Protein 6YMV (pdb70)

Foldseek 3Di:
DQDADALVLLVPQDDDLAFWDFHDVVVLVVLCVLPVLCVQQVQQQQAEEEEESCQQPRNVRSVCVVRVHPAAEYADADDSSLVNCCVRCPPPRYHYHNHHPQDLVRQCCCQPVVVVGDFAADEAPGERNRYEYEYEQAHPVSLVSVLVVLVCLVVCPRPCRSYWHKYKYKYFLLSVLLQQADFPADSDFVNVLSLQQWKDKAWAAKADPVSCVSHDPVSCVVRVHHYHHLVRTNVSDDGIMTIMIITTHDHDADCLLLVLQRNQQRVFQPDFLCPSLVSFDPCRNVQCVVPPPPVVSRGHGNSRDHSVVSRVVSVSLVVDPPGDDSVPPDDPPVD/DFQLVVLVPDDDPVVSVVSVVVLQVVQPVVLVVLLDDQLVLQQVLLVVLLVVCVVVDDDPDLSNVSNLLNQLLVVLLVVLVVLLVVLVVCCVVPDQDPDDPPDCRPQSNPLNVVSPLDRRSSLSSLLVQLQLVQACDPPDLGGHFLLVSLLSSLVSSVVVSVLVVVVVVVVVVVPDDFSLNSNFVSQVSVVSSQVRRKDKDWDQDPVHRDIDIDIDGQKDWDWDADPHRITIIIHGDVVVVPSSLDLSVCSNHPANDAFGQHQKAQDLFQFDIGRPSDTDGQAPDDLAPVLVVQRRVLRVVVLLVLLSLLLNLQFRFKKAFDVLLLVVVVVVLVVQPDALHQHGDDDDFDADDQDDPPDDPVSNVVSVVSRVVSSVVVSVNSVRSSLVSSQSVSNVVRRRGIGTFRWHQHLLGAIDTPRPSADCLDALQSVLGMWTSDWDQCAPQLVLLLQLQLLVQQPNVQWDSVVSNVVSVVCLVVLLQCQVPVPVGPNPLSNGNRSSNSSSSSVVVNVLVVDPDSRRDIDRHKGWWFWQQLLLCVLCLLQQDDLSNVQRLLFADPGHHHVLVVLLVVLLVVLVVVVVVPDCLSVVCSVVDDSVVLSVLVNCQQQFVDPSVNVSSVVSVCVSRVSSVLQLVLQLQLLLLLLQWAFLVVFFQPDPALQDDFRQGFDWFAFPSGNIRTPPAFDWDWDFNQYPSGGDTGTTSVPRGRGDSVVRSSPRSNSVSLSLLSQLSSQLSSVCVVVPWSWHDSSRIIITRSNCVVVSVLSSLVSVCVRSVDNVSVVRLVRCCVVQVLIKGWDWPPDDDDDDCFLCQQCLPDDDPPHPVCSSVSSLVVVVSRDDPPVPRPDVNVQCVCCVVNDTDGDIGRRDRDDRDDRHNHDSVSSSNHPNSID

CATH classification: 3.40.50.150 (+1 more: 1.10.8.100)

GO terms:
  GO:0042645 mitochondrial nucleoid (C, IDA)
  GO:0005759 mitochondrial matrix (C, IDA)
  GO:0003899 DNA-directed RNA polymerase activity (F, IDA)
  GO:0034245 mitochondrial DNA-directed RNA polymerase complex (C, IDA)
  GO:0006269 DNA replication, synthesis of primer (P, IDA)
  GO:0006390 mitochondrial transcription (P, IDA)
  GO:0005737 cytoplasm (C, HDA)
  GO:0005739 mitochondrion (C, HDA)
  GO:0006390 mitochondrial transcription (P, IMP)

Radius of gyration: 36.55 Å; Cα contacts (8 Å, |Δi|>4): 2038; chains: 2; bounding box: 87×96×97 Å

Organism: Saccharomyces cerevisiae (strain ATCC 204508 / S288c) (NCBI:txid559292)

Structure (mmCIF, N/CA/C/O backbone):
data_6YMV
#
_entry.id   6YMV
#
_cell.length_a   1.00
_cell.length_b   1.00
_cell.length_c   1.00
_cell.angle_alpha   90.00
_cell.angle_beta   90.00
_cell.angle_gamma   90.00
#
_symmetry.space_group_name_H-M   'P 1'
#
loop_
_entity.id
_entity.type
_entity.pdbx_description
1 polymer 'Mitochondrial transcription factor 1'
2 polymer 'DNA-directed RNA polymerase, mitochondrial'
3 polymer 'DNA (33-MER) NON-TEMPLATE'
4 polymer 'DNA (33-MER) template'
#
loop_
_atom_site.group_PDB
_atom_site.id
_atom_site.type_symbol
_atom_site.label_atom_id
_atom_site.label_alt_id
_atom_site.label_comp_id
_atom_site.label_asym_id
_atom_site.label_entity_id
_atom_site.label_seq_id
_atom_site.pdbx_PDB_ins_code
_atom_site.Cartn_x
_atom_site.Cartn_y
_atom_site.Cartn_z
_atom_site.occupancy
_atom_site.B_iso_or_equiv
_atom_site.auth_seq_id
_atom_site.auth_comp_id
_atom_site.auth_asym_id
_atom_site.auth_atom_id
_atom_site.pdbx_PDB_model_num
ATOM 1 N N . SER A 1 15 ? 76.539 114.185 33.086 1.00 50.93 2 SER B N 1
ATOM 2 C CA . SER A 1 15 ? 77.036 114.721 34.345 1.00 50.93 2 SER B CA 1
ATOM 3 C C . SER A 1 15 ? 76.037 114.486 35.463 1.00 50.93 2 SER B C 1
ATOM 4 O O . SER A 1 15 ? 75.273 115.381 35.819 1.00 50.93 2 SER B O 1
ATOM 7 N N . VAL A 1 16 ? 76.053 113.278 36.013 1.00 49.99 3 VAL B N 1
ATOM 8 C CA . VAL A 1 16 ? 75.122 112.938 37.090 1.00 49.99 3 VAL B CA 1
ATOM 9 C C . VAL A 1 16 ? 75.420 113.810 38.302 1.00 49.99 3 VAL B C 1
ATOM 10 O O . VAL A 1 16 ? 76.595 113.944 38.693 1.00 49.99 3 VAL B O 1
ATOM 14 N N . PRO A 1 17 ? 74.420 114.433 38.926 1.00 51.82 4 PRO B N 1
ATOM 15 C CA . PRO A 1 17 ? 74.679 115.235 40.131 1.00 51.82 4 PRO B CA 1
ATOM 16 C C . PRO A 1 17 ? 75.025 114.349 41.319 1.00 51.82 4 PRO B C 1
ATOM 17 O O . PRO A 1 17 ? 74.262 113.454 41.686 1.00 51.82 4 PRO B O 1
ATOM 21 N N . ILE A 1 18 ? 76.175 114.613 41.920 1.00 52.70 5 ILE B N 1
ATOM 22 C CA . ILE A 1 18 ? 76.696 113.782 43.008 1.00 52.70 5 ILE B CA 1
ATOM 23 C C . ILE A 1 18 ? 75.993 114.164 44.307 1.00 52.70 5 ILE B C 1
ATOM 24 O O . ILE A 1 18 ? 75.921 115.357 44.631 1.00 52.70 5 ILE B O 1
ATOM 29 N N . PRO A 1 19 ? 75.469 113.207 45.066 1.00 55.26 6 PRO B N 1
ATOM 30 C CA . PRO A 1 19 ? 74.910 113.541 46.379 1.00 55.26 6 PRO B CA 1
ATOM 31 C C . PRO A 1 19 ? 76.010 113.776 47.399 1.00 55.26 6 PRO B C 1
ATOM 32 O O . PRO A 1 19 ? 77.022 113.074 47.424 1.00 55.26 6 PRO B O 1
ATOM 36 N N . GLY A 1 20 ? 75.807 114.781 48.244 1.00 61.25 7 GLY B N 1
ATOM 37 C CA . GLY A 1 20 ? 76.775 115.165 49.246 1.00 61.25 7 GLY B CA 1
ATOM 38 C C . GLY A 1 20 ? 76.443 114.616 50.617 1.00 61.25 7 GLY B C 1
ATOM 39 O O . GLY A 1 20 ? 75.644 113.687 50.769 1.00 61.25 7 GLY B O 1
ATOM 40 N N . ILE A 1 21 ? 77.061 115.207 51.639 1.00 59.46 8 ILE B N 1
ATOM 41 C CA . ILE A 1 21 ? 76.783 114.788 53.009 1.00 59.46 8 ILE B CA 1
ATOM 42 C C . ILE A 1 21 ? 75.436 115.306 53.489 1.00 59.46 8 ILE B C 1
ATOM 43 O O . ILE A 1 21 ? 74.821 114.700 54.375 1.00 59.46 8 ILE B O 1
ATOM 48 N N . LYS A 1 22 ? 74.945 116.395 52.901 1.00 65.04 9 LYS B N 1
ATOM 49 C CA . LYS A 1 22 ? 73.654 116.939 53.300 1.00 65.04 9 LYS B CA 1
ATOM 50 C C . LYS A 1 22 ? 72.538 115.942 53.018 1.00 65.04 9 LYS B C 1
ATOM 51 O O . LYS A 1 22 ? 71.742 115.611 53.905 1.00 65.04 9 LYS B O 1
ATOM 57 N N . ASP A 1 23 ? 72.475 115.443 51.784 1.00 64.71 10 ASP B N 1
ATOM 58 C CA . ASP A 1 23 ? 71.403 114.537 51.393 1.00 64.71 10 ASP B CA 1
ATOM 59 C C . ASP A 1 23 ? 71.461 113.233 52.177 1.00 64.71 10 ASP B C 1
ATOM 60 O O . ASP A 1 23 ? 70.459 112.802 52.757 1.00 64.71 10 ASP B O 1
ATOM 65 N N . ILE A 1 24 ? 72.632 112.589 52.213 1.00 59.76 11 ILE B N 1
ATOM 66 C CA . ILE A 1 24 ? 72.733 111.230 52.740 1.00 59.76 11 ILE B CA 1
ATOM 67 C C . ILE A 1 24 ? 72.654 111.163 54.253 1.00 59.76 11 ILE B C 1
ATOM 68 O O . ILE A 1 24 ? 72.740 110.064 54.814 1.00 59.76 11 ILE B O 1
ATOM 73 N N . SER A 1 25 ? 72.491 112.293 54.935 1.00 61.61 12 SER B N 1
ATOM 74 C CA . SER A 1 25 ? 72.298 112.269 56.379 1.00 61.61 12 SER B CA 1
ATOM 75 C C . SER A 1 25 ? 70.846 112.029 56.766 1.00 61.61 12 SER B C 1
ATOM 76 O O . SER A 1 25 ? 70.580 111.595 57.891 1.00 61.61 12 SER B O 1
ATOM 79 N N . LYS A 1 26 ? 69.904 112.302 55.865 1.00 64.39 13 LYS B N 1
ATOM 80 C CA . LYS A 1 26 ? 68.497 112.062 56.145 1.00 64.39 13 LYS B CA 1
ATOM 81 C C . LYS A 1 26 ? 68.124 110.594 56.031 1.00 64.39 13 LYS B C 1
ATOM 82 O O . LYS A 1 26 ? 67.111 110.181 56.602 1.00 64.39 13 LYS B O 1
ATOM 88 N N . LEU A 1 27 ? 68.912 109.806 55.307 1.00 63.59 14 LEU B N 1
ATOM 89 C CA . LEU A 1 27 ? 68.655 108.378 55.198 1.00 63.59 14 LEU B CA 1
ATOM 90 C C . LEU A 1 27 ? 68.930 107.716 56.541 1.00 63.59 14 LEU B C 1
ATOM 91 O O . LEU A 1 27 ? 70.071 107.697 57.011 1.00 63.59 14 LEU B O 1
ATOM 96 N N . LYS A 1 28 ? 67.884 107.173 57.156 1.00 72.63 15 LYS B N 1
ATOM 97 C CA . LYS A 1 28 ? 67.987 106.659 58.514 1.00 72.63 15 LYS B CA 1
ATOM 98 C C . LYS A 1 28 ? 68.418 105.200 58.561 1.00 72.63 15 LYS B C 1
ATOM 99 O O . LYS A 1 28 ? 69.152 104.801 59.470 1.00 72.63 15 LYS B O 1
ATOM 105 N N . PHE A 1 29 ? 67.975 104.394 57.605 1.00 81.50 16 PHE B N 1
ATOM 106 C CA . PHE A 1 29 ? 68.246 102.968 57.605 1.00 81.50 16 PHE B CA 1
ATOM 107 C C . PHE A 1 29 ? 69.297 102.644 56.557 1.00 81.50 16 PHE B C 1
ATOM 108 O O . PHE A 1 29 ? 69.279 103.197 55.455 1.00 81.50 16 PHE B O 1
ATOM 116 N N . PHE A 1 30 ? 70.210 101.741 56.909 1.00 56.60 17 PHE B N 1
ATOM 117 C CA . PHE A 1 30 ? 71.207 101.255 55.969 1.00 56.60 17 PHE B CA 1
ATOM 118 C C . PHE A 1 30 ? 71.430 99.756 56.058 1.00 56.60 17 PHE B C 1
ATOM 119 O O . PHE A 1 30 ? 72.282 99.241 55.331 1.00 56.60 17 PHE B O 1
ATOM 127 N N . TYR A 1 31 ? 70.717 99.048 56.931 1.00 59.57 18 TYR B N 1
ATOM 128 C CA . TYR A 1 31 ? 70.836 97.608 57.138 1.00 59.57 18 TYR B CA 1
ATOM 129 C C . TYR A 1 31 ? 72.198 97.198 57.676 1.00 59.57 18 TYR B C 1
ATOM 130 O O . TYR A 1 31 ? 72.469 96.002 57.809 1.00 59.57 18 TYR B O 1
ATOM 139 N N . GLY A 1 32 ? 73.063 98.154 57.996 1.00 44.89 19 GLY B N 1
ATOM 140 C CA . GLY A 1 32 ? 74.407 97.862 58.441 1.00 44.89 19 GLY B CA 1
ATOM 141 C C . GLY A 1 32 ? 75.493 98.149 57.433 1.00 44.89 19 GLY B C 1
ATOM 142 O O . GLY A 1 32 ? 76.645 97.776 57.670 1.00 44.89 19 GLY B O 1
ATOM 143 N N . PHE A 1 33 ? 75.169 98.798 56.322 1.00 36.68 20 PHE B N 1
ATOM 144 C CA . PHE A 1 33 ? 76.117 99.066 55.252 1.00 36.68 20 PHE B CA 1
ATOM 145 C C . PHE A 1 33 ? 76.701 100.461 55.418 1.00 36.68 20 PHE B C 1
ATOM 146 O O . PHE A 1 33 ? 76.005 101.389 55.832 1.00 36.68 20 PHE B O 1
ATOM 154 N N . LYS A 1 34 ? 77.979 100.606 55.094 1.00 34.23 21 LYS B N 1
ATOM 155 C CA . LYS A 1 34 ? 78.686 101.868 55.242 1.00 34.23 21 LYS B CA 1
ATOM 156 C C . LYS A 1 34 ? 79.220 102.299 53.887 1.00 34.23 21 LYS B C 1
ATOM 157 O O . LYS A 1 34 ? 79.867 101.510 53.195 1.00 34.23 21 LYS B O 1
ATOM 163 N N . TYR A 1 35 ? 78.958 103.547 53.514 1.00 37.58 22 TYR B N 1
ATOM 164 C CA . TYR A 1 35 ? 79.274 104.050 52.184 1.00 37.58 22 TYR B CA 1
ATOM 165 C C . TYR A 1 35 ? 80.171 105.270 52.300 1.00 37.58 22 TYR B C 1
ATOM 166 O O . TYR A 1 35 ? 79.807 106.253 52.948 1.00 37.58 22 TYR B O 1
ATOM 175 N N . LEU A 1 36 ? 81.333 105.207 51.660 1.00 40.92 23 LEU B N 1
ATOM 176 C CA . LEU A 1 36 ? 82.209 106.364 51.572 1.00 40.92 23 LEU B CA 1
ATOM 177 C C . LEU A 1 36 ? 81.517 107.486 50.808 1.00 40.92 23 LEU B C 1
ATOM 178 O O . LEU A 1 36 ? 80.925 107.255 49.752 1.00 40.92 23 LEU B O 1
ATOM 183 N N . TRP A 1 37 ? 81.580 108.707 51.343 1.00 48.67 24 TRP B N 1
ATOM 184 C CA . TRP A 1 37 ? 80.950 109.845 50.688 1.00 48.67 24 TRP B CA 1
ATOM 185 C C . TRP A 1 37 ? 81.913 110.937 50.249 1.00 48.67 24 TRP B C 1
ATOM 186 O O . TRP A 1 37 ? 81.474 111.889 49.594 1.00 48.67 24 TRP B O 1
ATOM 197 N N . ASN A 1 38 ? 83.193 110.834 50.572 1.00 50.19 25 ASN B N 1
ATOM 198 C CA . ASN A 1 38 ? 84.149 111.865 50.191 1.00 50.19 25 ASN B CA 1
ATOM 199 C C . ASN A 1 38 ? 84.494 111.733 48.715 1.00 50.19 25 ASN B C 1
ATOM 200 O O . ASN A 1 38 ? 84.982 110.679 48.299 1.00 50.19 25 ASN B O 1
ATOM 205 N N . PRO A 1 39 ? 84.259 112.759 47.895 1.00 48.20 26 PRO B N 1
ATOM 206 C CA . PRO A 1 39 ? 84.616 112.638 46.475 1.00 48.20 26 PRO B CA 1
ATOM 207 C C . PRO A 1 39 ? 86.112 112.625 46.234 1.00 48.20 26 PRO B C 1
ATOM 208 O O . PRO A 1 39 ? 86.556 112.053 45.234 1.00 48.20 26 PRO B O 1
ATOM 212 N N . THR A 1 40 ? 86.905 113.241 47.110 1.00 48.34 27 THR B N 1
ATOM 213 C CA . THR A 1 40 ? 88.349 113.256 46.902 1.00 48.34 27 THR B CA 1
ATOM 214 C C . THR A 1 40 ? 88.948 111.863 47.056 1.00 48.34 27 THR B C 1
ATOM 215 O O . THR A 1 40 ? 89.851 111.482 46.301 1.00 48.34 27 THR B O 1
ATOM 219 N N . VAL A 1 41 ? 88.459 111.088 48.024 1.00 44.67 28 VAL B N 1
ATOM 220 C CA . VAL A 1 41 ? 88.936 109.719 48.178 1.00 44.67 28 VAL B CA 1
ATOM 221 C C . VAL A 1 41 ? 88.547 108.884 46.967 1.00 44.67 28 VAL B C 1
ATOM 222 O O . VAL A 1 41 ? 89.304 108.016 46.526 1.00 44.67 28 VAL B O 1
ATOM 226 N N . TYR A 1 42 ? 87.367 109.139 46.404 1.00 43.35 29 TYR B N 1
ATOM 227 C CA . TYR A 1 42 ? 86.965 108.453 45.182 1.00 43.35 29 TYR B CA 1
ATOM 228 C C . TYR A 1 42 ? 87.838 108.846 44.003 1.00 43.35 29 TYR B C 1
ATOM 229 O O . TYR A 1 42 ? 88.156 108.005 43.157 1.00 43.35 29 TYR B O 1
ATOM 238 N N . ASN A 1 43 ? 88.241 110.113 43.926 1.00 44.95 30 ASN B N 1
ATOM 239 C CA . ASN A 1 43 ? 89.174 110.512 42.879 1.00 44.95 30 ASN B CA 1
ATOM 240 C C . ASN A 1 43 ? 90.505 109.794 43.040 1.00 44.95 30 ASN B C 1
ATOM 241 O O . ASN A 1 43 ? 91.073 109.296 42.062 1.00 44.95 30 ASN B O 1
ATOM 246 N N . LYS A 1 44 ? 91.006 109.713 44.272 1.00 44.18 31 LYS B N 1
ATOM 247 C CA . LYS A 1 44 ? 92.244 108.984 44.522 1.00 44.18 31 LYS B CA 1
ATOM 248 C C . LYS A 1 44 ? 92.110 107.516 44.137 1.00 44.18 31 LYS B C 1
ATOM 249 O O . LYS A 1 44 ? 93.017 106.937 43.532 1.00 44.18 31 LYS B O 1
ATOM 255 N N . ILE A 1 45 ? 90.976 106.903 44.470 1.00 40.14 32 ILE B N 1
ATOM 256 C CA . ILE A 1 45 ? 90.772 105.487 44.192 1.00 40.14 32 ILE B CA 1
ATOM 257 C C . ILE A 1 45 ? 90.705 105.237 42.692 1.00 40.14 32 ILE B C 1
ATOM 258 O O . ILE A 1 45 ? 91.334 104.310 42.174 1.00 40.14 32 ILE B O 1
ATOM 263 N N . PHE A 1 46 ? 89.937 106.051 41.970 1.00 42.62 33 PHE B N 1
ATOM 264 C CA . PHE A 1 46 ? 89.817 105.862 40.531 1.00 42.62 33 PHE B CA 1
ATOM 265 C C . PHE A 1 46 ? 91.082 106.263 39.785 1.00 42.62 33 PHE B C 1
ATOM 266 O O . PHE A 1 46 ? 91.260 105.855 38.634 1.00 42.62 33 PHE B O 1
ATOM 274 N N . ASP A 1 47 ? 91.959 107.055 40.405 1.00 47.60 34 ASP B N 1
ATOM 275 C CA . ASP A 1 47 ? 93.293 107.239 39.846 1.00 47.60 34 ASP B CA 1
ATOM 276 C C . ASP A 1 47 ? 94.170 106.022 40.098 1.00 47.60 34 ASP B C 1
ATOM 277 O O . ASP A 1 47 ? 94.953 105.628 39.229 1.00 47.60 34 ASP B O 1
ATOM 282 N N . LYS A 1 48 ? 94.055 105.421 41.282 1.00 41.56 35 LYS B N 1
ATOM 283 C CA . LYS A 1 48 ? 94.853 104.243 41.598 1.00 41.56 35 LYS B CA 1
ATOM 284 C C . LYS A 1 48 ? 94.472 103.063 40.718 1.00 41.56 35 LYS B C 1
ATOM 285 O O . LYS A 1 48 ? 95.342 102.305 40.278 1.00 41.56 35 LYS B O 1
ATOM 291 N N . LEU A 1 49 ? 93.177 102.892 40.451 1.00 42.39 36 LEU B N 1
ATOM 292 C CA . LEU A 1 49 ? 92.733 101.752 39.658 1.00 42.39 36 LEU B CA 1
ATOM 293 C C . LEU A 1 49 ? 93.146 101.897 38.201 1.00 42.39 36 LEU B C 1
ATOM 294 O O . LEU A 1 49 ? 93.508 100.908 37.556 1.00 42.39 36 LEU B O 1
ATOM 299 N N . ASP A 1 50 ? 93.103 103.118 37.670 1.00 50.79 37 ASP B N 1
ATOM 300 C CA . ASP A 1 50 ? 93.421 103.386 36.270 1.00 50.79 37 ASP B CA 1
ATOM 301 C C . ASP A 1 50 ? 92.622 102.467 35.350 1.00 50.79 37 ASP B C 1
ATOM 302 O O . ASP A 1 50 ? 93.171 101.773 34.493 1.00 50.79 37 ASP B O 1
ATOM 307 N N . LEU A 1 51 ? 91.301 102.467 35.539 1.00 48.53 38 LEU B N 1
ATOM 308 C CA . LEU A 1 51 ? 90.443 101.513 34.847 1.00 48.53 38 LEU B CA 1
ATOM 309 C C . LEU A 1 51 ? 90.563 101.599 33.333 1.00 48.53 38 LEU B C 1
ATOM 310 O O . LEU A 1 51 ? 90.256 100.621 32.648 1.00 48.53 38 LEU B O 1
ATOM 315 N N . THR A 1 52 ? 91.017 102.728 32.794 1.00 52.20 39 THR B N 1
ATOM 316 C CA . THR A 1 52 ? 91.211 102.834 31.353 1.00 52.20 39 THR B CA 1
ATOM 317 C C . THR A 1 52 ? 92.398 102.027 30.850 1.00 52.20 39 THR B C 1
ATOM 318 O O . THR A 1 52 ? 92.727 102.123 29.663 1.00 52.20 39 THR B O 1
ATOM 322 N N . LYS A 1 53 ? 93.056 101.253 31.709 1.00 53.80 40 LYS B N 1
ATOM 323 C CA . LYS A 1 53 ? 94.107 100.352 31.264 1.00 53.80 40 LYS B CA 1
ATOM 324 C C . LYS A 1 53 ? 93.551 98.998 30.853 1.00 53.80 40 LYS B C 1
ATOM 325 O O . LYS A 1 53 ? 94.041 98.390 29.897 1.00 53.80 40 LYS B O 1
ATOM 331 N N . THR A 1 54 ? 92.536 98.511 31.562 1.00 50.01 41 THR B N 1
ATOM 332 C CA . THR A 1 54 ? 91.885 97.257 31.218 1.00 50.01 41 THR B CA 1
ATOM 333 C C . THR A 1 54 ? 90.598 97.452 30.435 1.00 50.01 41 THR B C 1
ATOM 334 O O . THR A 1 54 ? 90.203 96.556 29.684 1.00 50.01 41 THR B O 1
ATOM 338 N N . TYR A 1 55 ? 89.939 98.594 30.589 1.00 45.59 42 TYR B N 1
ATOM 339 C CA . TYR A 1 55 ? 88.783 98.966 29.782 1.00 45.59 42 TYR B CA 1
ATOM 340 C C . TYR A 1 55 ? 89.258 100.060 28.835 1.00 45.59 42 TYR B C 1
ATOM 341 O O . TYR A 1 55 ? 89.275 101.240 29.184 1.00 45.59 42 TYR B O 1
ATOM 350 N N . LYS A 1 56 ? 89.659 99.652 27.630 1.00 54.44 43 LYS B N 1
ATOM 351 C CA . LYS A 1 56 ? 90.236 100.598 26.681 1.00 54.44 43 LYS B CA 1
ATOM 352 C C . LYS A 1 56 ? 89.184 101.553 26.133 1.00 54.44 43 LYS B C 1
ATOM 353 O O . LYS A 1 56 ? 89.467 102.736 25.915 1.00 54.44 43 LYS B O 1
ATOM 359 N N . HIS A 1 57 ? 87.968 101.059 25.897 1.00 57.58 44 HIS B N 1
ATOM 360 C CA . HIS A 1 57 ? 86.860 101.870 25.404 1.00 57.58 44 HIS B CA 1
ATOM 361 C C . HIS A 1 57 ? 85.819 102.015 26.503 1.00 57.58 44 HIS B C 1
ATOM 362 O O . HIS A 1 57 ? 84.900 101.192 26.608 1.00 57.58 44 HIS B O 1
ATOM 369 N N . PRO A 1 58 ? 85.914 103.039 27.352 1.00 54.21 45 PRO B N 1
ATOM 370 C CA . PRO A 1 58 ? 84.894 103.214 28.392 1.00 54.21 45 PRO B CA 1
ATOM 371 C C . PRO A 1 58 ? 83.541 103.623 27.847 1.00 54.21 45 PRO B C 1
ATOM 372 O O . PRO A 1 58 ? 82.531 103.399 28.522 1.00 54.21 45 PRO B O 1
ATOM 376 N N . GLU A 1 59 ? 83.479 104.205 26.651 1.00 59.22 46 GLU B N 1
ATOM 377 C CA . GLU A 1 59 ? 82.206 104.632 26.083 1.00 59.22 46 GLU B CA 1
ATOM 378 C C . GLU A 1 59 ? 81.328 103.469 25.654 1.00 59.22 46 GLU B C 1
ATOM 379 O O . GLU A 1 59 ? 80.236 103.708 25.132 1.00 59.22 46 GLU B O 1
ATOM 385 N N . GLU A 1 60 ? 81.775 102.228 25.851 1.00 58.82 47 GLU B N 1
ATOM 386 C CA . GLU A 1 60 ? 80.990 101.046 25.530 1.00 58.82 47 GLU B CA 1
ATOM 387 C C . GLU A 1 60 ? 80.863 100.084 26.699 1.00 58.82 47 GLU B C 1
ATOM 388 O O . GLU A 1 60 ? 80.244 99.029 26.543 1.00 58.82 47 GLU B O 1
ATOM 394 N N . LEU A 1 61 ? 81.431 100.410 27.855 1.00 46.76 48 LEU B N 1
ATOM 395 C CA . LEU A 1 61 ? 81.436 99.498 28.988 1.00 46.76 48 LEU B CA 1
ATOM 396 C C . LEU A 1 61 ? 80.062 99.434 29.644 1.00 46.76 48 LEU B C 1
ATOM 397 O O . LEU A 1 61 ? 79.320 100.417 29.687 1.00 46.76 48 LEU B O 1
ATOM 402 N N . LYS A 1 62 ? 79.722 98.255 30.157 1.00 42.66 49 LYS B N 1
ATOM 403 C CA . LYS A 1 62 ? 78.461 98.031 30.851 1.00 42.66 49 LYS B CA 1
ATOM 404 C C . LYS A 1 62 ? 78.759 97.662 32.297 1.00 42.66 49 LYS B C 1
ATOM 405 O O . LYS A 1 62 ? 79.408 96.646 32.559 1.00 42.66 49 LYS B O 1
ATOM 411 N N . VAL A 1 63 ? 78.285 98.484 33.227 1.00 37.76 50 VAL B N 1
ATOM 412 C CA . VAL A 1 63 ? 78.567 98.328 34.648 1.00 37.76 50 VAL B CA 1
ATOM 413 C C . VAL A 1 63 ? 77.303 97.872 35.355 1.00 37.76 50 VAL B C 1
ATOM 414 O O . VAL A 1 63 ? 76.212 98.381 35.082 1.00 37.76 50 VAL B O 1
ATOM 418 N N . LEU A 1 64 ? 77.452 96.918 36.267 1.00 34.28 51 LEU B N 1
ATOM 419 C CA . LEU A 1 64 ? 76.349 96.425 37.083 1.00 34.28 51 LEU B CA 1
ATOM 420 C C . LEU A 1 64 ? 76.664 96.754 38.533 1.00 34.28 51 LEU B C 1
ATOM 421 O O . LEU A 1 64 ? 77.511 96.103 39.152 1.00 34.28 51 LEU B O 1
ATOM 426 N N . ASP A 1 65 ? 75.981 97.758 39.072 1.00 35.37 52 ASP B N 1
ATOM 427 C CA . ASP A 1 65 ? 76.226 98.240 40.426 1.00 35.37 52 ASP B CA 1
ATOM 428 C C . ASP A 1 65 ? 75.273 97.557 41.397 1.00 35.37 52 ASP B C 1
ATOM 429 O O . ASP A 1 65 ? 74.072 97.833 41.391 1.00 35.37 52 ASP B O 1
ATOM 434 N N . LEU A 1 66 ? 75.807 96.670 42.227 1.00 30.98 53 LEU B N 1
ATOM 435 C CA . LEU A 1 66 ? 75.027 96.002 43.254 1.00 30.98 53 LEU B CA 1
ATOM 436 C C . LEU A 1 66 ? 75.165 96.773 44.556 1.00 30.98 53 LEU B C 1
ATOM 437 O O . LEU A 1 66 ? 76.256 97.225 44.902 1.00 30.98 53 LEU B O 1
ATOM 442 N N . TYR A 1 67 ? 74.056 96.920 45.272 1.00 30.87 54 TYR B N 1
ATOM 443 C CA . TYR A 1 67 ? 74.021 97.637 46.542 1.00 30.87 54 TYR B CA 1
ATOM 444 C C . TYR A 1 67 ? 74.606 99.049 46.402 1.00 30.87 54 TYR B C 1
ATOM 445 O O . TYR A 1 67 ? 75.593 99.379 47.059 1.00 30.87 54 TYR B O 1
ATOM 454 N N . PRO A 1 68 ? 74.012 99.898 45.561 1.00 35.95 55 PRO B N 1
ATOM 455 C CA . PRO A 1 68 ? 74.595 101.229 45.349 1.00 35.95 55 PRO B CA 1
ATOM 456 C C . PRO A 1 68 ? 74.518 102.127 46.564 1.00 35.95 55 PRO B C 1
ATOM 457 O O . PRO A 1 68 ? 75.347 103.035 46.697 1.00 35.95 55 PRO B O 1
ATOM 461 N N . GLY A 1 69 ? 73.550 101.915 47.443 1.00 43.32 56 GLY B N 1
ATOM 462 C CA . GLY A 1 69 ? 73.449 102.720 48.646 1.00 43.32 56 GLY B CA 1
ATOM 463 C C . GLY A 1 69 ? 73.214 104.179 48.328 1.00 43.32 56 GLY B C 1
ATOM 464 O O . GLY A 1 69 ? 72.232 104.547 47.676 1.00 43.32 56 GLY B O 1
ATOM 465 N N . VAL A 1 70 ? 74.131 105.033 48.785 1.00 46.43 57 VAL B N 1
ATOM 466 C CA . VAL A 1 70 ? 73.964 106.470 48.602 1.00 46.43 57 VAL B CA 1
ATOM 467 C C . VAL A 1 70 ? 74.195 106.876 47.154 1.00 46.43 57 VAL B C 1
ATOM 468 O O . VAL A 1 70 ? 73.672 107.899 46.701 1.00 46.43 57 VAL B O 1
ATOM 472 N N . GLY A 1 71 ? 74.968 106.099 46.404 1.00 47.49 58 GLY B N 1
ATOM 473 C CA . GLY A 1 71 ? 75.129 106.361 44.989 1.00 47.49 58 GLY B CA 1
ATOM 474 C C . GLY A 1 71 ? 76.091 107.471 44.639 1.00 47.49 58 GLY B C 1
ATOM 475 O O . GLY A 1 71 ? 75.857 108.202 43.671 1.00 47.49 58 GLY B O 1
ATOM 476 N N . ILE A 1 72 ? 77.167 107.630 45.402 1.00 46.50 59 ILE B N 1
ATOM 477 C CA . ILE A 1 72 ? 78.186 108.620 45.068 1.00 46.50 59 ILE B CA 1
ATOM 478 C C . ILE A 1 72 ? 79.275 108.016 44.194 1.00 46.50 59 ILE B C 1
ATOM 479 O O . ILE A 1 72 ? 79.735 108.647 43.240 1.00 46.50 59 ILE B O 1
ATOM 484 N N . GLN A 1 73 ? 79.699 106.791 44.510 1.00 42.00 60 GLN B N 1
ATOM 485 C CA . GLN A 1 73 ? 80.638 106.089 43.646 1.00 42.00 60 GLN B CA 1
ATOM 486 C C . GLN A 1 73 ? 80.079 105.951 42.242 1.00 42.00 60 GLN B C 1
ATOM 487 O O . GLN A 1 73 ? 80.815 106.062 41.258 1.00 42.00 60 GLN B O 1
ATOM 493 N N . SER A 1 74 ? 78.769 105.743 42.131 1.00 42.07 61 SER B N 1
ATOM 494 C CA . SER A 1 74 ? 78.143 105.576 40.828 1.00 42.07 61 SER B CA 1
ATOM 495 C C . SER A 1 74 ? 78.177 106.872 40.034 1.00 42.07 61 SER B C 1
ATOM 496 O O . SER A 1 74 ? 78.544 106.882 38.854 1.00 42.07 61 SER B O 1
ATOM 499 N N . ALA A 1 75 ? 77.796 107.980 40.668 1.00 45.65 62 ALA B N 1
ATOM 500 C CA . ALA A 1 75 ? 77.820 109.265 39.983 1.00 45.65 62 ALA B CA 1
ATOM 501 C C . ALA A 1 75 ? 79.237 109.644 39.578 1.00 45.65 62 ALA B C 1
ATOM 502 O O . ALA A 1 75 ? 79.460 110.163 38.479 1.00 45.65 62 ALA B O 1
ATOM 504 N N . ILE A 1 76 ? 80.212 109.375 40.444 1.00 44.71 63 ILE B N 1
ATOM 505 C CA . ILE A 1 76 ? 81.592 109.724 40.130 1.00 44.71 63 ILE B CA 1
ATOM 506 C C . ILE A 1 76 ? 82.123 108.859 38.998 1.00 44.71 63 ILE B C 1
ATOM 507 O O . ILE A 1 76 ? 82.791 109.353 38.082 1.00 44.71 63 ILE B O 1
ATOM 512 N N . PHE A 1 77 ? 81.830 107.560 39.031 1.00 44.97 64 PHE B N 1
ATOM 513 C CA . PHE A 1 77 ? 82.212 106.683 37.935 1.00 44.97 64 PHE B CA 1
ATOM 514 C C . PHE A 1 77 ? 81.622 107.164 36.620 1.00 44.97 64 PHE B C 1
ATOM 515 O O . PHE A 1 77 ? 82.312 107.206 35.596 1.00 44.97 64 PHE B O 1
ATOM 523 N N . TYR A 1 78 ? 80.339 107.529 36.623 1.00 46.67 65 TYR B N 1
ATOM 524 C CA . TYR A 1 78 ? 79.723 107.959 35.375 1.00 46.67 65 TYR B CA 1
ATOM 525 C C . TYR A 1 78 ? 80.323 109.265 34.883 1.00 46.67 65 TYR B C 1
ATOM 526 O O . TYR A 1 78 ? 80.593 109.417 33.688 1.00 46.67 65 TYR B O 1
ATOM 535 N N . ASN A 1 79 ? 80.545 110.222 35.781 1.00 48.13 66 ASN B N 1
ATOM 536 C CA . ASN A 1 79 ? 81.094 111.494 35.334 1.00 48.13 66 ASN B CA 1
ATOM 537 C C . ASN A 1 79 ? 82.535 111.348 34.870 1.00 48.13 66 ASN B C 1
ATOM 538 O O . ASN A 1 79 ? 82.992 112.127 34.029 1.00 48.13 66 ASN B O 1
ATOM 543 N N . LYS A 1 80 ? 83.257 110.355 35.381 1.00 47.77 67 LYS B N 1
ATOM 544 C CA . LYS A 1 80 ? 84.652 110.188 35.004 1.00 47.77 67 LYS B CA 1
ATOM 545 C C . LYS A 1 80 ? 84.825 109.384 33.723 1.00 47.77 67 LYS B C 1
ATOM 546 O O . LYS A 1 80 ? 85.710 109.692 32.920 1.00 47.77 67 LYS B O 1
ATOM 552 N N . TYR A 1 81 ? 84.002 108.354 33.510 1.00 49.87 68 TYR B N 1
ATOM 553 C CA . TYR A 1 81 ? 84.182 107.445 32.388 1.00 49.87 68 TYR B CA 1
ATOM 554 C C . TYR A 1 81 ? 83.018 107.412 31.410 1.00 49.87 68 TYR B C 1
ATOM 555 O O . TYR A 1 81 ? 83.226 107.032 30.254 1.00 49.87 68 TYR B O 1
ATOM 564 N N . CYS A 1 82 ? 81.817 107.802 31.828 1.00 53.21 69 CYS B N 1
ATOM 565 C CA . CYS A 1 82 ? 80.641 107.887 30.970 1.00 53.21 69 CYS B CA 1
ATOM 566 C C . CYS A 1 82 ? 80.398 106.585 30.221 1.00 53.21 69 CYS B C 1
ATOM 567 O O . CYS A 1 82 ? 80.548 106.547 28.995 1.00 53.21 69 CYS B O 1
ATOM 570 N N . PRO A 1 83 ? 80.013 105.508 30.906 1.00 49.52 70 PRO B N 1
ATOM 571 C CA . PRO A 1 83 ? 79.813 104.232 30.211 1.00 49.52 70 PRO B CA 1
ATOM 572 C C . PRO A 1 83 ? 78.557 104.210 29.356 1.00 49.52 70 PRO B C 1
ATOM 573 O O . PRO A 1 83 ? 77.869 105.223 29.206 1.00 49.52 70 PRO B O 1
ATOM 577 N N . ARG A 1 84 ? 78.261 103.050 28.780 1.00 53.13 71 ARG B N 1
ATOM 578 C CA . ARG A 1 84 ? 77.113 102.893 27.900 1.00 53.13 71 ARG B CA 1
ATOM 579 C C . ARG A 1 84 ? 75.845 102.564 28.669 1.00 53.13 71 ARG B C 1
ATOM 580 O O . ARG A 1 84 ? 74.752 102.967 28.257 1.00 53.13 71 ARG B O 1
ATOM 588 N N . GLN A 1 85 ? 75.971 101.854 29.784 1.00 46.18 72 GLN B N 1
ATOM 589 C CA . GLN A 1 85 ? 74.821 101.463 30.583 1.00 46.18 72 GLN B CA 1
ATOM 590 C C . GLN A 1 85 ? 75.291 101.239 32.008 1.00 46.18 72 GLN B C 1
ATOM 591 O O . GLN A 1 85 ? 76.237 100.481 32.232 1.00 46.18 72 GLN B O 1
ATOM 597 N N . TYR A 1 86 ? 74.642 101.897 32.963 1.00 40.56 73 TYR B N 1
ATOM 598 C CA . TYR A 1 86 ? 74.996 101.777 34.371 1.00 40.56 73 TYR B CA 1
ATOM 599 C C . TYR A 1 86 ? 73.733 101.362 35.117 1.00 40.56 73 TYR B C 1
ATOM 600 O O . TYR A 1 86 ? 72.822 102.175 35.295 1.00 40.56 73 TYR B O 1
ATOM 609 N N . SER A 1 87 ? 73.671 100.107 35.552 1.00 38.34 74 SER B N 1
ATOM 610 C CA . SER A 1 87 ? 72.475 99.541 36.170 1.00 38.34 74 SER B CA 1
ATOM 611 C C . SER A 1 87 ? 72.678 99.424 37.673 1.00 38.34 74 SER B C 1
ATOM 612 O O . SER A 1 87 ? 73.491 98.618 38.132 1.00 38.34 74 SER B O 1
ATOM 615 N N . LEU A 1 88 ? 71.937 100.223 38.434 1.00 37.10 75 LEU B N 1
ATOM 616 C CA . LEU A 1 88 ? 72.007 100.218 39.890 1.00 37.10 75 LEU B CA 1
ATOM 617 C C . LEU A 1 88 ? 70.914 99.308 40.430 1.00 37.10 75 LEU B C 1
ATOM 618 O O . LEU A 1 88 ? 69.727 99.626 40.318 1.00 37.10 75 LEU B O 1
ATOM 623 N N . LEU A 1 89 ? 71.308 98.180 41.015 1.00 34.01 76 LEU B N 1
ATOM 624 C CA . LEU A 1 89 ? 70.360 97.224 41.582 1.00 34.01 76 LEU B CA 1
ATOM 625 C C . LEU A 1 89 ? 70.203 97.508 43.068 1.00 34.01 76 LEU B C 1
ATOM 626 O O . LEU A 1 89 ? 70.875 96.909 43.904 1.00 34.01 76 LEU B O 1
ATOM 631 N N . GLU A 1 90 ? 69.302 98.421 43.413 1.00 43.62 77 GLU B N 1
ATOM 632 C CA . GLU A 1 90 ? 69.056 98.773 44.807 1.00 43.62 77 GLU B CA 1
ATOM 633 C C . GLU A 1 90 ? 67.615 98.447 45.160 1.00 43.62 77 GLU B C 1
ATOM 634 O O . GLU A 1 90 ? 66.688 98.953 44.523 1.00 43.62 77 GLU B O 1
ATOM 640 N N . LYS A 1 91 ? 67.431 97.609 46.175 1.00 46.85 78 LYS B N 1
ATOM 641 C CA . LYS A 1 91 ? 66.109 97.200 46.626 1.00 46.85 78 LYS B CA 1
ATOM 642 C C . LYS A 1 91 ? 65.633 97.966 47.847 1.00 46.85 78 LYS B C 1
ATOM 643 O O . LYS A 1 91 ? 64.447 98.295 47.933 1.00 46.85 78 LYS B O 1
ATOM 649 N N . ARG A 1 92 ? 66.536 98.252 48.786 1.00 51.82 79 ARG B N 1
ATOM 650 C CA . ARG A 1 92 ? 66.178 98.880 50.051 1.00 51.82 79 ARG B CA 1
ATOM 651 C C . ARG A 1 92 ? 65.272 100.081 49.832 1.00 51.82 79 ARG B C 1
ATOM 652 O O . ARG A 1 92 ? 65.545 100.937 48.988 1.00 51.82 79 ARG B O 1
ATOM 660 N N . SER A 1 93 ? 64.193 100.135 50.614 1.00 72.50 80 SER B N 1
ATOM 661 C CA . SER A 1 93 ? 63.095 101.062 50.354 1.00 72.50 80 SER B CA 1
ATOM 662 C C . SER A 1 93 ? 63.549 102.514 50.436 1.00 72.50 80 SER B C 1
ATOM 663 O O . SER A 1 93 ? 63.370 103.286 49.490 1.00 72.50 80 SER B O 1
ATOM 666 N N . SER A 1 94 ? 64.109 102.913 51.576 1.00 64.09 81 SER B N 1
ATOM 667 C CA . SER A 1 94 ? 64.529 104.299 51.734 1.00 64.09 81 SER B CA 1
ATOM 668 C C . SER A 1 94 ? 65.671 104.632 50.788 1.00 64.09 81 SER B C 1
ATOM 669 O O . SER A 1 94 ? 65.729 105.736 50.230 1.00 64.09 81 SER B O 1
ATOM 672 N N . LEU A 1 95 ? 66.577 103.680 50.580 1.00 56.82 82 LEU B N 1
ATOM 673 C CA . LEU A 1 95 ? 67.696 103.912 49.678 1.00 56.82 82 LEU B CA 1
ATOM 674 C C . LEU A 1 95 ? 67.227 103.977 48.232 1.00 56.82 82 LEU B C 1
ATOM 675 O O . LEU A 1 95 ? 67.707 104.813 47.461 1.00 56.82 82 LEU B O 1
ATOM 680 N N . TYR A 1 96 ? 66.272 103.126 47.850 1.00 55.71 83 TYR B N 1
ATOM 681 C CA . TYR A 1 96 ? 65.694 103.245 46.516 1.00 55.71 83 TYR B CA 1
ATOM 682 C C . TYR A 1 96 ? 64.980 104.576 46.349 1.00 55.71 83 TYR B C 1
ATOM 683 O O . TYR A 1 96 ? 65.056 105.197 45.284 1.00 55.71 83 TYR B O 1
ATOM 692 N N . LYS A 1 97 ? 64.262 105.021 47.381 1.00 59.44 84 LYS B N 1
ATOM 693 C CA . LYS A 1 97 ? 63.566 106.300 47.305 1.00 59.44 84 LYS B CA 1
ATOM 694 C C . LYS A 1 97 ? 64.550 107.435 47.074 1.00 59.44 84 LYS B C 1
ATOM 695 O O . LYS A 1 97 ? 64.340 108.290 46.207 1.00 59.44 84 LYS B O 1
ATOM 701 N N . PHE A 1 98 ? 65.641 107.449 47.840 1.00 58.59 85 PHE B N 1
ATOM 702 C CA . PHE A 1 98 ? 66.661 108.473 47.651 1.00 58.59 85 PHE B CA 1
ATOM 703 C C . PHE A 1 98 ? 67.266 108.399 46.255 1.00 58.59 85 PHE B C 1
ATOM 704 O O . PHE A 1 98 ? 67.387 109.416 45.562 1.00 58.59 85 PHE B O 1
ATOM 712 N N . LEU A 1 99 ? 67.651 107.196 45.825 1.00 54.35 86 LEU B N 1
ATOM 713 C CA . LEU A 1 99 ? 68.324 107.047 44.540 1.00 54.35 86 LEU B CA 1
ATOM 714 C C . LEU A 1 99 ? 67.425 107.447 43.382 1.00 54.35 86 LEU B C 1
ATOM 715 O O . LEU A 1 99 ? 67.909 107.988 42.383 1.00 54.35 86 LEU B O 1
ATOM 720 N N . ASN A 1 100 ? 66.123 107.197 43.493 1.00 58.89 87 ASN B N 1
ATOM 721 C CA . ASN A 1 100 ? 65.198 107.545 42.428 1.00 58.89 87 ASN B CA 1
ATOM 722 C C . ASN A 1 100 ? 64.701 108.978 42.523 1.00 58.89 87 ASN B C 1
ATOM 723 O O . ASN A 1 100 ? 64.185 109.505 41.533 1.00 58.89 87 ASN B O 1
ATOM 728 N N . ALA A 1 101 ? 64.835 109.618 43.682 1.00 61.51 88 ALA B N 1
ATOM 729 C CA . ALA A 1 101 ? 64.524 111.034 43.787 1.00 61.51 88 ALA B CA 1
ATOM 730 C C . ALA A 1 101 ? 65.702 111.923 43.436 1.00 61.51 88 ALA B C 1
ATOM 731 O O . ALA A 1 101 ? 65.501 113.108 43.155 1.00 61.51 88 ALA B O 1
ATOM 733 N N . LYS A 1 102 ? 66.921 111.388 43.452 1.00 59.66 89 LYS B N 1
ATOM 734 C CA . LYS A 1 102 ? 68.100 112.177 43.128 1.00 59.66 89 LYS B CA 1
ATOM 735 C C . LYS A 1 102 ? 68.611 111.950 41.715 1.00 59.66 89 LYS B C 1
ATOM 736 O O . LYS A 1 102 ? 69.121 112.888 41.094 1.00 59.66 89 LYS B O 1
ATOM 742 N N . PHE A 1 103 ? 68.489 110.736 41.192 1.00 57.26 90 PHE B N 1
ATOM 743 C CA . PHE A 1 103 ? 69.001 110.388 39.873 1.00 57.26 90 PHE B CA 1
ATOM 744 C C . PHE A 1 103 ? 67.874 110.215 38.862 1.00 57.26 90 PHE B C 1
ATOM 745 O O . PHE A 1 103 ? 67.918 109.332 38.005 1.00 57.26 90 PHE B O 1
ATOM 753 N N . GLU A 1 104 ? 66.846 111.052 38.959 1.00 62.34 91 GLU B N 1
ATOM 754 C CA . GLU A 1 104 ? 65.758 111.030 37.994 1.00 62.34 91 GLU B CA 1
ATOM 755 C C . GLU A 1 104 ? 66.159 111.784 36.735 1.00 62.34 91 GLU B C 1
ATOM 756 O O . GLU A 1 104 ? 66.687 112.897 36.808 1.00 62.34 91 GLU B O 1
ATOM 762 N N . GLY A 1 105 ? 65.909 111.175 35.579 1.00 60.52 92 GLY B N 1
ATOM 763 C CA . GLY A 1 105 ? 66.303 111.744 34.314 1.00 60.52 92 GLY B CA 1
ATOM 764 C C . GLY A 1 105 ? 67.760 111.567 33.963 1.00 60.52 92 GLY B C 1
ATOM 765 O O . GLY A 1 105 ? 68.128 111.750 32.796 1.00 60.52 92 GLY B O 1
ATOM 766 N N . SER A 1 106 ? 68.602 111.211 34.929 1.00 56.84 93 SER B N 1
ATOM 767 C CA . SER A 1 106 ? 70.012 111.011 34.671 1.00 56.84 93 SER B CA 1
ATOM 768 C C . SER A 1 106 ? 70.230 109.695 33.934 1.00 56.84 93 SER B C 1
ATOM 769 O O . SER A 1 106 ? 69.419 108.773 34.034 1.00 56.84 93 SER B O 1
ATOM 772 N N . PRO A 1 107 ? 71.331 109.580 33.185 1.00 49.13 94 PRO B N 1
ATOM 773 C CA . PRO A 1 107 ? 71.572 108.358 32.406 1.00 49.13 94 PRO B CA 1
ATOM 774 C C . PRO A 1 107 ? 71.809 107.112 33.245 1.00 49.13 94 PRO B C 1
ATOM 775 O O . PRO A 1 107 ? 72.094 106.054 32.674 1.00 49.13 94 PRO B O 1
ATOM 779 N N . LEU A 1 108 ? 71.714 107.192 34.568 1.00 46.12 95 LEU B N 1
ATOM 780 C CA . LEU A 1 108 ? 71.802 106.006 35.399 1.00 46.12 95 LEU B CA 1
ATOM 781 C C . LEU A 1 108 ? 70.500 105.215 35.330 1.00 46.12 95 LEU B C 1
ATOM 782 O O . LEU A 1 108 ? 69.435 105.749 35.016 1.00 46.12 95 LEU B O 1
ATOM 787 N N . GLN A 1 109 ? 70.596 103.924 35.631 1.00 43.84 96 GLN B N 1
ATOM 788 C CA . GLN A 1 109 ? 69.445 103.027 35.637 1.00 43.84 96 GLN B CA 1
ATOM 789 C C . GLN A 1 109 ? 69.271 102.476 37.041 1.00 43.84 96 GLN B C 1
ATOM 790 O O . GLN A 1 109 ? 70.039 101.609 37.467 1.00 43.84 96 GLN B O 1
ATOM 796 N N . ILE A 1 110 ? 68.264 102.957 37.754 1.00 43.34 97 ILE B N 1
ATOM 797 C CA . ILE A 1 110 ? 67.992 102.508 39.112 1.00 43.34 97 ILE B CA 1
ATOM 798 C C . ILE A 1 110 ? 66.907 101.444 39.052 1.00 43.34 97 ILE B C 1
ATOM 799 O O . ILE A 1 110 ? 65.786 101.712 38.607 1.00 43.34 97 ILE B O 1
ATOM 804 N N . LEU A 1 111 ? 67.240 100.237 39.493 1.00 39.61 98 LEU B N 1
ATOM 805 C CA . LEU A 1 111 ? 66.336 99.100 39.445 1.00 39.61 98 LEU B CA 1
ATOM 806 C C . LEU A 1 111 ? 66.115 98.569 40.850 1.00 39.61 98 LEU B C 1
ATOM 807 O O . LEU A 1 111 ? 67.051 98.492 41.647 1.00 39.61 98 LEU B O 1
ATOM 812 N N . LYS A 1 112 ? 64.870 98.213 41.157 1.00 44.93 99 LYS B N 1
ATOM 813 C CA . LYS A 1 112 ? 64.502 97.747 42.491 1.00 44.93 99 LYS B CA 1
ATOM 814 C C . LYS A 1 112 ? 64.493 96.223 42.469 1.00 44.93 99 LYS B C 1
ATOM 815 O O . LYS A 1 112 ? 63.451 95.577 42.375 1.00 44.93 99 LYS B O 1
ATOM 821 N N . ARG A 1 113 ? 65.686 95.644 42.559 1.00 39.31 100 ARG B N 1
ATOM 822 C CA . ARG A 1 113 ? 65.849 94.199 42.516 1.00 39.31 100 ARG B CA 1
ATOM 823 C C . ARG A 1 113 ? 66.894 93.790 43.535 1.00 39.31 100 ARG B C 1
ATOM 824 O O . ARG A 1 113 ? 67.963 94.397 43.600 1.00 39.31 100 ARG B O 1
ATOM 832 N N . ASP A 1 114 ? 66.590 92.768 44.309 1.00 37.02 101 ASP B N 1
ATOM 833 C CA . ASP A 1 114 ? 67.476 92.302 45.362 1.00 37.02 101 ASP B CA 1
ATOM 834 C C . ASP A 1 114 ? 68.778 91.713 44.834 1.00 37.02 101 ASP B C 1
ATOM 835 O O . ASP A 1 114 ? 68.744 90.672 44.166 1.00 37.02 101 ASP B O 1
ATOM 840 N N . PRO A 1 115 ? 69.929 92.336 45.093 1.00 33.59 102 PRO B N 1
ATOM 841 C CA . PRO A 1 115 ? 71.213 91.751 44.676 1.00 33.59 102 PRO B CA 1
ATOM 842 C C . PRO A 1 115 ? 71.423 90.331 45.172 1.00 33.59 102 PRO B C 1
ATOM 843 O O . PRO A 1 115 ? 72.052 89.517 44.489 1.00 33.59 102 PRO B O 1
ATOM 847 N N . TYR A 1 116 ? 70.922 90.024 46.365 1.00 38.35 103 TYR B N 1
ATOM 848 C CA . TYR A 1 116 ? 71.101 88.705 46.959 1.00 38.35 103 TYR B CA 1
ATOM 849 C C . TYR A 1 116 ? 70.396 87.613 46.163 1.00 38.35 103 TYR B C 1
ATOM 850 O O . TYR A 1 116 ? 70.949 86.522 45.989 1.00 38.35 103 TYR B O 1
ATOM 859 N N . ASP A 1 117 ? 69.177 87.864 45.695 1.00 35.73 104 ASP B N 1
ATOM 860 C CA . ASP A 1 117 ? 68.420 86.821 45.012 1.00 35.73 104 ASP B CA 1
ATOM 861 C C . ASP A 1 117 ? 69.105 86.410 43.715 1.00 35.73 104 ASP B C 1
ATOM 862 O O . ASP A 1 117 ? 69.481 87.257 42.903 1.00 35.73 104 ASP B O 1
ATOM 867 N N . TRP A 1 118 ? 69.257 85.098 43.519 1.00 31.16 105 TRP B N 1
ATOM 868 C CA . TRP A 1 118 ? 69.865 84.591 42.292 1.00 31.16 105 TRP B CA 1
ATOM 869 C C . TRP A 1 118 ? 69.005 84.914 41.085 1.00 31.16 105 TRP B C 1
ATOM 870 O O . TRP A 1 118 ? 69.507 85.394 40.056 1.00 31.16 105 TRP B O 1
ATOM 881 N N . SER A 1 119 ? 67.688 84.807 41.257 1.00 34.09 106 SER B N 1
ATOM 882 C CA . SER A 1 119 ? 66.755 85.012 40.161 1.00 34.09 106 SER B CA 1
ATOM 883 C C . SER A 1 119 ? 66.909 86.396 39.577 1.00 34.09 106 SER B C 1
ATOM 884 O O . SER A 1 119 ? 66.743 86.576 38.366 1.00 34.09 106 SER B O 1
ATOM 887 N N . THR A 1 120 ? 67.288 87.366 40.405 1.00 33.18 107 THR B N 1
ATOM 888 C CA . THR A 1 120 ? 67.372 88.739 39.942 1.00 33.18 107 THR B CA 1
ATOM 889 C C . THR A 1 120 ? 68.267 88.830 38.721 1.00 33.18 107 THR B C 1
ATOM 890 O O . THR A 1 120 ? 67.929 89.508 37.746 1.00 33.18 107 THR B O 1
ATOM 8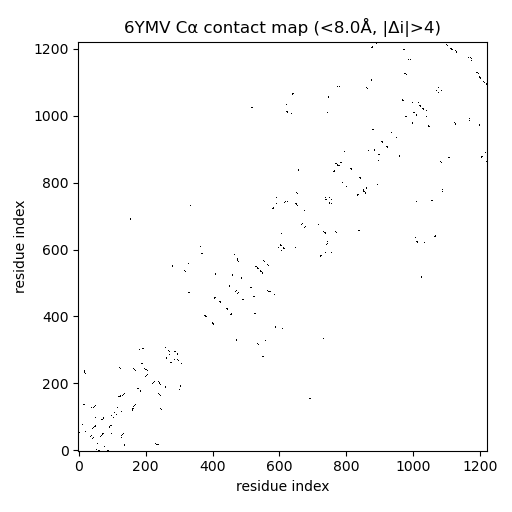94 N N . TYR A 1 121 ? 69.419 88.165 38.754 1.00 32.07 108 TYR B N 1
ATOM 895 C CA . TYR A 1 121 ? 70.299 88.226 37.594 1.00 32.07 108 TYR B CA 1
ATOM 896 C C . TYR A 1 121 ? 69.702 87.484 36.409 1.00 32.07 108 TYR B C 1
ATOM 897 O O . TYR A 1 121 ? 69.564 88.058 35.321 1.00 32.07 108 TYR B O 1
ATOM 906 N N . SER A 1 122 ? 69.150 86.295 36.657 1.00 37.72 109 SER B N 1
ATOM 907 C CA . SER A 1 122 ? 68.596 85.492 35.573 1.00 37.72 109 SER B CA 1
ATOM 908 C C . SER A 1 122 ? 67.452 86.230 34.910 1.00 37.72 109 SER B C 1
ATOM 909 O O . SER A 1 122 ? 67.350 86.271 33.680 1.00 37.72 109 SER B O 1
ATOM 912 N N . ASN A 1 123 ? 66.577 86.817 35.712 1.00 41.09 110 ASN B N 1
ATOM 913 C CA . ASN A 1 123 ? 65.458 87.552 35.153 1.00 41.09 110 ASN B CA 1
ATOM 914 C C . ASN A 1 123 ? 65.960 88.759 34.375 1.00 41.09 110 ASN B C 1
ATOM 915 O O . ASN A 1 123 ? 65.528 89.004 33.245 1.00 41.09 110 ASN B O 1
ATOM 920 N N . LEU A 1 124 ? 66.880 89.526 34.965 1.00 40.43 111 LEU B N 1
ATOM 921 C CA . LEU A 1 124 ? 67.335 90.752 34.317 1.00 40.43 111 LEU B CA 1
ATOM 922 C C . LEU A 1 124 ? 68.166 90.481 33.069 1.00 40.43 111 LEU B C 1
ATOM 923 O O . LEU A 1 124 ? 67.937 91.086 32.018 1.00 40.43 111 LEU B O 1
ATOM 928 N N . ILE A 1 125 ? 69.152 89.596 33.168 1.00 40.48 112 ILE B N 1
ATOM 929 C CA . ILE A 1 125 ? 70.026 89.328 32.030 1.00 40.48 112 ILE B CA 1
ATOM 930 C C . ILE A 1 125 ? 69.323 88.514 30.948 1.00 40.48 112 ILE B C 1
ATOM 931 O O . ILE A 1 125 ? 69.509 88.766 29.753 1.00 40.48 112 ILE B O 1
ATOM 936 N N . ASP A 1 126 ? 68.507 87.534 31.333 1.00 43.81 113 ASP B N 1
ATOM 937 C CA . ASP A 1 126 ? 67.903 86.614 30.372 1.00 43.81 113 ASP B CA 1
ATOM 938 C C . ASP A 1 126 ? 66.432 86.873 30.088 1.00 43.81 113 ASP B C 1
ATOM 939 O O . ASP A 1 126 ? 66.041 86.960 28.922 1.00 43.81 113 ASP B O 1
ATOM 944 N N . GLU A 1 127 ? 65.593 86.986 31.115 1.00 47.12 114 GLU B N 1
ATOM 945 C CA . GLU A 1 127 ? 64.159 87.096 30.873 1.00 47.12 114 GLU B CA 1
ATOM 946 C C . GLU A 1 127 ? 63.753 88.503 30.451 1.00 47.12 114 GLU B C 1
ATOM 947 O O . GLU A 1 127 ? 63.182 88.696 29.374 1.00 47.12 114 GLU B O 1
ATOM 953 N N . GLU A 1 128 ? 64.044 89.501 31.280 1.00 46.32 115 GLU B N 1
ATOM 954 C CA . GLU A 1 128 ? 63.698 90.872 30.931 1.00 46.32 115 GLU B CA 1
ATOM 955 C C . GLU A 1 128 ? 64.688 91.508 29.969 1.00 46.32 115 GLU B C 1
ATOM 956 O O . GLU A 1 128 ? 64.321 92.450 29.263 1.00 46.32 115 GLU B O 1
ATOM 962 N N . ARG A 1 129 ? 65.926 91.020 29.932 1.00 47.04 116 ARG B N 1
ATOM 963 C CA . ARG A 1 129 ? 66.955 91.504 29.011 1.00 47.04 116 ARG B CA 1
ATOM 964 C C . ARG A 1 129 ? 67.198 93.004 29.150 1.00 47.04 116 ARG B C 1
ATOM 965 O O . ARG A 1 129 ? 67.531 93.680 28.177 1.00 47.04 116 ARG B O 1
ATOM 973 N N . ILE A 1 130 ? 67.042 93.535 30.365 1.00 46.24 117 ILE B N 1
ATOM 974 C CA . ILE A 1 130 ? 67.321 94.948 30.593 1.00 46.24 117 ILE B CA 1
ATOM 975 C C . ILE A 1 130 ? 68.822 95.203 30.588 1.00 46.24 117 ILE B C 1
ATOM 976 O O . ILE A 1 130 ? 69.292 96.219 30.062 1.00 46.24 117 ILE B O 1
ATOM 981 N N . PHE A 1 131 ? 69.598 94.287 31.165 1.00 42.76 118 PHE B N 1
ATOM 982 C CA . PHE A 1 131 ? 71.052 94.398 31.223 1.00 42.76 118 PHE B CA 1
ATOM 983 C C . PHE A 1 131 ? 71.658 93.163 30.574 1.00 42.76 118 PHE B C 1
ATOM 984 O O . PHE A 1 131 ? 71.577 92.065 31.130 1.00 42.76 118 PHE B O 1
ATOM 992 N N . VAL A 1 132 ? 72.283 93.343 29.419 1.00 42.65 119 VAL B N 1
ATOM 993 C CA . VAL A 1 132 ? 72.842 92.249 28.639 1.00 42.65 119 VAL B CA 1
ATOM 994 C C . VAL A 1 132 ? 74.336 92.489 28.469 1.00 42.65 119 VAL B C 1
ATOM 995 O O . VAL A 1 132 ? 74.754 93.336 27.682 1.00 42.65 119 VAL B O 1
ATOM 999 N N . PRO A 1 133 ? 75.172 91.759 29.198 1.00 42.09 120 PRO B N 1
ATOM 1000 C CA . PRO A 1 133 ? 76.623 91.890 29.025 1.00 42.09 120 PRO B CA 1
ATOM 1001 C C . PRO A 1 133 ? 77.128 91.221 27.759 1.00 42.09 120 PRO B C 1
ATOM 1002 O O . PRO A 1 133 ? 76.339 90.756 26.933 1.00 42.09 120 PRO B O 1
ATOM 1006 N N . GLU A 1 134 ? 78.447 91.171 27.598 1.00 43.54 121 GLU B N 1
ATOM 1007 C CA . GLU A 1 134 ? 79.087 90.545 26.448 1.00 43.54 121 GLU B CA 1
ATOM 1008 C C . GLU A 1 134 ? 79.954 89.395 26.934 1.00 43.54 121 GLU B C 1
ATOM 1009 O O . GLU A 1 134 ? 80.882 89.606 27.719 1.00 43.54 121 GLU B O 1
ATOM 1015 N N . VAL A 1 135 ? 79.651 88.182 26.474 1.00 40.33 122 VAL B N 1
ATOM 1016 C CA . VAL A 1 135 ? 80.475 87.031 26.817 1.00 40.33 122 VAL B CA 1
ATOM 1017 C C . VAL A 1 135 ? 81.808 87.140 26.092 1.00 40.33 122 VAL B C 1
ATOM 1018 O O . VAL A 1 135 ? 81.860 87.449 24.895 1.00 40.33 122 VAL B O 1
ATOM 1022 N N . GLN A 1 136 ? 82.895 86.894 26.814 1.00 43.99 123 GLN B N 1
ATOM 1023 C CA . GLN A 1 136 ? 84.235 86.974 26.259 1.00 43.99 123 GLN B CA 1
ATOM 1024 C C . GLN A 1 136 ? 85.036 85.756 26.693 1.00 43.99 123 GLN B C 1
ATOM 1025 O O . GLN A 1 136 ? 84.618 84.984 27.558 1.00 43.99 123 GLN B O 1
ATOM 1031 N N . SER A 1 137 ? 86.205 85.592 26.081 1.00 47.76 124 SER B N 1
ATOM 1032 C CA . SER A 1 137 ? 87.028 84.426 26.349 1.00 47.76 124 SER B CA 1
ATOM 1033 C C . SER A 1 137 ? 87.552 84.454 27.781 1.00 47.76 124 SER B C 1
ATOM 1034 O O . SER A 1 137 ? 87.402 85.434 28.515 1.00 47.76 124 SER B O 1
ATOM 1037 N N . SER A 1 138 ? 88.182 83.351 28.175 1.00 47.86 125 SER B N 1
ATOM 1038 C CA . SER A 1 138 ? 88.704 83.179 29.528 1.00 47.86 125 SER B CA 1
ATOM 1039 C C . SER A 1 138 ? 90.215 83.330 29.581 1.00 47.86 125 SER B C 1
ATOM 1040 O O . SER A 1 138 ? 90.890 82.626 30.335 1.00 47.86 125 SER B O 1
ATOM 1043 N N . ASP A 1 139 ? 90.775 84.232 28.783 1.00 52.35 126 ASP B N 1
ATOM 1044 C CA . ASP A 1 139 ? 92.198 84.544 28.833 1.00 52.35 126 ASP B CA 1
ATOM 1045 C C . ASP A 1 139 ? 92.482 85.950 29.326 1.00 52.35 126 ASP B C 1
ATOM 1046 O O . ASP A 1 139 ? 93.478 86.169 30.015 1.00 52.35 126 ASP B O 1
ATOM 1051 N N . HIS A 1 140 ? 91.629 86.906 28.985 1.00 48.95 127 HIS B N 1
ATOM 1052 C CA . HIS A 1 140 ? 91.762 88.289 29.403 1.00 48.95 127 HIS B CA 1
ATOM 1053 C C . HIS A 1 140 ? 90.567 88.678 30.257 1.00 48.95 127 HIS B C 1
ATOM 1054 O O . HIS A 1 140 ? 89.549 87.986 30.296 1.00 48.95 127 HIS B O 1
ATOM 1061 N N . ILE A 1 141 ? 90.698 89.809 30.946 1.00 41.68 128 ILE B N 1
ATOM 1062 C CA . ILE A 1 141 ? 89.580 90.342 31.707 1.00 41.68 128 ILE B CA 1
ATOM 1063 C C . ILE A 1 141 ? 88.551 90.903 30.741 1.00 41.68 128 ILE B C 1
ATOM 1064 O O . ILE A 1 141 ? 88.885 91.680 29.840 1.00 41.68 128 ILE B O 1
ATOM 1069 N N . ASN A 1 142 ? 87.299 90.483 30.908 1.00 42.99 129 ASN B N 1
ATOM 1070 C CA . ASN A 1 142 ? 86.190 91.033 30.145 1.00 42.99 129 ASN B CA 1
ATOM 1071 C C . ASN A 1 142 ? 86.258 92.550 30.190 1.00 42.99 129 ASN B C 1
ATOM 1072 O O . ASN A 1 142 ? 86.127 93.148 31.260 1.00 42.99 129 ASN B O 1
ATOM 1077 N N . ASP A 1 143 ? 86.481 93.176 29.039 1.00 46.08 130 ASP B N 1
ATOM 1078 C CA . ASP A 1 143 ? 86.675 94.615 28.972 1.00 46.08 130 ASP B CA 1
ATOM 1079 C C . ASP A 1 143 ? 85.396 95.373 28.670 1.00 46.08 130 ASP B C 1
ATOM 1080 O O . ASP A 1 143 ? 85.440 96.597 28.527 1.00 46.08 130 ASP B O 1
ATOM 1085 N N . LYS A 1 144 ? 84.266 94.683 28.560 1.00 44.60 131 LYS B N 1
ATOM 1086 C CA . LYS A 1 144 ? 82.989 95.328 28.313 1.00 44.60 131 LYS B CA 1
ATOM 1087 C C . LYS A 1 144 ? 82.021 95.179 29.473 1.00 44.60 131 LYS B C 1
ATOM 1088 O O . LYS A 1 144 ? 80.907 95.706 29.401 1.00 44.60 131 LYS B O 1
ATOM 1094 N N . PHE A 1 145 ? 82.415 94.491 30.541 1.00 36.97 132 PHE B N 1
ATOM 1095 C CA . PHE A 1 145 ? 81.537 94.241 31.675 1.00 36.97 132 PHE B CA 1
ATOM 1096 C C . PHE A 1 145 ? 82.352 94.354 32.952 1.00 36.97 132 PHE B C 1
ATOM 1097 O O . PHE A 1 145 ? 83.307 93.599 33.149 1.00 36.97 132 PHE B O 1
ATOM 1105 N N . LEU A 1 146 ? 81.980 95.300 33.808 1.00 35.25 133 LEU B N 1
ATOM 1106 C CA . LEU A 1 146 ? 82.622 95.522 35.095 1.00 35.25 133 LEU B CA 1
ATOM 1107 C C . LEU A 1 146 ? 81.554 95.515 36.171 1.00 35.25 133 LEU B C 1
ATOM 1108 O O . LEU A 1 146 ? 80.508 96.144 36.002 1.00 35.25 133 LEU B O 1
ATOM 1113 N N . THR A 1 147 ? 81.794 94.808 37.269 1.00 33.27 134 THR B N 1
ATOM 1114 C CA . THR A 1 147 ? 80.804 94.733 38.329 1.00 33.27 134 THR B CA 1
ATOM 1115 C C . THR A 1 147 ? 81.325 95.413 39.588 1.00 33.27 134 THR B C 1
ATOM 1116 O O . THR A 1 147 ? 82.499 95.279 39.949 1.00 33.27 134 THR B O 1
ATOM 1120 N N . VAL A 1 148 ? 80.442 96.162 40.237 1.00 34.24 135 VAL B N 1
ATOM 1121 C CA . VAL A 1 148 ? 80.753 96.916 41.441 1.00 34.24 135 VAL B CA 1
ATOM 1122 C C . VAL A 1 148 ? 79.771 96.496 42.521 1.00 34.24 135 VAL B C 1
ATOM 1123 O O . VAL A 1 148 ? 78.577 96.340 42.252 1.00 34.24 135 VAL B O 1
ATOM 1127 N N . ALA A 1 149 ? 80.268 96.300 43.738 1.00 28.75 136 ALA B N 1
ATOM 1128 C CA . ALA A 1 149 ? 79.406 95.841 44.811 1.00 28.75 136 ALA B CA 1
ATOM 1129 C C . ALA A 1 149 ? 79.870 96.439 46.124 1.00 28.75 136 ALA B C 1
ATOM 1130 O O . ALA A 1 149 ? 81.065 96.640 46.347 1.00 28.75 136 ALA B O 1
ATOM 1132 N N . ASN A 1 150 ? 78.910 96.721 46.993 1.00 26.68 137 ASN B N 1
ATOM 1133 C CA . ASN A 1 150 ? 79.181 97.185 48.347 1.00 26.68 137 ASN B CA 1
ATOM 1134 C C . ASN A 1 150 ? 78.495 96.208 49.283 1.00 26.68 137 ASN B C 1
ATOM 1135 O O . ASN A 1 150 ? 77.385 96.452 49.744 1.00 26.68 137 ASN B O 1
ATOM 1140 N N . VAL A 1 151 ? 79.161 95.102 49.571 1.00 24.41 138 VAL B N 1
ATOM 1141 C CA . VAL A 1 151 ? 78.655 94.116 50.514 1.00 24.41 138 VAL B CA 1
ATOM 1142 C C . VAL A 1 151 ? 79.392 94.389 51.818 1.00 24.41 138 VAL B C 1
ATOM 1143 O O . VAL A 1 151 ? 80.401 93.765 52.129 1.00 24.41 138 VAL B O 1
ATOM 1147 N N . THR A 1 152 ? 78.855 95.317 52.607 1.00 27.45 139 THR B N 1
ATOM 1148 C CA . THR A 1 152 ? 79.515 95.797 53.808 1.00 27.45 139 THR B CA 1
ATOM 1149 C C . THR A 1 152 ? 78.825 95.367 55.092 1.00 27.45 139 THR B C 1
ATOM 1150 O O . THR A 1 152 ? 79.453 95.399 56.153 1.00 27.45 139 THR B O 1
ATOM 1154 N N . GLY A 1 153 ? 77.570 94.942 55.022 1.00 33.75 140 GLY B N 1
ATOM 1155 C CA . GLY A 1 153 ? 76.854 94.513 56.202 1.00 33.75 140 GLY B CA 1
ATOM 1156 C C . GLY A 1 153 ? 77.556 93.389 56.918 1.00 33.75 140 GLY B C 1
ATOM 1157 O O . GLY A 1 153 ? 77.957 92.408 56.290 1.00 33.75 140 GLY B O 1
ATOM 1158 N N . GLU A 1 154 ? 77.719 93.523 58.233 1.00 39.06 141 GLU B N 1
ATOM 1159 C CA . GLU A 1 154 ? 78.449 92.522 58.999 1.00 39.06 141 GLU B CA 1
ATOM 1160 C C . GLU A 1 154 ? 77.824 91.141 58.882 1.00 39.06 141 GLU B C 1
ATOM 1161 O O . GLU A 1 154 ? 78.518 90.139 59.085 1.00 39.06 141 GLU B O 1
ATOM 1167 N N . GLY A 1 155 ? 76.537 91.066 58.555 1.00 36.17 142 GLY B N 1
ATOM 1168 C CA . GLY A 1 155 ? 75.860 89.793 58.422 1.00 36.17 142 GLY B CA 1
ATOM 1169 C C . GLY A 1 155 ? 75.903 89.250 57.013 1.00 36.17 142 GLY B C 1
ATOM 1170 O O . GLY A 1 155 ? 75.716 88.051 56.797 1.00 36.17 142 GLY B O 1
ATOM 1171 N N . SER A 1 156 ? 76.150 90.126 56.044 1.00 34.09 143 SER B N 1
ATOM 1172 C CA . SER A 1 156 ? 76.184 89.732 54.636 1.00 34.09 143 SER B CA 1
ATOM 1173 C C . SER A 1 156 ? 77.607 89.376 54.210 1.00 34.09 143 SER B C 1
ATOM 1174 O O . SER A 1 156 ? 78.182 89.964 53.303 1.00 34.09 143 SER B O 1
ATOM 1177 N N . GLU A 1 157 ? 78.174 88.388 54.895 1.00 29.97 144 GLU B N 1
ATOM 1178 C CA . GLU A 1 157 ? 79.481 87.861 54.530 1.00 29.97 144 GLU B CA 1
ATOM 1179 C C . GLU A 1 157 ? 79.388 86.612 53.677 1.00 29.97 144 GLU B C 1
ATOM 1180 O O . GLU A 1 157 ? 80.286 86.357 52.874 1.00 29.97 144 GLU B O 1
ATOM 1186 N N . GLY A 1 158 ? 78.321 85.829 53.831 1.00 25.58 145 GLY B N 1
ATOM 1187 C CA . GLY A 1 158 ? 78.131 84.666 52.991 1.00 25.58 145 GLY B CA 1
ATOM 1188 C C . GLY A 1 158 ? 77.940 85.012 51.538 1.00 25.58 145 GLY B C 1
ATOM 1189 O O . GLY A 1 158 ? 78.222 84.185 50.670 1.00 25.58 145 GLY B O 1
ATOM 1190 N N . LEU A 1 159 ? 77.480 86.227 51.251 1.00 24.01 146 LEU B N 1
ATOM 1191 C CA . LEU A 1 159 ? 77.281 86.641 49.869 1.00 24.01 146 LEU B CA 1
ATOM 1192 C C . LEU A 1 159 ? 78.613 86.731 49.142 1.00 24.01 146 LEU B C 1
ATOM 1193 O O . LEU A 1 159 ? 78.734 86.289 47.995 1.00 24.01 146 LEU B O 1
ATOM 1198 N N . ILE A 1 160 ? 79.625 87.297 49.797 1.00 23.23 147 ILE B N 1
ATOM 1199 C CA . ILE A 1 160 ? 80.944 87.408 49.188 1.00 23.23 147 ILE B CA 1
ATOM 1200 C C . ILE A 1 160 ? 81.503 86.023 48.904 1.00 23.23 147 ILE B C 1
ATOM 1201 O O . ILE A 1 160 ? 82.086 85.777 47.843 1.00 23.23 147 ILE B O 1
ATOM 1206 N N . MET A 1 161 ? 81.349 85.102 49.854 1.00 24.71 148 MET B N 1
ATOM 1207 C CA . MET A 1 161 ? 81.865 83.753 49.668 1.00 24.71 148 MET B CA 1
ATOM 1208 C C . MET A 1 161 ? 81.152 83.056 48.522 1.00 24.71 148 MET B C 1
ATOM 1209 O O . MET A 1 161 ? 81.783 82.351 47.726 1.00 24.71 148 MET B O 1
ATOM 1214 N N . GLN A 1 162 ? 79.832 83.231 48.426 1.00 24.96 149 GLN B N 1
ATOM 1215 C CA . GLN A 1 162 ? 79.083 82.611 47.339 1.00 24.96 149 GLN B CA 1
ATOM 1216 C C . GLN A 1 162 ? 79.535 83.164 46.000 1.00 24.96 149 GLN B C 1
ATOM 1217 O O . GLN A 1 162 ? 79.679 82.418 45.024 1.00 24.96 149 GLN B O 1
ATOM 1223 N N . TRP A 1 163 ? 79.785 84.472 45.940 1.00 23.21 150 TRP B N 1
ATOM 1224 C CA . TRP A 1 163 ? 80.223 85.072 44.688 1.00 23.21 150 TRP B CA 1
ATOM 1225 C C . TRP A 1 163 ? 81.631 84.626 44.326 1.00 23.21 150 TRP B C 1
ATOM 1226 O O . TRP A 1 163 ? 81.964 84.543 43.142 1.00 23.21 150 TRP B O 1
ATOM 1237 N N . LEU A 1 164 ? 82.475 84.360 45.323 1.00 23.14 151 LEU B N 1
ATOM 1238 C CA . LEU A 1 164 ? 83.794 83.805 45.038 1.00 23.14 151 LEU B CA 1
ATOM 1239 C C . LEU A 1 164 ? 83.669 82.388 44.500 1.00 23.14 151 LEU B C 1
ATOM 1240 O O . LEU A 1 164 ? 84.413 81.991 43.601 1.00 23.14 151 LEU B O 1
ATOM 1245 N N . SER A 1 165 ? 82.741 81.609 45.059 1.00 23.17 152 SER B N 1
ATOM 1246 C CA . SER A 1 165 ? 82.508 80.246 44.586 1.00 23.17 152 SER B CA 1
ATOM 1247 C C . SER A 1 165 ? 82.032 80.261 43.143 1.00 23.17 152 SER B C 1
ATOM 1248 O O . SER A 1 165 ? 82.337 79.353 42.361 1.00 23.17 152 SER B O 1
ATOM 1251 N N . CYS A 1 166 ? 81.263 81.287 42.785 1.00 23.86 153 CYS B N 1
ATOM 1252 C CA . CYS A 1 166 ? 80.774 81.421 41.420 1.00 23.86 153 CYS B CA 1
ATOM 1253 C C . CYS A 1 166 ? 81.926 81.541 40.431 1.00 23.86 153 CYS B C 1
ATOM 1254 O O . CYS A 1 166 ? 81.803 81.095 39.287 1.00 23.86 153 CYS B O 1
ATOM 1257 N N . ILE A 1 167 ? 83.035 82.165 40.829 1.00 23.82 154 ILE B N 1
ATOM 1258 C CA . ILE A 1 167 ? 84.192 82.245 39.940 1.00 23.82 154 ILE B CA 1
ATOM 1259 C C . ILE A 1 167 ? 84.694 80.846 39.628 1.00 23.82 154 ILE B C 1
ATOM 1260 O O . ILE A 1 167 ? 85.061 80.536 38.491 1.00 23.82 154 ILE B O 1
ATOM 1265 N N . GLY A 1 168 ? 84.742 79.989 40.643 1.00 23.61 155 GLY B N 1
ATOM 1266 C CA . GLY A 1 168 ? 85.156 78.615 40.427 1.00 23.61 155 GLY B CA 1
ATOM 1267 C C . GLY A 1 168 ? 84.187 77.856 39.546 1.00 23.61 155 GLY B C 1
ATOM 1268 O O . GLY A 1 168 ? 84.595 77.062 38.698 1.00 23.61 155 GLY B O 1
ATOM 1269 N N . ASN A 1 169 ? 82.894 78.074 39.746 1.00 24.88 156 ASN B N 1
ATOM 1270 C CA . ASN A 1 169 ? 81.873 77.377 38.981 1.00 24.88 156 ASN B CA 1
ATOM 1271 C C . ASN A 1 169 ? 81.558 78.042 37.650 1.00 24.88 156 ASN B C 1
ATOM 1272 O O . ASN A 1 169 ? 80.936 77.404 36.799 1.00 24.88 156 ASN B O 1
ATOM 1277 N N . LYS A 1 170 ? 81.986 79.286 37.439 1.00 26.20 157 LYS B N 1
ATOM 1278 C CA . LYS A 1 170 ? 81.740 80.018 36.194 1.00 26.20 157 LYS B CA 1
ATOM 1279 C C . LYS A 1 170 ? 80.264 80.000 35.816 1.00 26.20 157 LYS B C 1
ATOM 1280 O O . LYS A 1 170 ? 79.891 79.637 34.701 1.00 26.20 157 LYS B O 1
ATOM 1286 N N . ASN A 1 171 ? 79.411 80.411 36.753 1.00 26.91 158 ASN B N 1
ATOM 1287 C CA . ASN A 1 171 ? 77.985 80.264 36.515 1.00 26.91 158 ASN B CA 1
ATOM 1288 C C . ASN A 1 171 ? 77.111 81.447 36.884 1.00 26.91 158 ASN B C 1
ATOM 1289 O O . ASN A 1 171 ? 75.949 81.461 36.471 1.00 26.91 158 ASN B O 1
ATOM 1294 N N . TRP A 1 172 ? 77.594 82.430 37.629 1.00 24.73 159 TRP B N 1
ATOM 1295 C CA . TRP A 1 172 ? 76.726 83.533 38.012 1.00 24.73 159 TRP B CA 1
ATOM 1296 C C . TRP A 1 172 ? 76.821 84.699 37.047 1.00 24.73 159 TRP B C 1
ATOM 1297 O O . TRP A 1 172 ? 75.894 84.966 36.279 1.00 24.73 159 TRP B O 1
ATOM 1308 N N . LEU A 1 173 ? 77.954 85.380 37.074 1.00 25.84 160 LEU B N 1
ATOM 1309 C CA . LEU A 1 173 ? 78.250 86.470 36.170 1.00 25.84 160 LEU B CA 1
ATOM 1310 C C . LEU A 1 173 ? 79.567 86.230 35.475 1.00 25.84 160 LEU B C 1
ATOM 1311 O O . LEU A 1 173 ? 79.906 86.962 34.543 1.00 25.84 160 LEU B O 1
ATOM 1316 N N . TYR A 1 174 ? 80.316 85.233 35.916 1.00 26.79 161 TYR B N 1
ATOM 1317 C CA . TYR A 1 174 ? 81.590 84.871 35.334 1.00 26.79 161 TYR B CA 1
ATOM 1318 C C . TYR A 1 174 ? 81.422 83.908 34.179 1.00 26.79 161 TYR B C 1
ATOM 1319 O O . TYR A 1 174 ? 82.409 83.332 33.713 1.00 26.79 161 TYR B O 1
ATOM 1328 N N . ARG A 1 175 ? 80.188 83.717 33.721 1.00 31.35 162 ARG B N 1
ATOM 1329 C CA . ARG A 1 175 ? 79.932 83.094 32.436 1.00 31.35 162 ARG B CA 1
ATOM 1330 C C . ARG A 1 175 ? 80.094 84.078 31.296 1.00 31.35 162 ARG B C 1
ATOM 1331 O O . ARG A 1 175 ? 80.085 83.666 30.133 1.00 31.35 162 ARG B O 1
ATOM 1339 N N . PHE A 1 176 ? 80.243 85.362 31.607 1.00 34.26 163 PHE B N 1
ATOM 1340 C CA . PHE A 1 176 ? 80.585 86.381 30.630 1.00 34.26 163 PHE B CA 1
ATOM 1341 C C . PHE A 1 176 ? 82.081 86.630 30.559 1.00 34.26 163 PHE B C 1
ATOM 1342 O O . PHE A 1 176 ? 82.502 87.711 30.140 1.00 34.26 163 PHE B O 1
ATOM 1350 N N . GLY A 1 177 ? 82.890 85.666 30.973 1.00 36.26 164 GLY B N 1
ATOM 1351 C CA . GLY A 1 177 ? 84.326 85.826 30.930 1.00 36.26 164 GLY B CA 1
ATOM 1352 C C . GLY A 1 177 ? 84.942 86.050 32.293 1.00 36.26 164 GLY B C 1
ATOM 1353 O O . GLY A 1 177 ? 84.482 85.491 33.290 1.00 36.26 164 GLY B O 1
ATOM 1354 N N . LYS A 1 178 ? 85.998 86.860 32.341 1.00 37.76 165 LYS B N 1
ATOM 1355 C CA . LYS A 1 178 ? 86.661 87.216 33.591 1.00 37.76 165 LYS B CA 1
ATOM 1356 C C . LYS A 1 178 ? 86.227 88.627 33.966 1.00 37.76 165 LYS B C 1
ATOM 1357 O O . LYS A 1 178 ? 86.907 89.612 33.694 1.00 37.76 165 LYS B O 1
ATOM 1363 N N . VAL A 1 179 ? 85.072 88.716 34.608 1.00 35.53 166 VAL B N 1
ATOM 1364 C CA . VAL A 1 179 ? 84.509 90.004 34.990 1.00 35.53 166 VAL B CA 1
ATOM 1365 C C . VAL A 1 179 ? 85.215 90.509 36.238 1.00 35.53 166 VAL B C 1
ATOM 1366 O O . VAL A 1 179 ? 85.303 89.799 37.247 1.00 35.53 166 VAL B O 1
ATOM 1370 N N . LYS A 1 180 ? 85.707 91.745 36.180 1.00 34.70 167 LYS B N 1
ATOM 1371 C CA . LYS A 1 180 ? 86.402 92.342 37.310 1.00 34.70 167 LYS B CA 1
ATOM 1372 C C . LYS A 1 180 ? 85.406 92.964 38.279 1.00 34.70 167 LYS B C 1
ATOM 1373 O O . LYS A 1 180 ? 84.477 93.667 37.863 1.00 34.70 167 LYS B O 1
ATOM 1379 N N . MET A 1 181 ? 85.605 92.704 39.570 1.00 32.48 168 MET B N 1
ATOM 1380 C CA . MET A 1 181 ? 84.703 93.159 40.617 1.00 32.48 168 MET B CA 1
ATOM 1381 C C . MET A 1 181 ? 85.406 94.147 41.536 1.00 32.48 168 MET B C 1
ATOM 1382 O O . MET A 1 181 ? 86.570 93.962 41.894 1.00 32.48 168 MET B O 1
ATOM 1387 N N . LEU A 1 182 ? 84.693 95.202 41.904 1.00 30.90 169 LEU B N 1
ATOM 1388 C CA . LEU A 1 182 ? 85.175 96.211 42.851 1.00 30.90 169 LEU B CA 1
ATOM 1389 C C . LEU A 1 182 ? 84.293 96.120 44.089 1.00 30.90 169 LEU B C 1
ATOM 1390 O O . LEU A 1 182 ? 83.156 96.597 44.088 1.00 30.90 169 LEU B O 1
ATOM 1395 N N . LEU A 1 183 ? 84.816 95.508 45.142 1.00 24.46 170 LEU B N 1
ATOM 1396 C CA . LEU A 1 183 ? 84.010 95.059 46.266 1.00 24.46 170 LEU B CA 1
ATOM 1397 C C . LEU A 1 183 ? 84.387 95.837 47.516 1.00 24.46 170 LEU B C 1
ATOM 1398 O O . LEU A 1 183 ? 85.541 95.797 47.947 1.00 24.46 170 LEU B O 1
ATOM 1403 N N . TRP A 1 184 ? 83.424 96.553 48.084 1.00 24.35 171 TRP B N 1
ATOM 1404 C CA . TRP A 1 184 ? 83.568 97.090 49.428 1.00 24.35 171 TRP B CA 1
ATOM 1405 C C . TRP A 1 184 ? 83.145 96.019 50.417 1.00 24.35 171 TRP B C 1
ATOM 1406 O O . TRP A 1 184 ? 82.138 95.342 50.213 1.00 24.35 171 TRP B O 1
ATOM 1417 N N . MET A 1 185 ? 83.914 95.859 51.486 1.00 22.86 172 MET B N 1
ATOM 1418 C CA . MET A 1 185 ? 83.671 94.765 52.412 1.00 22.86 172 MET B CA 1
ATOM 1419 C C . MET A 1 185 ? 84.299 95.117 53.747 1.00 22.86 172 MET B C 1
ATOM 1420 O O . MET A 1 185 ? 85.222 95.926 53.800 1.00 22.86 172 MET B O 1
ATOM 1425 N N . PRO A 1 186 ? 83.831 94.521 54.840 1.00 24.52 173 PRO B N 1
ATOM 1426 C CA . PRO A 1 186 ? 84.461 94.782 56.136 1.00 24.52 173 PRO B CA 1
ATOM 1427 C C . PRO A 1 186 ? 85.950 94.480 56.102 1.00 24.52 173 PRO B C 1
ATOM 1428 O O . PRO A 1 186 ? 86.419 93.646 55.330 1.00 24.52 173 PRO B O 1
ATOM 1432 N N . SER A 1 187 ? 86.703 95.174 56.954 1.00 28.96 174 SER B N 1
ATOM 1433 C CA . SER A 1 187 ? 88.145 94.962 56.976 1.00 28.96 174 SER B CA 1
ATOM 1434 C C . SER A 1 187 ? 88.503 93.583 57.508 1.00 28.96 174 SER B C 1
ATOM 1435 O O . SER A 1 187 ? 89.544 93.030 57.140 1.00 28.96 174 SER B O 1
ATOM 1438 N N . THR A 1 188 ? 87.656 93.006 58.357 1.00 27.75 175 THR B N 1
ATOM 1439 C CA . THR A 1 188 ? 87.902 91.646 58.812 1.00 27.75 175 THR B CA 1
ATOM 1440 C C . THR A 1 188 ? 87.697 90.643 57.687 1.00 27.75 175 THR B C 1
ATOM 1441 O O . THR A 1 188 ? 88.423 89.648 57.602 1.00 27.75 175 THR B O 1
ATOM 1445 N N . THR A 1 189 ? 86.740 90.902 56.797 1.00 26.44 176 THR B N 1
ATOM 1446 C CA . THR A 1 189 ? 86.565 90.046 55.631 1.00 26.44 176 THR B CA 1
ATOM 1447 C C . THR A 1 189 ? 87.769 90.132 54.706 1.00 26.44 176 THR B C 1
ATOM 1448 O O . THR A 1 189 ? 88.276 89.110 54.234 1.00 26.44 176 THR B O 1
ATOM 1452 N N . ALA A 1 190 ? 88.239 91.349 54.433 1.00 26.36 177 ALA B N 1
ATOM 1453 C CA . ALA A 1 190 ? 89.416 91.511 53.592 1.00 26.36 177 ALA B CA 1
ATOM 1454 C C . ALA A 1 190 ? 90.645 90.885 54.223 1.00 26.36 177 ALA B C 1
ATOM 1455 O O . ALA A 1 190 ? 91.535 90.419 53.509 1.00 26.36 177 ALA B O 1
ATOM 1457 N N . ARG A 1 191 ? 90.720 90.865 55.554 1.00 30.32 178 ARG B N 1
ATOM 1458 C CA . ARG A 1 191 ? 91.857 90.230 56.209 1.00 30.32 178 ARG B CA 1
ATOM 1459 C C . ARG A 1 191 ? 91.759 88.715 56.139 1.00 30.32 178 ARG B C 1
ATOM 1460 O O . ARG A 1 191 ? 92.778 88.029 56.032 1.00 30.32 178 ARG B O 1
ATOM 1468 N N . LYS A 1 192 ? 90.544 88.173 56.219 1.00 26.54 179 LYS B N 1
ATOM 1469 C CA . LYS A 1 192 ? 90.360 86.743 55.995 1.00 26.54 179 LYS B CA 1
ATOM 1470 C C . LYS A 1 192 ? 90.781 86.357 54.587 1.00 26.54 179 LYS B C 1
ATOM 1471 O O . LYS A 1 192 ? 91.528 85.395 54.391 1.00 26.54 179 LYS B O 1
ATOM 1477 N N . LEU A 1 193 ? 90.302 87.098 53.588 1.00 24.48 180 LEU B N 1
ATOM 1478 C CA . LEU A 1 193 ? 90.558 86.734 52.199 1.00 24.48 180 LEU B CA 1
ATOM 1479 C C . LEU A 1 193 ? 92.026 86.891 51.844 1.00 24.48 180 LEU B C 1
ATOM 1480 O O . LEU A 1 193 ? 92.626 85.996 51.243 1.00 24.48 180 LEU B O 1
ATOM 1485 N N . LEU A 1 194 ? 92.620 88.026 52.192 1.00 26.10 181 LEU B N 1
ATOM 1486 C CA . LEU A 1 194 ? 93.958 88.372 51.741 1.00 26.10 181 LEU B CA 1
ATOM 1487 C C . LEU A 1 194 ? 95.055 87.821 52.642 1.00 26.10 181 LEU B C 1
ATOM 1488 O O . LEU A 1 194 ? 96.167 88.356 52.643 1.00 26.10 181 LEU B O 1
ATOM 1493 N N . ALA A 1 195 ? 94.776 86.769 53.400 1.00 24.90 182 ALA B N 1
ATOM 1494 C CA . ALA A 1 195 ? 95.784 86.181 54.263 1.00 24.90 182 ALA B CA 1
ATOM 1495 C C . ALA A 1 195 ? 96.695 85.273 53.455 1.00 24.90 182 ALA B C 1
ATOM 1496 O O . ALA A 1 195 ? 96.245 84.559 52.558 1.00 24.90 182 ALA B O 1
ATOM 1498 N N . ARG A 1 196 ? 97.975 85.307 53.775 1.00 27.46 183 ARG B N 1
ATOM 1499 C CA . ARG A 1 196 ? 99.003 84.545 53.092 1.00 27.46 183 ARG B CA 1
ATOM 1500 C C . ARG A 1 196 ? 99.418 83.355 53.938 1.00 27.46 183 ARG B C 1
ATOM 1501 O O . ARG A 1 196 ? 99.240 83.365 55.157 1.00 27.46 183 ARG B O 1
ATOM 1509 N N . PRO A 1 197 ? 99.962 82.305 53.322 1.00 27.70 184 PRO B N 1
ATOM 1510 C CA . PRO A 1 197 ? 100.201 81.053 54.048 1.00 27.70 184 PRO B CA 1
ATOM 1511 C C . PRO A 1 197 ? 100.929 81.256 55.365 1.00 27.70 184 PRO B C 1
ATOM 1512 O O . PRO A 1 197 ? 101.966 81.916 55.429 1.00 27.70 184 PRO B O 1
ATOM 1516 N N . GLY A 1 198 ? 100.372 80.680 56.425 1.00 29.99 185 GLY B N 1
ATOM 1517 C CA . GLY A 1 198 ? 100.974 80.737 57.734 1.00 29.99 185 GLY B CA 1
ATOM 1518 C C . GLY A 1 198 ? 100.496 81.865 58.614 1.00 29.99 185 GLY B C 1
ATOM 1519 O O . GLY A 1 198 ? 100.742 81.826 59.823 1.00 29.99 185 GLY B O 1
ATOM 1520 N N . MET A 1 199 ? 99.816 82.862 58.056 1.00 33.84 186 MET B N 1
ATOM 1521 C CA . MET A 1 199 ? 99.355 83.992 58.843 1.00 33.84 186 MET B CA 1
ATOM 1522 C C . MET A 1 199 ? 98.262 83.550 59.810 1.00 33.84 186 MET B C 1
ATOM 1523 O O . MET A 1 199 ? 97.820 82.400 59.817 1.00 33.84 186 MET B O 1
ATOM 1528 N N . HIS A 1 200 ? 97.819 84.488 60.641 1.00 37.99 187 HIS B N 1
ATOM 1529 C CA . HIS A 1 200 ? 96.845 84.168 61.677 1.00 37.99 187 HIS B CA 1
ATOM 1530 C C . HIS A 1 200 ? 95.441 84.027 61.104 1.00 37.99 187 HIS B C 1
ATOM 1531 O O . HIS A 1 200 ? 94.692 83.132 61.506 1.00 37.99 187 HIS B O 1
ATOM 1538 N N . SER A 1 201 ? 95.078 84.888 60.155 1.00 30.90 188 SER B N 1
ATOM 1539 C CA . SER A 1 201 ? 93.747 84.908 59.563 1.00 30.90 188 SER B CA 1
ATOM 1540 C C . SER A 1 201 ? 93.638 84.026 58.329 1.00 30.90 188 SER B C 1
ATOM 1541 O O . SER A 1 201 ? 92.818 84.300 57.448 1.00 30.90 188 SER B O 1
ATOM 1544 N N . ARG A 1 202 ? 94.448 82.983 58.234 1.00 26.70 189 ARG B N 1
ATOM 1545 C CA . ARG A 1 202 ? 94.454 82.108 57.073 1.00 26.70 189 ARG B CA 1
ATOM 1546 C C . ARG A 1 202 ? 93.402 81.023 57.252 1.00 26.70 189 ARG B C 1
ATOM 1547 O O . ARG A 1 202 ? 93.515 80.188 58.154 1.00 26.70 189 ARG B O 1
ATOM 1555 N N . SER A 1 203 ? 92.386 81.032 56.395 1.00 26.95 190 SER B N 1
ATOM 1556 C CA . SER A 1 203 ? 91.321 80.041 56.443 1.00 26.95 190 SER B CA 1
ATOM 1557 C C . SER A 1 203 ? 91.012 79.620 55.014 1.00 26.95 190 SER B C 1
ATOM 1558 O O . SER A 1 203 ? 91.766 79.919 54.086 1.00 26.95 190 SER B O 1
ATOM 1561 N N . LYS A 1 204 ? 89.892 78.921 54.827 1.00 24.46 191 LYS B N 1
ATOM 1562 C CA . LYS A 1 204 ? 89.573 78.419 53.497 1.00 24.46 191 LYS B CA 1
ATOM 1563 C C . LYS A 1 204 ? 89.131 79.528 52.554 1.00 24.46 191 LYS B C 1
ATOM 1564 O O . LYS A 1 204 ? 89.294 79.399 51.339 1.00 24.46 191 LYS B O 1
ATOM 1570 N N . CYS A 1 205 ? 88.566 80.616 53.076 1.00 25.94 192 CYS B N 1
ATOM 1571 C CA . CYS A 1 205 ? 88.219 81.738 52.210 1.00 25.94 192 CYS B CA 1
ATOM 1572 C C . CYS A 1 205 ? 89.455 82.306 51.533 1.00 25.94 192 CYS B C 1
ATOM 1573 O O . CYS A 1 205 ? 89.409 82.707 50.366 1.00 25.94 192 CYS B O 1
ATOM 1576 N N . SER A 1 206 ? 90.582 82.314 52.243 1.00 24.47 193 SER B N 1
ATOM 1577 C CA . SER A 1 206 ? 91.820 82.817 51.668 1.00 24.47 193 SER B CA 1
ATOM 1578 C C . SER A 1 206 ? 92.369 81.862 50.620 1.00 24.47 193 SER B C 1
ATOM 1579 O O . SER A 1 206 ? 92.920 82.299 49.608 1.00 24.47 193 SER B O 1
ATOM 1582 N N . VAL A 1 207 ? 92.208 80.556 50.831 1.00 23.20 194 VAL B N 1
ATOM 1583 C CA . VAL A 1 207 ? 92.649 79.588 49.834 1.00 23.20 194 VAL B CA 1
ATOM 1584 C C . VAL A 1 207 ? 91.787 79.687 48.584 1.00 23.20 194 VAL B C 1
ATOM 1585 O O . VAL A 1 207 ? 92.282 79.567 47.459 1.00 23.20 194 VAL B O 1
ATOM 1589 N N . VAL A 1 208 ? 90.489 79.923 48.761 1.00 22.72 195 VAL B N 1
ATOM 1590 C CA . VAL A 1 208 ? 89.596 80.132 47.626 1.00 22.72 195 VAL B CA 1
ATOM 1591 C C . VAL A 1 208 ? 89.999 81.383 46.857 1.00 22.72 195 VAL B C 1
ATOM 1592 O O . VAL A 1 208 ? 90.062 81.382 45.623 1.00 22.72 195 VAL B O 1
ATOM 1596 N N . ARG A 1 209 ? 90.275 82.472 47.576 1.00 23.42 196 ARG B N 1
ATOM 1597 C CA . ARG A 1 209 ? 90.732 83.694 46.924 1.00 23.42 196 ARG B CA 1
ATOM 1598 C C . ARG A 1 209 ? 92.026 83.457 46.158 1.00 23.42 196 ARG B C 1
ATOM 1599 O O . ARG A 1 209 ? 92.185 83.931 45.029 1.00 23.42 196 ARG B O 1
ATOM 1607 N N . GLU A 1 210 ? 92.960 82.721 46.756 1.00 24.77 197 GLU B N 1
ATOM 1608 C CA . GLU A 1 210 ? 94.251 82.486 46.122 1.00 24.77 197 GLU B CA 1
ATOM 1609 C C . GLU A 1 210 ? 94.110 81.636 44.872 1.00 24.77 197 GLU B C 1
ATOM 1610 O O . GLU A 1 210 ? 94.789 81.878 43.870 1.00 24.77 197 GLU B O 1
ATOM 1616 N N . ALA A 1 211 ? 93.237 80.634 44.910 1.00 23.87 198 ALA B N 1
ATOM 1617 C CA . ALA A 1 211 ? 93.081 79.748 43.769 1.00 23.87 198 ALA B CA 1
ATOM 1618 C C . ALA A 1 211 ? 92.280 80.385 42.645 1.00 23.87 198 ALA B C 1
ATOM 1619 O O . ALA A 1 211 ? 92.564 80.128 41.473 1.00 23.87 198 ALA B O 1
ATOM 1621 N N . PHE A 1 212 ? 91.294 81.219 42.969 1.00 23.95 199 PHE B N 1
ATOM 1622 C CA . PHE A 1 212 ? 90.358 81.713 41.969 1.00 23.95 199 PHE B CA 1
ATOM 1623 C C . PHE A 1 212 ? 90.628 83.135 41.509 1.00 23.95 199 PHE B C 1
ATOM 1624 O O . PHE A 1 212 ? 90.248 83.484 40.391 1.00 23.95 199 PHE B O 1
ATOM 1632 N N . THR A 1 213 ? 91.256 83.974 42.325 1.00 27.46 200 THR B N 1
ATOM 1633 C CA . THR A 1 213 ? 91.309 85.398 42.036 1.00 27.46 200 THR B CA 1
ATOM 1634 C C . THR A 1 213 ? 92.726 85.940 42.125 1.00 27.46 200 THR B C 1
ATOM 1635 O O . THR A 1 213 ? 93.625 85.328 42.702 1.00 27.46 200 THR B O 1
ATOM 1639 N N . ASP A 1 214 ? 92.899 87.110 41.526 1.00 33.75 201 ASP B N 1
ATOM 1640 C CA . ASP A 1 214 ? 94.033 87.995 41.746 1.00 33.75 201 ASP B CA 1
ATOM 1641 C C . ASP A 1 214 ? 93.442 89.263 42.342 1.00 33.75 201 ASP B C 1
ATOM 1642 O O . ASP A 1 214 ? 92.698 89.985 41.668 1.00 33.75 201 ASP B O 1
ATOM 1647 N N . THR A 1 215 ? 93.740 89.513 43.610 1.00 32.09 202 THR B N 1
ATOM 1648 C CA . THR A 1 215 ? 92.973 90.452 44.407 1.00 32.09 202 THR B CA 1
ATOM 1649 C C . THR A 1 215 ? 93.906 91.430 45.097 1.00 32.09 202 THR B C 1
ATOM 1650 O O . THR A 1 215 ? 94.885 91.020 45.726 1.00 32.09 202 THR B O 1
ATOM 1654 N N . LYS A 1 216 ? 93.596 92.715 44.980 1.00 32.39 203 LYS B N 1
ATOM 1655 C CA . LYS A 1 216 ? 94.378 93.779 45.581 1.00 32.39 203 LYS B CA 1
ATOM 1656 C C . LYS A 1 216 ? 93.501 94.603 46.508 1.00 32.39 203 LYS B C 1
ATOM 1657 O O . LYS A 1 216 ? 92.300 94.754 46.279 1.00 32.39 203 LYS B O 1
ATOM 1663 N N . LEU A 1 217 ? 94.116 95.139 47.555 1.00 31.03 204 LEU B N 1
ATOM 1664 C CA . LEU A 1 217 ? 93.442 96.011 48.508 1.00 31.03 204 LEU B CA 1
ATOM 1665 C C . LEU A 1 217 ? 93.644 97.450 48.057 1.00 31.03 204 LEU B C 1
ATOM 1666 O O . LEU A 1 217 ? 94.734 98.005 48.205 1.00 31.03 204 LEU B O 1
ATOM 1671 N N . ILE A 1 218 ? 92.593 98.055 47.503 1.00 31.17 205 ILE B N 1
ATOM 1672 C CA . ILE A 1 218 ? 92.737 99.358 46.864 1.00 31.17 205 ILE B CA 1
ATOM 1673 C C . ILE A 1 218 ? 92.643 100.495 47.873 1.00 31.17 205 ILE B C 1
ATOM 1674 O O . ILE A 1 218 ? 93.279 101.537 47.693 1.00 31.17 205 ILE B O 1
ATOM 1679 N N . ALA A 1 219 ? 91.869 100.329 48.939 1.00 30.72 206 ALA B N 1
ATOM 1680 C CA . ALA A 1 219 ? 91.703 101.386 49.922 1.00 30.72 206 ALA B CA 1
ATOM 1681 C C . ALA A 1 219 ? 91.118 100.793 51.189 1.00 30.72 206 ALA B C 1
ATOM 1682 O O . ALA A 1 219 ? 90.278 99.898 51.127 1.00 30.72 206 ALA B O 1
ATOM 1684 N N . ILE A 1 220 ? 91.562 101.300 52.330 1.00 35.63 207 ILE B N 1
ATOM 1685 C CA . ILE A 1 220 ? 91.098 100.833 53.626 1.00 35.63 207 ILE B CA 1
ATOM 1686 C C . ILE A 1 220 ? 90.708 102.048 54.452 1.00 35.63 207 ILE B C 1
ATOM 1687 O O . ILE A 1 220 ? 91.209 103.154 54.236 1.00 35.63 207 ILE B O 1
ATOM 1692 N N . SER A 1 221 ? 89.789 101.839 55.395 1.00 39.09 208 SER B N 1
ATOM 1693 C CA . SER A 1 221 ? 89.215 102.915 56.193 1.00 39.09 208 SER B CA 1
ATOM 1694 C C . SER A 1 221 ? 89.797 102.982 57.598 1.00 39.09 208 SER B C 1
ATOM 1695 O O . SER A 1 221 ? 89.115 103.427 58.524 1.00 39.09 208 SER B O 1
ATOM 1698 N N . ASP A 1 222 ? 91.039 102.550 57.778 1.00 45.03 209 ASP B N 1
ATOM 1699 C CA . ASP A 1 222 ? 91.678 102.607 59.084 1.00 45.03 209 ASP B CA 1
ATOM 1700 C C . ASP A 1 222 ? 93.163 102.357 58.904 1.00 45.03 209 ASP B C 1
ATOM 1701 O O . ASP A 1 222 ? 93.556 101.470 58.149 1.00 45.03 209 ASP B O 1
ATOM 1706 N N . ALA A 1 223 ? 93.978 103.146 59.598 1.00 47.34 210 ALA B N 1
ATOM 1707 C CA . ALA A 1 223 ? 95.418 102.949 59.529 1.00 47.34 210 ALA B CA 1
ATOM 1708 C C . ALA A 1 223 ? 95.879 101.821 60.438 1.00 47.34 210 ALA B C 1
ATOM 1709 O O . ALA A 1 223 ? 96.888 101.173 60.150 1.00 47.34 210 ALA B O 1
ATOM 1711 N N . ASN A 1 224 ? 95.160 101.572 61.530 1.00 47.47 211 ASN B N 1
ATOM 1712 C CA . ASN A 1 224 ? 95.494 100.494 62.445 1.00 47.47 211 ASN B CA 1
ATOM 1713 C C . ASN A 1 224 ? 94.842 99.176 62.053 1.00 47.47 211 ASN B C 1
ATOM 1714 O O . ASN A 1 224 ? 94.744 98.268 62.885 1.00 47.47 211 ASN B O 1
ATOM 1719 N N . GLU A 1 225 ? 94.376 99.058 60.813 1.00 44.87 212 GLU B N 1
ATOM 1720 C CA . GLU A 1 225 ? 93.930 97.779 60.285 1.00 44.87 212 GLU B CA 1
ATOM 1721 C C . GLU A 1 225 ? 94.985 97.113 59.421 1.00 44.87 212 GLU B C 1
ATOM 1722 O O . GLU A 1 225 ? 95.075 95.881 59.407 1.00 44.87 212 GLU B O 1
ATOM 1728 N N . LEU A 1 226 ? 95.807 97.907 58.732 1.00 43.32 213 LEU B N 1
ATOM 1729 C CA . LEU A 1 226 ? 96.853 97.381 57.868 1.00 43.32 213 LEU B CA 1
ATOM 1730 C C . LEU A 1 226 ? 97.873 96.535 58.611 1.00 43.32 213 LEU B C 1
ATOM 1731 O O . LEU A 1 226 ? 98.729 95.923 57.966 1.00 43.32 213 LEU B O 1
ATOM 1736 N N . LYS A 1 227 ? 97.821 96.493 59.937 1.00 46.78 214 LYS B N 1
ATOM 1737 C CA . LYS A 1 227 ? 98.707 95.620 60.689 1.00 46.78 214 LYS B CA 1
ATOM 1738 C C . LYS A 1 227 ? 98.247 94.171 60.668 1.00 46.78 214 LYS B C 1
ATOM 1739 O O . LYS A 1 227 ? 98.920 93.315 61.250 1.00 46.78 214 LYS B O 1
ATOM 1745 N N . GLY A 1 228 ? 97.122 93.878 60.026 1.00 41.69 215 GLY B N 1
ATOM 1746 C CA . GLY A 1 228 ? 96.651 92.523 59.876 1.00 41.69 215 GLY B CA 1
ATOM 1747 C C . GLY A 1 228 ? 96.875 91.914 58.515 1.00 41.69 215 GLY B C 1
ATOM 1748 O O . GLY A 1 228 ? 96.447 90.781 58.283 1.00 41.69 215 GLY B O 1
ATOM 1749 N N . PHE A 1 229 ? 97.526 92.627 57.604 1.00 38.26 216 PHE B N 1
ATOM 1750 C CA . PHE A 1 229 ? 97.819 92.139 56.266 1.00 38.26 216 PHE B CA 1
ATOM 1751 C C . PHE A 1 229 ? 99.298 91.800 56.147 1.00 38.26 216 PHE B C 1
ATOM 1752 O O . PHE A 1 229 ? 100.097 92.070 57.044 1.00 38.26 216 PHE B O 1
ATOM 1760 N N . ASP A 1 230 ? 99.658 91.196 55.019 1.00 45.72 217 ASP B N 1
ATOM 1761 C CA . ASP A 1 230 ? 101.052 90.857 54.775 1.00 45.72 217 ASP B CA 1
ATOM 1762 C C . ASP A 1 230 ? 101.849 92.123 54.507 1.00 45.72 217 ASP B C 1
ATOM 1763 O O . ASP A 1 230 ? 101.453 92.956 53.688 1.00 45.72 217 ASP B O 1
ATOM 1768 N N . SER A 1 231 ? 102.979 92.263 55.202 1.00 48.27 218 SER B N 1
ATOM 1769 C CA . SER A 1 231 ? 103.788 93.470 55.081 1.00 48.27 218 SER B CA 1
ATOM 1770 C C . SER A 1 231 ? 104.285 93.665 53.653 1.00 48.27 218 SER B C 1
ATOM 1771 O O . SER A 1 231 ? 104.216 94.772 53.104 1.00 48.27 218 SER B O 1
ATOM 1774 N N . GLN A 1 232 ? 104.785 92.598 53.031 1.00 48.94 219 GLN B N 1
ATOM 1775 C CA . GLN A 1 232 ? 105.206 92.694 51.639 1.00 48.94 219 GLN B CA 1
ATOM 1776 C C . GLN A 1 232 ? 104.029 93.028 50.737 1.00 48.94 219 GLN B C 1
ATOM 1777 O O . GLN A 1 232 ? 104.152 93.835 49.808 1.00 48.94 219 GLN B O 1
ATOM 1783 N N . CYS A 1 233 ? 102.874 92.424 51.003 1.00 44.29 220 CYS B N 1
ATOM 1784 C CA . CYS A 1 233 ? 101.697 92.703 50.193 1.00 44.29 220 CYS B CA 1
ATOM 1785 C C . CYS A 1 233 ? 101.209 94.125 50.415 1.00 44.29 220 CYS B C 1
ATOM 1786 O O . CYS A 1 233 ? 100.727 94.771 49.481 1.00 44.29 220 CYS B O 1
ATOM 1789 N N . ILE A 1 234 ? 101.328 94.634 51.641 1.00 44.10 221 ILE B N 1
ATOM 1790 C CA . ILE A 1 234 ? 100.981 96.029 51.883 1.00 44.10 221 ILE B CA 1
ATOM 1791 C C . ILE A 1 234 ? 101.932 96.949 51.136 1.00 44.10 221 ILE B C 1
ATOM 1792 O O . ILE A 1 234 ? 101.531 98.018 50.662 1.00 44.10 221 ILE B O 1
ATOM 1797 N N . GLU A 1 235 ? 103.198 96.551 51.001 1.00 48.36 222 GLU B N 1
ATOM 1798 C CA . GLU A 1 235 ? 104.140 97.367 50.244 1.00 48.36 222 GLU B CA 1
ATOM 1799 C C . GLU A 1 235 ? 103.803 97.369 48.759 1.00 48.36 222 GLU B C 1
ATOM 1800 O O . GLU A 1 235 ? 103.876 98.414 48.104 1.00 48.36 222 GLU B O 1
ATOM 1806 N N . GLU A 1 236 ? 103.434 96.212 48.210 1.00 48.07 223 GLU B N 1
ATOM 1807 C CA . GLU A 1 236 ? 103.090 96.161 46.789 1.00 48.07 223 GLU B CA 1
ATOM 1808 C C . GLU A 1 236 ? 101.782 96.887 46.499 1.00 48.07 223 GLU B C 1
ATOM 1809 O O . GLU A 1 236 ? 101.690 97.642 45.525 1.00 48.07 223 GLU B O 1
ATOM 1815 N N . TRP A 1 237 ? 100.758 96.669 47.327 1.00 37.98 224 TRP B N 1
ATOM 1816 C CA . TRP A 1 237 ? 99.448 97.260 47.073 1.00 37.98 224 TRP B CA 1
ATOM 1817 C C . TRP A 1 237 ? 99.469 98.765 47.294 1.00 37.98 224 TRP B C 1
ATOM 1818 O O . TRP A 1 237 ? 98.969 99.530 46.464 1.00 37.98 224 TRP B O 1
ATOM 1829 N N . ASP A 1 238 ? 100.036 99.203 48.415 1.00 41.43 225 ASP B N 1
ATOM 1830 C CA . ASP A 1 238 ? 100.015 100.595 48.846 1.00 41.43 225 ASP B CA 1
ATOM 1831 C C . ASP A 1 238 ? 98.609 101.167 48.973 1.00 41.43 225 ASP B C 1
ATOM 1832 O O . ASP A 1 238 ? 98.287 102.160 48.311 1.00 41.43 225 ASP B O 1
ATOM 1837 N N . PRO A 1 239 ? 97.749 100.584 49.803 1.00 37.33 226 PRO B N 1
ATOM 1838 C CA . PRO A 1 239 ? 96.337 100.965 49.796 1.00 37.33 226 PRO B CA 1
ATOM 1839 C C . PRO A 1 239 ? 96.136 102.398 50.253 1.00 37.33 226 PRO B C 1
ATOM 1840 O O . PRO A 1 239 ? 96.877 102.923 51.086 1.00 37.33 226 PRO B O 1
ATOM 1844 N N . ILE A 1 240 ? 95.119 103.037 49.680 1.00 36.29 227 ILE B N 1
ATOM 1845 C CA . ILE A 1 240 ? 94.734 104.369 50.114 1.00 36.29 227 ILE B CA 1
ATOM 1846 C C . ILE A 1 240 ? 94.176 104.291 51.524 1.00 36.29 227 ILE B C 1
ATOM 1847 O O . ILE A 1 240 ? 93.416 103.377 51.862 1.00 36.29 227 ILE B O 1
ATOM 1852 N N . LEU A 1 241 ? 94.553 105.245 52.361 1.00 39.53 228 LEU B N 1
ATOM 1853 C CA . LEU A 1 241 ? 94.042 105.329 53.718 1.00 39.53 228 LEU B CA 1
ATOM 1854 C C . LEU A 1 241 ? 93.153 106.554 53.834 1.00 39.53 228 LEU B C 1
ATOM 1855 O O . LEU A 1 241 ? 93.522 107.641 53.381 1.00 39.53 228 LEU B O 1
ATOM 1860 N N . PHE A 1 242 ? 91.979 106.371 54.424 1.00 39.90 229 PHE B N 1
ATOM 1861 C CA . PHE A 1 242 ? 91.090 107.480 54.711 1.00 39.90 229 PHE B CA 1
ATOM 1862 C C . PHE A 1 242 ? 90.463 107.247 56.074 1.00 39.90 229 PHE B C 1
ATOM 1863 O O . PHE A 1 242 ? 90.473 106.137 56.606 1.00 39.90 229 PHE B O 1
ATOM 1871 N N . SER A 1 243 ? 89.923 108.315 56.635 1.00 46.92 230 SER B N 1
ATOM 1872 C CA . SER A 1 243 ? 89.406 108.300 57.991 1.00 46.92 230 SER B CA 1
ATOM 1873 C C . SER A 1 243 ? 87.965 107.815 58.018 1.00 46.92 230 SER B C 1
ATOM 1874 O O . SER A 1 243 ? 87.275 107.773 56.999 1.00 46.92 230 SER B O 1
ATOM 1877 N N . ALA A 1 244 ? 87.516 107.440 59.210 1.00 48.57 231 ALA B N 1
ATOM 1878 C CA . ALA A 1 244 ? 86.112 107.110 59.385 1.00 48.57 231 ALA B CA 1
ATOM 1879 C C . ALA A 1 244 ? 85.225 108.344 59.388 1.00 48.57 231 ALA B C 1
ATOM 1880 O O . ALA A 1 244 ? 84.015 108.215 59.591 1.00 48.57 231 ALA B O 1
ATOM 1882 N N . ALA A 1 245 ? 85.792 109.531 59.184 1.00 50.95 232 ALA B N 1
ATOM 1883 C CA . ALA A 1 245 ? 85.001 110.740 59.019 1.00 50.95 232 ALA B CA 1
ATOM 1884 C C . ALA A 1 245 ? 84.484 110.914 57.600 1.00 50.95 232 ALA B C 1
ATOM 1885 O O . ALA A 1 245 ? 83.885 111.949 57.297 1.00 50.95 232 ALA B O 1
ATOM 1887 N N . GLU A 1 246 ? 84.704 109.934 56.728 1.00 50.30 233 GLU B N 1
ATOM 1888 C CA . GLU A 1 246 ? 84.201 109.980 55.367 1.00 50.30 233 GLU B CA 1
ATOM 1889 C C . GLU A 1 246 ? 83.308 108.798 55.034 1.00 50.30 233 GLU B C 1
ATOM 1890 O O . GLU A 1 246 ? 82.617 108.835 54.013 1.00 50.30 233 GLU B O 1
ATOM 1896 N N . ILE A 1 247 ? 83.323 107.746 55.847 1.00 46.29 234 ILE B N 1
ATOM 1897 C CA . ILE A 1 247 ? 82.229 106.790 55.875 1.00 46.29 234 ILE B CA 1
ATOM 1898 C C . ILE A 1 247 ? 81.032 107.451 56.534 1.00 46.29 234 ILE B C 1
ATOM 1899 O O . ILE A 1 247 ? 81.160 108.044 57.612 1.00 46.29 234 ILE B O 1
ATOM 1904 N N . TRP A 1 248 ? 79.854 107.374 55.897 1.00 54.85 235 TRP B N 1
ATOM 1905 C CA . TRP A 1 248 ? 78.714 108.071 56.492 1.00 54.85 235 TRP B CA 1
ATOM 1906 C C . TRP A 1 248 ? 78.224 107.432 57.785 1.00 54.85 235 TRP B C 1
ATOM 1907 O O . TRP A 1 248 ? 78.273 108.098 58.833 1.00 54.85 235 TRP B O 1
ATOM 1918 N N . PRO A 1 249 ? 77.718 106.197 57.803 1.00 50.00 236 PRO B N 1
ATOM 1919 C CA . PRO A 1 249 ? 77.321 105.654 59.104 1.00 50.00 236 PRO B CA 1
ATOM 1920 C C . PRO A 1 249 ? 78.557 105.424 59.956 1.00 50.00 236 PRO B C 1
ATOM 1921 O O . PRO A 1 249 ? 79.294 104.455 59.766 1.00 50.00 236 PRO B O 1
ATOM 1925 N N . THR A 1 250 ? 78.782 106.326 60.909 1.00 52.57 237 THR B N 1
ATOM 1926 C CA . THR A 1 250 ? 80.059 106.465 61.593 1.00 52.57 237 THR B CA 1
ATOM 1927 C C . THR A 1 250 ? 80.203 105.538 62.789 1.00 52.57 237 THR B C 1
ATOM 1928 O O . THR A 1 250 ? 81.008 105.818 63.684 1.00 52.57 237 THR B O 1
ATOM 1932 N N . LYS A 1 251 ? 79.444 104.449 62.835 1.00 54.69 238 LYS B N 1
ATOM 1933 C CA . LYS A 1 251 ? 79.428 103.596 64.012 1.00 54.69 238 LYS B CA 1
ATOM 1934 C C . LYS A 1 251 ? 80.226 102.312 63.827 1.00 54.69 238 LYS B C 1
ATOM 1935 O O . LYS A 1 251 ? 81.091 102.000 64.648 1.00 54.69 238 LYS B O 1
ATOM 1941 N N . GLY A 1 252 ? 79.957 101.564 62.764 1.00 47.14 239 GLY B N 1
ATOM 1942 C CA . GLY A 1 252 ? 80.455 100.214 62.648 1.00 47.14 239 GLY B CA 1
ATOM 1943 C C . GLY A 1 252 ? 81.952 100.132 62.404 1.00 47.14 239 GLY B C 1
ATOM 1944 O O . GLY A 1 252 ? 82.710 101.095 62.523 1.00 47.14 239 GLY B O 1
ATOM 1945 N N . LYS A 1 253 ? 82.371 98.922 62.039 1.00 39.60 240 LYS B N 1
ATOM 1946 C CA . LYS A 1 253 ? 83.762 98.578 61.817 1.00 39.60 240 LYS B CA 1
ATOM 1947 C C . LYS A 1 253 ? 84.298 99.306 60.585 1.00 39.60 240 LYS B C 1
ATOM 1948 O O . LYS A 1 253 ? 83.540 99.939 59.850 1.00 39.60 240 LYS B O 1
ATOM 1954 N N . PRO A 1 254 ? 85.608 99.254 60.341 1.00 34.32 241 PRO B N 1
ATOM 1955 C CA . PRO A 1 254 ? 86.146 99.839 59.109 1.00 34.32 241 PRO B CA 1
ATOM 1956 C C . PRO A 1 254 ? 85.760 99.028 57.882 1.00 34.32 241 PRO B C 1
ATOM 1957 O O . PRO A 1 254 ? 85.388 97.857 57.966 1.00 34.32 241 PRO B O 1
ATOM 1961 N N . ILE A 1 255 ? 85.857 99.677 56.721 1.00 29.71 242 ILE B N 1
ATOM 1962 C CA . ILE A 1 255 ? 85.553 99.049 55.443 1.00 29.71 242 ILE B CA 1
ATOM 1963 C C . ILE A 1 255 ? 86.797 99.100 54.569 1.00 29.71 242 ILE B C 1
ATOM 1964 O O . ILE A 1 255 ? 87.732 99.860 54.818 1.00 29.71 242 ILE B O 1
ATOM 1969 N N . ALA A 1 256 ? 86.791 98.277 53.525 1.00 24.39 243 ALA B N 1
ATOM 1970 C CA . ALA A 1 256 ? 87.959 98.080 52.682 1.00 24.39 243 ALA B CA 1
ATOM 1971 C C . ALA A 1 256 ? 87.496 97.809 51.264 1.00 24.39 243 ALA B C 1
ATOM 1972 O O . ALA A 1 256 ? 86.596 96.993 51.055 1.00 24.39 243 ALA B O 1
ATOM 1974 N N . LEU A 1 257 ? 88.102 98.502 50.305 1.00 24.80 244 LEU B N 1
ATOM 1975 C CA . LEU A 1 257 ? 87.833 98.282 48.894 1.00 24.80 244 LEU B CA 1
ATOM 1976 C C . LEU A 1 257 ? 88.829 97.286 48.329 1.00 24.80 244 LEU B C 1
ATOM 1977 O O . LEU A 1 257 ? 90.023 97.353 48.616 1.00 24.80 244 LEU B O 1
ATOM 1982 N N . VAL A 1 258 ? 88.332 96.375 47.504 1.00 25.87 245 VAL B N 1
ATOM 1983 C CA . VAL A 1 258 ? 89.115 95.254 47.013 1.00 25.87 245 VAL B CA 1
ATOM 1984 C C . VAL A 1 258 ? 88.837 95.094 45.527 1.00 25.87 245 VAL B C 1
ATOM 1985 O O . VAL A 1 258 ? 87.681 94.919 45.127 1.00 25.87 245 VAL B O 1
ATOM 1989 N N . GLU A 1 259 ? 89.878 95.186 44.706 1.00 32.94 246 GLU B N 1
ATOM 1990 C CA . GLU A 1 259 ? 89.744 94.897 43.287 1.00 32.94 246 GLU B CA 1
ATOM 1991 C C . GLU A 1 259 ? 90.062 93.433 43.051 1.00 32.94 246 GLU B C 1
ATOM 1992 O O . GLU A 1 259 ? 91.105 92.942 43.487 1.00 32.94 246 GLU B O 1
ATOM 1998 N N . MET A 1 260 ? 89.169 92.743 42.352 1.00 34.96 247 MET B N 1
ATOM 1999 C CA . MET A 1 260 ? 89.195 91.292 42.254 1.00 34.96 247 MET B CA 1
ATOM 2000 C C . MET A 1 260 ? 89.080 90.916 40.785 1.00 34.96 247 MET B C 1
ATOM 2001 O O . MET A 1 260 ? 88.044 91.167 40.160 1.00 34.96 247 MET B O 1
ATOM 2006 N N . ASP A 1 261 ? 90.148 90.344 40.224 1.00 34.09 248 ASP B N 1
ATOM 2007 C CA . ASP A 1 261 ? 90.139 89.880 38.846 1.00 34.09 248 ASP B CA 1
ATOM 2008 C C . ASP A 1 261 ? 90.208 88.364 38.840 1.00 34.09 248 ASP B C 1
ATOM 2009 O O . ASP A 1 261 ? 91.176 87.810 39.373 1.00 34.09 248 ASP B O 1
ATOM 2014 N N . PRO A 1 262 ? 89.249 87.647 38.262 1.00 30.75 249 PRO B N 1
ATOM 2015 C CA . PRO A 1 262 ? 89.372 86.190 38.190 1.00 30.75 249 PRO B CA 1
ATOM 2016 C C . PRO A 1 262 ? 90.596 85.774 37.389 1.00 30.75 249 PRO B C 1
ATOM 2017 O O . PRO A 1 262 ? 91.111 86.518 36.554 1.00 30.75 249 PRO B O 1
ATOM 2021 N N . ILE A 1 263 ? 91.075 84.566 37.668 1.00 29.27 250 ILE B N 1
ATOM 2022 C CA . ILE A 1 263 ? 92.207 83.982 36.974 1.00 29.27 250 ILE B CA 1
ATOM 2023 C C . ILE A 1 263 ? 91.833 82.571 36.540 1.00 29.27 250 ILE B C 1
ATOM 2024 O O . ILE A 1 263 ? 90.738 82.085 36.811 1.00 29.27 250 ILE B O 1
ATOM 2029 N N . ASP A 1 264 ? 92.765 81.914 35.861 1.00 33.21 251 ASP B N 1
ATOM 2030 C CA . ASP A 1 264 ? 92.547 80.572 35.349 1.00 33.21 251 ASP B CA 1
ATOM 2031 C C . ASP A 1 264 ? 92.961 79.527 36.373 1.00 33.21 251 ASP B C 1
ATOM 2032 O O . ASP A 1 264 ? 93.850 79.747 37.196 1.00 33.21 251 ASP B O 1
ATOM 2037 N N . PHE A 1 265 ? 92.302 78.378 36.305 1.00 29.18 252 PHE B N 1
ATOM 2038 C CA . PHE A 1 265 ? 92.599 77.260 37.180 1.00 29.18 252 PHE B CA 1
ATOM 2039 C C . PHE A 1 265 ? 92.257 75.984 36.433 1.00 29.18 252 PHE B C 1
ATOM 2040 O O . PHE A 1 265 ? 91.347 75.963 35.602 1.00 29.18 252 PHE B O 1
ATOM 2048 N N . ASP A 1 266 ? 93.001 74.923 36.724 1.00 33.47 253 ASP B N 1
ATOM 2049 C CA . ASP A 1 266 ? 92.849 73.661 36.011 1.00 33.47 253 ASP B CA 1
ATOM 2050 C C . ASP A 1 266 ? 92.855 72.491 36.985 1.00 33.47 253 ASP B C 1
ATOM 2051 O O . ASP A 1 266 ? 93.539 71.488 36.783 1.00 33.47 253 ASP B O 1
ATOM 2056 N N . PHE A 1 267 ? 92.093 72.611 38.064 1.00 27.64 254 PHE B N 1
ATOM 2057 C CA . PHE A 1 267 ? 91.865 71.502 38.975 1.00 27.64 254 PHE B CA 1
ATOM 2058 C C . PHE A 1 267 ? 90.381 71.166 39.001 1.00 27.64 254 PHE B C 1
ATOM 2059 O O . PHE A 1 267 ? 89.557 71.842 38.384 1.00 27.64 254 PHE B O 1
ATOM 2067 N N . ASP A 1 268 ? 90.048 70.097 39.714 1.00 27.73 255 ASP B N 1
ATOM 2068 C CA . ASP A 1 268 ? 88.662 69.692 39.912 1.00 27.73 255 ASP B CA 1
ATOM 2069 C C . ASP A 1 268 ? 88.129 70.442 41.122 1.00 27.73 255 ASP B C 1
ATOM 2070 O O . ASP A 1 268 ? 88.575 70.209 42.246 1.00 27.73 255 ASP B O 1
ATOM 2075 N N . VAL A 1 269 ? 87.171 71.340 40.893 1.00 26.38 256 VAL B N 1
ATOM 2076 C CA . VAL A 1 269 ? 86.731 72.232 41.957 1.00 26.38 256 VAL B CA 1
ATOM 2077 C C . VAL A 1 269 ? 85.952 71.479 43.026 1.00 26.38 256 VAL B C 1
ATOM 2078 O O . VAL A 1 269 ? 85.952 71.879 44.192 1.00 26.38 256 VAL B O 1
ATOM 2082 N N . ASP A 1 270 ? 85.302 70.373 42.672 1.00 27.27 257 ASP B N 1
ATOM 2083 C CA . ASP A 1 270 ? 84.544 69.628 43.671 1.00 27.27 257 ASP B CA 1
ATOM 2084 C C . ASP A 1 270 ? 85.469 68.888 44.628 1.00 27.27 257 ASP B C 1
ATOM 2085 O O . ASP A 1 270 ? 85.341 69.008 45.853 1.00 27.27 257 ASP B O 1
ATOM 2090 N N . ASN A 1 271 ? 86.408 68.112 44.086 1.00 26.53 258 ASN B N 1
ATOM 2091 C CA . ASN A 1 271 ? 87.360 67.414 44.940 1.00 26.53 258 ASN B CA 1
ATOM 2092 C C . ASN A 1 271 ? 88.285 68.384 45.650 1.00 26.53 258 ASN B C 1
ATOM 2093 O O . ASN A 1 271 ? 88.678 68.134 46.793 1.00 26.53 258 ASN B O 1
ATOM 2098 N N . TRP A 1 272 ? 88.640 69.491 45.002 1.00 23.37 259 TRP B N 1
ATOM 2099 C CA . TRP A 1 272 ? 89.466 70.487 45.670 1.00 23.37 259 TRP B CA 1
ATOM 2100 C C . TRP A 1 272 ? 88.706 71.144 46.807 1.00 23.37 259 TRP B C 1
ATOM 2101 O O . TRP A 1 272 ? 89.271 71.390 47.874 1.00 23.37 259 TRP B O 1
ATOM 2112 N N . ASP A 1 273 ? 87.421 71.415 46.603 1.00 23.92 260 ASP B N 1
ATOM 2113 C CA . ASP A 1 273 ? 86.591 71.962 47.667 1.00 23.92 260 ASP B CA 1
ATOM 2114 C C . ASP A 1 273 ? 86.540 71.012 48.852 1.00 23.92 260 ASP B C 1
ATOM 2115 O O . ASP A 1 273 ? 86.742 71.422 49.998 1.00 23.92 260 ASP B O 1
ATOM 2120 N N . TYR A 1 274 ? 86.284 69.731 48.592 1.00 23.18 261 TYR B N 1
ATOM 2121 C CA . TYR A 1 274 ? 86.277 68.744 49.667 1.00 23.18 261 TYR B CA 1
ATOM 2122 C C . TYR A 1 274 ? 87.600 68.731 50.417 1.00 23.18 261 TYR B C 1
ATOM 2123 O O . TYR A 1 274 ? 87.631 68.858 51.647 1.00 23.18 261 TYR B O 1
ATOM 2132 N N . VAL A 1 275 ? 88.706 68.547 49.692 1.00 22.66 262 VAL B N 1
ATOM 2133 C CA . VAL A 1 275 ? 90.009 68.384 50.330 1.00 22.66 262 VAL B CA 1
ATOM 2134 C C . VAL A 1 275 ? 90.371 69.623 51.135 1.00 22.66 262 VAL B C 1
ATOM 2135 O O . VAL A 1 275 ? 90.804 69.529 52.287 1.00 22.66 262 VAL B O 1
ATOM 2139 N N . THR A 1 276 ? 90.193 70.805 50.545 1.00 22.16 263 THR B N 1
ATOM 2140 C CA . THR A 1 276 ? 90.544 72.041 51.228 1.00 22.16 263 THR B CA 1
ATOM 2141 C C . THR A 1 276 ? 89.662 72.277 52.444 1.00 22.16 263 THR B C 1
ATOM 2142 O O . THR A 1 276 ? 90.147 72.731 53.483 1.00 22.16 263 THR B O 1
ATOM 2146 N N . ARG A 1 277 ? 88.365 71.973 52.341 1.00 23.40 264 ARG B N 1
ATOM 2147 C CA . ARG A 1 277 ? 87.466 72.187 53.465 1.00 23.40 264 ARG B CA 1
ATOM 2148 C C . ARG A 1 277 ? 87.754 71.232 54.608 1.00 23.40 264 ARG B C 1
ATOM 2149 O O . ARG A 1 277 ? 87.585 71.599 55.773 1.00 23.40 264 ARG B O 1
ATOM 2157 N N . HIS A 1 278 ? 88.187 70.013 54.306 1.00 23.25 265 HIS B N 1
ATOM 2158 C CA . HIS A 1 278 ? 88.447 69.050 55.363 1.00 23.25 265 HIS B CA 1
ATOM 2159 C C . HIS A 1 278 ? 89.857 69.128 55.910 1.00 23.25 265 HIS B C 1
ATOM 2160 O O . HIS A 1 278 ? 90.108 68.616 57.004 1.00 23.25 265 HIS B O 1
ATOM 2167 N N . LEU A 1 279 ? 90.781 69.741 55.178 1.00 23.30 266 LEU B N 1
ATOM 2168 C CA . LEU A 1 279 ? 92.129 69.930 55.690 1.00 23.30 266 LEU B CA 1
ATOM 2169 C C . LEU A 1 279 ? 92.236 71.185 56.537 1.00 23.30 266 LEU B C 1
ATOM 2170 O O . LEU A 1 279 ? 92.928 71.183 57.555 1.00 23.30 266 LEU B O 1
ATOM 2175 N N . MET A 1 280 ? 91.561 72.255 56.143 1.00 24.17 267 MET B N 1
ATOM 2176 C CA . MET A 1 280 ? 91.619 73.503 56.883 1.00 24.17 267 MET B CA 1
ATOM 2177 C C . MET A 1 280 ? 90.763 73.491 58.135 1.00 24.17 267 MET B C 1
ATOM 2178 O O . MET A 1 280 ? 90.611 74.539 58.765 1.00 24.17 267 MET B O 1
ATOM 2183 N N . ILE A 1 281 ? 90.184 72.352 58.508 1.00 23.75 268 ILE B N 1
ATOM 2184 C CA . ILE A 1 281 ? 89.576 72.248 59.828 1.00 23.75 268 ILE B CA 1
ATOM 2185 C C . ILE A 1 281 ? 90.661 72.222 60.887 1.00 23.75 268 ILE B C 1
ATOM 2186 O O . ILE A 1 281 ? 90.668 73.031 61.821 1.00 23.75 268 ILE B O 1
ATOM 2191 N N . LEU A 1 282 ? 91.601 71.295 60.747 1.00 26.11 269 LEU B N 1
ATOM 2192 C CA . LEU A 1 282 ? 92.764 71.225 61.617 1.00 26.11 269 LEU B CA 1
ATOM 2193 C C . LEU A 1 282 ? 93.928 71.928 60.927 1.00 26.11 269 LEU B C 1
ATOM 2194 O O . LEU A 1 282 ? 94.863 71.313 60.429 1.00 26.11 269 LEU B O 1
ATOM 2199 N N . LYS A 1 283 ? 93.845 73.251 60.897 1.00 28.84 270 LYS B N 1
ATOM 2200 C CA . LYS A 1 283 ? 94.846 74.059 60.219 1.00 28.84 270 LYS B CA 1
ATOM 2201 C C . LYS A 1 283 ? 96.109 74.254 61.041 1.00 28.84 270 LYS B C 1
ATOM 2202 O O . LYS A 1 283 ? 96.917 75.118 60.708 1.00 28.84 270 LYS B O 1
ATOM 2208 N N . ARG A 1 284 ? 96.305 73.484 62.101 1.00 34.96 271 ARG B N 1
ATOM 2209 C CA . ARG A 1 284 ? 97.526 73.551 62.883 1.00 34.96 271 ARG B CA 1
ATOM 2210 C C . ARG A 1 284 ? 98.096 72.169 63.152 1.00 34.96 271 ARG B C 1
ATOM 2211 O O . ARG A 1 284 ? 99.150 72.059 63.783 1.00 34.96 271 ARG B O 1
ATOM 2219 N N . THR A 1 285 ? 97.454 71.134 62.684 1.00 32.62 272 THR B N 1
ATOM 2220 C CA . THR A 1 285 ? 97.937 69.767 62.793 1.00 32.62 272 THR B CA 1
ATOM 2221 C C . THR A 1 285 ? 98.826 69.446 61.600 1.00 32.62 272 THR B C 1
ATOM 2222 O O . THR A 1 285 ? 98.436 69.717 60.464 1.00 32.62 272 THR B O 1
ATOM 2226 N N . PRO A 1 286 ? 100.019 68.891 61.803 1.00 34.68 273 PRO B N 1
ATOM 2227 C CA . PRO A 1 286 ? 100.871 68.556 60.660 1.00 34.68 273 PRO B CA 1
ATOM 2228 C C . PRO A 1 286 ? 100.217 67.511 59.773 1.00 34.68 273 PRO B C 1
ATOM 2229 O O . PRO A 1 286 ? 99.328 66.770 60.191 1.00 34.68 273 PRO B O 1
ATOM 2233 N N . LEU A 1 287 ? 100.673 67.452 58.524 1.00 32.95 274 LEU B N 1
ATOM 2234 C CA . LEU A 1 287 ? 100.130 66.465 57.602 1.00 32.95 274 LEU B CA 1
ATOM 2235 C C . LEU A 1 287 ? 100.481 65.036 57.990 1.00 32.95 274 LEU B C 1
ATOM 2236 O O . LEU A 1 287 ? 99.947 64.103 57.384 1.00 32.95 274 LEU B O 1
ATOM 2241 N N . ASN A 1 288 ? 101.367 64.835 58.966 1.00 36.00 275 ASN B N 1
ATOM 2242 C CA . ASN A 1 288 ? 101.631 63.482 59.438 1.00 36.00 275 ASN B CA 1
ATOM 2243 C C . ASN A 1 288 ? 100.395 62.838 60.039 1.00 36.00 275 ASN B C 1
ATOM 2244 O O . ASN A 1 288 ? 100.325 61.607 60.104 1.00 36.00 275 ASN B O 1
ATOM 2249 N N . THR A 1 289 ? 99.418 63.635 60.480 1.00 32.69 276 THR B N 1
ATOM 2250 C CA . THR A 1 289 ? 98.284 63.096 61.212 1.00 32.69 276 THR B CA 1
ATOM 2251 C C . THR A 1 289 ? 96.936 63.686 60.827 1.00 32.69 276 THR B C 1
ATOM 2252 O O . THR A 1 289 ? 95.934 63.330 61.454 1.00 32.69 276 THR B O 1
ATOM 2256 N N . VAL A 1 290 ? 96.862 64.563 59.824 1.00 29.31 277 VAL B N 1
ATOM 2257 C CA . VAL A 1 290 ? 95.603 65.212 59.482 1.00 29.31 277 VAL B CA 1
ATOM 2258 C C . VAL A 1 290 ? 94.949 64.591 58.254 1.00 29.31 277 VAL B C 1
ATOM 2259 O O . VAL A 1 290 ? 93.847 65.001 57.871 1.00 29.31 277 VAL B O 1
ATOM 2263 N N . MET A 1 291 ? 95.582 63.600 57.636 1.00 28.99 278 MET B N 1
ATOM 2264 C CA . MET A 1 291 ? 95.064 63.004 56.414 1.00 28.99 278 MET B CA 1
ATOM 2265 C C . MET A 1 291 ? 94.110 61.849 56.668 1.00 28.99 278 MET B C 1
ATOM 2266 O O . MET A 1 291 ? 93.568 61.297 55.709 1.00 28.99 278 MET B O 1
ATOM 2271 N N . ASP A 1 292 ? 93.903 61.459 57.922 1.00 28.68 279 ASP B N 1
ATOM 2272 C CA . ASP A 1 292 ? 92.879 60.474 58.234 1.00 28.68 279 ASP B CA 1
ATOM 2273 C C . ASP A 1 292 ? 91.496 61.090 58.338 1.00 28.68 279 ASP B C 1
ATOM 2274 O O . ASP A 1 292 ? 90.506 60.354 58.357 1.00 28.68 279 ASP B O 1
ATOM 2279 N N . SER A 1 293 ? 91.405 62.412 58.430 1.00 27.01 280 SER B N 1
ATOM 2280 C CA . SER A 1 293 ? 90.113 63.073 58.406 1.00 27.01 280 SER B CA 1
ATOM 2281 C C . SER A 1 293 ? 89.497 63.087 57.023 1.00 27.01 280 SER B C 1
ATOM 2282 O O . SER A 1 293 ? 88.357 63.536 56.880 1.00 27.01 280 SER B O 1
ATOM 2285 N N . LEU A 1 294 ? 90.212 62.605 56.010 1.00 26.14 281 LEU B N 1
ATOM 2286 C CA . LEU A 1 294 ? 89.714 62.592 54.642 1.00 26.14 281 LEU B CA 1
ATOM 2287 C C . LEU A 1 294 ? 88.972 61.306 54.312 1.00 26.14 281 LEU B C 1
ATOM 2288 O O . LEU A 1 294 ? 87.922 61.348 53.668 1.00 26.14 281 LEU B O 1
ATOM 2293 N N . GLY A 1 295 ? 89.487 60.165 54.743 1.00 24.37 282 GLY B N 1
ATOM 2294 C CA . GLY A 1 295 ? 88.790 58.921 54.511 1.00 24.37 282 GLY B CA 1
ATOM 2295 C C . GLY A 1 295 ? 89.363 57.826 55.374 1.00 24.37 282 GLY B C 1
ATOM 2296 O O . GLY A 1 295 ? 90.208 58.068 56.234 1.00 24.37 282 GLY B O 1
ATOM 2297 N N . HIS A 1 296 ? 88.891 56.609 55.133 1.00 23.96 283 HIS B N 1
ATOM 2298 C CA . HIS A 1 296 ? 89.398 55.447 55.849 1.00 23.96 283 HIS B CA 1
ATOM 2299 C C . HIS A 1 296 ? 90.727 55.025 55.244 1.00 23.96 283 HIS B C 1
ATOM 2300 O O . HIS A 1 296 ? 90.788 54.638 54.075 1.00 23.96 283 HIS B O 1
ATOM 2307 N N . GLY A 1 297 ? 91.786 55.097 56.038 1.00 26.44 284 GLY B N 1
ATOM 2308 C CA . GLY A 1 297 ? 93.109 54.794 55.537 1.00 26.44 284 GLY B CA 1
ATOM 2309 C C . GLY A 1 297 ? 93.709 55.905 54.713 1.00 26.44 284 GLY B C 1
ATOM 2310 O O . GLY A 1 297 ? 94.423 55.636 53.743 1.00 26.44 284 GLY B O 1
ATOM 2311 N N . GLY A 1 298 ? 93.433 57.152 55.069 1.00 27.23 285 GLY B N 1
ATOM 2312 C CA . GLY A 1 298 ? 93.929 58.272 54.305 1.00 27.23 285 GLY B CA 1
ATOM 2313 C C . GLY A 1 298 ? 95.390 58.547 54.560 1.00 27.23 285 GLY B C 1
ATOM 2314 O O . GLY A 1 298 ? 96.130 58.899 53.640 1.00 27.23 285 GLY B O 1
ATOM 2315 N N . GLN A 1 299 ? 95.823 58.379 55.808 1.00 29.90 286 GLN B N 1
ATOM 2316 C CA . GLN A 1 299 ? 97.205 58.697 56.140 1.00 29.90 286 GLN B CA 1
ATOM 2317 C C . GLN A 1 299 ? 98.157 57.668 55.564 1.00 29.90 286 GLN B C 1
ATOM 2318 O O . GLN A 1 299 ? 99.215 58.026 55.043 1.00 29.90 286 GLN B O 1
ATOM 2324 N N . GLN A 1 300 ? 97.807 56.387 55.651 1.00 32.70 287 GLN B N 1
ATOM 2325 C CA . GLN A 1 300 ? 98.623 55.360 55.015 1.00 32.70 287 GLN B CA 1
ATOM 2326 C C . GLN A 1 300 ? 98.807 55.657 53.535 1.00 32.70 287 GLN B C 1
ATOM 2327 O O . GLN A 1 300 ? 99.922 55.587 53.009 1.00 32.70 287 GLN B O 1
ATOM 2333 N N . TYR A 1 301 ? 97.722 56.025 52.855 1.00 32.32 288 TYR B N 1
ATOM 2334 C CA . TYR A 1 301 ? 97.788 56.281 51.422 1.00 32.32 288 TYR B CA 1
ATOM 2335 C C . TYR A 1 301 ? 98.641 57.502 51.116 1.00 32.32 288 TYR B C 1
ATOM 2336 O O . TYR A 1 301 ? 99.558 57.437 50.291 1.00 32.32 288 TYR B O 1
ATOM 2345 N N . PHE A 1 302 ? 98.349 58.630 51.760 1.00 31.06 289 PHE B N 1
ATOM 2346 C CA . PHE A 1 302 ? 99.095 59.846 51.473 1.00 31.06 289 PHE B CA 1
ATOM 2347 C C . PHE A 1 302 ? 100.524 59.792 51.985 1.00 31.06 289 PHE B C 1
ATOM 2348 O O . PHE A 1 302 ? 101.330 60.639 51.596 1.00 31.06 289 PHE B O 1
ATOM 2356 N N . ASN A 1 303 ? 100.859 58.834 52.846 1.00 33.08 290 ASN B N 1
ATOM 2357 C CA . ASN A 1 303 ? 102.251 58.635 53.216 1.00 33.08 290 ASN B CA 1
ATOM 2358 C C . ASN A 1 303 ? 102.964 57.775 52.188 1.00 33.08 290 ASN B C 1
ATOM 2359 O O . ASN A 1 303 ? 104.104 58.066 51.816 1.00 33.08 290 ASN B O 1
ATOM 2364 N N . SER A 1 304 ? 102.312 56.712 51.720 1.00 34.66 291 SER B N 1
ATOM 2365 C CA . SER A 1 304 ? 102.890 55.908 50.655 1.00 34.66 291 SER B CA 1
ATOM 2366 C C . SER A 1 304 ? 102.986 56.678 49.350 1.00 34.66 291 SER B C 1
ATOM 2367 O O . SER A 1 304 ? 103.751 56.283 48.465 1.00 34.66 291 SER B O 1
ATOM 2370 N N . ARG A 1 305 ? 102.236 57.766 49.211 1.00 36.10 292 ARG B N 1
ATOM 2371 C CA . ARG A 1 305 ? 102.162 58.499 47.956 1.00 36.10 292 ARG B CA 1
ATOM 2372 C C . ARG A 1 305 ? 103.043 59.740 47.937 1.00 36.10 292 ARG B C 1
ATOM 2373 O O . ARG A 1 305 ? 103.766 59.967 46.965 1.00 36.10 292 ARG B O 1
ATOM 2381 N N . ILE A 1 306 ? 102.995 60.559 48.983 1.00 39.96 293 ILE B N 1
ATOM 2382 C CA . ILE A 1 306 ? 103.812 61.766 49.022 1.00 39.96 293 ILE B CA 1
ATOM 2383 C C . ILE A 1 306 ? 105.266 61.346 49.198 1.00 39.96 293 ILE B C 1
ATOM 2384 O O . ILE A 1 306 ? 105.667 60.898 50.274 1.00 39.96 293 ILE B O 1
ATOM 2389 N N . THR A 1 307 ? 106.055 61.485 48.135 1.00 47.60 294 THR B N 1
ATOM 2390 C CA . THR A 1 307 ? 107.479 61.185 48.174 1.00 47.60 294 THR B CA 1
ATOM 2391 C C . THR A 1 307 ? 108.312 62.351 48.679 1.00 47.60 294 THR B C 1
ATOM 2392 O O . THR A 1 307 ? 109.538 62.233 48.741 1.00 47.60 294 THR B O 1
ATOM 2396 N N . ASP A 1 308 ? 107.681 63.467 49.029 1.00 49.46 295 ASP B N 1
ATOM 2397 C CA . ASP A 1 308 ? 108.359 64.611 49.631 1.00 49.46 295 ASP B CA 1
ATOM 2398 C C . ASP A 1 308 ? 108.067 64.536 51.124 1.00 49.46 295 ASP B C 1
ATOM 2399 O O . ASP A 1 308 ? 107.076 65.078 51.610 1.00 49.46 295 ASP B O 1
ATOM 2404 N N . LYS A 1 309 ? 108.950 63.867 51.861 1.00 48.69 296 LYS B N 1
ATOM 2405 C CA . LYS A 1 309 ? 108.735 63.671 53.289 1.00 48.69 296 LYS B CA 1
ATOM 2406 C C . LYS A 1 309 ? 108.900 64.950 54.099 1.00 48.69 296 LYS B C 1
ATOM 2407 O O . LYS A 1 309 ? 108.834 64.891 55.331 1.00 48.69 296 LYS B O 1
ATOM 2413 N N . ASP A 1 310 ? 109.115 66.093 53.452 1.00 49.59 297 ASP B N 1
ATOM 2414 C CA . ASP A 1 310 ? 109.140 67.374 54.145 1.00 49.59 297 ASP B CA 1
ATOM 2415 C C . ASP A 1 310 ? 107.770 68.039 54.131 1.00 49.59 297 ASP B C 1
ATOM 2416 O O . ASP A 1 310 ? 107.354 68.621 55.137 1.00 49.59 297 ASP B O 1
ATOM 2421 N N . LEU A 1 311 ? 107.064 67.956 53.000 1.00 41.31 298 LEU B N 1
ATOM 2422 C CA . LEU A 1 311 ? 105.685 68.424 52.930 1.00 41.31 298 LEU B CA 1
ATOM 2423 C C . LEU A 1 311 ? 104.818 67.790 54.007 1.00 41.31 298 LEU B C 1
ATOM 2424 O O . LEU A 1 311 ? 103.877 68.420 54.497 1.00 41.31 298 LEU B O 1
ATOM 2429 N N . LEU A 1 312 ? 105.136 66.561 54.412 1.00 38.41 299 LEU B N 1
ATOM 2430 C CA . LEU A 1 312 ? 104.351 65.873 55.425 1.00 38.41 299 LEU B CA 1
ATOM 2431 C C . LEU A 1 312 ? 104.386 66.561 56.779 1.00 38.41 299 LEU B C 1
ATOM 2432 O O . LEU A 1 312 ? 103.639 66.156 57.674 1.00 38.41 299 LEU B O 1
ATOM 2437 N N . LYS A 1 313 ? 105.220 67.579 56.960 1.00 41.19 300 LYS B N 1
ATOM 2438 C CA . LYS A 1 313 ? 105.338 68.248 58.246 1.00 41.19 300 LYS B CA 1
ATOM 2439 C C . LYS A 1 313 ? 104.655 69.605 58.286 1.00 41.19 300 LYS B C 1
ATOM 2440 O O . LYS A 1 313 ? 104.519 70.177 59.370 1.00 41.19 300 LYS B O 1
ATOM 2446 N N . LYS A 1 314 ? 104.225 70.129 57.147 1.00 37.90 301 LYS B N 1
ATOM 2447 C CA . LYS A 1 314 ? 103.616 71.447 57.105 1.00 37.90 301 LYS B CA 1
ATOM 2448 C C . LYS A 1 314 ? 102.142 71.360 57.474 1.00 37.90 301 LYS B C 1
ATOM 2449 O O . LYS A 1 314 ? 101.394 70.572 56.891 1.00 37.90 301 LYS B O 1
ATOM 2455 N N . CYS A 1 315 ? 101.726 72.170 58.440 1.00 35.18 302 CYS B N 1
ATOM 2456 C CA . CYS A 1 315 ? 100.321 72.254 58.784 1.00 35.18 302 CYS B CA 1
ATOM 2457 C C . CYS A 1 315 ? 99.539 72.870 57.626 1.00 35.18 302 CYS B C 1
ATOM 2458 O O . CYS A 1 315 ? 100.092 73.639 56.840 1.00 35.18 302 CYS B O 1
ATOM 2461 N N . PRO A 1 316 ? 98.247 72.550 57.498 1.00 30.07 303 PRO B N 1
ATOM 2462 C CA . PRO A 1 316 ? 97.460 73.100 56.383 1.00 30.07 303 PRO B CA 1
ATOM 2463 C C . PRO A 1 316 ? 97.370 74.611 56.369 1.00 30.07 303 PRO B C 1
ATOM 2464 O O . PRO A 1 316 ? 96.855 75.167 55.396 1.00 30.07 303 PRO B O 1
ATOM 2468 N N . ILE A 1 317 ? 97.856 75.297 57.402 1.00 30.18 304 ILE B N 1
ATOM 2469 C CA . ILE A 1 317 ? 97.910 76.753 57.378 1.00 30.18 304 ILE B CA 1
ATOM 2470 C C . ILE A 1 317 ? 99.170 77.249 56.691 1.00 30.18 304 ILE B C 1
ATOM 2471 O O . ILE A 1 317 ? 99.248 78.433 56.333 1.00 30.18 304 ILE B O 1
ATOM 2476 N N . ASP A 1 318 ? 100.156 76.378 56.484 1.00 32.80 305 ASP B N 1
ATOM 2477 C CA . ASP A 1 318 ? 101.376 76.711 55.770 1.00 32.80 305 ASP B CA 1
ATOM 2478 C C . ASP A 1 318 ? 101.341 76.301 54.308 1.00 32.80 305 ASP B C 1
ATOM 2479 O O . ASP A 1 318 ? 102.271 76.627 53.568 1.00 32.80 305 ASP B O 1
ATOM 2484 N N . LEU A 1 319 ? 100.308 75.586 53.880 1.00 29.96 306 LEU B N 1
ATOM 2485 C CA . LEU A 1 319 ? 100.237 75.101 52.513 1.00 29.96 306 LEU B CA 1
ATOM 2486 C C . LEU A 1 319 ? 99.831 76.221 51.571 1.00 29.96 306 LEU B C 1
ATOM 2487 O O . LEU A 1 319 ? 98.862 76.938 51.829 1.00 29.96 306 LEU B O 1
ATOM 2492 N N . THR A 1 320 ? 100.575 76.375 50.482 1.00 29.06 307 THR B N 1
ATOM 2493 C CA . THR A 1 320 ? 100.125 77.228 49.398 1.00 29.06 307 THR B CA 1
ATOM 2494 C C . THR A 1 320 ? 98.998 76.526 48.654 1.00 29.06 307 THR B C 1
ATOM 2495 O O . THR A 1 320 ? 98.629 75.391 48.957 1.00 29.06 307 THR B O 1
ATOM 2499 N N . ASN A 1 321 ? 98.434 77.207 47.660 1.00 28.20 308 ASN B N 1
ATOM 2500 C CA . ASN A 1 321 ? 97.358 76.583 46.904 1.00 28.20 308 ASN B CA 1
ATOM 2501 C C . ASN A 1 321 ? 97.870 75.468 46.011 1.00 28.20 308 ASN B C 1
ATOM 2502 O O . ASN A 1 321 ? 97.153 74.495 45.774 1.00 28.20 308 ASN B O 1
ATOM 2507 N N . ASP A 1 322 ? 99.095 75.587 45.500 1.00 31.63 309 ASP B N 1
ATOM 2508 C CA . ASP A 1 322 ? 99.619 74.562 44.606 1.00 31.63 309 ASP B CA 1
ATOM 2509 C C . ASP A 1 322 ? 99.791 73.236 45.329 1.00 31.63 309 ASP B C 1
ATOM 2510 O O . ASP A 1 322 ? 99.555 72.172 44.750 1.00 31.63 309 ASP B O 1
ATOM 2515 N N . GLU A 1 323 ? 100.183 73.276 46.601 1.00 30.40 310 GLU B N 1
ATOM 2516 C CA . GLU A 1 323 ? 100.243 72.045 47.375 1.00 30.40 310 GLU B CA 1
ATOM 2517 C C . GLU A 1 323 ? 98.852 71.488 47.627 1.00 30.40 310 GLU B C 1
ATOM 2518 O O . GLU A 1 323 ? 98.674 70.269 47.672 1.00 30.40 310 GLU B O 1
ATOM 2524 N N . PHE A 1 324 ? 97.850 72.358 47.751 1.00 26.25 311 PHE B N 1
ATOM 2525 C CA . PHE A 1 324 ? 96.481 71.878 47.892 1.00 26.25 311 PHE B CA 1
ATOM 2526 C C . PHE A 1 324 ? 96.002 71.199 46.618 1.00 26.25 311 PHE B C 1
ATOM 2527 O O . PHE A 1 324 ? 95.340 70.163 46.678 1.00 26.25 311 PHE B O 1
ATOM 2535 N N . ILE A 1 325 ? 96.340 71.759 45.457 1.00 27.13 312 ILE B N 1
ATOM 2536 C CA . ILE A 1 325 ? 96.001 71.115 44.191 1.00 27.13 312 ILE B CA 1
ATOM 2537 C C . ILE A 1 325 ? 96.734 69.790 44.055 1.00 27.13 312 ILE B C 1
ATOM 2538 O O . ILE A 1 325 ? 96.192 68.816 43.526 1.00 27.13 312 ILE B O 1
ATOM 2543 N N . TYR A 1 326 ? 97.980 69.733 44.520 1.00 28.78 313 TYR B N 1
ATOM 2544 C CA . TYR A 1 326 ? 98.711 68.473 44.513 1.00 28.78 313 TYR B CA 1
ATOM 2545 C C . TYR A 1 326 ? 98.007 67.428 45.366 1.00 28.78 313 TYR B C 1
ATOM 2546 O O . TYR A 1 326 ? 97.875 66.264 44.966 1.00 28.78 313 TYR B O 1
ATOM 2555 N N . LEU A 1 327 ? 97.530 67.833 46.543 1.00 26.99 314 LEU B N 1
ATOM 2556 C CA . LEU A 1 327 ? 96.845 66.895 47.421 1.00 26.99 314 LEU B CA 1
ATOM 2557 C C . LEU A 1 327 ? 95.504 66.462 46.849 1.00 26.99 314 LEU B C 1
ATOM 2558 O O . LEU A 1 327 ? 95.110 65.309 47.025 1.00 26.99 314 LEU B O 1
ATOM 2563 N N . THR A 1 328 ? 94.793 67.347 46.150 1.00 27.41 315 THR B N 1
ATOM 2564 C CA . THR A 1 328 ? 93.550 66.914 45.514 1.00 27.41 315 THR B CA 1
ATOM 2565 C C . THR A 1 328 ? 93.817 66.021 44.314 1.00 27.41 315 THR B C 1
ATOM 2566 O O . THR A 1 328 ? 93.001 65.148 44.004 1.00 27.41 315 THR B O 1
ATOM 2570 N N . LYS A 1 329 ? 94.941 66.219 43.627 1.00 30.18 316 LYS B N 1
ATOM 2571 C CA . LYS A 1 329 ? 95.314 65.296 42.562 1.00 30.18 316 LYS B CA 1
ATOM 2572 C C . LYS A 1 329 ? 95.600 63.913 43.123 1.00 30.18 316 LYS B C 1
ATOM 2573 O O . LYS A 1 329 ? 95.196 62.903 42.540 1.00 30.18 316 LYS B O 1
ATOM 2579 N N . LEU A 1 330 ? 96.301 63.847 44.255 1.00 30.42 317 LEU B N 1
ATOM 2580 C CA . LEU A 1 330 ? 96.499 62.558 44.908 1.00 30.42 317 LEU B CA 1
ATOM 2581 C C . LEU A 1 330 ? 95.188 61.979 45.421 1.00 30.42 317 LEU B C 1
ATOM 2582 O O . LEU A 1 330 ? 95.014 60.758 45.437 1.00 30.42 317 LEU B O 1
ATOM 2587 N N . PHE A 1 331 ? 94.266 62.836 45.855 1.00 30.00 318 PHE B N 1
ATOM 2588 C CA . PHE A 1 331 ? 92.980 62.373 46.360 1.00 30.00 318 PHE B CA 1
ATOM 2589 C C . PHE A 1 331 ? 92.141 61.764 45.248 1.00 30.00 318 PHE B C 1
ATOM 2590 O O . PHE A 1 331 ? 91.453 60.762 45.461 1.00 30.00 318 PHE B O 1
ATOM 2598 N N . MET A 1 332 ? 92.188 62.347 44.054 1.00 34.33 319 MET B N 1
ATOM 2599 C CA . MET A 1 332 ? 91.410 61.832 42.939 1.00 34.33 319 MET B CA 1
ATOM 2600 C C . MET A 1 332 ? 92.011 60.583 42.311 1.00 34.33 319 MET B C 1
ATOM 2601 O O . MET A 1 332 ? 91.323 59.907 41.541 1.00 34.33 319 MET B O 1
ATOM 2606 N N . GLU A 1 333 ? 93.270 60.266 42.602 1.00 37.74 320 GLU B N 1
ATOM 2607 C CA . GLU A 1 333 ? 93.869 59.007 42.185 1.00 37.74 320 GLU B CA 1
ATOM 2608 C C . GLU A 1 333 ? 93.674 57.903 43.208 1.00 37.74 320 GLU B C 1
ATOM 2609 O O . GLU A 1 333 ? 93.997 56.747 42.921 1.00 37.74 320 GLU B O 1
ATOM 2615 N N . TRP A 1 334 ? 93.174 58.233 44.382 1.00 32.79 321 TRP B N 1
ATOM 2616 C CA . TRP A 1 334 ? 92.970 57.264 45.445 1.00 32.79 321 TRP B CA 1
ATOM 2617 C C . TRP A 1 334 ? 91.891 56.275 45.037 1.00 32.79 321 TRP B C 1
ATOM 2618 O O . TRP A 1 334 ? 90.748 56.686 44.807 1.00 32.79 321 TRP B O 1
ATOM 2629 N N . PRO A 1 335 ? 92.194 54.982 44.925 1.00 39.28 322 PRO B N 1
ATOM 2630 C CA . PRO A 1 335 ? 91.153 54.033 44.512 1.00 39.28 322 PRO B CA 1
ATOM 2631 C C . PRO A 1 335 ? 90.009 53.937 45.498 1.00 39.28 322 PRO B C 1
ATOM 2632 O O . PRO A 1 335 ? 88.875 53.656 45.092 1.00 39.28 322 PRO B O 1
ATOM 2636 N N . PHE A 1 336 ? 90.267 54.167 46.784 1.00 39.36 323 PHE B N 1
ATOM 2637 C CA . PHE A 1 336 ? 89.264 54.026 47.829 1.00 39.36 323 PHE B CA 1
ATOM 2638 C C . PHE A 1 336 ? 88.835 55.372 48.397 1.00 39.36 323 PHE B C 1
ATOM 2639 O O . PHE A 1 336 ? 88.526 55.477 49.584 1.00 39.36 323 PHE B O 1
ATOM 2647 N N . LYS A 1 337 ? 88.812 56.405 47.569 1.00 34.44 324 LYS B N 1
ATOM 2648 C CA . LYS A 1 337 ? 88.409 57.712 48.043 1.00 34.44 324 LYS B CA 1
ATOM 2649 C C . LYS A 1 337 ? 86.929 57.700 48.415 1.00 34.44 324 LYS B C 1
ATOM 2650 O O . LYS A 1 337 ? 86.142 56.949 47.836 1.00 34.44 324 LYS B O 1
ATOM 2656 N N . PRO A 1 338 ? 86.527 58.508 49.391 1.00 31.69 325 PRO B N 1
ATOM 2657 C CA . PRO A 1 338 ? 85.116 58.534 49.789 1.00 31.69 325 PRO B CA 1
ATOM 2658 C C . PRO A 1 338 ? 84.239 59.227 48.765 1.00 31.69 325 PRO B C 1
ATOM 2659 O O . PRO A 1 338 ? 84.721 59.669 47.719 1.00 31.69 325 PRO B O 1
ATOM 2663 N N . ASP A 1 339 ? 82.949 59.326 49.054 1.00 34.28 326 ASP B N 1
ATOM 2664 C CA . ASP A 1 339 ? 82.021 60.041 48.193 1.00 34.28 326 ASP B CA 1
ATOM 2665 C C . ASP A 1 339 ? 81.916 61.481 48.679 1.00 34.28 326 ASP B C 1
ATOM 2666 O O . ASP A 1 339 ? 81.473 61.733 49.803 1.00 34.28 326 ASP B O 1
ATOM 2671 N N . ILE A 1 340 ? 82.330 62.425 47.830 1.00 31.21 327 ILE B N 1
ATOM 2672 C CA . ILE A 1 340 ? 82.299 63.836 48.200 1.00 31.21 327 ILE B CA 1
ATOM 2673 C C . ILE A 1 340 ? 80.898 64.418 48.170 1.00 31.21 327 ILE B C 1
ATOM 2674 O O . ILE A 1 340 ? 80.722 65.593 48.517 1.00 31.21 327 ILE B O 1
ATOM 2679 N N . LEU A 1 341 ? 79.896 63.638 47.760 1.00 33.50 328 LEU B N 1
ATOM 2680 C CA . LEU A 1 341 ? 78.512 64.097 47.761 1.00 33.50 328 LEU B CA 1
ATOM 2681 C C . LEU A 1 341 ? 77.815 63.855 49.087 1.00 33.50 328 LEU B C 1
ATOM 2682 O O . LEU A 1 341 ? 76.976 64.664 49.493 1.00 33.50 328 LEU B O 1
ATOM 2687 N N . MET A 1 342 ? 78.136 62.759 49.762 1.00 37.05 329 MET B N 1
ATOM 2688 C CA . MET A 1 342 ? 77.513 62.417 51.036 1.00 37.05 329 MET B CA 1
ATOM 2689 C C . MET A 1 342 ? 78.308 62.972 52.213 1.00 37.05 329 MET B C 1
ATOM 2690 O O . MET A 1 342 ? 78.630 62.256 53.159 1.00 37.05 329 MET B O 1
ATOM 2695 N N . ASP A 1 343 ? 78.621 64.265 52.172 1.00 32.58 330 ASP B N 1
ATOM 2696 C CA . ASP A 1 343 ? 79.349 64.910 53.254 1.00 32.58 330 ASP B CA 1
ATOM 2697 C C . ASP A 1 343 ? 78.463 65.767 54.142 1.00 32.58 330 ASP B C 1
ATOM 2698 O O . ASP A 1 343 ? 78.970 66.405 55.067 1.00 32.58 330 ASP B O 1
ATOM 2703 N N . PHE A 1 344 ? 77.161 65.795 53.895 1.00 34.10 331 PHE B N 1
ATOM 2704 C CA . PHE A 1 344 ? 76.266 66.582 54.719 1.00 34.10 331 PHE B CA 1
ATOM 2705 C C . PHE A 1 344 ? 75.885 65.807 55.977 1.00 34.10 331 PHE B C 1
ATOM 2706 O O . PHE A 1 344 ? 76.184 64.620 56.129 1.00 34.10 331 PHE B O 1
ATOM 2714 N N . VAL A 1 345 ? 75.218 66.500 56.892 1.00 37.24 332 VAL B N 1
ATOM 2715 C CA . VAL A 1 345 ? 74.732 65.913 58.131 1.00 37.24 332 VAL B CA 1
ATOM 2716 C C . VAL A 1 345 ? 73.223 65.776 58.001 1.00 37.24 332 VAL B C 1
ATOM 2717 O O . VAL A 1 345 ? 72.496 66.776 57.985 1.00 37.24 332 VAL B O 1
ATOM 2721 N N . ASP A 1 346 ? 72.751 64.535 57.919 1.00 46.41 333 ASP B N 1
ATOM 2722 C CA . ASP A 1 346 ? 71.352 64.234 57.652 1.00 46.41 333 ASP B CA 1
ATOM 2723 C C . ASP A 1 346 ? 70.486 64.577 58.854 1.00 46.41 333 ASP B C 1
ATOM 2724 O O . ASP A 1 346 ? 70.312 63.751 59.751 1.00 46.41 333 ASP B O 1
ATOM 2729 N N . MET A 1 347 ? 69.925 65.784 58.883 1.00 54.69 334 MET B N 1
ATOM 2730 C CA . MET A 1 347 ? 69.213 66.230 60.073 1.00 54.69 334 MET B CA 1
ATOM 2731 C C . MET A 1 347 ? 67.783 65.718 60.144 1.00 54.69 334 MET B C 1
ATOM 2732 O O . MET A 1 347 ? 67.202 65.700 61.235 1.00 54.69 334 MET B O 1
ATOM 2737 N N . TYR A 1 348 ? 67.198 65.311 59.018 1.00 57.59 335 TYR B N 1
ATOM 2738 C CA . TYR A 1 348 ? 65.896 64.661 59.064 1.00 57.59 335 TYR B CA 1
ATOM 2739 C C . TYR A 1 348 ? 65.947 63.339 59.816 1.00 57.59 335 TYR B C 1
ATOM 2740 O O . TYR A 1 348 ? 64.899 62.827 60.223 1.00 57.59 335 TYR B O 1
ATOM 2749 N N . GLN A 1 349 ? 67.136 62.779 60.003 1.00 43.63 336 GLN B N 1
ATOM 2750 C CA . GLN A 1 349 ? 67.320 61.502 60.676 1.00 43.63 336 GLN B CA 1
ATOM 2751 C C . GLN A 1 349 ? 66.790 61.507 62.103 1.00 43.63 336 GLN B C 1
ATOM 2752 O O . GLN A 1 349 ? 66.159 60.544 62.541 1.00 43.63 336 GLN B O 1
ATOM 2758 N N . ILE B 2 297 ? 59.350 23.410 70.447 1.00 48.24 386 ILE A N 1
ATOM 2759 C CA . ILE B 2 297 ? 57.958 23.096 70.156 1.00 48.24 386 ILE A CA 1
ATOM 2760 C C . ILE B 2 297 ? 57.082 24.312 70.400 1.00 48.24 386 ILE A C 1
ATOM 2761 O O . ILE B 2 297 ? 57.548 25.332 70.904 1.00 48.24 386 ILE A O 1
ATOM 2766 N N . ASN B 2 298 ? 55.808 24.205 70.042 1.00 42.77 387 ASN A N 1
ATOM 2767 C CA . ASN B 2 298 ? 54.862 25.295 70.228 1.00 42.77 387 ASN A CA 1
ATOM 2768 C C . ASN B 2 298 ? 54.138 25.042 71.541 1.00 42.77 387 ASN A C 1
ATOM 2769 O O . ASN B 2 298 ? 53.250 24.192 71.622 1.00 42.77 387 ASN A O 1
ATOM 2774 N N . PHE B 2 299 ? 54.531 25.783 72.575 1.00 39.76 388 PHE A N 1
ATOM 2775 C CA . PHE B 2 299 ? 53.880 25.660 73.871 1.00 39.76 388 PHE A CA 1
ATOM 2776 C C . PHE B 2 299 ? 52.439 26.138 73.804 1.00 39.76 388 PHE A C 1
ATOM 2777 O O . PHE B 2 299 ? 51.563 25.581 74.471 1.00 39.76 388 PHE A O 1
ATOM 2785 N N . PHE B 2 300 ? 52.182 27.190 73.027 1.00 37.77 389 PHE A N 1
ATOM 2786 C CA . PHE B 2 300 ? 50.832 27.728 72.925 1.00 37.77 389 PHE A CA 1
ATOM 2787 C C . PHE B 2 300 ? 49.863 26.677 72.408 1.00 37.77 389 PHE A C 1
ATOM 2788 O O . PHE B 2 300 ? 48.726 26.588 72.881 1.00 37.77 389 PHE A O 1
ATOM 2796 N N . GLU B 2 301 ? 50.279 25.895 71.411 1.00 43.92 390 GLU A N 1
ATOM 2797 C CA . GLU B 2 301 ? 49.398 24.860 70.885 1.00 43.92 390 GLU A CA 1
ATOM 2798 C C . GLU B 2 301 ? 49.086 23.820 71.951 1.00 43.92 390 GLU A C 1
ATOM 2799 O O . GLU B 2 301 ? 47.948 23.355 72.056 1.00 43.92 390 GLU A O 1
ATOM 2805 N N . ILE B 2 302 ? 50.087 23.424 72.737 1.00 42.22 391 ILE A N 1
ATOM 2806 C CA . ILE B 2 302 ? 49.839 22.459 73.803 1.00 42.22 391 ILE A CA 1
ATOM 2807 C C . ILE B 2 302 ? 48.871 23.043 74.823 1.00 42.22 391 ILE A C 1
ATOM 2808 O O . ILE B 2 302 ? 47.966 22.356 75.308 1.00 42.22 391 ILE A O 1
ATOM 2813 N N . TYR B 2 303 ? 49.051 24.320 75.169 1.00 40.93 392 TYR A N 1
ATOM 2814 C CA . TYR B 2 303 ? 48.174 24.963 76.143 1.00 40.93 392 TYR A CA 1
ATOM 2815 C C . TYR B 2 303 ? 46.740 25.012 75.638 1.00 40.93 392 TYR A C 1
ATOM 2816 O O . TYR B 2 303 ? 45.796 24.727 76.383 1.00 40.93 392 TYR A O 1
ATOM 2825 N N . ASN B 2 304 ? 46.560 25.376 74.372 1.00 44.93 393 ASN A N 1
ATOM 2826 C CA . ASN B 2 304 ? 45.229 25.417 73.779 1.00 44.93 393 ASN A CA 1
ATOM 2827 C C . ASN B 2 304 ? 44.624 24.023 73.700 1.00 44.93 393 ASN A C 1
ATOM 2828 O O . ASN B 2 304 ? 43.410 23.853 73.852 1.00 44.93 393 ASN A O 1
ATOM 2833 N N . SER B 2 305 ? 45.460 23.018 73.448 1.00 47.78 394 SER A N 1
ATOM 2834 C CA . SER B 2 305 ? 44.990 21.645 73.316 1.00 47.78 394 SER A CA 1
ATOM 2835 C C . SER B 2 305 ? 44.322 21.144 74.590 1.00 47.78 394 SER A C 1
ATOM 2836 O O . SER B 2 305 ? 43.318 20.427 74.523 1.00 47.78 394 SER A O 1
ATOM 2839 N N . LEU B 2 306 ? 44.861 21.495 75.754 1.00 51.02 395 LEU A N 1
ATOM 2840 C CA . LEU B 2 306 ? 44.337 20.960 77.004 1.00 51.02 395 LEU A CA 1
ATOM 2841 C C . LEU B 2 306 ? 42.858 21.300 77.158 1.00 51.02 395 LEU A C 1
ATOM 2842 O O . LEU B 2 306 ? 42.483 22.477 77.093 1.00 51.02 395 LEU A O 1
ATOM 2847 N N . PRO B 2 307 ? 41.998 20.302 77.368 1.00 58.57 396 PRO A N 1
ATOM 2848 C CA . PRO B 2 307 ? 40.558 20.575 77.506 1.00 58.57 396 PRO A CA 1
ATOM 2849 C C . PRO B 2 307 ? 40.134 21.298 78.772 1.00 58.57 396 PRO A C 1
ATOM 2850 O O . PRO B 2 307 ? 39.299 22.207 78.698 1.00 58.57 396 PRO A O 1
ATOM 2854 N N . THR B 2 308 ? 40.685 20.946 79.926 1.00 60.15 397 THR A N 1
ATOM 2855 C CA . THR B 2 308 ? 40.203 21.461 81.200 1.00 60.15 397 THR A CA 1
ATOM 2856 C C . THR B 2 308 ? 41.145 22.471 81.841 1.00 60.15 397 THR A C 1
ATOM 2857 O O . THR B 2 308 ? 42.370 22.348 81.751 1.00 60.15 397 THR A O 1
ATOM 2861 N N . LEU B 2 309 ? 40.542 23.465 82.501 1.00 59.93 398 LEU A N 1
ATOM 2862 C CA . LEU B 2 309 ? 41.302 24.535 83.137 1.00 59.93 398 LEU A CA 1
ATOM 2863 C C . LEU B 2 309 ? 42.249 24.006 84.207 1.00 59.93 398 LEU A C 1
ATOM 2864 O O . LEU B 2 309 ? 43.350 24.537 84.368 1.00 59.93 398 LEU A O 1
ATOM 2869 N N . GLU B 2 310 ? 41.829 23.011 84.993 1.00 62.28 399 GLU A N 1
ATOM 2870 C CA . GLU B 2 310 ? 42.736 22.465 86.004 1.00 62.28 399 GLU A CA 1
ATOM 2871 C C . GLU B 2 310 ? 43.977 21.877 85.341 1.00 62.28 399 GLU A C 1
ATOM 2872 O O . GLU B 2 310 ? 45.104 22.068 85.818 1.00 62.28 399 GLU A O 1
ATOM 2878 N N . GLU B 2 311 ? 43.784 21.176 84.224 1.00 58.31 400 GLU A N 1
ATOM 2879 C CA . GLU B 2 311 ? 44.903 20.625 83.469 1.00 58.31 400 GLU A CA 1
ATOM 2880 C C . GLU B 2 311 ? 45.770 21.749 82.916 1.00 58.31 400 GLU A C 1
ATOM 2881 O O . GLU B 2 311 ? 47.001 21.639 82.892 1.00 58.31 400 GLU A O 1
ATOM 2887 N N . LYS B 2 312 ? 45.142 22.833 82.453 1.00 51.28 401 LYS A N 1
ATOM 2888 C CA . LYS B 2 312 ? 45.900 23.972 81.947 1.00 51.28 401 LYS A CA 1
ATOM 2889 C C . LYS B 2 312 ? 46.742 24.594 83.055 1.00 51.28 401 LYS A C 1
ATOM 2890 O O . LYS B 2 312 ? 47.895 24.971 82.827 1.00 51.28 401 LYS A O 1
ATOM 2896 N N . LYS B 2 313 ? 46.171 24.739 84.252 1.00 54.68 402 LYS A N 1
ATOM 2897 C CA . LYS B 2 313 ? 46.917 25.296 85.377 1.00 54.68 402 LYS A CA 1
ATOM 2898 C C . LYS B 2 313 ? 48.088 24.396 85.739 1.00 54.68 402 LYS A C 1
ATOM 2899 O O . LYS B 2 313 ? 49.179 24.883 86.055 1.00 54.68 402 LYS A O 1
ATOM 2905 N N . ALA B 2 314 ? 47.886 23.078 85.682 1.00 52.36 403 ALA A N 1
ATOM 2906 C CA . ALA B 2 314 ? 48.980 22.157 85.973 1.00 52.36 403 ALA A CA 1
ATOM 2907 C C . ALA B 2 314 ? 50.086 22.300 84.936 1.00 52.36 403 ALA A C 1
ATOM 2908 O O . ALA B 2 314 ? 51.278 22.352 85.281 1.00 52.36 403 ALA A O 1
ATOM 2910 N N . PHE B 2 315 ? 49.709 22.386 83.661 1.00 48.02 404 PHE A N 1
ATOM 2911 C CA . PHE B 2 315 ? 50.710 22.510 82.612 1.00 48.02 404 PHE A CA 1
ATOM 2912 C C . PHE B 2 315 ? 51.467 23.819 82.763 1.00 48.02 404 PHE A C 1
ATOM 2913 O O . PHE B 2 315 ? 52.689 23.855 82.599 1.00 48.02 404 PHE A O 1
ATOM 2921 N N . GLU B 2 316 ? 50.754 24.910 83.036 1.00 45.56 405 GLU A N 1
ATOM 2922 C CA . GLU B 2 316 ? 51.412 26.200 83.194 1.00 45.56 405 GLU A CA 1
ATOM 2923 C C . GLU B 2 316 ? 52.363 26.164 84.383 1.00 45.56 405 GLU A C 1
ATOM 2924 O O . GLU B 2 316 ? 53.447 26.764 84.344 1.00 45.56 405 GLU A O 1
ATOM 2930 N N . SER B 2 317 ? 51.954 25.493 85.466 1.00 47.32 406 SER A N 1
ATOM 2931 C CA . SER B 2 317 ? 52.807 25.389 86.643 1.00 47.32 406 SER A CA 1
ATOM 2932 C C . SER B 2 317 ? 54.102 24.688 86.280 1.00 47.32 406 SER A C 1
ATOM 2933 O O . SER B 2 317 ? 55.182 25.079 86.732 1.00 47.32 406 SER A O 1
ATOM 2936 N N . ALA B 2 318 ? 54.000 23.623 85.485 1.00 45.86 407 ALA A N 1
ATOM 2937 C CA . ALA B 2 318 ? 55.194 22.923 85.023 1.00 45.86 407 ALA A CA 1
ATOM 2938 C C . ALA B 2 318 ? 56.033 23.826 84.126 1.00 45.86 407 ALA A C 1
ATOM 2939 O O . ALA B 2 318 ? 57.269 23.803 84.179 1.00 45.86 407 ALA A O 1
ATOM 2941 N N . LEU B 2 319 ? 55.363 24.609 83.277 1.00 42.41 408 LEU A N 1
ATOM 2942 C CA . LEU B 2 319 ? 56.043 25.494 82.337 1.00 42.41 408 LEU A CA 1
ATOM 2943 C C . LEU B 2 319 ? 56.881 26.541 83.052 1.00 42.41 408 LEU A C 1
ATOM 2944 O O . LEU B 2 319 ? 57.960 26.899 82.579 1.00 42.41 408 LEU A O 1
ATOM 2949 N N . ASN B 2 320 ? 56.382 27.086 84.160 1.00 41.30 409 ASN A N 1
ATOM 2950 C CA . ASN B 2 320 ? 57.164 28.093 84.877 1.00 41.30 409 ASN A CA 1
ATOM 2951 C C . ASN B 2 320 ? 58.485 27.503 85.364 1.00 41.30 409 ASN A C 1
ATOM 2952 O O . ASN B 2 320 ? 59.559 28.107 85.197 1.00 41.30 409 ASN A O 1
ATOM 2957 N N . ILE B 2 321 ? 58.429 26.286 85.900 1.00 43.06 410 ILE A N 1
ATOM 2958 C CA . ILE B 2 321 ? 59.634 25.617 86.373 1.00 43.06 410 ILE A CA 1
ATOM 2959 C C . ILE B 2 321 ? 60.570 25.356 85.206 1.00 43.06 410 ILE A C 1
ATOM 2960 O O . ILE B 2 321 ? 61.780 25.596 85.290 1.00 43.06 410 ILE A O 1
ATOM 2965 N N . PHE B 2 322 ? 60.026 24.854 84.099 1.00 42.22 411 PHE A N 1
ATOM 2966 C CA . PHE B 2 322 ? 60.886 24.519 82.972 1.00 42.22 411 PHE A CA 1
ATOM 2967 C C . PHE B 2 322 ? 61.477 25.768 82.328 1.00 42.22 411 PHE A C 1
ATOM 2968 O O . PHE B 2 322 ? 62.569 25.707 81.755 1.00 42.22 411 PHE A O 1
ATOM 2976 N N . ASN B 2 323 ? 60.791 26.903 82.420 1.00 38.98 412 ASN A N 1
ATOM 2977 C CA . ASN B 2 323 ? 61.259 28.136 81.807 1.00 38.98 412 ASN A CA 1
ATOM 2978 C C . ASN B 2 323 ? 62.156 28.959 82.715 1.00 38.98 412 ASN A C 1
ATOM 2979 O O . ASN B 2 323 ? 62.703 29.970 82.263 1.00 38.98 412 ASN A O 1
ATOM 2984 N N . GLN B 2 324 ? 62.334 28.555 83.973 1.00 39.54 413 GLN A N 1
ATOM 2985 C CA . GLN B 2 324 ? 63.189 29.343 84.859 1.00 39.54 413 GLN A CA 1
ATOM 2986 C C . GLN B 2 324 ? 64.633 29.357 84.356 1.00 39.54 413 GLN A C 1
ATOM 2987 O O . GLN B 2 324 ? 65.280 30.417 84.298 1.00 39.54 413 GLN A O 1
ATOM 2993 N N . ASP B 2 325 ? 65.140 28.190 83.953 1.00 43.71 414 ASP A N 1
ATOM 2994 C CA . ASP B 2 325 ? 66.514 28.091 83.479 1.00 43.71 414 ASP A CA 1
ATOM 2995 C C . ASP B 2 325 ? 66.697 28.895 82.205 1.00 43.71 414 ASP A C 1
ATOM 2996 O O . ASP B 2 325 ? 67.726 29.554 82.018 1.00 43.71 414 ASP A O 1
ATOM 3001 N N . ARG B 2 326 ? 65.723 28.820 81.296 1.00 38.83 415 ARG A N 1
ATOM 3002 C CA . ARG B 2 326 ? 65.828 29.550 80.041 1.00 38.83 415 ARG A CA 1
ATOM 3003 C C . ARG B 2 326 ? 65.808 31.045 80.305 1.00 38.83 415 ARG A C 1
ATOM 3004 O O . ARG B 2 326 ? 66.503 31.812 79.629 1.00 38.83 415 ARG A O 1
ATOM 3012 N N . GLN B 2 327 ? 65.007 31.480 81.281 1.00 33.42 416 GLN A N 1
ATOM 3013 C CA . GLN B 2 327 ? 64.961 32.897 81.605 1.00 33.42 416 GLN A CA 1
ATOM 3014 C C . GLN B 2 327 ? 66.319 33.351 82.108 1.00 33.42 416 GLN A C 1
ATOM 3015 O O . GLN B 2 327 ? 66.773 34.454 81.788 1.00 33.42 416 GLN A O 1
ATOM 3021 N N . LYS B 2 328 ? 66.983 32.511 82.905 1.00 37.26 417 LYS A N 1
ATOM 3022 C CA . LYS B 2 328 ? 68.293 32.894 83.426 1.00 37.26 417 LYS A CA 1
ATOM 3023 C C . LYS B 2 328 ? 69.269 33.122 82.276 1.00 37.26 417 LYS A C 1
ATOM 3024 O O . LYS B 2 328 ? 70.083 34.050 82.311 1.00 37.26 417 LYS A O 1
ATOM 3030 N N . VAL B 2 329 ? 69.204 32.268 81.253 1.00 36.31 418 VAL A N 1
ATOM 3031 C CA . VAL B 2 329 ? 70.037 32.402 80.059 1.00 36.31 418 VAL A CA 1
ATOM 3032 C C . VAL B 2 329 ? 69.697 33.685 79.312 1.00 36.31 418 VAL A C 1
ATOM 3033 O O . VAL B 2 329 ? 70.579 34.371 78.783 1.00 36.31 418 VAL A O 1
ATOM 3037 N N . LEU B 2 330 ? 68.408 34.023 79.253 1.00 34.76 419 LEU A N 1
ATOM 3038 C CA . LEU B 2 330 ? 67.961 35.222 78.550 1.00 34.76 419 LEU A CA 1
ATOM 3039 C C . LEU B 2 330 ? 68.528 36.482 79.182 1.00 34.76 419 LEU A C 1
ATOM 3040 O O . LEU B 2 330 ? 68.858 37.443 78.479 1.00 34.76 419 LEU A O 1
ATOM 3045 N N . GLU B 2 331 ? 68.624 36.513 80.505 1.00 36.41 420 GLU A N 1
ATOM 3046 C CA . GLU B 2 331 ? 69.082 37.687 81.233 1.00 36.41 420 GLU A CA 1
ATOM 3047 C C . GLU B 2 331 ? 70.598 37.765 81.323 1.00 36.41 420 GLU A C 1
ATOM 3048 O O . GLU B 2 331 ? 71.122 38.571 82.095 1.00 36.41 420 GLU A O 1
ATOM 3054 N N . ASN B 2 332 ? 71.304 36.934 80.564 1.00 38.35 421 ASN A N 1
ATOM 3055 C CA . ASN B 2 332 ? 72.757 36.972 80.534 1.00 38.35 421 ASN A CA 1
ATOM 3056 C C . ASN B 2 332 ? 73.234 38.336 80.055 1.00 38.35 421 ASN A C 1
ATOM 3057 O O . ASN B 2 332 ? 72.647 38.939 79.155 1.00 38.35 421 ASN A O 1
ATOM 3062 N N . ARG B 2 333 ? 74.303 38.821 80.672 1.00 40.99 422 ARG A N 1
ATOM 3063 C CA . ARG B 2 333 ? 74.829 40.142 80.369 1.00 40.99 422 ARG A CA 1
ATOM 3064 C C . ARG B 2 333 ? 75.400 40.192 78.955 1.00 40.99 422 ARG A C 1
ATOM 3065 O O . ARG B 2 333 ? 75.800 39.177 78.384 1.00 40.99 422 ARG A O 1
ATOM 3073 N N . ALA B 2 334 ? 75.407 41.399 78.384 1.00 37.95 423 ALA A N 1
ATOM 3074 C CA . ALA B 2 334 ? 75.847 41.589 77.007 1.00 37.95 423 ALA A CA 1
ATOM 3075 C C . ALA B 2 334 ? 77.288 41.160 76.799 1.00 37.95 423 ALA A C 1
ATOM 3076 O O . ALA B 2 334 ? 77.609 40.513 75.802 1.00 37.95 423 ALA A O 1
ATOM 3078 N N . THR B 2 335 ? 78.182 41.547 77.705 1.00 39.06 424 THR A N 1
ATOM 3079 C CA . THR B 2 335 ? 79.589 41.196 77.551 1.00 39.06 424 THR A CA 1
ATOM 3080 C C . THR B 2 335 ? 79.788 39.691 77.435 1.00 39.06 424 THR A C 1
ATOM 3081 O O . THR B 2 335 ? 80.434 39.210 76.497 1.00 39.06 424 THR A O 1
ATOM 3085 N N . GLU B 2 336 ? 79.132 38.926 78.303 1.00 41.76 425 GLU A N 1
ATOM 3086 C CA . GLU B 2 336 ? 79.306 37.477 78.295 1.00 41.76 425 GLU A CA 1
ATOM 3087 C C . GLU B 2 336 ? 78.658 36.842 77.076 1.00 41.76 425 GLU A C 1
ATOM 3088 O O . GLU B 2 336 ? 79.277 36.014 76.397 1.00 41.76 425 GLU A O 1
ATOM 3094 N N . ALA B 2 337 ? 77.438 37.256 76.746 1.00 40.93 426 ALA A N 1
ATOM 3095 C CA . ALA B 2 337 ? 76.752 36.651 75.614 1.00 40.93 426 ALA A CA 1
ATOM 3096 C C . ALA B 2 337 ? 77.469 36.978 74.315 1.00 40.93 426 ALA A C 1
ATOM 3097 O O . ALA B 2 337 ? 77.696 36.095 73.484 1.00 40.93 426 ALA A O 1
ATOM 3099 N N . ALA B 2 338 ? 77.849 38.241 74.129 1.00 40.09 427 ALA A N 1
ATOM 3100 C CA . ALA B 2 338 ? 78.502 38.646 72.892 1.00 40.09 427 ALA A CA 1
ATOM 3101 C C . ALA B 2 338 ? 79.857 37.973 72.738 1.00 40.09 427 ALA A C 1
ATOM 3102 O O . ALA B 2 338 ? 80.173 37.436 71.668 1.00 40.09 427 ALA A O 1
ATOM 3104 N N . ARG B 2 339 ? 80.670 37.966 73.800 1.00 39.51 428 ARG A N 1
ATOM 3105 C CA . ARG B 2 339 ? 81.988 37.359 73.682 1.00 39.51 428 ARG A CA 1
ATOM 3106 C C . ARG B 2 339 ? 81.868 35.866 73.420 1.00 39.51 428 ARG A C 1
ATOM 3107 O O . ARG B 2 339 ? 82.540 35.334 72.531 1.00 39.51 428 ARG A O 1
ATOM 3115 N N . GLU B 2 340 ? 80.977 35.181 74.138 1.00 44.70 429 GLU A N 1
ATOM 3116 C CA . GLU B 2 340 ? 80.840 33.745 73.954 1.00 44.70 429 GLU A CA 1
ATOM 3117 C C . GLU B 2 340 ? 80.329 33.418 72.562 1.00 44.70 429 GLU A C 1
ATOM 3118 O O . GLU B 2 340 ? 80.873 32.540 71.885 1.00 44.70 429 GLU A O 1
ATOM 3124 N N . ARG B 2 341 ? 79.314 34.145 72.097 1.00 42.14 430 ARG A N 1
ATOM 3125 C CA . ARG B 2 341 ? 78.732 33.840 70.798 1.00 42.14 430 ARG A CA 1
ATOM 3126 C C . ARG B 2 341 ? 79.711 34.100 69.664 1.00 42.14 430 ARG A C 1
ATOM 3127 O O . ARG B 2 341 ? 79.922 33.224 68.816 1.00 42.14 430 ARG A O 1
ATOM 3135 N N . TRP B 2 342 ? 80.342 35.278 69.626 1.00 39.43 431 TRP A N 1
ATOM 3136 C CA . TRP B 2 342 ? 81.228 35.503 68.489 1.00 39.43 431 TRP A CA 1
ATOM 3137 C C . TRP B 2 342 ? 82.498 34.664 68.590 1.00 39.43 431 TRP A C 1
ATOM 3138 O O . TRP B 2 342 ? 83.033 34.244 67.559 1.00 39.43 431 TRP A O 1
ATOM 3149 N N . LYS B 2 343 ? 83.021 34.415 69.796 1.00 44.18 432 LYS A N 1
ATOM 3150 C CA . LYS B 2 343 ? 84.187 33.542 69.869 1.00 44.18 432 LYS A CA 1
ATOM 3151 C C . LYS B 2 343 ? 83.832 32.154 69.360 1.00 44.18 432 LYS A C 1
ATOM 3152 O O . LYS B 2 343 ? 84.614 31.534 68.627 1.00 44.18 432 LYS A O 1
ATOM 3158 N N . HIS B 2 344 ? 82.669 31.633 69.765 1.00 51.98 433 HIS A N 1
ATOM 3159 C CA . HIS B 2 344 ? 82.255 30.319 69.299 1.00 51.98 433 HIS A CA 1
ATOM 3160 C C . HIS B 2 344 ? 82.153 30.314 67.784 1.00 51.98 433 HIS A C 1
ATOM 3161 O O . HIS B 2 344 ? 82.589 29.364 67.123 1.00 51.98 433 HIS A O 1
ATOM 3168 N N . ASP B 2 345 ? 81.557 31.369 67.219 1.00 54.21 434 ASP A N 1
ATOM 3169 C CA . ASP B 2 345 ? 81.395 31.447 65.773 1.00 54.21 434 ASP A CA 1
ATOM 3170 C C . ASP B 2 345 ? 82.749 31.427 65.086 1.00 54.21 434 ASP A C 1
ATOM 3171 O O . ASP B 2 345 ? 82.930 30.743 64.078 1.00 54.21 434 ASP A O 1
ATOM 3176 N N . PHE B 2 346 ? 83.707 32.201 65.601 1.00 54.36 435 PHE A N 1
ATOM 3177 C CA . PHE B 2 346 ? 85.031 32.253 64.986 1.00 54.36 435 PHE A CA 1
ATOM 3178 C C . PHE B 2 346 ? 85.703 30.891 65.040 1.00 54.36 435 PHE A C 1
ATOM 3179 O O . PHE B 2 346 ? 86.279 30.431 64.047 1.00 54.36 435 PHE A O 1
ATOM 3187 N N . GLU B 2 347 ? 85.629 30.228 66.194 1.00 62.67 436 GLU A N 1
ATOM 3188 C CA . GLU B 2 347 ? 86.268 28.926 66.337 1.00 62.67 436 GLU A CA 1
ATOM 3189 C C . GLU B 2 347 ? 85.654 27.914 65.381 1.00 62.67 436 GLU A C 1
ATOM 3190 O O . GLU B 2 347 ? 86.373 27.138 64.741 1.00 62.67 436 GLU A O 1
ATOM 3196 N N . GLU B 2 348 ? 84.326 27.899 65.278 1.00 69.27 437 GLU A N 1
ATOM 3197 C CA . GLU B 2 348 ? 83.668 26.969 64.368 1.00 69.27 437 GLU A CA 1
ATOM 3198 C C . GLU B 2 348 ? 84.001 27.297 62.917 1.00 69.27 437 GLU A C 1
ATOM 3199 O O . GLU B 2 348 ? 84.308 26.397 62.122 1.00 69.27 437 GLU A O 1
ATOM 3205 N N . ALA B 2 349 ? 83.986 28.584 62.565 1.00 71.69 438 ALA A N 1
ATOM 3206 C CA . ALA B 2 349 ? 84.247 28.986 61.190 1.00 71.69 438 ALA A CA 1
ATOM 3207 C C . ALA B 2 349 ? 85.652 28.589 60.777 1.00 71.69 438 ALA A C 1
ATOM 3208 O O . ALA B 2 349 ? 85.882 28.212 59.624 1.00 71.69 438 ALA A O 1
ATOM 3210 N N . LYS B 2 350 ? 86.614 28.701 61.696 1.00 72.16 439 LYS A N 1
ATOM 3211 C CA . LYS B 2 350 ? 87.988 28.382 61.334 1.00 72.16 439 LYS A CA 1
ATOM 3212 C C . LYS B 2 350 ? 88.071 26.947 60.840 1.00 72.16 439 LYS A C 1
ATOM 3213 O O . LYS B 2 350 ? 88.727 26.665 59.831 1.00 72.16 439 LYS A O 1
ATOM 3219 N N . ALA B 2 351 ? 87.408 26.023 61.543 1.00 75.78 440 ALA A N 1
ATOM 3220 C CA . ALA B 2 351 ? 87.387 24.633 61.103 1.00 75.78 440 ALA A CA 1
ATOM 3221 C C . ALA B 2 351 ? 86.635 24.496 59.785 1.00 75.78 440 ALA A C 1
ATOM 3222 O O . ALA B 2 351 ? 87.093 23.806 58.867 1.00 75.78 440 ALA A O 1
ATOM 3224 N N . ARG B 2 352 ? 85.472 25.147 59.676 1.00 79.03 441 ARG A N 1
ATOM 3225 C CA . ARG B 2 352 ? 84.676 25.053 58.453 1.00 79.03 441 ARG A CA 1
ATOM 3226 C C . ARG B 2 352 ? 85.397 25.693 57.270 1.00 79.03 441 ARG A C 1
ATOM 3227 O O . ARG B 2 352 ? 85.299 25.210 56.137 1.00 79.03 441 ARG A O 1
ATOM 3235 N N . GLY B 2 353 ? 86.109 26.783 57.516 1.00 91.08 442 GLY A N 1
ATOM 3236 C CA . GLY B 2 353 ? 86.801 27.541 56.493 1.00 91.08 442 GLY A CA 1
ATOM 3237 C C . GLY B 2 353 ? 86.323 28.982 56.456 1.00 91.08 442 GLY A C 1
ATOM 3238 O O . GLY B 2 353 ? 85.321 29.355 57.064 1.00 91.08 442 GLY A O 1
ATOM 3239 N N . ASP B 2 354 ? 87.069 29.796 55.712 1.00 100.37 443 ASP A N 1
ATOM 3240 C CA . ASP B 2 354 ? 86.780 31.223 55.649 1.00 100.37 443 ASP A CA 1
ATOM 3241 C C . ASP B 2 354 ? 85.881 31.543 54.461 1.00 100.37 443 ASP A C 1
ATOM 3242 O O . ASP B 2 354 ? 86.226 31.253 53.310 1.00 100.37 443 ASP A O 1
ATOM 3247 N N . ILE B 2 355 ? 84.735 32.158 54.755 1.00 94.51 444 ILE A N 1
ATOM 3248 C CA . ILE B 2 355 ? 83.751 32.563 53.759 1.00 94.51 444 ILE A CA 1
ATOM 3249 C C . ILE B 2 355 ? 83.033 33.801 54.283 1.00 94.51 444 ILE A C 1
ATOM 3250 O O . ILE B 2 355 ? 83.047 34.090 55.481 1.00 94.51 444 ILE A O 1
ATOM 3255 N N . SER B 2 356 ? 82.414 34.549 53.369 1.00 91.12 445 SER A N 1
ATOM 3256 C CA . SER B 2 356 ? 81.675 35.763 53.727 1.00 91.12 445 SER A CA 1
ATOM 3257 C C . SER B 2 356 ? 80.201 35.449 53.999 1.00 91.12 445 SER A C 1
ATOM 3258 O O . SER B 2 356 ? 79.289 36.011 53.394 1.00 91.12 445 SER A O 1
ATOM 3261 N N . ILE B 2 357 ? 79.982 34.539 54.945 1.00 86.90 446 ILE A N 1
ATOM 3262 C CA . ILE B 2 357 ? 78.640 34.074 55.290 1.00 86.90 446 ILE A CA 1
ATOM 3263 C C . ILE B 2 357 ? 78.097 34.785 56.525 1.00 86.90 446 ILE A C 1
ATOM 3264 O O . ILE B 2 357 ? 78.720 35.712 57.058 1.00 86.90 446 ILE A O 1
ATOM 3269 N N . GLU B 2 358 ? 76.923 34.334 56.976 1.00 77.75 447 GLU A N 1
ATOM 3270 C CA . GLU B 2 358 ? 76.187 34.964 58.069 1.00 77.75 447 GLU A CA 1
ATOM 3271 C C . GLU B 2 358 ? 77.043 35.219 59.305 1.00 77.75 447 GLU A C 1
ATOM 3272 O O . GLU B 2 358 ? 76.785 36.174 60.046 1.00 77.75 447 GLU A O 1
ATOM 3278 N N . LYS B 2 359 ? 78.054 34.389 59.551 1.00 71.73 448 LYS A N 1
ATOM 3279 C CA . LYS B 2 359 ? 78.919 34.552 60.712 1.00 71.73 448 LYS A CA 1
ATOM 3280 C C . LYS B 2 359 ? 80.198 35.310 60.402 1.00 71.73 448 LYS A C 1
ATOM 3281 O O . LYS B 2 359 ? 81.030 35.471 61.295 1.00 71.73 448 LYS A O 1
ATOM 3287 N N . ASN B 2 360 ? 80.365 35.797 59.172 1.00 64.10 449 ASN A N 1
ATOM 3288 C CA . ASN B 2 360 ? 81.589 36.504 58.811 1.00 64.10 449 ASN A CA 1
ATOM 3289 C C . ASN B 2 360 ? 81.804 37.709 59.721 1.00 64.10 449 ASN A C 1
ATOM 3290 O O . ASN B 2 360 ? 82.932 37.970 60.164 1.00 64.10 449 ASN A O 1
ATOM 3295 N N . LEU B 2 361 ? 80.735 38.449 60.025 1.00 45.08 450 LEU A N 1
ATOM 3296 C CA . LEU B 2 361 ? 80.878 39.581 60.931 1.00 45.08 450 LEU A CA 1
ATOM 3297 C C . LEU B 2 361 ? 81.300 39.119 62.317 1.00 45.08 450 LEU A C 1
ATOM 3298 O O . LEU B 2 361 ? 82.112 39.781 62.968 1.00 45.08 450 LEU A O 1
ATOM 3303 N N . ASN B 2 362 ? 80.725 38.024 62.815 1.00 43.48 451 ASN A N 1
ATOM 3304 C CA . ASN B 2 362 ? 81.115 37.560 64.141 1.00 43.48 451 ASN A CA 1
ATOM 3305 C C . ASN B 2 362 ? 82.597 37.222 64.161 1.00 43.48 451 ASN A C 1
ATOM 3306 O O . ASN B 2 362 ? 83.292 37.477 65.152 1.00 43.48 451 ASN A O 1
ATOM 3311 N N . VAL B 2 363 ? 83.098 36.641 63.069 1.00 45.36 452 VAL A N 1
ATOM 3312 C CA . VAL B 2 363 ? 84.511 36.293 63.001 1.00 45.36 452 VAL A CA 1
ATOM 3313 C C . VAL B 2 363 ? 85.346 37.561 63.029 1.00 45.36 452 VAL A C 1
ATOM 3314 O O . VAL B 2 363 ? 86.376 37.633 63.715 1.00 45.36 452 VAL A O 1
ATOM 3318 N N . LYS B 2 364 ? 84.902 38.593 62.304 1.00 36.93 453 LYS A N 1
ATOM 3319 C CA . LYS B 2 364 ? 85.649 39.841 62.304 1.00 36.93 453 LYS A CA 1
ATOM 3320 C C . LYS B 2 364 ? 85.683 40.426 63.703 1.00 36.93 453 LYS A C 1
ATOM 3321 O O . LYS B 2 364 ? 86.719 40.922 64.152 1.00 36.93 453 LYS A O 1
ATOM 3327 N N . LEU B 2 365 ? 84.539 40.420 64.387 1.00 33.86 454 LEU A N 1
ATOM 3328 C CA . LEU B 2 365 ? 84.459 41.000 65.720 1.00 33.86 454 LEU A CA 1
ATOM 3329 C C . LEU B 2 365 ? 85.369 40.268 66.690 1.00 33.86 454 LEU A C 1
ATOM 3330 O O . LEU B 2 365 ? 86.025 40.894 67.527 1.00 33.86 454 LEU A O 1
ATOM 3335 N N . TRP B 2 366 ? 85.418 38.938 66.604 1.00 37.20 455 TRP A N 1
ATOM 3336 C CA . TRP B 2 366 ? 86.312 38.209 67.496 1.00 37.20 455 TRP A CA 1
ATOM 3337 C C . TRP B 2 366 ? 87.766 38.508 67.179 1.00 37.20 455 TRP A C 1
ATOM 3338 O O . TRP B 2 366 ? 88.596 38.586 68.090 1.00 37.20 455 TRP A O 1
ATOM 3349 N N . LYS B 2 367 ? 88.087 38.714 65.902 1.00 34.55 456 LYS A N 1
ATOM 3350 C CA . LYS B 2 367 ? 89.457 39.056 65.543 1.00 34.55 456 LYS A CA 1
ATOM 3351 C C . LYS B 2 367 ? 89.825 40.420 66.108 1.00 34.55 456 LYS A C 1
ATOM 3352 O O . LYS B 2 367 ? 90.910 40.604 66.675 1.00 34.55 456 LYS A O 1
ATOM 3358 N N . TRP B 2 368 ? 88.926 41.389 65.954 1.00 30.29 457 TRP A N 1
ATOM 3359 C CA . TRP B 2 368 ? 89.155 42.723 66.490 1.00 30.29 457 TRP A CA 1
ATOM 3360 C C . TRP B 2 368 ? 89.328 42.678 67.997 1.00 30.29 457 TRP A C 1
ATOM 3361 O O . TRP B 2 368 ? 90.217 43.332 68.544 1.00 30.29 457 TRP A O 1
ATOM 3372 N N . TYR B 2 369 ? 88.475 41.926 68.687 1.00 33.72 458 TYR A N 1
ATOM 3373 C CA . TYR B 2 369 ? 88.598 41.814 70.135 1.00 33.72 458 TYR A CA 1
ATOM 3374 C C . TYR B 2 369 ? 89.947 41.226 70.519 1.00 33.72 458 TYR A C 1
ATOM 3375 O O . TYR B 2 369 ? 90.624 41.732 71.423 1.00 33.72 458 TYR A O 1
ATOM 3384 N N . ASN B 2 370 ? 90.355 40.151 69.843 1.00 35.79 459 ASN A N 1
ATOM 3385 C CA . ASN B 2 370 ? 91.600 39.490 70.207 1.00 35.79 459 ASN A CA 1
ATOM 3386 C C . ASN B 2 370 ? 92.803 40.383 69.964 1.00 35.79 459 ASN A C 1
ATOM 3387 O O . ASN B 2 370 ? 93.772 40.338 70.727 1.00 35.79 459 ASN A O 1
ATOM 3392 N N . GLU B 2 371 ? 92.777 41.189 68.909 1.00 33.90 460 GLU A N 1
ATOM 3393 C CA . GLU B 2 371 ? 93.925 42.041 68.641 1.00 33.90 460 GLU A CA 1
ATOM 3394 C C . GLU B 2 371 ? 93.793 43.426 69.251 1.00 33.90 460 GLU A C 1
ATOM 3395 O O . GLU B 2 371 ? 94.700 44.246 69.088 1.00 33.90 460 GLU A O 1
ATOM 3401 N N . MET B 2 372 ? 92.696 43.704 69.952 1.00 31.38 461 MET A N 1
ATOM 3402 C CA . MET B 2 372 ? 92.551 44.930 70.722 1.00 31.38 461 MET A CA 1
ATOM 3403 C C . MET B 2 372 ? 92.784 44.728 72.208 1.00 31.38 461 MET A C 1
ATOM 3404 O O . MET B 2 372 ? 93.149 45.683 72.897 1.00 31.38 461 MET A O 1
ATOM 3409 N N . LEU B 2 373 ? 92.587 43.512 72.709 1.00 33.32 462 LEU A N 1
ATOM 3410 C CA . LEU B 2 373 ? 92.819 43.239 74.127 1.00 33.32 462 LEU A CA 1
ATOM 3411 C C . LEU B 2 373 ? 94.243 43.542 74.575 1.00 33.32 462 LEU A C 1
ATOM 3412 O O . LEU B 2 373 ? 94.410 44.157 75.644 1.00 33.32 462 LEU A O 1
ATOM 3417 N N . PRO B 2 374 ? 95.298 43.141 73.854 1.00 33.41 463 PRO A N 1
ATOM 3418 C CA . PRO B 2 374 ? 96.647 43.511 74.306 1.00 33.41 463 PRO A CA 1
ATOM 3419 C C . PRO B 2 374 ? 96.854 45.007 74.415 1.00 33.41 463 PRO A C 1
ATOM 3420 O O . PRO B 2 374 ? 97.512 45.461 75.354 1.00 33.41 463 PRO A O 1
ATOM 3424 N N . LEU B 2 375 ? 96.303 45.790 73.488 1.00 32.25 464 LEU A N 1
ATOM 3425 C CA . LEU B 2 375 ? 96.435 47.240 73.568 1.00 32.25 464 LEU A CA 1
ATOM 3426 C C . LEU B 2 375 ? 95.882 47.771 74.881 1.00 32.25 464 LEU A C 1
ATOM 3427 O O . LEU B 2 375 ? 96.515 48.595 75.547 1.00 32.25 464 LEU A O 1
ATOM 3432 N N . VAL B 2 376 ? 94.699 47.306 75.277 1.00 35.14 465 VAL A N 1
ATOM 3433 C CA . VAL B 2 376 ? 94.063 47.885 76.453 1.00 35.14 465 VAL A CA 1
ATOM 3434 C C . VAL B 2 376 ? 94.731 47.393 77.730 1.00 35.14 465 VAL A C 1
ATOM 3435 O O . VAL B 2 376 ? 94.864 48.151 78.697 1.00 35.14 465 VAL A O 1
ATOM 3439 N N . LYS B 2 377 ? 95.191 46.140 77.770 1.00 38.23 466 LYS A N 1
ATOM 3440 C CA . LYS B 2 377 ? 95.873 45.730 78.994 1.00 38.23 466 LYS A CA 1
ATOM 3441 C C . LYS B 2 377 ? 97.265 46.342 79.087 1.00 38.23 466 LYS A C 1
ATOM 3442 O O . LYS B 2 377 ? 97.761 46.578 80.193 1.00 38.23 466 LYS A O 1
ATOM 3448 N N . GLU B 2 378 ? 97.889 46.653 77.951 1.00 42.37 467 GLU A N 1
ATOM 3449 C CA . GLU B 2 378 ? 99.114 47.443 77.971 1.00 42.37 467 GLU A CA 1
ATOM 3450 C C . GLU B 2 378 ? 98.853 48.860 78.459 1.00 42.37 467 GLU A C 1
ATOM 3451 O O . GLU B 2 378 ? 99.663 49.425 79.200 1.00 42.37 467 GLU A O 1
ATOM 3457 N N . GLU B 2 379 ? 97.735 49.455 78.047 1.00 43.62 468 GLU A N 1
ATOM 3458 C CA . GLU B 2 379 ? 97.346 50.754 78.584 1.00 43.62 468 GLU A CA 1
ATOM 3459 C C . GLU B 2 379 ? 97.164 50.694 80.093 1.00 43.62 468 GLU A C 1
ATOM 3460 O O . GLU B 2 379 ? 97.592 51.599 80.813 1.00 43.62 468 GLU A O 1
ATOM 3466 N N . ILE B 2 380 ? 96.524 49.634 80.587 1.00 46.22 469 ILE A N 1
ATOM 3467 C CA . ILE B 2 380 ? 96.329 49.478 82.028 1.00 46.22 469 ILE A CA 1
ATOM 3468 C C . ILE B 2 380 ? 97.669 49.348 82.740 1.00 46.22 469 ILE A C 1
ATOM 3469 O O . ILE B 2 380 ? 97.889 49.951 83.798 1.00 46.22 469 ILE A O 1
ATOM 3474 N N . ASN B 2 381 ? 98.578 48.545 82.184 1.00 52.72 470 ASN A N 1
ATOM 3475 C CA . ASN B 2 381 ? 99.904 48.404 82.773 1.00 52.72 470 ASN A CA 1
ATOM 3476 C C . ASN B 2 381 ? 100.635 49.738 82.809 1.00 52.72 470 ASN A C 1
ATOM 3477 O O . ASN B 2 381 ? 101.281 50.074 83.806 1.00 52.72 470 ASN A O 1
ATOM 3482 N N . HIS B 2 382 ? 100.546 50.513 81.731 1.00 57.42 471 HIS A N 1
ATOM 3483 C CA . HIS B 2 382 ? 101.214 51.805 81.689 1.00 57.42 471 HIS A CA 1
ATOM 3484 C C . HIS B 2 382 ? 100.534 52.828 82.586 1.00 57.42 471 HIS A C 1
ATOM 3485 O O . HIS B 2 382 ? 101.155 53.831 82.947 1.00 57.42 471 HIS A O 1
ATOM 3492 N N . CYS B 2 383 ? 99.266 52.610 82.931 1.00 57.79 472 CYS A N 1
ATOM 3493 C CA . CYS B 2 383 ? 98.607 53.452 83.921 1.00 57.79 472 CYS A CA 1
ATOM 3494 C C . CYS B 2 383 ? 99.078 53.109 85.323 1.00 57.79 472 CYS A C 1
ATOM 3495 O O . CYS B 2 383 ? 99.297 54.003 86.144 1.00 57.79 472 CYS A O 1
ATOM 3498 N N . ARG B 2 384 ? 99.240 51.817 85.605 1.00 61.42 473 ARG A N 1
ATOM 3499 C CA . ARG B 2 384 ? 99.707 51.394 86.922 1.00 61.42 473 ARG A CA 1
ATOM 3500 C C . ARG B 2 384 ? 101.178 51.723 87.137 1.00 61.42 473 ARG A C 1
ATOM 3501 O O . ARG B 2 384 ? 101.600 51.943 88.276 1.00 61.42 473 ARG A O 1
ATOM 3509 N N . SER B 2 385 ? 101.973 51.755 86.066 1.00 65.38 474 SER A N 1
ATOM 3510 C CA . SER B 2 385 ? 103.394 52.047 86.208 1.00 65.38 474 SER A CA 1
ATOM 3511 C C . SER B 2 385 ? 103.647 53.449 86.745 1.00 65.38 474 SER A C 1
ATOM 3512 O O . SER B 2 385 ? 104.713 53.697 87.320 1.00 65.38 474 SER A O 1
ATOM 3515 N N . LEU B 2 386 ? 102.704 54.374 86.567 1.00 68.75 475 LEU A N 1
ATOM 3516 C CA . LEU B 2 386 ? 102.827 55.709 87.130 1.00 68.75 475 LEU A CA 1
ATOM 3517 C C . LEU B 2 386 ? 101.798 55.998 88.209 1.00 68.75 475 LEU A C 1
ATOM 3518 O O . LEU B 2 386 ? 101.944 56.993 88.924 1.00 68.75 475 LEU A O 1
ATOM 3523 N N . LEU B 2 387 ? 100.765 55.169 88.343 1.00 70.37 476 LEU A N 1
ATOM 3524 C CA . LEU B 2 387 ? 99.792 55.349 89.411 1.00 70.37 476 LEU A CA 1
ATOM 3525 C C . LEU B 2 387 ? 100.329 54.902 90.761 1.00 70.37 476 LEU A C 1
ATOM 3526 O O . LEU B 2 387 ? 99.811 55.335 91.795 1.00 70.37 476 LEU A O 1
ATOM 3531 N N . SER B 2 388 ? 101.345 54.046 90.770 1.00 83.98 477 SER A N 1
ATOM 3532 C CA . SER B 2 388 ? 102.059 53.683 91.982 1.00 83.98 477 SER A CA 1
ATOM 3533 C C . SER B 2 388 ? 103.278 54.560 92.223 1.00 83.98 477 SER A C 1
ATOM 3534 O O . SER B 2 388 ? 103.963 54.382 93.235 1.00 83.98 477 SER A O 1
ATOM 3537 N N . GLU B 2 389 ? 103.576 55.487 91.310 1.00 91.56 478 GLU A N 1
ATOM 3538 C CA . GLU B 2 389 ? 104.693 56.400 91.520 1.00 91.56 478 GLU A CA 1
ATOM 3539 C C . GLU B 2 389 ? 104.436 57.330 92.697 1.00 91.56 478 GLU A C 1
ATOM 3540 O O . GLU B 2 389 ? 105.387 57.789 93.340 1.00 91.56 478 GLU A O 1
ATOM 3546 N N . LYS B 2 390 ? 103.165 57.639 92.968 1.00 100.95 479 LYS A N 1
ATOM 3547 C CA . LYS B 2 390 ? 102.740 58.452 94.105 1.00 100.95 479 LYS A CA 1
ATOM 3548 C C . LYS B 2 390 ? 103.288 59.875 94.053 1.00 100.95 479 LYS A C 1
ATOM 3549 O O . LYS B 2 390 ? 103.059 60.661 94.978 1.00 100.95 479 LYS A O 1
ATOM 3555 N N . LEU B 2 391 ? 104.001 60.225 92.985 1.00 108.59 480 LEU A N 1
ATOM 3556 C CA . LEU B 2 391 ? 104.599 61.547 92.843 1.00 108.59 480 LEU A CA 1
ATOM 3557 C C . LEU B 2 391 ? 104.039 62.215 91.595 1.00 108.59 480 LEU A C 1
ATOM 3558 O O . LEU B 2 391 ? 104.379 61.827 90.473 1.00 108.59 480 LEU A O 1
ATOM 3563 N N . SER B 2 392 ? 103.174 63.206 91.794 1.00 110.10 481 SER A N 1
ATOM 3564 C CA . SER B 2 392 ? 102.679 64.047 90.711 1.00 110.10 481 SER A CA 1
ATOM 3565 C C . SER B 2 392 ? 103.633 65.227 90.575 1.00 110.10 481 SER A C 1
ATOM 3566 O O . SER B 2 392 ? 103.729 66.063 91.479 1.00 110.10 481 SER A O 1
ATOM 3569 N N . ASP B 2 393 ? 104.341 65.295 89.455 1.00 107.48 482 ASP A N 1
ATOM 3570 C CA . ASP B 2 393 ? 105.421 66.259 89.288 1.00 107.48 482 ASP A CA 1
ATOM 3571 C C . ASP B 2 393 ? 105.374 66.795 87.861 1.00 107.48 482 ASP A C 1
ATOM 3572 O O . ASP B 2 393 ? 104.370 66.665 87.152 1.00 107.48 482 ASP A O 1
ATOM 3577 N N . LYS B 2 394 ? 106.462 67.435 87.442 1.00 105.60 483 LYS A N 1
ATOM 3578 C CA . LYS B 2 394 ? 106.612 67.916 86.072 1.00 105.60 483 LYS A CA 1
ATOM 3579 C C . LYS B 2 394 ? 106.958 66.718 85.199 1.00 105.60 483 LYS A C 1
ATOM 3580 O O . LYS B 2 394 ? 108.120 66.340 85.047 1.00 105.60 483 LYS A O 1
ATOM 3586 N N . LYS B 2 395 ? 105.929 66.112 84.623 1.00 95.56 484 LYS A N 1
ATOM 3587 C CA . LYS B 2 395 ? 106.044 64.940 83.768 1.00 95.56 484 LYS A CA 1
ATOM 3588 C C . LYS B 2 395 ? 105.552 65.312 82.373 1.00 95.56 484 LYS A C 1
ATOM 3589 O O . LYS B 2 395 ? 105.361 66.491 82.062 1.00 95.56 484 LYS A O 1
ATOM 3595 N N . GLY B 2 396 ? 105.384 64.301 81.517 1.00 87.50 485 GLY A N 1
ATOM 3596 C CA . GLY B 2 396 ? 104.876 64.541 80.171 1.00 87.50 485 GLY A CA 1
ATOM 3597 C C . GLY B 2 396 ? 103.574 65.322 80.256 1.00 87.50 485 GLY A C 1
ATOM 3598 O O . GLY B 2 396 ? 102.573 64.820 80.774 1.00 87.50 485 GLY A O 1
ATOM 3599 N N . LEU B 2 397 ? 103.586 66.556 79.750 1.00 90.90 486 LEU A N 1
ATOM 3600 C CA . LEU B 2 397 ? 102.537 67.524 80.046 1.00 90.90 486 LEU A CA 1
ATOM 3601 C C . LEU B 2 397 ? 101.175 67.130 79.492 1.00 90.90 486 LEU A C 1
ATOM 3602 O O . LEU B 2 397 ? 100.172 67.741 79.879 1.00 90.90 486 LEU A O 1
ATOM 3607 N N . ASN B 2 398 ? 101.108 66.151 78.595 1.00 81.70 487 ASN A N 1
ATOM 3608 C CA . ASN B 2 398 ? 99.834 65.738 78.025 1.00 81.70 487 ASN A CA 1
ATOM 3609 C C . ASN B 2 398 ? 99.490 64.290 78.326 1.00 81.70 487 ASN A C 1
ATOM 3610 O O . ASN B 2 398 ? 98.422 64.016 78.882 1.00 81.70 487 ASN A O 1
ATOM 3615 N N . LYS B 2 399 ? 100.378 63.354 78.001 1.00 75.89 488 LYS A N 1
ATOM 3616 C CA . LYS B 2 399 ? 99.989 61.953 77.916 1.00 75.89 488 LYS A CA 1
ATOM 3617 C C . LYS B 2 399 ? 99.890 61.275 79.273 1.00 75.89 488 LYS A C 1
ATOM 3618 O O . LYS B 2 399 ? 99.169 60.282 79.398 1.00 75.89 488 LYS A O 1
ATOM 3624 N N . VAL B 2 400 ? 100.582 61.783 80.291 1.00 76.84 489 VAL A N 1
ATOM 3625 C CA . VAL B 2 400 ? 100.510 61.184 81.620 1.00 76.84 489 VAL A CA 1
ATOM 3626 C C . VAL B 2 400 ? 100.173 62.181 82.713 1.00 76.84 489 VAL A C 1
ATOM 3627 O O . VAL B 2 400 ? 99.683 61.771 83.780 1.00 76.84 489 VAL A O 1
ATOM 3631 N N . ASP B 2 401 ? 100.411 63.479 82.521 1.00 85.03 490 ASP A N 1
ATOM 3632 C CA . ASP B 2 401 ? 100.279 64.451 83.599 1.00 85.03 490 ASP A CA 1
ATOM 3633 C C . ASP B 2 401 ? 98.845 64.554 84.094 1.00 85.03 490 ASP A C 1
ATOM 3634 O O . ASP B 2 401 ? 98.541 64.158 85.222 1.00 85.03 490 ASP A O 1
ATOM 3639 N N . THR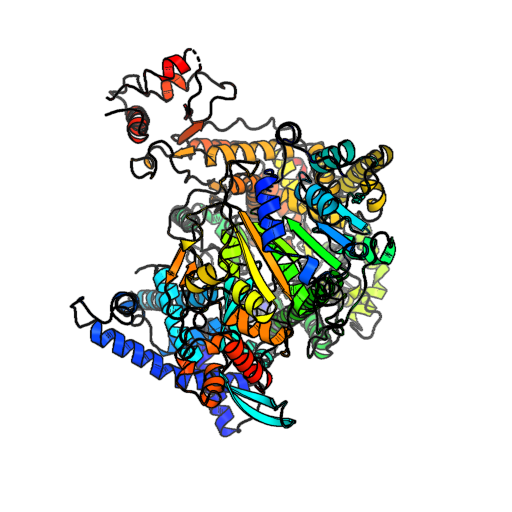 B 2 402 ? 97.953 65.067 83.255 1.00 77.40 491 THR A N 1
ATOM 3640 C CA . THR B 2 402 ? 96.576 65.296 83.665 1.00 77.40 491 THR A CA 1
ATOM 3641 C C . THR B 2 402 ? 95.623 64.247 83.117 1.00 77.40 491 THR A C 1
ATOM 3642 O O . THR B 2 402 ? 94.637 63.907 83.781 1.00 77.40 491 THR A O 1
ATOM 3646 N N . ASN B 2 403 ? 95.915 63.704 81.937 1.00 62.45 492 ASN A N 1
ATOM 3647 C CA . ASN B 2 403 ? 95.018 62.739 81.320 1.00 62.45 492 ASN A CA 1
ATOM 3648 C C . ASN B 2 403 ? 95.127 61.383 82.000 1.00 62.45 492 ASN A C 1
ATOM 3649 O O . ASN B 2 403 ? 94.165 60.898 82.599 1.00 62.45 492 ASN A O 1
ATOM 3654 N N . ARG B 2 404 ? 96.308 60.771 81.946 1.00 58.40 493 ARG A N 1
ATOM 3655 C CA . ARG B 2 404 ? 96.427 59.395 82.404 1.00 58.40 493 ARG A CA 1
ATOM 3656 C C . ARG B 2 404 ? 96.318 59.292 83.914 1.00 58.40 493 ARG A C 1
ATOM 3657 O O . ARG B 2 404 ? 95.832 58.280 84.428 1.00 58.40 493 ARG A O 1
ATOM 3665 N N . LEU B 2 405 ? 96.730 60.329 84.639 1.00 61.84 494 LEU A N 1
ATOM 3666 C CA . LEU B 2 405 ? 96.521 60.346 86.080 1.00 61.84 494 LEU A CA 1
ATOM 3667 C C . LEU B 2 405 ? 95.056 60.514 86.444 1.00 61.84 494 LEU A C 1
ATOM 3668 O O . LEU B 2 405 ? 94.678 60.230 87.584 1.00 61.84 494 LEU A O 1
ATOM 3673 N N . GLY B 2 406 ? 94.230 60.966 85.507 1.00 54.80 495 GLY A N 1
ATOM 3674 C CA . GLY B 2 406 ? 92.829 61.199 85.784 1.00 54.80 495 GLY A CA 1
ATOM 3675 C C . GLY B 2 406 ? 91.984 59.960 85.605 1.00 54.80 495 GLY A C 1
ATOM 3676 O O . GLY B 2 406 ? 91.150 59.649 86.458 1.00 54.80 495 GLY A O 1
ATOM 3677 N N . TYR B 2 407 ? 92.186 59.243 84.505 1.00 45.25 496 TYR A N 1
ATOM 3678 C CA . TYR B 2 407 ? 91.425 58.036 84.230 1.00 45.25 496 TYR A CA 1
ATOM 3679 C C . TYR B 2 407 ? 92.164 56.761 84.610 1.00 45.25 496 TYR A C 1
ATOM 3680 O O . TYR B 2 407 ? 91.615 55.674 84.430 1.00 45.25 496 TYR A O 1
ATOM 3689 N N . GLY B 2 408 ? 93.384 56.863 85.128 1.00 49.52 497 GLY A N 1
ATOM 3690 C CA . GLY B 2 408 ? 94.125 55.707 85.565 1.00 49.52 497 GLY A CA 1
ATOM 3691 C C . GLY B 2 408 ? 93.372 54.815 86.532 1.00 49.52 497 GLY A C 1
ATOM 3692 O O . GLY B 2 408 ? 93.241 53.607 86.315 1.00 49.52 497 GLY A O 1
ATOM 3693 N N . PRO B 2 409 ? 92.874 55.383 87.632 1.00 47.73 498 PRO A N 1
ATOM 3694 C CA . PRO B 2 409 ? 92.110 54.566 88.587 1.00 47.73 498 PRO A CA 1
ATOM 3695 C C . PRO B 2 409 ? 90.814 54.002 88.029 1.00 47.73 498 PRO A C 1
ATOM 3696 O O . PRO B 2 409 ? 90.262 53.071 88.624 1.00 47.73 498 PRO A O 1
ATOM 3700 N N . TYR B 2 410 ? 90.311 54.522 86.911 1.00 43.74 499 TYR A N 1
ATOM 3701 C CA . TYR B 2 410 ? 89.023 54.092 86.382 1.00 43.74 499 TYR A CA 1
ATOM 3702 C C . TYR B 2 410 ? 89.122 52.957 85.374 1.00 43.74 499 TYR A C 1
ATOM 3703 O O . TYR B 2 410 ? 88.114 52.294 85.115 1.00 43.74 499 TYR A O 1
ATOM 3712 N N . LEU B 2 411 ? 90.295 52.724 84.788 1.00 43.20 500 LEU A N 1
ATOM 3713 C CA . LEU B 2 411 ? 90.453 51.584 83.894 1.00 43.20 500 LEU A CA 1
ATOM 3714 C C . LEU B 2 411 ? 90.600 50.278 84.660 1.00 43.20 500 LEU A C 1
ATOM 3715 O O . LEU B 2 411 ? 90.224 49.218 84.151 1.00 43.20 500 LEU A O 1
ATOM 3720 N N . THR B 2 412 ? 91.137 50.336 85.874 1.00 49.44 501 THR A N 1
ATOM 3721 C CA . THR B 2 412 ? 91.392 49.135 86.656 1.00 49.44 501 THR A CA 1
ATOM 3722 C C . THR B 2 412 ? 90.112 48.495 87.187 1.00 49.44 501 THR A C 1
ATOM 3723 O O . THR B 2 412 ? 90.094 47.283 87.428 1.00 49.44 501 THR A O 1
ATOM 3727 N N . LEU B 2 413 ? 89.033 49.268 87.330 1.00 48.45 502 LEU A N 1
ATOM 3728 C CA . LEU B 2 413 ? 87.839 48.799 88.028 1.00 48.45 502 LEU A CA 1
ATOM 3729 C C . LEU B 2 413 ? 87.166 47.608 87.360 1.00 48.45 502 LEU A C 1
ATOM 3730 O O . LEU B 2 413 ? 86.345 46.943 87.999 1.00 48.45 502 LEU A O 1
ATOM 3735 N N . ILE B 2 414 ? 87.476 47.322 86.102 1.00 43.77 503 ILE A N 1
ATOM 3736 C CA . ILE B 2 414 ? 86.750 46.321 85.330 1.00 43.77 503 ILE A CA 1
ATOM 3737 C C . ILE B 2 414 ? 87.751 45.591 84.447 1.00 43.77 503 ILE A C 1
ATOM 3738 O O . ILE B 2 414 ? 88.715 46.192 83.965 1.00 43.77 503 ILE A O 1
ATOM 3743 N N . ASP B 2 415 ? 87.532 44.296 84.242 1.00 41.65 504 ASP A N 1
ATOM 3744 C CA . ASP B 2 415 ? 88.494 43.505 83.492 1.00 41.65 504 ASP A CA 1
ATOM 3745 C C . ASP B 2 415 ? 88.561 43.973 82.039 1.00 41.65 504 ASP A C 1
ATOM 3746 O O . ASP B 2 415 ? 87.590 44.512 81.508 1.00 41.65 504 ASP A O 1
ATOM 3751 N N . PRO B 2 416 ? 89.708 43.785 81.377 1.00 37.87 505 PRO A N 1
ATOM 3752 C CA . PRO B 2 416 ? 89.891 44.416 80.059 1.00 37.87 505 PRO A CA 1
ATOM 3753 C C . PRO B 2 416 ? 89.004 43.844 78.970 1.00 37.87 505 PRO A C 1
ATOM 3754 O O . PRO B 2 416 ? 88.526 44.601 78.112 1.00 37.87 505 PRO A O 1
ATOM 3758 N N . GLY B 2 417 ? 88.779 42.531 78.963 1.00 36.49 506 GLY A N 1
ATOM 3759 C CA . GLY B 2 417 ? 87.955 41.942 77.921 1.00 36.49 506 GLY A CA 1
ATOM 3760 C C . GLY B 2 417 ? 86.543 42.487 77.930 1.00 36.49 506 GLY A C 1
ATOM 3761 O O . GLY B 2 417 ? 85.924 42.660 76.876 1.00 36.49 506 GLY A O 1
ATOM 3762 N N . LYS B 2 418 ? 86.013 42.762 79.120 1.00 36.02 507 LYS A N 1
ATOM 3763 C CA . LYS B 2 418 ? 84.706 43.395 79.212 1.00 36.02 507 LYS A CA 1
ATOM 3764 C C . LYS B 2 418 ? 84.711 44.753 78.533 1.00 36.02 507 LYS A C 1
ATOM 3765 O O . LYS B 2 418 ? 83.777 45.088 77.802 1.00 36.02 507 LYS A O 1
ATOM 3771 N N . MET B 2 419 ? 85.766 45.542 78.745 1.00 35.57 508 MET A N 1
ATOM 3772 C CA . MET B 2 419 ? 85.850 46.852 78.108 1.00 35.57 508 MET A CA 1
ATOM 3773 C C . MET B 2 419 ? 85.940 46.728 76.595 1.00 35.57 508 MET A C 1
ATOM 3774 O O . MET B 2 419 ? 85.340 47.524 75.865 1.00 35.57 508 MET A O 1
ATOM 3779 N N . CYS B 2 420 ? 86.681 45.735 76.102 1.00 34.37 509 CYS A N 1
ATOM 3780 C CA . CYS B 2 420 ? 86.777 45.537 74.659 1.00 34.37 509 CYS A CA 1
ATOM 3781 C C . CYS B 2 420 ? 85.420 45.188 74.062 1.00 34.37 509 CYS A C 1
ATOM 3782 O O . CYS B 2 420 ? 84.994 45.773 73.056 1.00 34.37 509 CYS A O 1
ATOM 3785 N N . VAL B 2 421 ? 84.728 44.222 74.665 1.00 32.38 510 VAL A N 1
ATOM 3786 C CA . VAL B 2 421 ? 83.415 43.839 74.159 1.00 32.38 510 VAL A CA 1
ATOM 3787 C C . VAL B 2 421 ? 82.455 45.014 74.241 1.00 32.38 510 VAL A C 1
ATOM 3788 O O . VAL B 2 421 ? 81.648 45.238 73.334 1.00 32.38 510 VAL A O 1
ATOM 3792 N N . ILE B 2 422 ? 82.548 45.803 75.310 1.00 29.79 511 ILE A N 1
ATOM 3793 C CA . ILE B 2 422 ? 81.629 46.917 75.491 1.00 29.79 511 ILE A CA 1
ATOM 3794 C C . ILE B 2 422 ? 81.855 47.979 74.429 1.00 29.79 511 ILE A C 1
ATOM 3795 O O . ILE B 2 422 ? 80.898 48.509 73.861 1.00 29.79 511 ILE A O 1
ATOM 3800 N N . THR B 2 423 ? 83.111 48.309 74.130 1.00 28.17 512 THR A N 1
ATOM 3801 C CA . THR B 2 423 ? 83.335 49.336 73.120 1.00 28.17 512 THR A CA 1
ATOM 3802 C C . THR B 2 423 ? 82.928 48.847 71.736 1.00 28.17 512 THR A C 1
ATOM 3803 O O . THR B 2 423 ? 82.296 49.594 70.975 1.00 28.17 512 THR A O 1
ATOM 3807 N N . ILE B 2 424 ? 83.232 47.587 71.405 1.00 28.52 513 ILE A N 1
ATOM 3808 C CA . ILE B 2 424 ? 82.811 47.056 70.110 1.00 28.52 513 ILE A CA 1
ATOM 3809 C C . ILE B 2 424 ? 81.293 47.114 69.981 1.00 28.52 513 ILE A C 1
ATOM 3810 O O . ILE B 2 424 ? 80.753 47.622 68.989 1.00 28.52 513 ILE A O 1
ATOM 3815 N N . LEU B 2 425 ? 80.582 46.622 70.997 1.00 29.64 514 LEU A N 1
ATOM 3816 C CA . LEU B 2 425 ? 79.125 46.590 70.945 1.00 29.64 514 LEU A CA 1
ATOM 3817 C C . LEU B 2 425 ? 78.533 47.992 70.881 1.00 29.64 514 LEU A C 1
ATOM 3818 O O . LEU B 2 425 ? 77.635 48.261 70.076 1.00 29.64 514 LEU A O 1
ATOM 3823 N N . GLU B 2 426 ? 79.010 48.900 71.735 1.00 28.65 515 GLU A N 1
ATOM 3824 C CA . GLU B 2 426 ? 78.438 50.236 71.791 1.00 28.65 515 GLU A CA 1
ATOM 3825 C C . GLU B 2 426 ? 78.733 51.043 70.543 1.00 28.65 515 GLU A C 1
ATOM 3826 O O . GLU B 2 426 ? 77.996 51.987 70.250 1.00 28.65 515 GLU A O 1
ATOM 3832 N N . LEU B 2 427 ? 79.791 50.712 69.804 1.00 28.08 516 LEU A N 1
ATOM 3833 C CA . LEU B 2 427 ? 79.954 51.357 68.507 1.00 28.08 516 LEU A CA 1
ATOM 3834 C C . LEU B 2 427 ? 79.070 50.715 67.447 1.00 28.08 516 LEU A C 1
ATOM 3835 O O . LEU B 2 427 ? 78.564 51.410 66.564 1.00 28.08 516 LEU A O 1
ATOM 3840 N N . LEU B 2 428 ? 78.868 49.395 67.514 1.00 31.10 517 LEU A N 1
ATOM 3841 C CA . LEU B 2 428 ? 77.978 48.750 66.549 1.00 31.10 517 LEU A CA 1
ATOM 3842 C C . LEU B 2 428 ? 76.544 49.247 66.687 1.00 31.10 517 LEU A C 1
ATOM 3843 O O . LEU B 2 428 ? 75.838 49.406 65.685 1.00 31.10 517 LEU A O 1
ATOM 3848 N N . LYS B 2 429 ? 76.093 49.491 67.920 1.00 29.34 518 LYS A N 1
ATOM 3849 C CA . LYS B 2 429 ? 74.719 49.933 68.138 1.00 29.34 518 LYS A CA 1
ATOM 3850 C C . LYS B 2 429 ? 74.458 51.313 67.552 1.00 29.34 518 LYS A C 1
ATOM 3851 O O . LYS B 2 429 ? 73.323 51.617 67.170 1.00 29.34 518 LYS A O 1
ATOM 3857 N N . LEU B 2 430 ? 75.481 52.159 67.477 1.00 25.96 519 LEU A N 1
ATOM 3858 C CA . LEU B 2 430 ? 75.320 53.554 67.103 1.00 25.96 519 LEU A CA 1
ATOM 3859 C C . LEU B 2 430 ? 75.444 53.790 65.606 1.00 25.96 519 LEU A C 1
ATOM 3860 O O . LEU B 2 430 ? 75.612 54.937 65.185 1.00 25.96 519 LEU A O 1
ATOM 3865 N N . ASN B 2 431 ? 75.363 52.743 64.797 1.00 28.35 520 ASN A N 1
ATOM 3866 C CA . ASN B 2 431 ? 75.462 52.907 63.355 1.00 28.35 520 ASN A CA 1
ATOM 3867 C C . ASN B 2 431 ? 74.327 53.779 62.838 1.00 28.35 520 ASN A C 1
ATOM 3868 O O . ASN B 2 431 ? 73.155 53.530 63.131 1.00 28.35 520 ASN A O 1
ATOM 3873 N N . SER B 2 432 ? 74.686 54.807 62.070 1.00 28.07 521 SER A N 1
ATOM 3874 C CA . SER B 2 432 ? 73.736 55.695 61.402 1.00 28.07 521 SER A CA 1
ATOM 3875 C C . SER B 2 432 ? 72.843 56.421 62.407 1.00 28.07 521 SER A C 1
ATOM 3876 O O . SER B 2 432 ? 71.621 56.282 62.407 1.00 28.07 521 SER A O 1
ATOM 3879 N N . THR B 2 433 ? 73.476 57.210 63.269 1.00 27.27 522 THR A N 1
ATOM 3880 C CA . THR B 2 433 ? 72.770 58.001 64.265 1.00 27.27 522 THR A CA 1
ATOM 3881 C C . THR B 2 433 ? 73.303 59.426 64.270 1.00 27.27 522 THR A C 1
ATOM 3882 O O . THR B 2 433 ? 74.339 59.732 63.682 1.00 27.27 522 THR A O 1
ATOM 3886 N N . GLY B 2 434 ? 72.568 60.305 64.940 1.00 25.30 523 GLY A N 1
ATOM 3887 C CA . GLY B 2 434 ? 73.014 61.663 65.149 1.00 25.30 523 GLY A CA 1
ATOM 3888 C C . GLY B 2 434 ? 73.070 62.531 63.920 1.00 25.30 523 GLY A C 1
ATOM 3889 O O . GLY B 2 434 ? 73.560 63.659 64.004 1.00 25.30 523 GLY A O 1
ATOM 3890 N N . GLY B 2 435 ? 72.579 62.057 62.785 1.00 29.98 524 GLY A N 1
ATOM 3891 C CA . GLY B 2 435 ? 72.640 62.793 61.548 1.00 29.98 524 GLY A CA 1
ATOM 3892 C C . GLY B 2 435 ? 73.744 62.352 60.614 1.00 29.98 524 GLY A C 1
ATOM 3893 O O . GLY B 2 435 ? 73.687 62.657 59.422 1.00 29.98 524 GLY A O 1
ATOM 3894 N N . VAL B 2 436 ? 74.747 61.645 61.129 1.00 27.76 525 VAL A N 1
ATOM 3895 C CA . VAL B 2 436 ? 75.820 61.135 60.294 1.00 27.76 525 VAL A CA 1
ATOM 3896 C C . VAL B 2 436 ? 75.269 60.050 59.380 1.00 27.76 525 VAL A C 1
ATOM 3897 O O . VAL B 2 436 ? 74.378 59.283 59.764 1.00 27.76 525 VAL A O 1
ATOM 3901 N N . ILE B 2 437 ? 75.795 59.979 58.159 1.00 32.44 526 ILE A N 1
ATOM 3902 C CA . ILE B 2 437 ? 75.184 59.131 57.143 1.00 32.44 526 ILE A CA 1
ATOM 3903 C C . ILE B 2 437 ? 75.452 57.660 57.433 1.00 32.44 526 ILE A C 1
ATOM 3904 O O . ILE B 2 437 ? 74.535 56.832 57.411 1.00 32.44 526 ILE A O 1
ATOM 3909 N N . GLU B 2 438 ? 76.699 57.304 57.708 1.00 31.98 527 GLU A N 1
ATOM 3910 C CA . GLU B 2 438 ? 77.029 55.918 58.017 1.00 31.98 527 GLU A CA 1
ATOM 3911 C C . GLU B 2 438 ? 77.938 55.849 59.226 1.00 31.98 527 GLU A C 1
ATOM 3912 O O . GLU B 2 438 ? 78.933 55.126 59.253 1.00 31.98 527 GLU A O 1
ATOM 3918 N N . GLY B 2 439 ? 77.600 56.606 60.251 1.00 26.01 528 GLY A N 1
ATOM 3919 C CA . GLY B 2 439 ? 78.371 56.574 61.465 1.00 26.01 528 GLY A CA 1
ATOM 3920 C C . GLY B 2 439 ? 77.620 57.226 62.593 1.00 26.01 528 GLY A C 1
ATOM 3921 O O . GLY B 2 439 ? 76.396 57.338 62.564 1.00 26.01 528 GLY A O 1
ATOM 3922 N N . MET B 2 440 ? 78.373 57.663 63.587 1.00 23.47 529 MET A N 1
ATOM 3923 C CA . MET B 2 440 ? 77.811 58.292 64.768 1.00 23.47 529 MET A CA 1
ATOM 3924 C C . MET B 2 440 ? 78.528 59.604 65.031 1.00 23.47 529 MET A C 1
ATOM 3925 O O . MET B 2 440 ? 79.495 59.955 64.358 1.00 23.47 529 MET A O 1
ATOM 3930 N N . ARG B 2 441 ? 78.033 60.340 66.012 1.00 22.23 530 ARG A N 1
ATOM 3931 C CA . ARG B 2 441 ? 78.737 61.501 66.522 1.00 22.23 530 ARG A CA 1
ATOM 3932 C C . ARG B 2 441 ? 79.729 61.056 67.585 1.00 22.23 530 ARG A C 1
ATOM 3933 O O . ARG B 2 441 ? 79.463 60.124 68.345 1.00 22.23 530 ARG A O 1
ATOM 3941 N N . THR B 2 442 ? 80.882 61.719 67.630 1.00 20.34 531 THR A N 1
ATOM 3942 C CA . THR B 2 442 ? 81.941 61.244 68.509 1.00 20.34 531 THR A CA 1
ATOM 3943 C C . THR B 2 442 ? 81.617 61.510 69.968 1.00 20.34 531 THR A C 1
ATOM 3944 O O . THR B 2 442 ? 81.980 60.708 70.832 1.00 20.34 531 THR A O 1
ATOM 3948 N N . ALA B 2 443 ? 80.939 62.618 70.264 1.00 22.98 532 ALA A N 1
ATOM 3949 C CA . ALA B 2 443 ? 80.553 62.902 71.641 1.00 22.98 532 ALA A CA 1
ATOM 3950 C C . ALA B 2 443 ? 79.631 61.816 72.176 1.00 22.98 532 ALA A C 1
ATOM 3951 O O . ALA B 2 443 ? 79.857 61.262 73.261 1.00 22.98 532 ALA A O 1
ATOM 3953 N N . ARG B 2 444 ? 78.588 61.493 71.414 1.00 22.88 533 ARG A N 1
ATOM 3954 C CA . ARG B 2 444 ? 77.663 60.447 71.824 1.00 22.88 533 ARG A CA 1
ATOM 3955 C C . ARG B 2 444 ? 78.371 59.112 71.981 1.00 22.88 533 ARG A C 1
ATOM 3956 O O . ARG B 2 444 ? 78.079 58.361 72.911 1.00 22.88 533 ARG A O 1
ATOM 3964 N N . ALA B 2 445 ? 79.319 58.805 71.095 1.00 22.13 534 ALA A N 1
ATOM 3965 C CA . ALA B 2 445 ? 79.996 57.515 71.162 1.00 22.13 534 ALA A CA 1
ATOM 3966 C C . ALA B 2 445 ? 80.895 57.418 72.385 1.00 22.13 534 ALA A C 1
ATOM 3967 O O . ALA B 2 445 ? 80.891 56.402 73.089 1.00 22.13 534 ALA A O 1
ATOM 3969 N N . VAL B 2 446 ? 81.689 58.457 72.648 1.00 22.70 535 VAL A N 1
ATOM 3970 C CA . VAL B 2 446 ? 82.593 58.417 73.794 1.00 22.70 535 VAL A CA 1
ATOM 3971 C C . VAL B 2 446 ? 81.799 58.340 75.087 1.00 22.70 535 VAL A C 1
ATOM 3972 O O . VAL B 2 446 ? 82.146 57.580 76.002 1.00 22.70 535 VAL A O 1
ATOM 3976 N N . ILE B 2 447 ? 80.671 59.049 75.151 1.00 23.80 536 ILE A N 1
ATOM 3977 C CA . ILE B 2 447 ? 79.880 59.017 76.373 1.00 23.80 536 ILE A CA 1
ATOM 3978 C C . ILE B 2 447 ? 79.156 57.688 76.508 1.00 23.80 536 ILE A C 1
ATOM 3979 O O . ILE B 2 447 ? 79.053 57.144 77.609 1.00 23.80 536 ILE A O 1
ATOM 3984 N N . SER B 2 448 ? 78.671 57.124 75.403 1.00 23.74 537 SER A N 1
ATOM 3985 C CA . SER B 2 448 ? 77.998 55.837 75.482 1.00 23.74 537 SER A CA 1
ATOM 3986 C C . SER B 2 448 ? 78.956 54.752 75.946 1.00 23.74 537 SER A C 1
ATOM 3987 O O . SER B 2 448 ? 78.597 53.925 76.787 1.00 23.74 537 SER A O 1
ATOM 3990 N N . VAL B 2 449 ? 80.184 54.744 75.427 1.00 24.69 538 VAL A N 1
ATOM 3991 C CA . VAL B 2 449 ? 81.130 53.709 75.832 1.00 24.69 538 VAL A CA 1
ATOM 3992 C C . VAL B 2 449 ? 81.543 53.896 77.285 1.00 24.69 538 VAL A C 1
ATOM 3993 O O . VAL B 2 449 ? 81.585 52.930 78.060 1.00 24.69 538 VAL A O 1
ATOM 3997 N N . GLY B 2 450 ? 81.849 55.131 77.691 1.00 27.33 539 GLY A N 1
ATOM 3998 C CA . GLY B 2 450 ? 82.216 55.355 79.079 1.00 27.33 539 GLY A CA 1
ATOM 3999 C C . GLY B 2 450 ? 81.094 55.017 80.040 1.00 27.33 539 GLY A C 1
ATOM 4000 O O . GLY B 2 450 ? 81.321 54.418 81.092 1.00 27.33 539 GLY A O 1
ATOM 4001 N N . LYS B 2 451 ? 79.862 55.361 79.674 1.00 28.84 540 LYS A N 1
ATOM 4002 C CA . LYS B 2 451 ? 78.724 55.084 80.536 1.00 28.84 540 LYS A CA 1
ATOM 4003 C C . LYS B 2 451 ? 78.420 53.598 80.589 1.00 28.84 540 LYS A C 1
ATOM 4004 O O . LYS B 2 451 ? 78.014 53.087 81.633 1.00 28.84 540 LYS A O 1
ATOM 4010 N N . ALA B 2 452 ? 78.595 52.883 79.476 1.00 29.67 541 ALA A N 1
ATOM 4011 C CA . ALA B 2 452 ? 78.393 51.441 79.499 1.00 29.67 541 ALA A CA 1
ATOM 4012 C C . ALA B 2 452 ? 79.435 50.760 80.370 1.00 29.67 541 ALA A C 1
ATOM 4013 O O . ALA B 2 452 ? 79.128 49.790 81.071 1.00 29.67 541 ALA A O 1
ATOM 4015 N N . ILE B 2 453 ? 80.667 51.267 80.363 1.00 32.45 542 ILE A N 1
ATOM 4016 C CA . ILE B 2 453 ? 81.680 50.726 81.263 1.00 32.45 542 ILE A CA 1
ATOM 4017 C C . ILE B 2 453 ? 81.321 51.020 82.713 1.00 32.45 542 ILE A C 1
ATOM 4018 O O . ILE B 2 453 ? 81.475 50.164 83.593 1.00 32.45 542 ILE A O 1
ATOM 4023 N N . GLU B 2 454 ? 80.839 52.233 82.986 1.00 38.57 543 GLU A N 1
ATOM 4024 C CA . GLU B 2 454 ? 80.403 52.574 84.336 1.00 38.57 543 GLU A CA 1
ATOM 4025 C C . GLU B 2 454 ? 79.273 51.666 84.802 1.00 38.57 543 GLU A C 1
ATOM 4026 O O . GLU B 2 454 ? 79.281 51.182 85.938 1.00 38.57 543 GLU A O 1
ATOM 4032 N N . MET B 2 455 ? 78.291 51.423 83.935 1.00 41.57 544 MET A N 1
ATOM 4033 C CA . MET B 2 455 ? 77.172 50.565 84.295 1.00 41.57 544 MET A CA 1
ATOM 4034 C C . MET B 2 455 ? 77.619 49.127 84.502 1.00 41.57 544 MET A C 1
ATOM 4035 O O . MET B 2 455 ? 77.110 48.443 85.391 1.00 41.57 544 MET A O 1
ATOM 4040 N N . GLU B 2 456 ? 78.563 48.645 83.697 1.00 44.17 545 GLU A N 1
ATOM 4041 C CA . GLU B 2 456 ? 79.047 47.287 83.904 1.00 44.17 545 GLU A CA 1
ATOM 4042 C C . GLU B 2 456 ? 79.795 47.172 85.223 1.00 44.17 545 GLU A C 1
ATOM 4043 O O . GLU B 2 456 ? 79.627 46.191 85.956 1.00 44.17 545 GLU A O 1
ATOM 4049 N N . PHE B 2 457 ? 80.608 48.175 85.556 1.00 48.59 546 PHE A N 1
ATOM 4050 C CA . PHE B 2 457 ? 81.303 48.155 86.839 1.00 48.59 546 PHE A CA 1
ATOM 4051 C C . PHE B 2 457 ? 80.323 48.194 88.001 1.00 48.59 546 PHE A C 1
ATOM 4052 O O . PHE B 2 457 ? 80.479 47.457 88.978 1.00 48.59 546 PHE A O 1
ATOM 4060 N N . ARG B 2 458 ? 79.300 49.044 87.918 1.00 49.31 547 ARG A N 1
ATOM 4061 C CA . ARG B 2 458 ? 78.363 49.149 89.030 1.00 49.31 547 ARG A CA 1
ATOM 4062 C C . ARG B 2 458 ? 77.462 47.926 89.125 1.00 49.31 547 ARG A C 1
ATOM 4063 O O . ARG B 2 458 ? 77.051 47.549 90.225 1.00 49.31 547 ARG A O 1
ATOM 4071 N N . SER B 2 459 ? 77.169 47.274 88.002 1.00 55.64 548 SER A N 1
ATOM 4072 C CA . SER B 2 459 ? 76.487 45.986 88.053 1.00 55.64 548 SER A CA 1
ATOM 4073 C C . SER B 2 459 ? 77.349 44.937 88.738 1.00 55.64 548 SER A C 1
ATOM 4074 O O . SER B 2 459 ? 76.857 44.162 89.566 1.00 55.64 548 SER A O 1
ATOM 4077 N N . GLU B 2 460 ? 78.635 44.885 88.386 1.00 62.84 549 GLU A N 1
ATOM 4078 C CA . GLU B 2 460 ? 79.558 43.991 89.075 1.00 62.84 549 GLU A CA 1
ATOM 4079 C C . GLU B 2 460 ? 79.592 44.278 90.569 1.00 62.84 549 GLU A C 1
ATOM 4080 O O . GLU B 2 460 ? 79.637 43.353 91.385 1.00 62.84 549 GLU A O 1
ATOM 4086 N N . GLN B 2 461 ? 79.561 45.556 90.946 1.00 66.95 550 GLN A N 1
ATOM 4087 C CA . GLN B 2 461 ? 79.595 45.912 92.362 1.00 66.95 550 GLN A CA 1
ATOM 4088 C C . GLN B 2 461 ? 78.318 45.485 93.072 1.00 66.95 550 GLN A C 1
ATOM 4089 O O . GLN B 2 461 ? 78.369 44.993 94.201 1.00 66.95 550 GLN A O 1
ATOM 4095 N N . VAL B 2 462 ? 77.164 45.672 92.432 1.00 72.18 551 VAL A N 1
ATOM 4096 C CA . VAL B 2 462 ? 75.909 45.224 93.026 1.00 72.18 551 VAL A CA 1
ATOM 4097 C C . VAL B 2 462 ? 75.924 43.715 93.218 1.00 72.18 551 VAL A C 1
ATOM 4098 O O . VAL B 2 462 ? 75.525 43.204 94.271 1.00 72.18 551 VAL A O 1
ATOM 4102 N N . LEU B 2 463 ? 76.388 42.977 92.207 1.00 77.66 552 LEU A N 1
ATOM 4103 C CA . LEU B 2 463 ? 76.443 41.522 92.322 1.00 77.66 552 LEU A CA 1
ATOM 4104 C C . LEU B 2 463 ? 77.398 41.094 93.430 1.00 77.66 552 LEU A C 1
ATOM 4105 O O . LEU B 2 463 ? 77.082 40.199 94.223 1.00 77.66 552 LEU A O 1
ATOM 4110 N N . LYS B 2 464 ? 78.566 41.732 93.506 1.00 85.18 553 LYS A N 1
ATOM 4111 C CA . LYS B 2 464 ? 79.520 41.418 94.563 1.00 85.18 553 LYS A CA 1
ATOM 4112 C C . LYS B 2 464 ? 78.944 41.732 95.935 1.00 85.18 553 LYS A C 1
ATOM 4113 O O . LYS B 2 464 ? 79.192 41.004 96.901 1.00 85.18 553 LYS A O 1
ATOM 4119 N N . SER B 2 465 ? 78.166 42.809 96.041 1.00 89.96 554 SER A N 1
ATOM 4120 C CA . SER B 2 465 ? 77.597 43.187 97.328 1.00 89.96 554 SER A CA 1
ATOM 4121 C C . SER B 2 465 ? 76.510 42.212 97.759 1.00 89.96 554 SER A C 1
ATOM 4122 O O . SER B 2 465 ? 76.414 41.868 98.943 1.00 89.96 554 SER A O 1
ATOM 4125 N N . GLU B 2 466 ? 75.677 41.759 96.817 1.00 94.08 555 GLU A N 1
ATOM 4126 C CA . GLU B 2 466 ? 74.699 40.728 97.156 1.00 94.08 555 GLU A CA 1
ATOM 4127 C C . GLU B 2 466 ? 75.372 39.403 97.492 1.00 94.08 555 GLU A C 1
ATOM 4128 O O . GLU B 2 466 ? 74.864 38.648 98.329 1.00 94.08 555 GLU A O 1
ATOM 4134 N N . SER B 2 467 ? 76.508 39.103 96.861 1.00 98.96 556 SER A N 1
ATOM 4135 C CA . SER B 2 467 ? 77.175 37.831 97.112 1.00 98.96 556 SER A CA 1
ATOM 4136 C C . SER B 2 467 ? 77.895 37.823 98.456 1.00 98.96 556 SER A C 1
ATOM 4137 O O . SER B 2 467 ? 77.851 36.820 99.177 1.00 98.96 556 SER A O 1
ATOM 4140 N N . GLN B 2 468 ? 78.562 38.923 98.809 1.00 103.33 557 GLN A N 1
ATOM 4141 C CA . GLN B 2 468 ? 79.336 38.968 100.044 1.00 103.33 557 GLN A CA 1
ATOM 4142 C C . GLN B 2 468 ? 78.464 39.118 101.284 1.00 103.33 557 GLN A C 1
ATOM 4143 O O . GLN B 2 468 ? 78.931 38.824 102.389 1.00 103.33 557 GLN A O 1
ATOM 4149 N N . ALA B 2 469 ? 77.222 39.565 101.129 1.00 106.90 558 ALA A N 1
ATOM 4150 C CA . ALA B 2 469 ? 76.328 39.753 102.266 1.00 106.90 558 ALA A CA 1
ATOM 4151 C C . ALA B 2 469 ? 75.888 38.412 102.845 1.00 106.90 558 ALA A C 1
ATOM 4152 O O . ALA B 2 469 ? 75.760 38.263 104.060 1.00 106.90 558 ALA A O 1
ATOM 4154 N N . LYS B 2 500 ? 84.947 57.136 91.938 1.00 57.35 589 LYS A N 1
ATOM 4155 C CA . LYS B 2 500 ? 83.706 57.846 92.217 1.00 57.35 589 LYS A CA 1
ATOM 4156 C C . LYS B 2 500 ? 82.546 56.877 92.370 1.00 57.35 589 LYS A C 1
ATOM 4157 O O . LYS B 2 500 ? 82.643 55.712 91.982 1.00 57.35 589 LYS A O 1
ATOM 4163 N N . ILE B 2 501 ? 81.448 57.364 92.946 1.00 59.75 590 ILE A N 1
ATOM 4164 C CA . ILE B 2 501 ? 80.217 56.583 92.974 1.00 59.75 590 ILE A CA 1
ATOM 4165 C C . ILE B 2 501 ? 79.513 56.659 91.624 1.00 59.75 590 ILE A C 1
ATOM 4166 O O . ILE B 2 501 ? 79.104 55.637 91.061 1.00 59.75 590 ILE A O 1
ATOM 4171 N N . LEU B 2 502 ? 79.389 57.867 91.077 1.00 54.15 591 LEU A N 1
ATOM 4172 C CA . LEU B 2 502 ? 78.910 58.108 89.720 1.00 54.15 591 LEU A CA 1
ATOM 4173 C C . LEU B 2 502 ? 79.987 58.915 89.012 1.00 54.15 591 LEU A C 1
ATOM 4174 O O . LEU B 2 502 ? 80.236 60.069 89.373 1.00 54.15 591 LEU A O 1
ATOM 4179 N N . TRP B 2 503 ? 80.623 58.310 88.017 1.00 43.12 592 TRP A N 1
ATOM 4180 C CA . TRP B 2 503 ? 81.744 58.955 87.356 1.00 43.12 592 TRP A CA 1
ATOM 4181 C C . TRP B 2 503 ? 81.288 60.257 86.705 1.00 43.12 592 TRP A C 1
ATOM 4182 O O . TRP B 2 503 ? 80.188 60.319 86.145 1.00 43.12 592 TRP A O 1
ATOM 4193 N N . PRO B 2 504 ? 82.102 61.308 86.752 1.00 38.10 593 PRO A N 1
ATOM 4194 C CA . PRO B 2 504 ? 81.746 62.551 86.063 1.00 38.10 593 PRO A CA 1
ATOM 4195 C C . PRO B 2 504 ? 81.683 62.346 84.558 1.00 38.10 593 PRO A C 1
ATOM 4196 O O . PRO B 2 504 ? 82.153 61.347 84.016 1.00 38.10 593 PRO A O 1
ATOM 4200 N N . GLN B 2 505 ? 81.080 63.317 83.872 1.00 35.21 594 GLN A N 1
ATOM 4201 C CA . GLN B 2 505 ? 81.013 63.242 82.418 1.00 35.21 594 GLN A CA 1
ATOM 4202 C C . GLN B 2 505 ? 82.395 63.318 81.799 1.00 35.21 594 GLN A C 1
ATOM 4203 O O . GLN B 2 505 ? 82.638 62.703 80.757 1.00 35.21 594 GLN A O 1
ATOM 4209 N N . SER B 2 506 ? 83.307 64.074 82.407 1.00 33.33 595 SER A N 1
ATOM 4210 C CA . SER B 2 506 ? 84.647 64.185 81.848 1.00 33.33 595 SER A CA 1
ATOM 4211 C C . SER B 2 506 ? 85.353 62.837 81.849 1.00 33.33 595 SER A C 1
ATOM 4212 O O . SER B 2 506 ? 86.024 62.479 80.876 1.00 33.33 595 SER A O 1
ATOM 4215 N N . ILE B 2 507 ? 85.202 62.066 82.926 1.00 33.78 596 ILE A N 1
ATOM 4216 C CA . ILE B 2 507 ? 85.851 60.762 82.996 1.00 33.78 596 ILE A CA 1
ATOM 4217 C C . ILE B 2 507 ? 85.193 59.787 82.029 1.00 33.78 596 ILE A C 1
ATOM 4218 O O . ILE B 2 507 ? 85.871 58.977 81.392 1.00 33.78 596 ILE A O 1
ATOM 4223 N N . ARG B 2 508 ? 83.871 59.860 81.887 1.00 31.56 597 ARG A N 1
ATOM 4224 C CA . ARG B 2 508 ? 83.173 59.033 80.907 1.00 31.56 597 ARG A CA 1
ATOM 4225 C C . ARG B 2 508 ? 83.688 59.310 79.506 1.00 31.56 597 ARG A C 1
ATOM 4226 O O . ARG B 2 508 ? 84.020 58.387 78.755 1.00 31.56 597 ARG A O 1
ATOM 4234 N N . ALA B 2 509 ? 83.763 60.585 79.142 1.00 27.68 598 ALA A N 1
ATOM 4235 C CA . ALA B 2 509 ? 84.248 60.972 77.826 1.00 27.68 598 ALA A CA 1
ATOM 4236 C C . ALA B 2 509 ? 85.680 60.505 77.610 1.00 27.68 598 ALA A C 1
ATOM 4237 O O . ALA B 2 509 ? 85.994 59.894 76.584 1.00 27.68 598 ALA A O 1
ATOM 4239 N N . ARG B 2 510 ? 86.571 60.802 78.554 1.00 29.96 599 ARG A N 1
ATOM 4240 C CA . ARG B 2 510 ? 87.970 60.417 78.403 1.00 29.96 599 ARG A CA 1
ATOM 4241 C C . ARG B 2 510 ? 88.146 58.904 78.310 1.00 29.96 599 ARG A C 1
ATOM 4242 O O . ARG B 2 510 ? 88.891 58.419 77.455 1.00 29.96 599 ARG A O 1
ATOM 4250 N N . ILE B 2 511 ? 87.451 58.139 79.152 1.00 26.84 600 ILE A N 1
ATOM 4251 C CA . ILE B 2 511 ? 87.575 56.684 79.121 1.00 26.84 600 ILE A CA 1
ATOM 4252 C C . ILE B 2 511 ? 87.046 56.128 77.807 1.00 26.84 600 ILE A C 1
ATOM 4253 O O . ILE B 2 511 ? 87.675 55.260 77.179 1.00 26.84 600 ILE A O 1
ATOM 4258 N N . GLY B 2 512 ? 85.901 56.634 77.351 1.00 23.11 601 GLY A N 1
ATOM 4259 C CA . GLY B 2 512 ? 85.339 56.136 76.114 1.00 23.11 601 GLY A CA 1
ATOM 4260 C C . GLY B 2 512 ? 86.241 56.443 74.943 1.00 23.11 601 GLY A C 1
ATOM 4261 O O . GLY B 2 512 ? 86.446 55.597 74.072 1.00 23.11 601 GLY A O 1
ATOM 4262 N N . SER B 2 513 ? 86.768 57.666 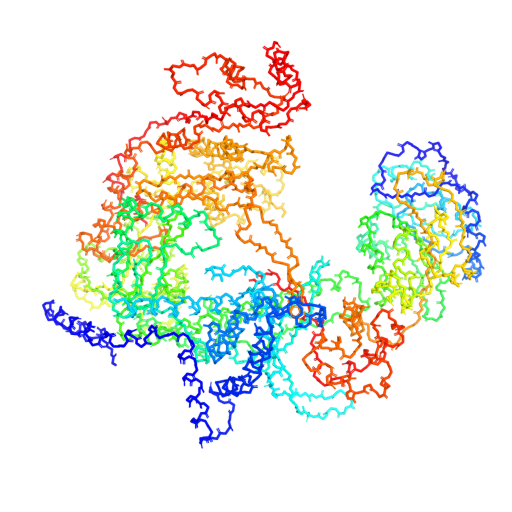74.887 1.00 22.93 602 SER A N 1
ATOM 4263 C CA . SER B 2 513 ? 87.638 58.040 73.782 1.00 22.93 602 SER A CA 1
ATOM 4264 C C . SER B 2 513 ? 88.907 57.206 73.788 1.00 22.93 602 SER A C 1
ATOM 4265 O O . SER B 2 513 ? 89.388 56.795 72.728 1.00 22.93 602 SER A O 1
ATOM 4268 N N . VAL B 2 514 ? 89.451 56.922 74.973 1.00 24.51 603 VAL A N 1
ATOM 4269 C CA . VAL B 2 514 ? 90.666 56.116 75.054 1.00 24.51 603 VAL A CA 1
ATOM 4270 C C . VAL B 2 514 ? 90.420 54.723 74.496 1.00 24.51 603 VAL A C 1
ATOM 4271 O O . VAL B 2 514 ? 91.235 54.187 73.739 1.00 24.51 603 VAL A O 1
ATOM 4275 N N . LEU B 2 515 ? 89.306 54.103 74.877 1.00 23.42 604 LEU A N 1
ATOM 4276 C CA . LEU B 2 515 ? 89.021 52.759 74.378 1.00 23.42 604 LEU A CA 1
ATOM 4277 C C . LEU B 2 515 ? 88.693 52.744 72.885 1.00 23.42 604 LEU A C 1
ATOM 4278 O O . LEU B 2 515 ? 89.198 51.889 72.136 1.00 23.42 604 LEU A O 1
ATOM 4283 N N . ILE B 2 516 ? 87.866 53.681 72.419 1.00 22.06 605 ILE A N 1
ATOM 4284 C CA . ILE B 2 516 ? 87.518 53.646 71.004 1.00 22.06 605 ILE A CA 1
ATOM 4285 C C . ILE B 2 516 ? 88.730 53.968 70.151 1.00 22.06 605 ILE A C 1
ATOM 4286 O O . ILE B 2 516 ? 88.767 53.591 68.983 1.00 22.06 605 ILE A O 1
ATOM 4291 N N . SER B 2 517 ? 89.685 54.751 70.655 1.00 22.82 606 SER A N 1
ATOM 4292 C CA . SER B 2 517 ? 90.901 54.999 69.886 1.00 22.82 606 SER A CA 1
ATOM 4293 C C . SER B 2 517 ? 91.573 53.683 69.501 1.00 22.82 606 SER A C 1
ATOM 4294 O O . SER B 2 517 ? 91.894 53.448 68.330 1.00 22.82 606 SER A O 1
ATOM 4297 N N . MET B 2 518 ? 91.816 52.822 70.492 1.00 24.62 607 MET A N 1
ATOM 4298 C CA . MET B 2 518 ? 92.406 51.514 70.221 1.00 24.62 607 MET A CA 1
ATOM 4299 C C . MET B 2 518 ? 91.547 50.705 69.263 1.00 24.62 607 MET A C 1
ATOM 4300 O O . MET B 2 518 ? 92.066 50.039 68.356 1.00 24.62 607 MET A O 1
ATOM 4305 N N . LEU B 2 519 ? 90.227 50.749 69.443 1.00 24.04 608 LEU A N 1
ATOM 4306 C CA . LEU B 2 519 ? 89.372 50.008 68.520 1.00 24.04 608 LEU A CA 1
ATOM 4307 C C . LEU B 2 519 ? 89.513 50.538 67.101 1.00 24.04 608 LEU A C 1
ATOM 4308 O O . LEU B 2 519 ? 89.564 49.762 66.144 1.00 24.04 608 LEU A O 1
ATOM 4313 N N . ILE B 2 520 ? 89.582 51.858 66.950 1.00 22.46 609 ILE A N 1
ATOM 4314 C CA . ILE B 2 520 ? 89.809 52.469 65.647 1.00 22.46 609 ILE A CA 1
ATOM 4315 C C . ILE B 2 520 ? 91.095 51.950 65.034 1.00 22.46 609 ILE A C 1
ATOM 4316 O O . ILE B 2 520 ? 91.158 51.673 63.832 1.00 22.46 609 ILE A O 1
ATOM 4321 N N . GLN B 2 521 ? 92.138 51.803 65.843 1.00 24.73 610 GLN A N 1
ATOM 4322 C CA . GLN B 2 521 ? 93.439 51.481 65.274 1.00 24.73 610 GLN A CA 1
ATOM 4323 C C . GLN B 2 521 ? 93.723 49.984 65.206 1.00 24.73 610 GLN A C 1
ATOM 4324 O O . GLN B 2 521 ? 94.824 49.607 64.802 1.00 24.73 610 GLN A O 1
ATOM 4330 N N . VAL B 2 522 ? 92.786 49.120 65.587 1.00 26.75 611 VAL A N 1
ATOM 4331 C CA . VAL B 2 522 ? 92.931 47.696 65.303 1.00 26.75 611 VAL A CA 1
ATOM 4332 C C . VAL B 2 522 ? 91.881 47.158 64.339 1.00 26.75 611 VAL A C 1
ATOM 4333 O O . VAL B 2 522 ? 92.075 46.061 63.796 1.00 26.75 611 VAL A O 1
ATOM 4337 N N . ALA B 2 523 ? 90.787 47.871 64.107 1.00 26.44 612 ALA A N 1
ATOM 4338 C CA . ALA B 2 523 ? 89.697 47.345 63.296 1.00 26.44 612 ALA A CA 1
ATOM 4339 C C . ALA B 2 523 ? 90.015 47.552 61.820 1.00 26.44 612 ALA A C 1
ATOM 4340 O O . ALA B 2 523 ? 90.065 48.690 61.345 1.00 26.44 612 ALA A O 1
ATOM 4342 N N . LYS B 2 524 ? 90.220 46.454 61.091 1.00 29.56 613 LYS A N 1
ATOM 4343 C CA . LYS B 2 524 ? 90.484 46.482 59.660 1.00 29.56 613 LYS A CA 1
ATOM 4344 C C . LYS B 2 524 ? 89.429 45.679 58.912 1.00 29.56 613 LYS A C 1
ATOM 4345 O O . LYS B 2 524 ? 88.913 44.682 59.419 1.00 29.56 613 LYS A O 1
ATOM 4351 N N . VAL B 2 525 ? 89.115 46.122 57.698 1.00 35.23 614 VAL A N 1
ATOM 4352 C CA . VAL B 2 525 ? 88.233 45.405 56.789 1.00 35.23 614 VAL A CA 1
ATOM 4353 C C . VAL B 2 525 ? 88.839 45.469 55.395 1.00 35.23 614 VAL A C 1
ATOM 4354 O O . VAL B 2 525 ? 89.464 46.462 55.016 1.00 35.23 614 VAL A O 1
ATOM 4358 N N . SER B 2 526 ? 88.660 44.396 54.632 1.00 45.36 615 SER A N 1
ATOM 4359 C CA . SER B 2 526 ? 89.205 44.311 53.285 1.00 45.36 615 SER A CA 1
ATOM 4360 C C . SER B 2 526 ? 88.208 44.882 52.287 1.00 45.36 615 SER A C 1
ATOM 4361 O O . SER B 2 526 ? 87.028 44.523 52.304 1.00 45.36 615 SER A O 1
ATOM 4364 N N . VAL B 2 527 ? 88.692 45.760 51.413 1.00 51.05 616 VAL A N 1
ATOM 4365 C CA . VAL B 2 527 ? 87.852 46.532 50.512 1.00 51.05 616 VAL A CA 1
ATOM 4366 C C . VAL B 2 527 ? 88.442 46.473 49.109 1.00 51.05 616 VAL A C 1
ATOM 4367 O O . VAL B 2 527 ? 89.659 46.351 48.926 1.00 51.05 616 VAL A O 1
ATOM 4371 N N . GLN B 2 528 ? 87.560 46.550 48.115 1.00 66.23 617 GLN A N 1
ATOM 4372 C CA . GLN B 2 528 ? 87.908 46.507 46.705 1.00 66.23 617 GLN A CA 1
ATOM 4373 C C . GLN B 2 528 ? 87.675 47.873 46.069 1.00 66.23 617 GLN A C 1
ATOM 4374 O O . GLN B 2 528 ? 86.854 48.663 46.541 1.00 66.23 617 GLN A O 1
ATOM 4380 N N . GLY B 2 529 ? 88.397 48.141 44.986 1.00 74.40 618 GLY A N 1
ATOM 4381 C CA . GLY B 2 529 ? 88.226 49.386 44.264 1.00 74.40 618 GLY A CA 1
ATOM 4382 C C . GLY B 2 529 ? 88.910 49.381 42.914 1.00 74.40 618 GLY A C 1
ATOM 4383 O O . GLY B 2 529 ? 89.898 48.674 42.716 1.00 74.40 618 GLY A O 1
ATOM 4384 N N . VAL B 2 530 ? 88.401 50.171 41.975 1.00 84.23 619 VAL A N 1
ATOM 4385 C CA . VAL B 2 530 ? 88.943 50.250 40.624 1.00 84.23 619 VAL A CA 1
ATOM 4386 C C . VAL B 2 530 ? 89.678 51.575 40.495 1.00 84.23 619 VAL A C 1
ATOM 4387 O O . VAL B 2 530 ? 89.059 52.643 40.569 1.00 84.23 619 VAL A O 1
ATOM 4391 N N . ASP B 2 531 ? 90.994 51.511 40.303 1.00 88.12 620 ASP A N 1
ATOM 4392 C CA . ASP B 2 531 ? 91.785 52.728 40.204 1.00 88.12 620 ASP A CA 1
ATOM 4393 C C . ASP B 2 531 ? 91.390 53.521 38.961 1.00 88.12 620 ASP A C 1
ATOM 4394 O O . ASP B 2 531 ? 90.968 52.949 37.957 1.00 88.12 620 ASP A O 1
ATOM 4399 N N . PRO B 2 532 ? 91.499 54.839 39.012 1.00 84.80 621 PRO A N 1
ATOM 4400 C CA . PRO B 2 532 ? 91.133 55.649 37.845 1.00 84.80 621 PRO A CA 1
ATOM 4401 C C . PRO B 2 532 ? 92.249 55.738 36.817 1.00 84.80 621 PRO A C 1
ATOM 4402 O O . PRO B 2 532 ? 91.995 55.956 35.629 1.00 84.80 621 PRO A O 1
ATOM 4406 N N . VAL B 2 533 ? 93.492 55.571 37.264 1.00 90.77 622 VAL A N 1
ATOM 4407 C CA . VAL B 2 533 ? 94.624 55.734 36.360 1.00 90.77 622 VAL A CA 1
ATOM 4408 C C . VAL B 2 533 ? 94.858 54.489 35.510 1.00 90.77 622 VAL A C 1
ATOM 4409 O O . VAL B 2 533 ? 95.420 54.585 34.414 1.00 90.77 622 VAL A O 1
ATOM 4413 N N . THR B 2 534 ? 94.441 53.314 35.980 1.00 92.68 623 THR A N 1
ATOM 4414 C CA . THR B 2 534 ? 94.695 52.076 35.251 1.00 92.68 623 THR A CA 1
ATOM 4415 C C . THR B 2 534 ? 93.488 51.151 35.166 1.00 92.68 623 THR A C 1
ATOM 4416 O O . THR B 2 534 ? 93.519 50.209 34.369 1.00 92.68 623 THR A O 1
ATOM 4420 N N . LYS B 2 535 ? 92.435 51.383 35.951 1.00 91.86 624 LYS A N 1
ATOM 4421 C CA . LYS B 2 535 ? 91.195 50.602 35.908 1.00 91.86 624 LYS A CA 1
ATOM 4422 C C . LYS B 2 535 ? 91.418 49.143 36.296 1.00 91.86 624 LYS A C 1
ATOM 4423 O O . LYS B 2 535 ? 90.679 48.254 35.866 1.00 91.86 624 LYS A O 1
ATOM 4429 N N . ALA B 2 536 ? 92.425 48.886 37.126 1.00 89.11 625 ALA A N 1
ATOM 4430 C CA . ALA B 2 536 ? 92.716 47.540 37.603 1.00 89.11 625 ALA A CA 1
ATOM 4431 C C . ALA B 2 536 ? 92.017 47.319 38.938 1.00 89.11 625 ALA A C 1
ATOM 4432 O O . ALA B 2 536 ? 92.248 48.066 39.895 1.00 89.11 625 ALA A O 1
ATOM 4434 N N . LYS B 2 537 ? 91.161 46.303 39.001 1.00 82.39 626 LYS A N 1
ATOM 4435 C CA . LYS B 2 537 ? 90.459 45.975 40.234 1.00 82.39 626 LYS A CA 1
ATOM 4436 C C . LYS B 2 537 ? 91.453 45.567 41.314 1.00 82.39 626 LYS A C 1
ATOM 4437 O O . LYS B 2 537 ? 92.062 44.496 41.229 1.00 82.39 626 LYS A O 1
ATOM 4443 N N . VAL B 2 538 ? 91.628 46.409 42.331 1.00 72.98 627 VAL A N 1
ATOM 4444 C CA . VAL B 2 538 ? 92.629 46.192 43.365 1.00 72.98 627 VAL A CA 1
ATOM 4445 C C . VAL B 2 538 ? 91.940 46.075 44.716 1.00 72.98 627 VAL A C 1
ATOM 4446 O O . VAL B 2 538 ? 90.907 46.700 44.974 1.00 72.98 627 VAL A O 1
ATOM 4450 N N . HIS B 2 539 ? 92.535 45.265 45.585 1.00 69.37 628 HIS A N 1
ATOM 4451 C CA . HIS B 2 539 ? 92.016 44.993 46.914 1.00 69.37 628 HIS A CA 1
ATOM 4452 C C . HIS B 2 539 ? 93.017 45.471 47.955 1.00 69.37 628 HIS A C 1
ATOM 4453 O O . HIS B 2 539 ? 94.205 45.637 47.670 1.00 69.37 628 HIS A O 1
ATOM 4460 N N . GLY B 2 540 ? 92.532 45.688 49.171 1.00 54.97 629 GLY A N 1
ATOM 4461 C CA . GLY B 2 540 ? 93.428 46.078 50.243 1.00 54.97 629 GLY A CA 1
ATOM 4462 C C . GLY B 2 540 ? 92.686 46.276 51.546 1.00 54.97 629 GLY A C 1
ATOM 4463 O O . GLY B 2 540 ? 91.464 46.436 51.575 1.00 54.97 629 GLY A O 1
ATOM 4464 N N . GLU B 2 541 ? 93.458 46.268 52.627 1.00 44.70 630 GLU A N 1
ATOM 4465 C CA . GLU B 2 541 ? 92.920 46.490 53.958 1.00 44.70 630 GLU A CA 1
ATOM 4466 C C . GLU B 2 541 ? 92.717 47.978 54.207 1.00 44.70 630 GLU A C 1
ATOM 4467 O O . GLU B 2 541 ? 93.448 48.823 53.683 1.00 44.70 630 GLU A O 1
ATOM 4473 N N . ALA B 2 542 ? 91.716 48.297 55.022 1.00 33.17 631 ALA A N 1
ATOM 4474 C CA . ALA B 2 542 ? 91.403 49.676 55.354 1.00 33.17 631 ALA A CA 1
ATOM 4475 C C . ALA B 2 542 ? 90.755 49.693 56.724 1.00 33.17 631 ALA A C 1
ATOM 4476 O O . ALA B 2 542 ? 90.024 48.761 57.065 1.00 33.17 631 ALA A O 1
ATOM 4478 N N . PRO B 2 543 ? 90.997 50.724 57.528 1.00 27.88 632 PRO A N 1
ATOM 4479 C CA . PRO B 2 543 ? 90.381 50.770 58.857 1.00 27.88 632 PRO A CA 1
ATOM 4480 C C . PRO B 2 543 ? 88.863 50.773 58.769 1.00 27.88 632 PRO A C 1
ATOM 4481 O O . PRO B 2 543 ? 88.273 51.441 57.920 1.00 27.88 632 PRO A O 1
ATOM 4485 N N . ALA B 2 544 ? 88.231 50.009 59.662 1.00 26.18 633 ALA A N 1
ATOM 4486 C CA . ALA B 2 544 ? 86.779 49.898 59.636 1.00 26.18 633 ALA A CA 1
ATOM 4487 C C . ALA B 2 544 ? 86.107 51.172 60.116 1.00 26.18 633 ALA A C 1
ATOM 4488 O O . ALA B 2 544 ? 84.989 51.475 59.693 1.00 26.18 633 ALA A O 1
ATOM 4490 N N . PHE B 2 545 ? 86.764 51.922 60.994 1.00 24.31 634 PHE A N 1
ATOM 4491 C CA . PHE B 2 545 ? 86.245 53.174 61.516 1.00 24.31 634 PHE A CA 1
ATOM 4492 C C . PHE B 2 545 ? 87.222 54.296 61.217 1.00 24.31 634 PHE A C 1
ATOM 4493 O O . PHE B 2 545 ? 88.427 54.076 61.088 1.00 24.31 634 PHE A O 1
ATOM 4501 N N . ALA B 2 546 ? 86.690 55.503 61.109 1.00 19.06 635 ALA A N 1
ATOM 4502 C CA . ALA B 2 546 ? 87.519 56.679 60.926 1.00 19.06 635 ALA A CA 1
ATOM 4503 C C . ALA B 2 546 ? 86.914 57.825 61.709 1.00 19.06 635 ALA A C 1
ATOM 4504 O O . ALA B 2 546 ? 85.697 57.939 61.821 1.00 19.06 635 ALA A O 1
ATOM 4506 N N . HIS B 2 547 ? 87.771 58.672 62.252 1.00 16.39 636 HIS A N 1
ATOM 4507 C CA . HIS B 2 547 ? 87.332 59.849 62.981 1.00 16.39 636 HIS A CA 1
ATOM 4508 C C . HIS B 2 547 ? 87.549 61.067 62.102 1.00 16.39 636 HIS A C 1
ATOM 4509 O O . HIS B 2 547 ? 88.687 61.386 61.750 1.00 16.39 636 HIS A O 1
ATOM 4516 N N . GLY B 2 548 ? 86.466 61.741 61.750 1.00 16.00 637 GLY A N 1
ATOM 4517 C CA . GLY B 2 548 ? 86.573 62.933 60.942 1.00 16.00 637 GLY A CA 1
ATOM 4518 C C . GLY B 2 548 ? 85.694 64.036 61.474 1.00 16.00 637 GLY A C 1
ATOM 4519 O O . GLY B 2 548 ? 85.221 63.955 62.604 1.00 16.00 637 GLY A O 1
ATOM 4520 N N . TYR B 2 549 ? 85.459 65.065 60.674 1.00 19.30 638 TYR A N 1
ATOM 4521 C CA . TYR B 2 549 ? 84.586 66.161 61.049 1.00 19.30 638 TYR A CA 1
ATOM 4522 C C . TYR B 2 549 ? 83.651 66.460 59.892 1.00 19.30 638 TYR A C 1
ATOM 4523 O O . TYR B 2 549 ? 83.875 66.030 58.763 1.00 19.30 638 TYR A O 1
ATOM 4532 N N . GLN B 2 550 ? 82.587 67.193 60.191 1.00 22.52 639 GLN A N 1
ATOM 4533 C CA . GLN B 2 550 ? 81.664 67.646 59.163 1.00 22.52 639 GLN A CA 1
ATOM 4534 C C . GLN B 2 550 ? 81.100 68.988 59.582 1.00 22.52 639 GLN A C 1
ATOM 4535 O O . GLN B 2 550 ? 80.757 69.179 60.745 1.00 22.52 639 GLN A O 1
ATOM 4541 N N . TYR B 2 551 ? 81.014 69.915 58.641 1.00 27.15 640 TYR A N 1
ATOM 4542 C CA . TYR B 2 551 ? 80.412 71.212 58.905 1.00 27.15 640 TYR A CA 1
ATOM 4543 C C . TYR B 2 551 ? 78.914 71.115 58.672 1.00 27.15 640 TYR A C 1
ATOM 4544 O O . TYR B 2 551 ? 78.476 70.739 57.581 1.00 27.15 640 TYR A O 1
ATOM 4553 N N . HIS B 2 552 ? 78.131 71.449 59.688 1.00 34.68 641 HIS A N 1
ATOM 4554 C CA . HIS B 2 552 ? 76.688 71.559 59.547 1.00 34.68 641 HIS A CA 1
ATOM 4555 C C . HIS B 2 552 ? 76.281 72.980 59.884 1.00 34.68 641 HIS A C 1
ATOM 4556 O O . HIS B 2 552 ? 76.488 73.435 61.010 1.00 34.68 641 HIS A O 1
ATOM 4563 N N . ASN B 2 553 ? 75.699 73.671 58.909 1.00 39.29 642 ASN A N 1
ATOM 4564 C CA . ASN B 2 553 ? 75.252 75.049 59.083 1.00 39.29 642 ASN A CA 1
ATOM 4565 C C . ASN B 2 553 ? 76.384 75.943 59.569 1.00 39.29 642 ASN A C 1
ATOM 4566 O O . ASN B 2 553 ? 76.160 76.924 60.277 1.00 39.29 642 ASN A O 1
ATOM 4571 N N . GLY B 2 554 ? 77.609 75.606 59.189 1.00 32.06 643 GLY A N 1
ATOM 4572 C CA . GLY B 2 554 ? 78.752 76.420 59.544 1.00 32.06 643 GLY A CA 1
ATOM 4573 C C . GLY B 2 554 ? 79.267 76.205 60.943 1.00 32.06 643 GLY A C 1
ATOM 4574 O O . GLY B 2 554 ? 79.625 77.172 61.617 1.00 32.06 643 GLY A O 1
ATOM 4575 N N . SER B 2 555 ? 79.294 74.962 61.413 1.00 30.99 644 SER A N 1
ATOM 4576 C CA . SER B 2 555 ? 79.806 74.672 62.746 1.00 30.99 644 SER A CA 1
ATOM 4577 C C . SER B 2 555 ? 80.191 73.203 62.802 1.00 30.99 644 SER A C 1
ATOM 4578 O O . SER B 2 555 ? 79.313 72.341 62.865 1.00 30.99 644 SER A O 1
ATOM 4581 N N . LYS B 2 556 ? 81.491 72.926 62.828 1.00 36.45 645 LYS A N 1
ATOM 4582 C CA . LYS B 2 556 ? 81.973 71.561 62.693 1.00 36.45 645 LYS A CA 1
ATOM 4583 C C . LYS B 2 556 ? 81.533 70.698 63.862 1.00 36.45 645 LYS A C 1
ATOM 4584 O O . LYS B 2 556 ? 81.421 71.159 64.996 1.00 36.45 645 LYS A O 1
ATOM 4590 N N . LEU B 2 557 ? 81.270 69.433 63.562 1.00 21.33 646 LEU A N 1
ATOM 4591 C CA . LEU B 2 557 ? 81.056 68.406 64.563 1.00 21.33 646 LEU A CA 1
ATOM 4592 C C . LEU B 2 557 ? 81.881 67.188 64.193 1.00 21.33 646 LEU A C 1
ATOM 4593 O O . LEU B 2 557 ? 81.962 66.816 63.022 1.00 21.33 646 LEU A O 1
ATOM 4598 N N . GLY B 2 558 ? 82.500 66.580 65.199 1.00 17.04 647 GLY A N 1
ATOM 4599 C CA . GLY B 2 558 ? 83.294 65.397 64.970 1.00 17.04 647 GLY A CA 1
ATOM 4600 C C . GLY B 2 558 ? 82.411 64.171 64.864 1.00 17.04 647 GLY A C 1
ATOM 4601 O O . GLY B 2 558 ? 81.442 64.012 65.600 1.00 17.04 647 GLY A O 1
ATOM 4602 N N . VAL B 2 559 ? 82.764 63.296 63.928 1.00 17.26 648 VAL A N 1
ATOM 4603 C CA . VAL B 2 559 ? 81.972 62.127 63.589 1.00 17.26 648 VAL A CA 1
ATOM 4604 C C . VAL B 2 559 ? 82.888 60.916 63.508 1.00 17.26 648 VAL A C 1
ATOM 4605 O O . VAL B 2 559 ? 84.093 61.030 63.289 1.00 17.26 648 VAL A O 1
ATOM 4609 N N . LEU B 2 560 ? 82.295 59.745 63.697 1.00 19.08 649 LEU A N 1
ATOM 4610 C CA . LEU B 2 560 ? 82.964 58.462 63.523 1.00 19.08 649 LEU A CA 1
ATOM 4611 C C . LEU B 2 560 ? 82.242 57.729 62.404 1.00 19.08 649 LEU A C 1
ATOM 4612 O O . LEU B 2 560 ? 81.089 57.325 62.569 1.00 19.08 649 LEU A O 1
ATOM 4617 N N . LYS B 2 561 ? 82.910 57.573 61.270 1.00 21.90 650 LYS A N 1
ATOM 4618 C CA . LYS B 2 561 ? 82.333 56.911 60.115 1.00 21.90 650 LYS A CA 1
ATOM 4619 C C . LYS B 2 561 ? 82.723 55.446 60.108 1.00 21.90 650 LYS A C 1
ATOM 4620 O O . LYS B 2 561 ? 83.846 55.090 60.471 1.00 21.90 650 LYS A O 1
ATOM 4626 N N . ILE B 2 562 ? 81.788 54.603 59.685 1.00 26.59 651 ILE A N 1
ATOM 4627 C CA . ILE B 2 562 ? 81.974 53.161 59.613 1.00 26.59 651 ILE A CA 1
ATOM 4628 C C . ILE B 2 562 ? 82.127 52.766 58.154 1.00 26.59 651 ILE A C 1
ATOM 4629 O O . ILE B 2 562 ? 81.398 53.264 57.290 1.00 26.59 651 ILE A O 1
ATOM 4634 N N . HIS B 2 563 ? 83.077 51.877 57.878 1.00 30.56 652 HIS A N 1
ATOM 4635 C CA . HIS B 2 563 ? 83.348 51.479 56.505 1.00 30.56 652 HIS A CA 1
ATOM 4636 C C . HIS B 2 563 ? 82.132 50.803 55.891 1.00 30.56 652 HIS A C 1
ATOM 4637 O O . HIS B 2 563 ? 81.368 50.113 56.566 1.00 30.56 652 HIS A O 1
ATOM 4644 N N . LYS B 2 564 ? 81.965 50.999 54.584 1.00 33.45 653 LYS A N 1
ATOM 4645 C CA . LYS B 2 564 ? 80.780 50.494 53.902 1.00 33.45 653 LYS A CA 1
ATOM 4646 C C . LYS B 2 564 ? 80.750 48.974 53.882 1.00 33.45 653 LYS A C 1
ATOM 4647 O O . LYS B 2 564 ? 79.670 48.372 53.916 1.00 33.45 653 LYS A O 1
ATOM 4653 N N . THR B 2 565 ? 81.922 48.342 53.817 1.00 33.73 654 THR A N 1
ATOM 4654 C CA . THR B 2 565 ? 82.001 46.890 53.917 1.00 33.73 654 THR A CA 1
ATOM 4655 C C . THR B 2 565 ? 81.377 46.395 55.212 1.00 33.73 654 THR A C 1
ATOM 4656 O O . THR B 2 565 ? 80.745 45.334 55.245 1.00 33.73 654 THR A O 1
ATOM 4660 N N . LEU B 2 566 ? 81.528 47.162 56.286 1.00 33.44 655 LEU A N 1
ATOM 4661 C CA . LEU B 2 566 ? 80.895 46.819 57.547 1.00 33.44 655 LEU A CA 1
ATOM 4662 C C . LEU B 2 566 ? 79.435 47.245 57.570 1.00 33.44 655 LEU A C 1
ATOM 4663 O O . LEU B 2 566 ? 78.614 46.603 58.233 1.00 33.44 655 LEU A O 1
ATOM 4668 N N . ILE B 2 567 ? 79.095 48.315 56.848 1.00 34.78 656 ILE A N 1
ATOM 4669 C CA . ILE B 2 567 ? 77.713 48.782 56.794 1.00 34.78 656 ILE A CA 1
ATOM 4670 C C . ILE B 2 567 ? 76.827 47.732 56.145 1.00 34.78 656 ILE A C 1
ATOM 4671 O O . ILE B 2 567 ? 75.670 47.547 56.538 1.00 34.78 656 ILE A O 1
ATOM 4676 N N . ARG B 2 568 ? 77.356 47.024 55.142 1.00 37.21 657 ARG A N 1
ATOM 4677 C CA . ARG B 2 568 ? 76.592 45.963 54.488 1.00 37.21 657 ARG A CA 1
ATOM 4678 C C . ARG B 2 568 ? 76.127 44.910 55.482 1.00 37.21 657 ARG A C 1
ATOM 4679 O O . ARG B 2 568 ? 75.057 44.320 55.307 1.00 37.21 657 ARG A O 1
ATOM 4687 N N . GLN B 2 569 ? 76.912 44.662 56.526 1.00 38.26 658 GLN A N 1
ATOM 4688 C CA . GLN B 2 569 ? 76.589 43.655 57.523 1.00 38.26 658 GLN A CA 1
ATOM 4689 C C . GLN B 2 569 ? 75.901 44.233 58.746 1.00 38.26 658 GLN A C 1
ATOM 4690 O O . GLN B 2 569 ? 75.318 43.474 59.525 1.00 38.26 658 GLN A O 1
ATOM 4696 N N . LEU B 2 570 ? 75.968 45.548 58.941 1.00 38.30 659 LEU A N 1
ATOM 4697 C CA . LEU B 2 570 ? 75.219 46.165 60.027 1.00 38.30 659 LEU A CA 1
ATOM 4698 C C . LEU B 2 570 ? 73.764 46.348 59.628 1.00 38.30 659 LEU A C 1
ATOM 4699 O O . LEU B 2 570 ? 72.864 46.225 60.464 1.00 38.30 659 LEU A O 1
ATOM 4704 N N . ASN B 2 571 ? 73.522 46.651 58.360 1.00 40.74 660 ASN A N 1
ATOM 4705 C CA . ASN B 2 571 ? 72.176 46.740 57.797 1.00 40.74 660 ASN A CA 1
ATOM 4706 C C . ASN B 2 571 ? 71.852 45.433 57.092 1.00 40.74 660 ASN A C 1
ATOM 4707 O O . ASN B 2 571 ? 71.490 45.391 55.920 1.00 40.74 660 ASN A O 1
ATOM 4712 N N . GLY B 2 572 ? 72.002 44.343 57.844 1.00 47.30 661 GLY A N 1
ATOM 4713 C CA . GLY B 2 572 ? 71.809 43.014 57.314 1.00 47.30 661 GLY A CA 1
ATOM 4714 C C . GLY B 2 572 ? 70.917 42.186 58.217 1.00 47.30 661 GLY A C 1
ATOM 4715 O O . GLY B 2 572 ? 70.667 42.526 59.372 1.00 47.30 661 GLY A O 1
ATOM 4716 N N . GLU B 2 573 ? 70.428 41.081 57.653 1.00 51.58 662 GLU A N 1
ATOM 4717 C CA . GLU B 2 573 ? 69.509 40.206 58.374 1.00 51.58 662 GLU A CA 1
ATOM 4718 C C . GLU B 2 573 ? 70.144 39.561 59.600 1.00 51.58 662 GLU A C 1
ATOM 4719 O O . GLU B 2 573 ? 69.434 39.216 60.550 1.00 51.58 662 GLU A O 1
ATOM 4725 N N . ARG B 2 574 ? 71.459 39.379 59.603 1.00 56.15 663 ARG A N 1
ATOM 4726 C CA . ARG B 2 574 ? 72.146 38.705 60.696 1.00 56.15 663 ARG A CA 1
ATOM 4727 C C . ARG B 2 574 ? 72.692 39.651 61.756 1.00 56.15 663 ARG A C 1
ATOM 4728 O O . ARG B 2 574 ? 73.528 39.234 62.562 1.00 56.15 663 ARG A O 1
ATOM 4736 N N . LEU B 2 575 ? 72.252 40.909 61.767 1.00 43.93 664 LEU A N 1
ATOM 4737 C CA . LEU B 2 575 ? 72.735 41.862 62.763 1.00 43.93 664 LEU A CA 1
ATOM 4738 C C . LEU B 2 575 ? 72.408 41.400 64.178 1.00 43.93 664 LEU A C 1
ATOM 4739 O O . LEU B 2 575 ? 73.187 41.627 65.108 1.00 43.93 664 LEU A O 1
ATOM 4744 N N . ILE B 2 576 ? 71.264 40.739 64.361 1.00 39.74 665 ILE A N 1
ATOM 4745 C CA . ILE B 2 576 ? 70.870 40.281 65.689 1.00 39.74 665 ILE A CA 1
ATOM 4746 C C . ILE B 2 576 ? 71.874 39.284 66.251 1.00 39.74 665 ILE A C 1
ATOM 4747 O O . ILE B 2 576 ? 72.059 39.205 67.471 1.00 39.74 665 ILE A O 1
ATOM 4752 N N . ALA B 2 577 ? 72.517 38.489 65.396 1.00 40.95 666 ALA A N 1
ATOM 4753 C CA . ALA B 2 577 ? 73.519 37.556 65.899 1.00 40.95 666 ALA A CA 1
ATOM 4754 C C . ALA B 2 577 ? 74.685 38.302 66.535 1.00 40.95 666 ALA A C 1
ATOM 4755 O O . ALA B 2 577 ? 75.164 37.920 67.607 1.00 40.95 666 ALA A O 1
ATOM 4757 N N . SER B 2 578 ? 75.170 39.353 65.877 1.00 40.74 667 SER A N 1
ATOM 4758 C CA . SER B 2 578 ? 76.293 40.119 66.406 1.00 40.74 667 SER A CA 1
ATOM 4759 C C . SER B 2 578 ? 75.898 40.893 67.658 1.00 40.74 667 SER A C 1
ATOM 4760 O O . SER B 2 578 ? 76.512 40.742 68.720 1.00 40.74 667 SER A O 1
ATOM 4763 N N . VAL B 2 579 ? 74.855 41.715 67.558 1.00 38.17 668 VAL A N 1
ATOM 4764 C CA . VAL B 2 579 ? 74.412 42.551 68.668 1.00 38.17 668 VAL A CA 1
ATOM 4765 C C . VAL B 2 579 ? 73.066 42.067 69.182 1.00 38.17 668 VAL A C 1
ATOM 4766 O O . VAL B 2 579 ? 72.016 42.456 68.663 1.00 38.17 668 VAL A O 1
ATOM 4770 N N . GLN B 2 580 ? 73.086 41.224 70.201 1.00 39.50 669 GLN A N 1
ATOM 4771 C CA . GLN B 2 580 ? 71.858 40.684 70.750 1.00 39.50 669 GLN A CA 1
ATOM 4772 C C . GLN B 2 580 ? 71.181 41.698 71.666 1.00 39.50 669 GLN A C 1
ATOM 4773 O O . GLN B 2 580 ? 71.827 42.610 72.185 1.00 39.50 669 GLN A O 1
ATOM 4779 N N . PRO B 2 581 ? 69.872 41.566 71.872 1.00 34.62 670 PRO A N 1
ATOM 4780 C CA . PRO B 2 581 ? 69.160 42.517 72.735 1.00 34.62 670 PRO A CA 1
ATOM 4781 C C . PRO B 2 581 ? 69.132 42.073 74.188 1.00 34.62 670 PRO A C 1
ATOM 4782 O O . PRO B 2 581 ? 68.608 41.007 74.513 1.00 34.62 670 PRO A O 1
ATOM 4786 N N . GLN B 2 582 ? 69.722 42.880 75.067 1.00 36.84 671 GLN A N 1
ATOM 4787 C CA . GLN B 2 582 ? 69.774 42.539 76.485 1.00 36.84 671 GLN A CA 1
ATOM 4788 C C . GLN B 2 582 ? 68.395 42.504 77.134 1.00 36.84 671 GLN A C 1
ATOM 4789 O O . GLN B 2 582 ? 68.114 41.625 77.956 1.00 36.84 671 GLN A O 1
ATOM 4795 N N . LEU B 2 583 ? 67.529 43.451 76.798 1.00 30.34 672 LEU A N 1
ATOM 4796 C CA . LEU B 2 583 ? 66.185 43.515 77.365 1.00 30.34 672 LEU A CA 1
ATOM 4797 C C . LEU B 2 583 ? 65.213 42.912 76.363 1.00 30.34 672 LEU A C 1
ATOM 4798 O O . LEU B 2 583 ? 64.785 43.574 75.418 1.00 30.34 672 LEU A O 1
ATOM 4803 N N . LEU B 2 584 ? 64.864 41.656 76.581 1.00 25.97 673 LEU A N 1
ATOM 4804 C CA . LEU B 2 584 ? 63.860 40.934 75.828 1.00 25.97 673 LEU A CA 1
ATOM 4805 C C . LEU B 2 584 ? 62.681 40.594 76.720 1.00 25.97 673 LEU A C 1
ATOM 4806 O O . LEU B 2 584 ? 62.792 40.651 77.949 1.00 25.97 673 LEU A O 1
ATOM 4811 N N . PRO B 2 585 ? 61.525 40.255 76.150 1.00 22.88 674 PRO A N 1
ATOM 4812 C CA . PRO B 2 585 ? 60.394 39.899 77.005 1.00 22.88 674 PRO A CA 1
ATOM 4813 C C . PRO B 2 585 ? 60.754 38.665 77.809 1.00 22.88 674 PRO A C 1
ATOM 4814 O O . PRO B 2 585 ? 61.342 37.716 77.292 1.00 22.88 674 PRO A O 1
ATOM 4818 N N . MET B 2 586 ? 60.415 38.686 79.086 1.00 24.28 675 MET A N 1
ATOM 4819 C CA . MET B 2 586 ? 60.761 37.542 79.904 1.00 24.28 675 MET A CA 1
ATOM 4820 C C . MET B 2 586 ? 59.769 36.401 79.702 1.00 24.28 675 MET A C 1
ATOM 4821 O O . MET B 2 586 ? 58.625 36.601 79.299 1.00 24.28 675 MET A O 1
ATOM 4826 N N . LEU B 2 587 ? 60.234 35.186 79.984 1.00 26.00 676 LEU A N 1
ATOM 4827 C CA . LEU B 2 587 ? 59.420 33.986 79.868 1.00 26.00 676 LEU A CA 1
ATOM 4828 C C . LEU B 2 587 ? 58.762 33.577 81.173 1.00 26.00 676 LEU A C 1
ATOM 4829 O O . LEU B 2 587 ? 57.934 32.662 81.173 1.00 26.00 676 LEU A O 1
ATOM 4834 N N . VAL B 2 588 ? 59.126 34.211 82.279 1.00 27.74 677 VAL A N 1
ATOM 4835 C CA . VAL B 2 588 ? 58.590 33.913 83.595 1.00 27.74 677 VAL A CA 1
ATOM 4836 C C . VAL B 2 588 ? 57.942 35.188 84.104 1.00 27.74 677 VAL A C 1
ATOM 4837 O O . VAL B 2 588 ? 58.260 36.288 83.654 1.00 27.74 677 VAL A O 1
ATOM 4841 N N . GLU B 2 589 ? 57.016 35.036 85.040 1.00 29.23 678 GLU A N 1
ATOM 4842 C CA . GLU B 2 589 ? 56.276 36.195 85.502 1.00 29.23 678 GLU A CA 1
ATOM 4843 C C . GLU B 2 589 ? 57.237 37.222 86.089 1.00 29.23 678 GLU A C 1
ATOM 4844 O O . GLU B 2 589 ? 58.147 36.863 86.842 1.00 29.23 678 GLU A O 1
ATOM 4850 N N . PRO B 2 590 ? 57.058 38.501 85.774 1.00 26.57 679 PRO A N 1
ATOM 4851 C CA . PRO B 2 590 ? 57.980 39.521 86.272 1.00 26.57 679 PRO A CA 1
ATOM 4852 C C . PRO B 2 590 ? 57.936 39.650 87.782 1.00 26.57 679 PRO A C 1
ATOM 4853 O O . PRO B 2 590 ? 56.920 39.386 88.425 1.00 26.57 679 PRO A O 1
ATOM 4857 N N . LYS B 2 591 ? 59.073 40.024 88.340 1.00 27.36 680 LYS A N 1
ATOM 4858 C CA . LYS B 2 591 ? 59.166 40.245 89.769 1.00 27.36 680 LYS A CA 1
ATOM 4859 C C . LYS B 2 591 ? 58.245 41.405 90.133 1.00 27.36 680 LYS A C 1
ATOM 4860 O O . LYS B 2 591 ? 58.294 42.453 89.476 1.00 27.36 680 LYS A O 1
ATOM 4866 N N . PRO B 2 592 ? 57.405 41.271 91.153 1.00 25.93 681 PRO A N 1
ATOM 4867 C CA . PRO B 2 592 ? 56.495 42.368 91.494 1.00 25.93 681 PRO A CA 1
ATOM 4868 C C . PRO B 2 592 ? 57.258 43.570 92.010 1.00 25.93 681 PRO A C 1
ATOM 4869 O O . PRO B 2 592 ? 58.271 43.433 92.694 1.00 25.93 681 PRO A O 1
ATOM 4873 N N . TRP B 2 593 ? 56.765 44.758 91.679 1.00 25.65 682 TRP A N 1
ATOM 4874 C CA . TRP B 2 593 ? 57.407 45.974 92.149 1.00 25.65 682 TRP A CA 1
ATOM 4875 C C . TRP B 2 593 ? 57.060 46.175 93.614 1.00 25.65 682 TRP A C 1
ATOM 4876 O O . TRP B 2 593 ? 55.882 46.282 93.964 1.00 25.65 682 TRP A O 1
ATOM 4887 N N . VAL B 2 594 ? 58.076 46.229 94.467 1.00 27.79 683 VAL A N 1
ATOM 4888 C CA . VAL B 2 594 ? 57.864 46.458 95.889 1.00 27.79 683 VAL A CA 1
ATOM 4889 C C . VAL B 2 594 ? 58.494 47.755 96.364 1.00 27.79 683 VAL A C 1
ATOM 4890 O O . VAL B 2 594 ? 58.143 48.236 97.453 1.00 27.79 683 VAL A O 1
ATOM 4894 N N . ASN B 2 595 ? 59.398 48.335 95.586 1.00 29.67 684 ASN A N 1
ATOM 4895 C CA . ASN B 2 595 ? 60.049 49.602 95.875 1.00 29.67 684 ASN A CA 1
ATOM 4896 C C . ASN B 2 595 ? 60.529 50.135 94.535 1.00 29.67 684 ASN A C 1
ATOM 4897 O O . ASN B 2 595 ? 60.480 49.440 93.520 1.00 29.67 684 ASN A O 1
ATOM 4902 N N . TRP B 2 596 ? 60.981 51.384 94.538 1.00 30.33 685 TRP A N 1
ATOM 4903 C CA . TRP B 2 596 ? 61.376 52.027 93.292 1.00 30.33 685 TRP A CA 1
ATOM 4904 C C . TRP B 2 596 ? 62.529 51.311 92.597 1.00 30.33 685 TRP A C 1
ATOM 4905 O O . TRP B 2 596 ? 62.591 51.287 91.365 1.00 30.33 685 TRP A O 1
ATOM 4916 N N . ARG B 2 597 ? 63.466 50.747 93.348 1.00 33.42 686 ARG A N 1
ATOM 4917 C CA . ARG B 2 597 ? 64.617 50.124 92.707 1.00 33.42 686 ARG A CA 1
ATOM 4918 C C . ARG B 2 597 ? 64.503 48.625 92.437 1.00 33.42 686 ARG A C 1
ATOM 4919 O O . ARG B 2 597 ? 65.389 48.080 91.775 1.00 33.42 686 ARG A O 1
ATOM 4927 N N . SER B 2 598 ? 63.470 47.932 92.907 1.00 29.73 687 SER A N 1
ATOM 4928 C CA . SER B 2 598 ? 63.379 46.483 92.731 1.00 29.73 687 SER A CA 1
ATOM 4929 C C . SER B 2 598 ? 62.074 46.090 92.057 1.00 29.73 687 SER A C 1
ATOM 4930 O O . SER B 2 598 ? 61.004 46.559 92.450 1.00 29.73 687 SER A O 1
ATOM 4933 N N . GLY B 2 599 ? 62.169 45.225 91.065 1.00 29.65 688 GLY A N 1
ATOM 4934 C CA . GLY B 2 599 ? 61.007 44.755 90.338 1.00 29.65 688 GLY A CA 1
ATOM 4935 C C . GLY B 2 599 ? 61.385 44.418 88.912 1.00 29.65 688 GLY A C 1
ATOM 4936 O O . GLY B 2 599 ? 62.521 44.597 88.488 1.00 29.65 688 GLY A O 1
ATOM 4937 N N . GLY B 2 600 ? 60.393 43.942 88.169 1.00 28.34 689 GLY A N 1
ATOM 4938 C CA . GLY B 2 600 ? 60.620 43.619 86.777 1.00 28.34 689 GLY A CA 1
ATOM 4939 C C . GLY B 2 600 ? 61.474 42.386 86.562 1.00 28.34 689 GLY A C 1
ATOM 4940 O O . GLY B 2 600 ? 61.073 41.276 86.915 1.00 28.34 689 GLY A O 1
ATOM 4941 N N . TYR B 2 601 ? 62.646 42.569 85.964 1.00 29.96 690 TYR A N 1
ATOM 4942 C CA . TYR B 2 601 ? 63.520 41.449 85.642 1.00 29.96 690 TYR A CA 1
ATOM 4943 C C . TYR B 2 601 ? 64.010 40.742 86.899 1.00 29.96 690 TYR A C 1
ATOM 4944 O O . TYR B 2 601 ? 64.372 41.376 87.892 1.00 29.96 690 TYR A O 1
ATOM 4953 N N . HIS B 2 602 ? 64.009 39.407 86.845 1.00 33.31 691 HIS A N 1
ATOM 4954 C CA . HIS B 2 602 ? 64.453 38.605 87.981 1.00 33.31 691 HIS A CA 1
ATOM 4955 C C . HIS B 2 602 ? 65.929 38.808 88.284 1.00 33.31 691 HIS A C 1
ATOM 4956 O O . HIS B 2 602 ? 66.314 38.909 89.454 1.00 33.31 691 HIS A O 1
ATOM 4963 N N . TYR B 2 603 ? 66.776 38.852 87.259 1.00 36.06 692 TYR A N 1
ATOM 4964 C CA . TYR B 2 603 ? 68.209 38.998 87.478 1.00 36.06 692 TYR A CA 1
ATOM 4965 C C . TYR B 2 603 ? 68.696 40.406 87.168 1.00 36.06 692 TYR A C 1
ATOM 4966 O O . TYR B 2 603 ? 69.448 40.985 87.954 1.00 36.06 692 TYR A O 1
ATOM 4975 N N . THR B 2 604 ? 68.299 40.962 86.030 1.00 36.09 693 THR A N 1
ATOM 4976 C CA . THR B 2 604 ? 68.693 42.323 85.704 1.00 36.09 693 THR A CA 1
ATOM 4977 C C . THR B 2 604 ? 68.025 43.257 86.701 1.00 36.09 693 THR A C 1
ATOM 4978 O O . THR B 2 604 ? 66.875 43.044 87.089 1.00 36.09 693 THR A O 1
ATOM 4982 N N . GLN B 2 605 ? 68.737 44.290 87.127 1.00 39.23 694 GLN A N 1
ATOM 4983 C CA . GLN B 2 605 ? 68.208 45.225 88.106 1.00 39.23 694 GLN A CA 1
ATOM 4984 C C . GLN B 2 605 ? 67.832 46.512 87.391 1.00 39.23 694 GLN A C 1
ATOM 4985 O O . GLN B 2 605 ? 68.668 47.112 86.711 1.00 39.23 694 GLN A O 1
ATOM 4991 N N . SER B 2 606 ? 66.576 46.929 87.538 1.00 35.75 695 SER A N 1
ATOM 4992 C CA . SER B 2 606 ? 66.087 48.124 86.872 1.00 35.75 695 SER A CA 1
ATOM 4993 C C . SER B 2 606 ? 65.346 49.032 87.841 1.00 35.75 695 SER A C 1
ATOM 4994 O O . SER B 2 606 ? 64.729 48.578 88.806 1.00 35.75 695 SER A O 1
ATOM 4997 N N . THR B 2 607 ? 65.427 50.325 87.558 1.00 30.26 696 THR A N 1
ATOM 4998 C CA . THR B 2 607 ? 64.817 51.419 88.290 1.00 30.26 696 THR A CA 1
ATOM 4999 C C . THR B 2 607 ? 63.354 51.585 87.886 1.00 30.26 696 THR A C 1
ATOM 5000 O O . THR B 2 607 ? 62.896 51.030 86.887 1.00 30.26 696 THR A O 1
ATOM 5004 N N . LEU B 2 608 ? 62.607 52.349 88.683 1.00 26.62 697 LEU A N 1
ATOM 5005 C CA . LEU B 2 608 ? 61.194 52.579 88.410 1.00 26.62 697 LEU A CA 1
ATOM 5006 C C . LEU B 2 608 ? 60.949 53.746 87.464 1.00 26.62 697 LEU A C 1
ATOM 5007 O O . LEU B 2 608 ? 59.800 53.991 87.095 1.00 26.62 697 LEU A O 1
ATOM 5012 N N . LEU B 2 609 ? 61.984 54.471 87.055 1.00 29.40 698 LEU A N 1
ATOM 5013 C CA . LEU B 2 609 ? 61.836 55.587 86.132 1.00 29.40 698 LEU A CA 1
ATOM 5014 C C . LEU B 2 609 ? 62.679 55.352 84.888 1.00 29.40 698 LEU A C 1
ATOM 5015 O O . LEU B 2 609 ? 63.869 55.050 84.992 1.00 29.40 698 LEU A O 1
ATOM 5020 N N . ARG B 2 610 ? 62.065 55.489 83.716 1.00 32.09 699 ARG A N 1
ATOM 5021 C CA . ARG B 2 610 ? 62.802 55.305 82.470 1.00 32.09 699 ARG A CA 1
ATOM 5022 C C . ARG B 2 610 ? 63.877 56.370 82.290 1.00 32.09 699 ARG A C 1
ATOM 5023 O O . ARG B 2 610 ? 64.950 56.096 81.743 1.00 32.09 699 ARG A O 1
ATOM 5031 N N . THR B 2 611 ? 63.603 57.592 82.734 1.00 41.32 700 THR A N 1
ATOM 5032 C CA . THR B 2 611 ? 64.515 58.712 82.552 1.00 41.32 700 THR A CA 1
ATOM 5033 C C . THR B 2 611 ? 65.521 58.831 83.696 1.00 41.32 700 THR A C 1
ATOM 5034 O O . THR B 2 611 ? 65.136 59.060 84.846 1.00 41.32 700 THR A O 1
ATOM 5038 N N . LYS B 2 612 ? 66.810 58.682 83.378 1.00 46.83 701 LYS A N 1
ATOM 5039 C CA . LYS B 2 612 ? 67.877 58.818 84.364 1.00 46.83 701 LYS A CA 1
ATOM 5040 C C . LYS B 2 612 ? 68.661 60.122 84.256 1.00 46.83 701 LYS A C 1
ATOM 5041 O O . LYS B 2 612 ? 69.532 60.372 85.094 1.00 46.83 701 LYS A O 1
ATOM 5047 N N . ASP B 2 613 ? 68.375 60.955 83.256 1.00 52.07 702 ASP A N 1
ATOM 5048 C CA . ASP B 2 613 ? 69.139 62.185 83.068 1.00 52.07 702 ASP A CA 1
ATOM 5049 C C . ASP B 2 613 ? 68.961 63.165 84.220 1.00 52.07 702 ASP A C 1
ATOM 5050 O O . ASP B 2 613 ? 69.902 63.881 84.577 1.00 52.07 702 ASP A O 1
ATOM 5055 N N . SER B 2 614 ? 67.768 63.230 84.808 1.00 44.86 703 SER A N 1
ATOM 5056 C CA . SER B 2 614 ? 67.514 64.222 85.843 1.00 44.86 703 SER A CA 1
ATOM 5057 C C . SER B 2 614 ? 67.734 63.645 87.232 1.00 44.86 703 SER A C 1
ATOM 5058 O O . SER B 2 614 ? 67.033 62.704 87.630 1.00 44.86 703 SER A O 1
ATOM 5061 N N . PRO B 2 615 ? 68.702 64.175 87.985 1.00 41.02 704 PRO A N 1
ATOM 5062 C CA . PRO B 2 615 ? 68.916 63.711 89.366 1.00 41.02 704 PRO A CA 1
ATOM 5063 C C . PRO B 2 615 ? 67.775 64.054 90.309 1.00 41.02 704 PRO A C 1
ATOM 5064 O O . PRO B 2 615 ? 67.465 63.268 91.213 1.00 41.02 704 PRO A O 1
ATOM 5068 N N . GLU B 2 616 ? 67.157 65.226 90.135 1.00 40.05 705 GLU A N 1
ATOM 5069 C CA . GLU B 2 616 ? 66.088 65.665 91.029 1.00 40.05 705 GLU A CA 1
ATOM 5070 C C . GLU B 2 616 ? 64.890 64.730 90.966 1.00 40.05 705 GLU A C 1
ATOM 5071 O O . GLU B 2 616 ? 64.273 64.428 91.999 1.00 40.05 705 GLU A O 1
ATOM 5077 N N . GLN B 2 617 ? 64.527 64.279 89.766 1.00 35.51 706 GLN A N 1
ATOM 5078 C CA . GLN B 2 617 ? 63.374 63.399 89.651 1.00 35.51 706 GLN A CA 1
ATOM 5079 C C . GLN B 2 617 ? 63.623 62.113 90.419 1.00 35.51 706 GLN A C 1
ATOM 5080 O O . GLN B 2 617 ? 62.745 61.634 91.144 1.00 35.51 706 GLN A O 1
ATOM 5086 N N . VAL B 2 618 ? 64.822 61.548 90.284 1.00 33.98 707 VAL A N 1
ATOM 5087 C CA . VAL B 2 618 ? 65.137 60.316 90.991 1.00 33.98 707 VAL A CA 1
ATOM 5088 C C . VAL B 2 618 ? 65.162 60.566 92.491 1.00 33.98 707 VAL A C 1
ATOM 5089 O O . VAL B 2 618 ? 64.786 59.698 93.282 1.00 33.98 707 VAL A O 1
ATOM 5093 N N . ALA B 2 619 ? 65.626 61.745 92.910 1.00 33.90 708 ALA A N 1
ATOM 5094 C CA . ALA B 2 619 ? 65.697 62.045 94.336 1.00 33.90 708 ALA A CA 1
ATOM 5095 C C . ALA B 2 619 ? 64.302 62.053 94.951 1.00 33.90 708 ALA A C 1
ATOM 5096 O O . ALA B 2 619 ? 64.053 61.428 95.993 1.00 33.90 708 ALA A O 1
ATOM 5098 N N . TYR B 2 620 ? 63.364 62.724 94.280 1.00 32.26 709 TYR A N 1
ATOM 5099 C CA . TYR B 2 620 ? 61.992 62.769 94.778 1.00 32.26 709 TYR A CA 1
ATOM 5100 C C . TYR B 2 620 ? 61.350 61.393 94.712 1.00 32.26 709 TYR A C 1
ATOM 5101 O O . TYR B 2 620 ? 60.598 61.012 95.615 1.00 32.26 709 TYR A O 1
ATOM 5110 N N . LEU B 2 621 ? 61.602 60.652 93.634 1.00 31.10 710 LEU A N 1
ATOM 5111 C CA . LEU B 2 621 ? 61.030 59.320 93.505 1.00 31.10 710 LEU A CA 1
ATOM 5112 C C . LEU B 2 621 ? 61.523 58.428 94.633 1.00 31.10 710 LEU A C 1
ATOM 5113 O O . LEU B 2 621 ? 60.755 57.642 95.193 1.00 31.10 710 LEU A O 1
ATOM 5118 N N . LYS B 2 622 ? 62.809 58.530 94.970 1.00 33.90 711 LYS A N 1
ATOM 5119 C CA . LYS B 2 622 ? 63.367 57.734 96.056 1.00 33.90 711 LYS A CA 1
ATOM 5120 C C . LYS B 2 622 ? 62.722 58.102 97.381 1.00 33.90 711 LYS A C 1
ATOM 5121 O O . LYS B 2 622 ? 62.401 57.222 98.186 1.00 33.90 711 LYS A O 1
ATOM 5127 N N . ALA B 2 623 ? 62.532 59.399 97.632 1.00 35.98 712 ALA A N 1
ATOM 5128 C CA . ALA B 2 623 ? 61.906 59.802 98.889 1.00 35.98 712 ALA A CA 1
ATOM 5129 C C . ALA B 2 623 ? 60.475 59.281 98.970 1.00 35.98 712 ALA A C 1
ATOM 5130 O O . ALA B 2 623 ? 60.055 58.744 100.006 1.00 35.98 712 ALA A O 1
ATOM 5132 N N . ALA B 2 624 ? 59.722 59.405 97.874 1.00 35.31 713 ALA A N 1
ATOM 5133 C CA . ALA B 2 624 ? 58.346 58.922 97.857 1.00 35.31 713 ALA A CA 1
ATOM 5134 C C . ALA B 2 624 ? 58.304 57.416 98.056 1.00 35.31 713 ALA A C 1
ATOM 5135 O O . ALA B 2 624 ? 57.439 56.903 98.770 1.00 35.31 713 ALA A O 1
ATOM 5137 N N . SER B 2 625 ? 59.221 56.688 97.422 1.00 35.62 714 SER A N 1
ATOM 5138 C CA . SER B 2 625 ? 59.254 55.243 97.599 1.00 35.62 714 SER A CA 1
ATOM 5139 C C . SER B 2 625 ? 59.555 54.901 99.048 1.00 35.62 714 SER A C 1
ATOM 5140 O O . SER B 2 625 ? 58.992 53.950 99.599 1.00 35.62 714 SER A O 1
ATOM 5143 N N . ASP B 2 626 ? 60.466 55.655 99.672 1.00 39.58 715 ASP A N 1
ATOM 5144 C CA . ASP B 2 626 ? 60.823 55.383 101.058 1.00 39.58 715 ASP A CA 1
ATOM 5145 C C . ASP B 2 626 ? 59.608 55.560 101.953 1.00 39.58 715 ASP A C 1
ATOM 5146 O O . ASP B 2 626 ? 59.389 54.780 102.886 1.00 39.58 715 ASP A O 1
ATOM 5151 N N . ASN B 2 627 ? 58.813 56.599 101.688 1.00 40.10 716 ASN A N 1
ATOM 5152 C CA . ASN B 2 627 ? 57.602 56.817 102.471 1.00 40.10 716 ASN A CA 1
ATOM 5153 C C . ASN B 2 627 ? 56.604 55.684 102.269 1.00 40.10 716 ASN A C 1
ATOM 5154 O O . ASN B 2 627 ? 55.868 55.331 103.196 1.00 40.10 716 ASN A O 1
ATOM 5159 N N . GLY B 2 628 ? 56.570 55.098 101.075 1.00 38.82 717 GLY A N 1
ATOM 5160 C CA . GLY B 2 628 ? 55.623 54.045 100.769 1.00 38.82 717 GLY A CA 1
ATOM 5161 C C . GLY B 2 628 ? 54.264 54.498 100.296 1.00 38.82 717 GLY A C 1
ATOM 5162 O O . GLY B 2 628 ? 53.308 53.723 100.374 1.00 38.82 717 GLY A O 1
ATOM 5163 N N . ASP B 2 629 ? 54.139 55.733 99.821 1.00 38.07 718 ASP A N 1
ATOM 5164 C CA . ASP B 2 629 ? 52.869 56.273 99.355 1.00 38.07 718 ASP A CA 1
ATOM 5165 C C . ASP B 2 629 ? 52.558 55.959 97.893 1.00 38.07 718 ASP A C 1
ATOM 5166 O O . ASP B 2 629 ? 51.492 56.354 97.412 1.00 38.07 718 ASP A O 1
ATOM 5171 N N . ILE B 2 630 ? 53.443 55.271 97.169 1.00 31.89 719 ILE A N 1
ATOM 5172 C CA . ILE B 2 630 ? 53.197 54.938 95.768 1.00 31.89 719 ILE A CA 1
ATOM 5173 C C . ILE B 2 630 ? 52.677 53.514 95.584 1.00 31.89 719 ILE A C 1
ATOM 5174 O O . ILE B 2 630 ? 52.688 53.005 94.464 1.00 31.89 719 ILE A O 1
ATOM 5179 N N . ASP B 2 631 ? 52.264 52.846 96.664 1.00 30.86 720 ASP A N 1
ATOM 5180 C CA . ASP B 2 631 ? 51.772 51.470 96.583 1.00 30.86 720 ASP A CA 1
ATOM 5181 C C . ASP B 2 631 ? 50.753 51.261 95.467 1.00 30.86 720 ASP A C 1
ATOM 5182 O O . ASP B 2 631 ? 50.723 50.193 94.842 1.00 30.86 720 ASP A O 1
ATOM 5187 N N . ARG B 2 632 ? 49.932 52.269 95.179 1.00 27.79 721 ARG A N 1
ATOM 5188 C CA . ARG B 2 632 ? 48.949 52.132 94.110 1.00 27.79 721 ARG A CA 1
ATOM 5189 C C . ARG B 2 632 ? 49.640 52.090 92.753 1.00 27.79 721 ARG A C 1
ATOM 5190 O O . ARG B 2 632 ? 49.200 51.376 91.838 1.00 27.79 721 ARG A O 1
ATOM 5198 N N . VAL B 2 633 ? 50.728 52.845 92.608 1.00 26.05 722 VAL A N 1
ATOM 5199 C CA . VAL B 2 633 ? 51.481 52.816 91.364 1.00 26.05 722 VAL A CA 1
ATOM 5200 C C . VAL B 2 633 ? 52.024 51.413 91.153 1.00 26.05 722 VAL A C 1
ATOM 5201 O O . VAL B 2 633 ? 52.014 50.883 90.035 1.00 26.05 722 VAL A O 1
ATOM 5205 N N . TYR B 2 634 ? 52.505 50.785 92.229 1.00 26.85 723 TYR A N 1
ATOM 5206 C CA . TYR B 2 634 ? 53.004 49.425 92.106 1.00 26.85 723 TYR A CA 1
ATOM 5207 C C . TYR B 2 634 ? 51.876 48.491 91.713 1.00 26.85 723 TYR A C 1
ATOM 5208 O O . TYR B 2 634 ? 52.088 47.550 90.948 1.00 26.85 723 TYR A O 1
ATOM 5217 N N . ASP B 2 635 ? 50.685 48.686 92.287 1.00 25.13 724 ASP A N 1
ATOM 5218 C CA . ASP B 2 635 ? 49.579 47.783 91.985 1.00 25.13 724 ASP A CA 1
ATOM 5219 C C . ASP B 2 635 ? 49.252 47.821 90.501 1.00 25.13 724 ASP A C 1
ATOM 5220 O O . ASP B 2 635 ? 49.096 46.776 89.849 1.00 25.13 724 ASP A O 1
ATOM 5225 N N . GLY B 2 636 ? 49.232 49.026 89.934 1.00 21.99 725 GLY A N 1
ATOM 5226 C CA . GLY B 2 636 ? 48.982 49.147 88.510 1.00 21.99 725 GLY A CA 1
ATOM 5227 C C . GLY B 2 636 ? 50.091 48.549 87.670 1.00 21.99 725 GLY A C 1
ATOM 5228 O O . GLY B 2 636 ? 49.827 47.847 86.694 1.00 21.99 725 GLY A O 1
ATOM 5229 N N . LEU B 2 637 ? 51.346 48.809 88.040 1.00 21.73 726 LEU A N 1
ATOM 5230 C CA . LEU B 2 637 ? 52.473 48.311 87.256 1.00 21.73 726 LEU A CA 1
ATOM 5231 C C . LEU B 2 637 ? 52.550 46.793 87.304 1.00 21.73 726 LEU A C 1
ATOM 5232 O O . LEU B 2 637 ? 52.903 46.148 86.310 1.00 21.73 726 LEU A O 1
ATOM 5237 N N . ASN B 2 638 ? 52.207 46.204 88.447 1.00 22.16 727 ASN A N 1
ATOM 5238 C CA . ASN B 2 638 ? 52.247 44.759 88.585 1.00 22.16 727 ASN A CA 1
ATOM 5239 C C . ASN B 2 638 ? 51.111 44.097 87.833 1.00 22.16 727 ASN A C 1
ATOM 5240 O O . ASN B 2 638 ? 51.272 42.975 87.349 1.00 22.16 727 ASN A O 1
ATOM 5245 N N . VAL B 2 639 ? 49.957 44.752 87.729 1.00 21.80 728 VAL A N 1
ATOM 5246 C CA . VAL B 2 639 ? 48.906 44.164 86.905 1.00 21.80 728 VAL A CA 1
ATOM 5247 C C . VAL B 2 639 ? 49.242 44.320 85.425 1.00 21.80 728 VAL A C 1
ATOM 5248 O O . VAL B 2 639 ? 48.982 43.422 84.618 1.00 21.80 728 VAL A O 1
ATOM 5252 N N . LEU B 2 640 ? 49.843 45.450 85.049 1.00 20.31 729 LEU A N 1
ATOM 5253 C CA . LEU B 2 640 ? 50.266 45.649 83.667 1.00 20.31 729 LEU A CA 1
ATOM 5254 C C . LEU B 2 640 ? 51.330 44.646 83.252 1.00 20.31 729 LEU A C 1
ATOM 5255 O O . LEU B 2 640 ? 51.385 44.250 82.084 1.00 20.31 729 LEU A O 1
ATOM 5260 N N . GLY B 2 641 ? 52.181 44.228 84.182 1.00 20.59 730 GLY A N 1
ATOM 5261 C CA . GLY B 2 641 ? 53.282 43.347 83.856 1.00 20.59 730 GLY A CA 1
ATOM 5262 C C . GLY B 2 641 ? 52.964 41.868 83.877 1.00 20.59 730 GLY A C 1
ATOM 5263 O O . GLY B 2 641 ? 53.650 41.084 83.222 1.00 20.59 730 GLY A O 1
ATOM 5264 N N . ARG B 2 642 ? 51.943 41.462 84.626 1.00 22.33 731 ARG A N 1
ATOM 5265 C CA . ARG B 2 642 ? 51.630 40.053 84.816 1.00 22.33 731 ARG A CA 1
ATOM 5266 C C . ARG B 2 642 ? 50.678 39.500 83.765 1.00 22.33 731 ARG A C 1
ATOM 5267 O O . ARG B 2 642 ? 50.068 38.451 83.992 1.00 22.33 731 ARG A O 1
ATOM 5275 N N . THR B 2 643 ? 50.551 40.158 82.614 1.00 20.87 732 THR A N 1
ATOM 5276 C CA . THR B 2 643 ? 49.680 39.670 81.556 1.00 20.87 732 THR A CA 1
ATOM 5277 C C . THR B 2 643 ? 50.505 38.901 80.541 1.00 20.87 732 THR A C 1
ATOM 5278 O O . THR B 2 643 ? 51.406 39.486 79.923 1.00 20.87 732 THR A O 1
ATOM 5282 N N . PRO B 2 644 ? 50.238 37.610 80.330 1.00 20.60 733 PRO A N 1
ATOM 5283 C CA . PRO B 2 644 ? 51.031 36.821 79.379 1.00 20.60 733 PRO A CA 1
ATOM 5284 C C . PRO B 2 644 ? 50.577 36.989 77.935 1.00 20.60 733 PRO A C 1
ATOM 5285 O O . PRO B 2 644 ? 49.393 36.852 77.624 1.00 20.60 733 PRO A O 1
ATOM 5289 N N . TRP B 2 645 ? 51.524 37.307 77.057 1.00 18.09 734 TRP A N 1
ATOM 5290 C CA . TRP B 2 645 ? 51.258 37.429 75.635 1.00 18.09 734 TRP A CA 1
ATOM 5291 C C . TRP B 2 645 ? 51.820 36.222 74.890 1.00 18.09 734 TRP A C 1
ATOM 5292 O O . TRP B 2 645 ? 52.368 35.292 75.478 1.00 18.09 734 TRP A O 1
ATOM 5303 N N . THR B 2 646 ? 51.666 36.242 73.570 1.00 19.97 735 THR A N 1
ATOM 5304 C CA . THR B 2 646 ? 52.193 35.204 72.698 1.00 19.97 735 THR A CA 1
ATOM 5305 C C . THR B 2 646 ? 52.170 35.735 71.273 1.00 19.97 735 THR A C 1
ATOM 5306 O O . THR B 2 646 ? 51.278 36.504 70.911 1.00 19.97 735 THR A O 1
ATOM 5310 N N . VAL B 2 647 ? 53.173 35.364 70.482 1.00 20.45 736 VAL A N 1
ATOM 5311 C CA . VAL B 2 647 ? 53.247 35.844 69.109 1.00 20.45 736 VAL A CA 1
ATOM 5312 C C . VAL B 2 647 ? 52.135 35.218 68.278 1.00 20.45 736 VAL A C 1
ATOM 5313 O O . VAL B 2 647 ? 51.872 34.013 68.366 1.00 20.45 736 VAL A O 1
ATOM 5317 N N . ASN B 2 648 ? 51.481 36.036 67.458 1.00 21.09 737 ASN A N 1
ATOM 5318 C CA . ASN B 2 648 ? 50.412 35.594 66.563 1.00 21.09 737 ASN A CA 1
ATOM 5319 C C . ASN B 2 648 ? 51.063 34.889 65.386 1.00 21.09 737 ASN A C 1
ATOM 5320 O O . ASN B 2 648 ? 51.571 35.532 64.468 1.00 21.09 737 ASN A O 1
ATOM 5325 N N . ARG B 2 649 ? 51.056 33.557 65.412 1.00 26.02 738 ARG A N 1
ATOM 5326 C CA . ARG B 2 649 ? 51.718 32.790 64.364 1.00 26.02 738 ARG A CA 1
ATOM 5327 C C . ARG B 2 649 ? 51.072 33.020 63.006 1.00 26.02 738 ARG A C 1
ATOM 5328 O O . ARG B 2 649 ? 51.771 33.108 61.991 1.00 26.02 738 ARG A O 1
ATOM 5336 N N . LYS B 2 650 ? 49.742 33.102 62.957 1.00 24.42 739 LYS A N 1
ATOM 5337 C CA . LYS B 2 650 ? 49.073 33.269 61.672 1.00 24.42 739 LYS A CA 1
ATOM 5338 C C . LYS B 2 650 ? 49.509 34.562 61.004 1.00 24.42 739 LYS A C 1
ATOM 5339 O O . LYS B 2 650 ? 49.812 34.584 59.808 1.00 24.42 739 LYS A O 1
ATOM 5345 N N . VAL B 2 651 ? 49.531 35.658 61.758 1.00 22.61 740 VAL A N 1
ATOM 5346 C CA . VAL B 2 651 ? 49.985 36.930 61.209 1.00 22.61 740 VAL A CA 1
ATOM 5347 C C . VAL B 2 651 ? 51.477 36.866 60.926 1.00 22.61 740 VAL A C 1
ATOM 5348 O O . VAL B 2 651 ? 51.973 37.474 59.968 1.00 22.61 740 VAL A O 1
ATOM 5352 N N . PHE B 2 652 ? 52.221 36.167 61.785 1.00 23.55 741 PHE A N 1
ATOM 5353 C CA . PHE B 2 652 ? 53.665 36.084 61.621 1.00 23.55 741 PHE A CA 1
ATOM 5354 C C . PHE B 2 652 ? 54.024 35.467 60.284 1.00 23.55 741 PHE A C 1
ATOM 5355 O O . PHE B 2 652 ? 54.968 35.908 59.628 1.00 23.55 741 PHE A O 1
ATOM 5363 N N . ASP B 2 653 ? 53.300 34.429 59.870 1.00 24.52 742 ASP A N 1
ATOM 5364 C CA . ASP B 2 653 ? 53.609 33.794 58.595 1.00 24.52 742 ASP A CA 1
ATOM 5365 C C . ASP B 2 653 ? 53.412 34.762 57.434 1.00 24.52 742 ASP A C 1
ATOM 5366 O O . ASP B 2 653 ? 54.238 34.818 56.519 1.00 24.52 742 ASP A O 1
ATOM 5371 N N . VAL B 2 654 ? 52.320 35.525 57.450 1.00 24.04 743 VAL A N 1
ATOM 5372 C CA . VAL B 2 654 ? 52.053 36.475 56.373 1.00 24.04 743 VAL A CA 1
ATOM 5373 C C . VAL B 2 654 ? 53.106 37.574 56.342 1.00 24.04 743 VAL A C 1
ATOM 5374 O O . VAL B 2 654 ? 53.608 37.946 55.271 1.00 24.04 743 VAL A O 1
ATOM 5378 N N . VAL B 2 655 ? 53.462 38.115 57.509 1.00 24.49 744 VAL A N 1
ATOM 5379 C CA . VAL B 2 655 ? 54.476 39.164 57.513 1.00 24.49 744 VAL A CA 1
ATOM 5380 C C . VAL B 2 655 ? 55.813 38.589 57.080 1.00 24.49 744 VAL A C 1
ATOM 5381 O O . VAL B 2 655 ? 56.598 39.273 56.421 1.00 24.49 744 VAL A O 1
ATOM 5385 N N . SER B 2 656 ? 56.093 37.330 57.414 1.00 26.08 745 SER A N 1
ATOM 5386 C CA . SER B 2 656 ? 57.363 36.734 57.025 1.00 26.08 745 SER A CA 1
ATOM 5387 C C . SER B 2 656 ? 57.408 36.527 55.518 1.00 26.08 745 SER A C 1
ATOM 5388 O O . SER B 2 656 ? 58.448 36.736 54.885 1.00 26.08 745 SER A O 1
ATOM 5391 N N . GLN B 2 657 ? 56.283 36.125 54.925 1.00 27.44 746 GLN A N 1
ATOM 5392 C CA . GLN B 2 657 ? 56.227 35.940 53.480 1.00 27.44 746 GLN A CA 1
ATOM 5393 C C . GLN B 2 657 ? 56.463 37.268 52.783 1.00 27.44 746 GLN A C 1
ATOM 5394 O O . GLN B 2 657 ? 57.276 37.366 51.855 1.00 27.44 746 GLN A O 1
ATOM 5400 N N . VAL B 2 658 ? 55.766 38.311 53.235 1.00 28.35 747 VAL A N 1
ATOM 5401 C CA . VAL B 2 658 ? 55.937 39.627 52.630 1.00 28.35 747 VAL A CA 1
ATOM 5402 C C . VAL B 2 658 ? 57.373 40.093 52.805 1.00 28.35 747 VAL A C 1
ATOM 5403 O O . VAL B 2 658 ? 57.955 40.712 51.908 1.00 28.35 747 VAL A O 1
ATOM 5407 N N . TRP B 2 659 ? 57.963 39.816 53.967 1.00 29.34 748 TRP A N 1
ATOM 5408 C CA . TRP B 2 659 ? 59.327 40.246 54.227 1.00 29.34 748 TRP A CA 1
ATOM 5409 C C . TRP B 2 659 ? 60.299 39.586 53.265 1.00 29.34 748 TRP A C 1
ATOM 5410 O O . TRP B 2 659 ? 61.181 40.245 52.707 1.00 29.34 748 TRP A O 1
ATOM 5421 N N . ASN B 2 660 ? 60.150 38.279 53.066 1.00 31.39 749 ASN A N 1
ATOM 5422 C CA . ASN B 2 660 ? 61.032 37.548 52.169 1.00 31.39 749 ASN A CA 1
ATOM 5423 C C . ASN B 2 660 ? 60.839 37.984 50.725 1.00 31.39 749 ASN A C 1
ATOM 5424 O O . ASN B 2 660 ? 61.781 37.915 49.930 1.00 31.39 749 ASN A O 1
ATOM 5429 N N . LYS B 2 661 ? 59.627 38.415 50.365 1.00 34.47 750 LYS A N 1
ATOM 5430 C CA . LYS B 2 661 ? 59.363 38.830 48.990 1.00 34.47 750 LYS A CA 1
ATOM 5431 C C . LYS B 2 661 ? 60.257 39.996 48.587 1.00 34.47 750 LYS A C 1
ATOM 5432 O O . LYS B 2 661 ? 60.771 40.036 47.465 1.00 34.47 750 LYS A O 1
ATOM 5438 N N . GLY B 2 662 ? 60.445 40.955 49.485 1.00 36.63 751 GLY A N 1
ATOM 5439 C CA . GLY B 2 662 ? 61.318 42.090 49.278 1.00 36.63 751 GLY A CA 1
ATOM 5440 C C . GLY B 2 662 ? 60.688 43.317 48.661 1.00 36.63 751 GLY A C 1
ATOM 5441 O O . GLY B 2 662 ? 61.340 44.364 48.612 1.00 36.63 751 GLY A O 1
ATOM 5442 N N . GLU B 2 663 ? 59.450 43.237 48.194 1.00 44.37 752 GLU A N 1
ATOM 5443 C CA . GLU B 2 663 ? 58.802 44.417 47.648 1.00 44.37 752 GLU A CA 1
ATOM 5444 C C . GLU B 2 663 ? 58.242 45.255 48.791 1.00 44.37 752 GLU A C 1
ATOM 5445 O O . GLU B 2 663 ? 58.024 44.764 49.901 1.00 44.37 752 GLU A O 1
ATOM 5451 N N . GLY B 2 664 ? 58.016 46.537 48.523 1.00 39.74 753 GLY A N 1
ATOM 5452 C CA . GLY B 2 664 ? 57.477 47.394 49.563 1.00 39.74 753 GLY A CA 1
ATOM 5453 C C . GLY B 2 664 ? 55.996 47.204 49.831 1.00 39.74 753 GLY A C 1
ATOM 5454 O O . GLY B 2 664 ? 55.159 47.367 48.937 1.00 39.74 753 GLY A O 1
ATOM 5455 N N . PHE B 2 665 ? 55.670 46.855 51.072 1.00 33.56 754 PHE A N 1
ATOM 5456 C CA . PHE B 2 665 ? 54.306 46.571 51.495 1.00 33.56 754 PHE A CA 1
ATOM 5457 C C . PHE B 2 665 ? 53.775 47.807 52.207 1.00 33.56 754 PHE A C 1
ATOM 5458 O O . PHE B 2 665 ? 54.348 48.891 52.070 1.00 33.56 754 PHE A O 1
ATOM 5466 N N . LEU B 2 666 ? 52.681 47.658 52.955 1.00 34.36 755 LEU A N 1
ATOM 5467 C CA . LEU B 2 666 ? 51.929 48.803 53.459 1.00 34.36 755 LEU A CA 1
ATOM 5468 C C . LEU B 2 666 ? 52.849 49.819 54.120 1.00 34.36 755 LEU A C 1
ATOM 5469 O O . LEU B 2 666 ? 52.789 51.016 53.821 1.00 34.36 755 LEU A O 1
ATOM 5474 N N . ASP B 2 667 ? 53.718 49.358 55.012 1.00 39.06 756 ASP A N 1
ATOM 5475 C CA . ASP B 2 667 ? 54.673 50.225 55.678 1.00 39.06 756 ASP A CA 1
ATOM 5476 C C . ASP B 2 667 ? 56.097 49.751 55.506 1.00 39.06 756 ASP A C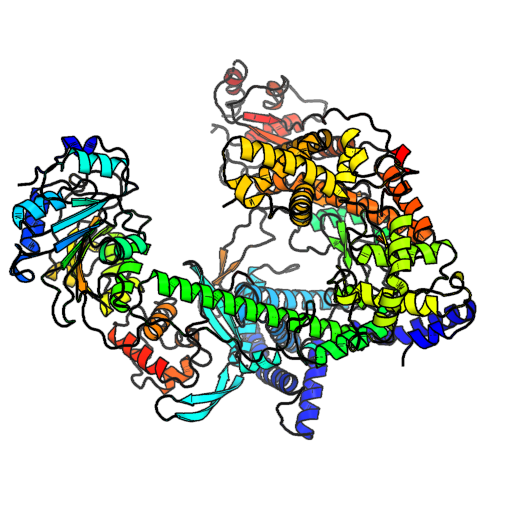 1
ATOM 5477 O O . ASP B 2 667 ? 57.020 50.534 55.740 1.00 39.06 756 ASP A O 1
ATOM 5482 N N . ILE B 2 668 ? 56.298 48.499 55.128 1.00 34.91 757 ILE A N 1
ATOM 5483 C CA . ILE B 2 668 ? 57.646 47.987 54.895 1.00 34.91 757 ILE A CA 1
ATOM 5484 C C . ILE B 2 668 ? 58.227 48.720 53.691 1.00 34.91 757 ILE A C 1
ATOM 5485 O O . ILE B 2 668 ? 57.531 48.872 52.673 1.00 34.91 757 ILE A O 1
ATOM 5490 N N . PRO B 2 669 ? 59.467 49.204 53.750 1.00 37.02 758 PRO A N 1
ATOM 5491 C CA . PRO B 2 669 ? 59.990 49.952 52.600 1.00 37.02 758 PRO A CA 1
ATOM 5492 C C . PRO B 2 669 ? 60.329 49.108 51.385 1.00 37.02 758 PRO A C 1
ATOM 5493 O O . PRO B 2 669 ? 60.030 49.516 50.257 1.00 37.02 758 PRO A O 1
ATOM 5497 N N . GLY B 2 670 ? 60.935 47.946 51.570 1.00 39.01 759 GLY A N 1
ATOM 5498 C CA . GLY B 2 670 ? 61.332 47.134 50.438 1.00 39.01 759 GLY A CA 1
ATOM 5499 C C . GLY B 2 670 ? 62.834 47.204 50.268 1.00 39.01 759 GLY A C 1
ATOM 5500 O O . GLY B 2 670 ? 63.411 48.292 50.319 1.00 39.01 759 GLY A O 1
ATOM 5501 N N . ALA B 2 671 ? 63.476 46.061 50.053 1.00 43.80 760 ALA A N 1
ATOM 5502 C CA . ALA B 2 671 ? 64.930 46.022 49.985 1.00 43.80 760 ALA A CA 1
ATOM 5503 C C . ALA B 2 671 ? 65.454 46.872 48.840 1.00 43.80 760 ALA A C 1
ATOM 5504 O O . ALA B 2 671 ? 64.968 46.782 47.710 1.00 43.80 760 ALA A O 1
ATOM 5506 N N . GLN B 2 672 ? 66.454 47.698 49.137 1.00 51.09 761 GLN A N 1
ATOM 5507 C CA . GLN B 2 672 ? 67.106 48.541 48.145 1.00 51.09 761 GLN A CA 1
ATOM 5508 C C . GLN B 2 672 ? 68.607 48.323 48.230 1.00 51.09 761 GLN A C 1
ATOM 5509 O O . GLN B 2 672 ? 69.182 48.384 49.320 1.00 51.09 761 GLN A O 1
ATOM 5515 N N . ASP B 2 673 ? 69.239 48.064 47.086 1.00 57.61 762 ASP A N 1
ATOM 5516 C CA . ASP B 2 673 ? 70.677 47.822 47.081 1.00 57.61 762 ASP A CA 1
ATOM 5517 C C . ASP B 2 673 ? 71.455 49.092 47.407 1.00 57.61 762 ASP A C 1
ATOM 5518 O O . ASP B 2 673 ? 72.184 49.154 48.403 1.00 57.61 762 ASP A O 1
ATOM 5523 N N . GLU B 2 674 ? 71.305 50.122 46.579 1.00 53.78 763 GLU A N 1
ATOM 5524 C CA . GLU B 2 674 ? 72.026 51.371 46.752 1.00 53.78 763 GLU A CA 1
ATOM 5525 C C . GLU B 2 674 ? 71.123 52.521 46.334 1.00 53.78 763 GLU A C 1
ATOM 5526 O O . GLU B 2 674 ? 70.181 52.345 45.560 1.00 53.78 763 GLU A O 1
ATOM 5532 N N . MET B 2 675 ? 71.423 53.708 46.851 1.00 45.99 764 MET A N 1
ATOM 5533 C CA . MET B 2 675 ? 70.636 54.882 46.512 1.00 45.99 764 MET A CA 1
ATOM 5534 C C . MET B 2 675 ? 70.955 55.321 45.093 1.00 45.99 764 MET A C 1
ATOM 5535 O O . MET B 2 675 ? 72.100 55.240 44.644 1.00 45.99 764 MET A O 1
ATOM 5540 N N . VAL B 2 676 ? 69.926 55.736 44.365 1.00 46.68 765 VAL A N 1
ATOM 5541 C CA . VAL B 2 676 ? 70.079 56.207 42.996 1.00 46.68 765 VAL A CA 1
ATOM 5542 C C . VAL B 2 676 ? 69.874 57.715 42.983 1.00 46.68 765 VAL A C 1
ATOM 5543 O O . VAL B 2 676 ? 68.803 58.216 43.346 1.00 46.68 765 VAL A O 1
ATOM 5547 N N . LEU B 2 677 ? 70.893 58.423 42.608 1.00 42.40 766 LEU A N 1
ATOM 5548 C CA . LEU B 2 677 ? 70.839 59.869 42.563 1.00 42.40 766 LEU A CA 1
ATOM 5549 C C . LEU B 2 677 ? 70.495 60.352 41.162 1.00 42.40 766 LEU A C 1
ATOM 5550 O O . LEU B 2 677 ? 70.880 59.727 40.172 1.00 42.40 766 LEU A O 1
ATOM 5555 N N . PRO B 2 678 ? 69.771 61.457 41.039 1.00 41.87 767 PRO A N 1
ATOM 5556 C CA . PRO B 2 678 ? 69.438 61.976 39.717 1.00 41.87 767 PRO A CA 1
ATOM 5557 C C . PRO B 2 678 ? 70.684 62.524 39.047 1.00 41.87 767 PRO A C 1
ATOM 5558 O O . PRO B 2 678 ? 71.658 62.867 39.732 1.00 41.87 767 PRO A O 1
ATOM 5562 N N . PRO B 2 679 ? 70.715 62.583 37.716 1.00 42.49 768 PRO A N 1
ATOM 5563 C CA . PRO B 2 679 ? 71.930 63.041 37.034 1.00 42.49 768 PRO A CA 1
ATOM 5564 C C . PRO B 2 679 ? 72.308 64.449 37.470 1.00 42.49 768 PRO A C 1
ATOM 5565 O O . PRO B 2 679 ? 71.464 65.344 37.544 1.00 42.49 768 PRO A O 1
ATOM 5569 N N . ALA B 2 680 ? 73.589 64.634 37.764 1.00 39.66 769 ALA A N 1
ATOM 5570 C CA . ALA B 2 680 ? 74.064 65.926 38.229 1.00 39.66 769 ALA A CA 1
ATOM 5571 C C . ALA B 2 680 ? 73.888 66.977 37.140 1.00 39.66 7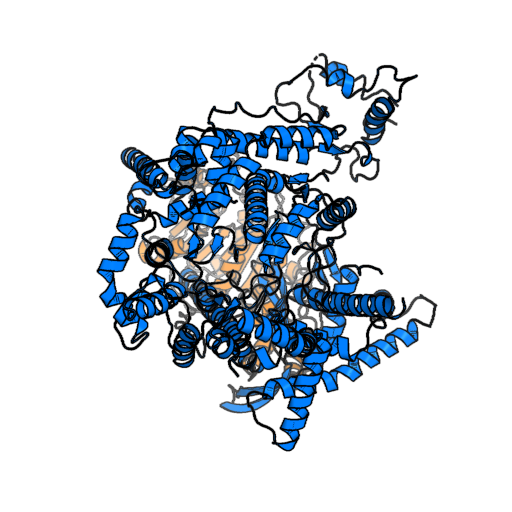69 ALA A C 1
ATOM 5572 O O . ALA B 2 680 ? 74.089 66.683 35.958 1.00 39.66 769 ALA A O 1
ATOM 5574 N N . PRO B 2 681 ? 73.511 68.200 37.494 1.00 34.12 770 PRO A N 1
ATOM 5575 C CA . PRO B 2 681 ? 73.367 69.242 36.495 1.00 34.12 770 PRO A CA 1
ATOM 5576 C C . PRO B 2 681 ? 74.732 69.771 36.101 1.00 34.12 770 PRO A C 1
ATOM 5577 O O . PRO B 2 681 ? 75.707 69.582 36.841 1.00 34.12 770 PRO A O 1
ATOM 5581 N N . PRO B 2 682 ? 74.855 70.413 34.944 1.00 32.87 771 PRO A N 1
ATOM 5582 C CA . PRO B 2 682 ? 76.166 70.928 34.544 1.00 32.87 771 PRO A CA 1
ATOM 5583 C C . PRO B 2 682 ? 76.668 71.951 35.552 1.00 32.87 771 PRO A C 1
ATOM 5584 O O . PRO B 2 682 ? 75.894 72.719 36.123 1.00 32.87 771 PRO A O 1
ATOM 5588 N N . LYS B 2 683 ? 77.983 71.943 35.771 1.00 33.18 772 LYS A N 1
ATOM 5589 C CA . LYS B 2 683 ? 78.594 72.839 36.747 1.00 33.18 772 LYS A CA 1
ATOM 5590 C C . LYS B 2 683 ? 78.379 74.300 36.383 1.00 33.18 772 LYS A C 1
ATOM 5591 O O . LYS B 2 683 ? 78.286 75.154 37.267 1.00 33.18 772 LYS A O 1
ATOM 5597 N N . ASN B 2 684 ? 78.301 74.603 35.092 1.00 32.88 773 ASN A N 1
ATOM 5598 C CA . ASN B 2 684 ? 78.084 75.959 34.613 1.00 32.88 773 ASN A CA 1
ATOM 5599 C C . ASN B 2 684 ? 76.670 76.462 34.873 1.00 32.88 773 ASN A C 1
ATOM 5600 O O . ASN B 2 684 ? 76.417 77.653 34.677 1.00 32.88 773 ASN A O 1
ATOM 5605 N N . SER B 2 685 ? 75.740 75.594 35.264 1.00 31.00 774 SER A N 1
ATOM 5606 C CA . SER B 2 685 ? 74.379 76.042 35.523 1.00 31.00 774 SER A CA 1
ATOM 5607 C C . SER B 2 685 ? 74.362 77.023 36.685 1.00 31.00 774 SER A C 1
ATOM 5608 O O . SER B 2 685 ? 75.199 76.965 37.585 1.00 31.00 774 SER A O 1
ATOM 5611 N N . ASP B 2 686 ? 73.377 77.919 36.670 1.00 29.73 775 ASP A N 1
ATOM 5612 C CA . ASP B 2 686 ? 73.317 78.986 37.654 1.00 29.73 775 ASP A CA 1
ATOM 5613 C C . ASP B 2 686 ? 73.134 78.422 39.061 1.00 29.73 775 ASP A C 1
ATOM 5614 O O . ASP B 2 686 ? 72.671 77.295 39.234 1.00 29.73 775 ASP A O 1
ATOM 5619 N N . PRO B 2 687 ? 73.510 79.199 40.082 1.00 28.00 776 PRO A N 1
ATOM 5620 C CA . PRO B 2 687 ? 73.525 78.666 41.452 1.00 28.00 776 PRO A CA 1
ATOM 5621 C C . PRO B 2 687 ? 72.208 78.092 41.928 1.00 28.00 776 PRO A C 1
ATOM 5622 O O . PRO B 2 687 ? 72.226 77.153 42.726 1.00 28.00 776 PRO A O 1
ATOM 5626 N N . SER B 2 688 ? 71.071 78.658 41.527 1.00 27.79 777 SER A N 1
ATOM 5627 C CA . SER B 2 688 ? 69.786 78.134 41.984 1.00 27.79 777 SER A CA 1
ATOM 5628 C C . SER B 2 688 ? 69.587 76.688 41.542 1.00 27.79 777 SER A C 1
ATOM 5629 O O . SER B 2 688 ? 69.090 75.860 42.313 1.00 27.79 777 SER A O 1
ATOM 5632 N N . ILE B 2 689 ? 69.973 76.363 40.308 1.00 27.87 778 ILE A N 1
ATOM 5633 C CA . ILE B 2 689 ? 69.836 74.996 39.810 1.00 27.87 778 ILE A CA 1
ATOM 5634 C C . ILE B 2 689 ? 70.698 74.050 40.635 1.00 27.87 778 ILE A C 1
ATOM 5635 O O . ILE B 2 689 ? 70.259 72.965 41.037 1.00 27.87 778 ILE A O 1
ATOM 5640 N N . LEU B 2 690 ? 71.936 74.452 40.913 1.00 28.11 779 LEU A N 1
ATOM 5641 C CA . LEU B 2 690 ? 72.818 73.611 41.712 1.00 28.11 779 LEU A CA 1
ATOM 5642 C C . LEU B 2 690 ? 72.270 73.446 43.121 1.00 28.11 779 LEU A C 1
ATOM 5643 O O . LEU B 2 690 ? 72.350 72.359 43.698 1.00 28.11 779 LEU A O 1
ATOM 5648 N N . ARG B 2 691 ? 71.751 74.523 43.709 1.00 29.89 780 ARG A N 1
ATOM 5649 C CA . ARG B 2 691 ? 71.218 74.432 45.061 1.00 29.89 780 ARG A CA 1
ATOM 5650 C C . ARG B 2 691 ? 70.051 73.464 45.091 1.00 29.89 780 ARG A C 1
ATOM 5651 O O . ARG B 2 691 ? 69.920 72.659 46.020 1.00 29.89 780 ARG A O 1
ATOM 5659 N N . ALA B 2 692 ? 69.196 73.523 44.068 1.00 29.39 781 ALA A N 1
ATOM 5660 C CA . ALA B 2 692 ? 68.061 72.615 44.007 1.00 29.39 781 ALA A CA 1
ATOM 5661 C C . ALA B 2 692 ? 68.549 71.181 43.904 1.00 29.39 781 ALA A C 1
ATOM 5662 O O . ALA B 2 692 ? 68.003 70.282 44.553 1.00 29.39 781 ALA A O 1
ATOM 5664 N N . TRP B 2 693 ? 69.568 70.943 43.078 1.00 30.02 782 TRP A N 1
ATOM 5665 C CA . TRP B 2 693 ? 70.081 69.587 42.942 1.00 30.02 782 TRP A CA 1
ATOM 5666 C C . TRP B 2 693 ? 70.649 69.089 44.263 1.00 30.02 782 TRP A C 1
ATOM 5667 O O . TRP B 2 693 ? 70.471 67.922 44.621 1.00 30.02 782 TRP A O 1
ATOM 5678 N N . LYS B 2 694 ? 71.378 69.945 44.979 1.00 28.96 783 LYS A N 1
ATOM 5679 C CA . LYS B 2 694 ? 71.955 69.537 46.257 1.00 28.96 783 LYS A CA 1
ATOM 5680 C C . LYS B 2 694 ? 70.855 69.182 47.243 1.00 28.96 783 LYS A C 1
ATOM 5681 O O . LYS B 2 694 ? 70.956 68.191 47.977 1.00 28.96 783 LYS A O 1
ATOM 5687 N N . LEU B 2 695 ? 69.787 69.981 47.261 1.00 27.98 784 LEU A N 1
ATOM 5688 C CA . LEU B 2 695 ? 68.664 69.700 48.147 1.00 27.98 784 LEU A CA 1
ATOM 5689 C C . LEU B 2 695 ? 68.018 68.374 47.776 1.00 27.98 784 LEU A C 1
ATOM 5690 O O . LEU B 2 695 ? 67.642 67.588 48.653 1.00 27.98 784 LEU A O 1
ATOM 5695 N N . GLN B 2 696 ? 67.864 68.118 46.477 1.00 29.93 785 GLN A N 1
ATOM 5696 C CA . GLN B 2 696 ? 67.271 66.864 46.033 1.00 29.93 785 GLN A CA 1
ATOM 5697 C C . GLN B 2 696 ? 68.142 65.687 46.446 1.00 29.93 785 GLN A C 1
ATOM 5698 O O . GLN B 2 696 ? 67.630 64.629 46.823 1.00 29.93 785 GLN A O 1
ATOM 5704 N N . VAL B 2 697 ? 69.462 65.839 46.343 1.00 29.10 786 VAL A N 1
ATOM 5705 C CA . VAL B 2 697 ? 70.365 64.768 46.753 1.00 29.10 786 VAL A CA 1
ATOM 5706 C C . VAL B 2 697 ? 70.190 64.503 48.238 1.00 29.10 786 VAL A C 1
ATOM 5707 O O . VAL B 2 697 ? 70.184 63.352 48.689 1.00 29.10 786 VAL A O 1
ATOM 5711 N N . LYS B 2 698 ? 70.033 65.571 49.022 1.00 30.31 787 LYS A N 1
ATOM 5712 C CA . LYS B 2 698 ? 69.831 65.407 50.455 1.00 30.31 787 LYS A CA 1
ATOM 5713 C C . LYS B 2 698 ? 68.540 64.652 50.722 1.00 30.31 787 LYS A C 1
ATOM 5714 O O . LYS B 2 698 ? 68.490 63.781 51.594 1.00 30.31 787 LYS A O 1
ATOM 5720 N N . THR B 2 699 ? 67.482 64.983 49.980 1.00 31.55 788 THR A N 1
ATOM 5721 C CA . THR B 2 699 ? 66.189 64.327 50.163 1.00 31.55 788 THR A CA 1
ATOM 5722 C C . THR B 2 699 ? 66.267 62.843 49.819 1.00 31.55 788 THR A C 1
ATOM 5723 O O . THR B 2 699 ? 65.760 61.991 50.557 1.00 31.55 788 THR A O 1
ATOM 5727 N N . ILE B 2 700 ? 66.903 62.516 48.694 1.00 31.62 789 ILE A N 1
ATOM 5728 C CA . ILE B 2 700 ? 67.032 61.120 48.282 1.00 31.62 789 ILE A CA 1
ATOM 5729 C C . ILE B 2 700 ? 67.855 60.345 49.300 1.00 31.62 789 ILE A C 1
ATOM 5730 O O . ILE B 2 700 ? 67.520 59.208 49.655 1.00 31.62 789 ILE A O 1
ATOM 5735 N N . ALA B 2 701 ? 68.940 60.945 49.791 1.00 33.32 790 ALA A N 1
ATOM 5736 C CA . ALA B 2 701 ? 69.771 60.279 50.786 1.00 33.32 790 ALA A CA 1
ATOM 5737 C C . ALA B 2 701 ? 68.993 60.061 52.073 1.00 33.32 790 ALA A C 1
ATOM 5738 O O . ALA B 2 701 ? 69.114 59.006 52.706 1.00 33.32 790 ALA A O 1
ATOM 5740 N N . ASN B 2 702 ? 68.208 61.056 52.487 1.00 39.32 791 ASN A N 1
ATOM 5741 C CA . ASN B 2 702 ? 67.436 60.923 53.713 1.00 39.32 791 ASN A CA 1
ATOM 5742 C C . ASN B 2 702 ? 66.423 59.801 53.576 1.00 39.32 791 ASN A C 1
ATOM 5743 O O . ASN B 2 702 ? 66.248 59.002 54.499 1.00 39.32 791 ASN A O 1
ATOM 5748 N N . LYS B 2 703 ? 65.729 59.737 52.439 1.00 36.72 792 LYS A N 1
ATOM 5749 C CA . LYS B 2 703 ? 64.746 58.677 52.247 1.00 36.72 792 LYS A CA 1
ATOM 5750 C C . LYS B 2 703 ? 65.426 57.318 52.261 1.00 36.72 792 LYS A C 1
ATOM 5751 O O . LYS B 2 703 ? 64.899 56.359 52.832 1.00 36.72 792 LYS A O 1
ATOM 5757 N N . PHE B 2 704 ? 66.574 57.203 51.592 1.00 37.13 793 PHE A N 1
ATOM 5758 C CA . PHE B 2 704 ? 67.273 55.925 51.532 1.00 37.13 793 PHE A CA 1
ATOM 5759 C C . PHE B 2 704 ? 67.705 55.474 52.923 1.00 37.13 793 PHE A C 1
ATOM 5760 O O . PHE B 2 704 ? 67.514 54.311 53.297 1.00 37.13 793 PHE A O 1
ATOM 5768 N N . SER B 2 705 ? 68.262 56.393 53.715 1.00 36.35 794 SER A N 1
ATOM 5769 C CA . SER B 2 705 ? 68.670 56.057 55.075 1.00 36.35 794 SER A CA 1
ATOM 5770 C C . SER B 2 705 ? 67.466 55.739 55.943 1.00 36.35 794 SER A C 1
ATOM 5771 O O . SER B 2 705 ? 67.541 54.869 56.819 1.00 36.35 794 SER A O 1
ATOM 5774 N N . SER B 2 706 ? 66.332 56.380 55.662 1.00 35.69 795 SER A N 1
ATOM 5775 C CA . SER B 2 706 ? 65.114 56.147 56.422 1.00 35.69 795 SER A CA 1
ATOM 5776 C C . SER B 2 706 ? 64.622 54.736 56.171 1.00 35.69 795 SER A C 1
ATOM 5777 O O . SER B 2 706 ? 64.294 54.003 57.109 1.00 35.69 795 SER A O 1
ATOM 5780 N N . ASP B 2 707 ? 64.533 54.354 54.899 1.00 37.32 796 ASP A N 1
ATOM 5781 C CA . ASP B 2 707 ? 64.072 53.018 54.563 1.00 37.32 796 ASP A CA 1
ATOM 5782 C C . ASP B 2 707 ? 65.021 51.969 55.117 1.00 37.32 796 ASP A C 1
ATOM 5783 O O . ASP B 2 707 ? 64.575 50.922 55.588 1.00 37.32 796 ASP A O 1
ATOM 5788 N N . ARG B 2 708 ? 66.335 52.200 55.036 1.00 37.67 797 ARG A N 1
ATOM 5789 C CA . ARG B 2 708 ? 67.257 51.203 55.573 1.00 37.67 797 ARG A CA 1
ATOM 5790 C C . ARG B 2 708 ? 67.054 51.041 57.071 1.00 37.67 797 ARG A C 1
ATOM 5791 O O . ARG B 2 708 ? 67.046 49.917 57.587 1.00 37.67 797 ARG A O 1
ATOM 5799 N N . SER B 2 709 ? 66.871 52.154 57.785 1.00 35.17 798 SER A N 1
ATOM 5800 C CA . SER B 2 709 ? 66.646 52.082 59.224 1.00 35.17 798 SER A CA 1
ATOM 5801 C C . SER B 2 709 ? 65.358 51.336 59.536 1.00 35.17 798 SER A C 1
ATOM 5802 O O . SER B 2 709 ? 65.325 50.487 60.433 1.00 35.17 798 SER A O 1
ATOM 5805 N N . ASN B 2 710 ? 64.287 51.640 58.801 1.00 34.15 799 ASN A N 1
ATOM 5806 C CA . ASN B 2 710 ? 63.002 50.993 59.037 1.00 34.15 799 ASN A CA 1
ATOM 5807 C C . ASN B 2 710 ? 63.099 49.501 58.772 1.00 34.15 799 ASN A C 1
ATOM 5808 O O . ASN B 2 710 ? 62.595 48.685 59.550 1.00 34.15 799 ASN A O 1
ATOM 5813 N N . ARG B 2 711 ? 63.734 49.127 57.664 1.00 33.13 800 ARG A N 1
ATOM 5814 C CA . ARG B 2 711 ? 63.864 47.720 57.317 1.00 33.13 800 ARG A CA 1
ATOM 5815 C C . ARG B 2 711 ? 64.699 46.981 58.354 1.00 33.13 800 ARG A C 1
ATOM 5816 O O . ARG B 2 711 ? 64.391 45.840 58.710 1.00 33.13 800 ARG A O 1
ATOM 5824 N N . CYS B 2 712 ? 65.741 47.624 58.878 1.00 34.47 801 CYS A N 1
ATOM 5825 C CA . CYS B 2 712 ? 66.567 46.983 59.897 1.00 34.47 801 CYS A CA 1
ATOM 5826 C C . CYS B 2 712 ? 65.779 46.791 61.188 1.00 34.47 801 CYS A C 1
ATOM 5827 O O . CYS B 2 712 ? 65.848 45.730 61.819 1.00 34.47 801 CYS A O 1
ATOM 5830 N N . ASP B 2 713 ? 65.036 47.819 61.605 1.00 33.88 802 ASP A N 1
ATOM 5831 C CA . ASP B 2 713 ? 64.213 47.709 62.805 1.00 33.88 802 ASP A CA 1
ATOM 5832 C C . ASP B 2 713 ? 63.182 46.604 62.648 1.00 33.88 802 ASP A C 1
ATOM 5833 O O . ASP B 2 713 ? 62.958 45.815 63.573 1.00 33.88 802 ASP A O 1
ATOM 5838 N N . THR B 2 714 ? 62.544 46.529 61.481 1.00 29.23 803 THR A N 1
ATOM 5839 C CA . THR B 2 714 ? 61.547 45.493 61.246 1.00 29.23 803 THR A CA 1
ATOM 5840 C C . THR B 2 714 ? 62.186 44.115 61.312 1.00 29.23 803 THR A C 1
ATOM 5841 O O . THR B 2 714 ? 61.609 43.184 61.875 1.00 29.23 803 THR A O 1
ATOM 5845 N N . ASN B 2 715 ? 63.350 43.944 60.688 1.00 30.20 804 ASN A N 1
ATOM 5846 C CA . ASN B 2 715 ? 63.997 42.637 60.708 1.00 30.20 804 ASN A CA 1
ATOM 5847 C C . ASN B 2 715 ? 64.384 42.244 62.126 1.00 30.20 804 ASN A C 1
ATOM 5848 O O . ASN B 2 715 ? 64.262 41.077 62.511 1.00 30.20 804 ASN A O 1
ATOM 5853 N N . TYR B 2 71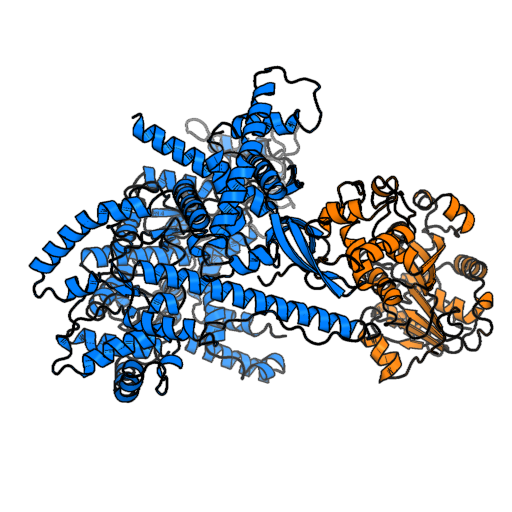6 ? 64.850 43.208 62.921 1.00 29.86 805 TYR A N 1
ATOM 5854 C CA . TYR B 2 716 ? 65.214 42.918 64.304 1.00 29.86 805 TYR A CA 1
ATOM 5855 C C . TYR B 2 716 ? 63.984 42.482 65.082 1.00 29.86 805 TYR A C 1
ATOM 5856 O O . TYR B 2 716 ? 64.017 41.501 65.841 1.00 29.86 805 TYR A O 1
ATOM 5865 N N . LYS B 2 717 ? 62.870 43.175 64.858 1.00 25.33 806 LYS A N 1
ATOM 5866 C CA . LYS B 2 717 ? 61.643 42.865 65.570 1.00 25.33 806 LYS A CA 1
ATOM 5867 C C . LYS B 2 717 ? 61.119 41.500 65.155 1.00 25.33 806 LYS A C 1
ATOM 5868 O O . LYS B 2 717 ? 60.652 40.730 65.996 1.00 25.33 806 LYS A O 1
ATOM 5874 N N . LEU B 2 718 ? 61.198 41.174 63.864 1.00 25.72 807 LEU A N 1
ATOM 5875 C CA . LEU B 2 718 ? 60.731 39.869 63.420 1.00 25.72 807 LEU A CA 1
ATOM 5876 C C . LEU B 2 718 ? 61.640 38.764 63.924 1.00 25.72 807 LEU A C 1
ATOM 5877 O O . LEU B 2 718 ? 61.182 37.641 64.131 1.00 25.72 807 LEU A O 1
ATOM 5882 N N . GLU B 2 719 ? 62.921 39.054 64.141 1.00 27.78 808 GLU A N 1
ATOM 5883 C CA . GLU B 2 719 ? 63.809 38.026 64.668 1.00 27.78 808 GLU A CA 1
ATOM 5884 C C . GLU B 2 719 ? 63.443 37.722 66.111 1.00 27.78 808 GLU A C 1
ATOM 5885 O O . GLU B 2 719 ? 63.388 36.554 66.523 1.00 27.78 808 GLU A O 1
ATOM 5891 N N . ILE B 2 720 ? 63.162 38.774 66.882 1.00 24.90 809 ILE A N 1
ATOM 5892 C CA . ILE B 2 720 ? 62.736 38.586 68.266 1.00 24.90 809 ILE A CA 1
ATOM 5893 C C . ILE B 2 720 ? 61.402 37.856 68.301 1.00 24.90 809 ILE A C 1
ATOM 5894 O O . ILE B 2 720 ? 61.163 37.007 69.165 1.00 24.90 809 ILE A O 1
ATOM 5899 N N . ALA B 2 721 ? 60.507 38.186 67.371 1.00 24.49 810 ALA A N 1
ATOM 5900 C CA . ALA B 2 721 ? 59.209 37.529 67.318 1.00 24.49 810 ALA A CA 1
ATOM 5901 C C . ALA B 2 721 ? 59.365 36.053 66.986 1.00 24.49 810 ALA A C 1
ATOM 5902 O O . ALA B 2 721 ? 58.680 35.204 67.562 1.00 24.49 810 ALA A O 1
ATOM 5904 N N . ARG B 2 722 ? 60.257 35.733 66.051 1.00 27.06 811 ARG A N 1
ATOM 5905 C CA . ARG B 2 722 ? 60.477 34.350 65.651 1.00 27.06 811 ARG A CA 1
ATOM 5906 C C . ARG B 2 722 ? 61.057 33.540 66.798 1.00 27.06 811 ARG A C 1
ATOM 5907 O O . ARG B 2 722 ? 60.737 32.359 66.954 1.00 27.06 811 ARG A O 1
ATOM 5915 N N . ALA B 2 723 ? 61.943 34.145 67.588 1.00 27.39 812 ALA A N 1
ATOM 5916 C CA . ALA B 2 723 ? 62.548 33.419 68.699 1.00 27.39 812 ALA A CA 1
ATOM 5917 C C . ALA B 2 723 ? 61.507 33.028 69.744 1.00 27.39 812 ALA A C 1
ATOM 5918 O O . ALA B 2 723 ? 61.548 31.919 70.286 1.00 27.39 812 ALA A O 1
ATOM 5920 N N . PHE B 2 724 ? 60.560 33.920 70.028 1.00 26.60 813 PHE A N 1
ATOM 5921 C CA . PHE B 2 724 ? 59.557 33.754 71.074 1.00 26.60 813 PHE A CA 1
ATOM 5922 C C . PHE B 2 724 ? 58.224 33.242 70.545 1.00 26.60 813 PHE A C 1
ATOM 5923 O O . PHE B 2 724 ? 57.202 33.393 71.219 1.00 26.60 813 PHE A O 1
ATOM 5931 N N . LEU B 2 725 ? 58.212 32.657 69.350 1.00 26.36 814 LEU A N 1
ATOM 5932 C CA . LEU B 2 725 ? 56.963 32.252 68.712 1.00 26.36 814 LEU A CA 1
ATOM 5933 C C . LEU B 2 725 ? 56.176 31.242 69.541 1.00 26.36 814 LEU A C 1
ATOM 5934 O O . LEU B 2 725 ? 54.963 31.386 69.726 1.00 26.36 814 LEU A O 1
ATOM 5939 N N . GLY B 2 726 ? 56.837 30.199 70.031 1.00 31.09 815 GLY A N 1
ATOM 5940 C CA . GLY B 2 726 ? 56.130 29.187 70.802 1.00 31.09 815 GLY A CA 1
ATOM 5941 C C . GLY B 2 726 ? 55.701 29.596 72.203 1.00 31.09 815 GLY A C 1
ATOM 5942 O O . GLY B 2 726 ? 54.554 29.381 72.596 1.00 31.09 815 GLY A O 1
ATOM 5943 N N . GLU B 2 727 ? 56.602 30.218 72.958 1.00 30.42 816 GLU A N 1
ATOM 5944 C CA . GLU B 2 727 ? 56.422 30.473 74.383 1.00 30.42 816 GLU A CA 1
ATOM 5945 C C . GLU B 2 727 ? 55.540 31.675 74.710 1.00 30.42 816 GLU A C 1
ATOM 5946 O O . GLU B 2 727 ? 55.152 32.471 73.855 1.00 30.42 816 GLU A O 1
ATOM 5952 N N . LYS B 2 728 ? 55.216 31.757 76.004 1.00 24.32 817 LYS A N 1
ATOM 5953 C CA . LYS B 2 728 ? 54.465 32.847 76.614 1.00 24.32 817 LYS A CA 1
ATOM 5954 C C . LYS B 2 728 ? 55.455 33.887 77.116 1.00 24.32 817 LYS A C 1
ATOM 5955 O O . LYS B 2 728 ? 56.493 33.535 77.681 1.00 24.32 817 LYS A O 1
ATOM 5961 N N . LEU B 2 729 ? 55.175 35.155 76.861 1.00 19.50 818 LEU A N 1
ATOM 5962 C CA . LEU B 2 729 ? 56.087 36.207 77.268 1.00 19.50 818 LEU A CA 1
ATOM 5963 C C . LEU B 2 729 ? 55.358 37.307 78.028 1.00 19.50 818 LEU A C 1
ATOM 5964 O O . LEU B 2 729 ? 54.193 37.601 77.762 1.00 19.50 818 LEU A O 1
ATOM 5969 N N . TYR B 2 730 ? 56.058 37.896 78.998 1.00 21.75 819 TYR A N 1
ATOM 5970 C CA . TYR B 2 730 ? 55.540 38.954 79.855 1.00 21.75 819 TYR A CA 1
ATOM 5971 C C . TYR B 2 730 ? 56.310 40.245 79.635 1.00 21.75 819 TYR A C 1
ATOM 5972 O O . TYR B 2 730 ? 57.526 40.220 79.443 1.00 21.75 819 TYR A O 1
ATOM 5981 N N . PHE B 2 731 ? 55.612 41.374 79.649 1.00 19.96 820 PHE A N 1
ATOM 5982 C CA . PHE B 2 731 ? 56.300 42.646 79.487 1.00 19.96 820 PHE A CA 1
ATOM 5983 C C . PHE B 2 731 ? 56.300 43.425 80.791 1.00 19.96 820 PHE A C 1
ATOM 5984 O O . PHE B 2 731 ? 55.266 44.005 81.148 1.00 19.96 820 PHE A O 1
ATOM 5992 N N . PRO B 2 732 ? 57.405 43.494 81.528 1.00 20.65 821 PRO A N 1
ATOM 5993 C CA . PRO B 2 732 ? 57.424 44.325 82.735 1.00 20.65 821 PRO A CA 1
ATOM 5994 C C . PRO B 2 732 ? 57.371 45.794 82.350 1.00 20.65 821 PRO A C 1
ATOM 5995 O O . PRO B 2 732 ? 57.873 46.192 81.298 1.00 20.65 821 PRO A O 1
ATOM 5999 N N . HIS B 2 733 ? 56.755 46.611 83.199 1.00 20.56 822 HIS A N 1
ATOM 6000 C CA . HIS B 2 733 ? 56.588 48.017 82.864 1.00 20.56 822 HIS A CA 1
ATOM 6001 C C . HIS B 2 733 ? 57.342 48.955 83.802 1.00 20.56 822 HIS A C 1
ATOM 6002 O O . HIS B 2 733 ? 57.656 48.622 84.944 1.00 20.56 822 HIS A O 1
ATOM 6009 N N . ASN B 2 734 ? 57.621 50.147 83.276 1.00 24.04 823 ASN A N 1
ATOM 6010 C CA . ASN B 2 734 ? 58.317 51.253 83.923 1.00 24.04 823 ASN A CA 1
ATOM 6011 C C . ASN B 2 734 ? 57.513 52.520 83.708 1.00 24.04 823 ASN A C 1
ATOM 6012 O O . ASN B 2 734 ? 56.590 52.550 82.901 1.00 24.04 823 ASN A O 1
ATOM 6017 N N . LEU B 2 735 ? 57.839 53.573 84.444 1.00 24.13 824 LEU A N 1
ATOM 6018 C CA . LEU B 2 735 ? 57.140 54.837 84.287 1.00 24.13 824 LEU A CA 1
ATOM 6019 C C . LEU B 2 735 ? 58.089 55.918 83.796 1.00 24.13 824 LEU A C 1
ATOM 6020 O O . LEU B 2 735 ? 59.291 55.868 84.047 1.00 24.13 824 LEU A O 1
ATOM 6025 N N . ASP B 2 736 ? 57.547 56.897 83.086 1.00 25.88 825 ASP A N 1
ATOM 6026 C CA . ASP B 2 736 ? 58.337 58.060 82.732 1.00 25.88 825 ASP A CA 1
ATOM 6027 C C . ASP B 2 736 ? 58.114 59.091 83.836 1.00 25.88 825 ASP A C 1
ATOM 6028 O O . ASP B 2 736 ? 57.441 58.812 84.830 1.00 25.88 825 ASP A O 1
ATOM 6033 N N . PHE B 2 737 ? 58.685 60.289 83.697 1.00 27.71 826 PHE A N 1
ATOM 6034 C CA . PHE B 2 737 ? 58.509 61.280 84.756 1.00 27.71 826 PHE A CA 1
ATOM 6035 C C . PHE B 2 737 ? 57.036 61.633 84.944 1.00 27.71 826 PHE A C 1
ATOM 6036 O O . PHE B 2 737 ? 56.573 61.791 86.077 1.00 27.71 826 PHE A O 1
ATOM 6044 N N . ARG B 2 738 ? 56.286 61.757 83.847 1.00 26.31 827 ARG A N 1
ATOM 6045 C CA . ARG B 2 738 ? 54.857 62.047 83.940 1.00 26.31 827 ARG A CA 1
ATOM 6046 C C . ARG B 2 738 ? 54.100 60.910 84.608 1.00 26.31 827 ARG A C 1
ATOM 6047 O O . ARG B 2 738 ? 53.077 61.141 85.256 1.00 26.31 827 ARG A O 1
ATOM 6055 N N . GLY B 2 739 ? 54.578 59.681 84.453 1.00 25.03 828 GLY A N 1
ATOM 6056 C CA . GLY B 2 739 ? 53.951 58.508 85.026 1.00 25.03 828 GLY A CA 1
ATOM 6057 C C . GLY B 2 739 ? 53.376 57.531 84.028 1.00 25.03 828 GLY A C 1
ATOM 6058 O O . GLY B 2 739 ? 52.832 56.505 84.446 1.00 25.03 828 GLY A O 1
ATOM 6059 N N . ARG B 2 740 ? 53.473 57.806 82.732 1.00 25.96 829 ARG A N 1
ATOM 6060 C CA . ARG B 2 740 ? 52.978 56.868 81.736 1.00 25.96 829 ARG A CA 1
ATOM 6061 C C . ARG B 2 740 ? 53.789 55.580 81.794 1.00 25.96 829 ARG A C 1
ATOM 6062 O O . ARG B 2 740 ? 55.009 55.607 81.950 1.00 25.96 829 ARG A O 1
ATOM 6070 N N . ALA B 2 741 ? 53.112 54.446 81.664 1.00 23.98 830 ALA A N 1
ATOM 6071 C CA . ALA B 2 741 ? 53.769 53.150 81.741 1.00 23.98 830 ALA A CA 1
ATOM 6072 C C . ALA B 2 741 ? 54.230 52.691 80.367 1.00 23.98 830 ALA A C 1
ATOM 6073 O O . ALA B 2 741 ? 53.468 52.748 79.398 1.00 23.98 830 ALA A O 1
ATOM 6075 N N . TYR B 2 742 ? 55.478 52.236 80.292 1.00 24.08 831 TYR A N 1
ATOM 6076 C CA . TYR B 2 742 ? 56.119 51.747 79.086 1.00 24.08 831 TYR A CA 1
ATOM 6077 C C . TYR B 2 742 ? 56.719 50.373 79.338 1.00 24.08 831 TYR A C 1
ATOM 6078 O O . TYR B 2 742 ? 57.266 50.128 80.415 1.00 24.08 831 TYR A O 1
ATOM 6087 N N . PRO B 2 743 ? 56.642 49.463 78.372 1.00 20.51 832 PRO A N 1
ATOM 6088 C CA . PRO B 2 743 ? 57.221 48.133 78.571 1.00 20.51 832 PRO A CA 1
ATOM 6089 C C . PRO B 2 743 ? 58.728 48.209 78.739 1.00 20.51 832 PRO A C 1
ATOM 6090 O O . PRO B 2 743 ? 59.395 49.080 78.181 1.00 20.51 832 PRO A O 1
ATOM 6094 N N . LEU B 2 744 ? 59.263 47.298 79.549 1.00 21.87 833 LEU A N 1
ATOM 6095 C CA . LEU B 2 744 ? 60.700 47.294 79.794 1.00 21.87 833 LEU A CA 1
ATOM 6096 C C . LEU B 2 744 ? 61.477 46.888 78.547 1.00 21.87 833 LEU A C 1
ATOM 6097 O O . LEU B 2 744 ? 62.574 47.399 78.307 1.00 21.87 833 LEU A O 1
ATOM 6102 N N . SER B 2 745 ? 60.930 45.974 77.740 1.00 23.03 834 SER A N 1
ATOM 6103 C CA . SER B 2 745 ? 61.604 45.524 76.526 1.00 23.03 834 SER A CA 1
ATOM 6104 C C . SER B 2 745 ? 61.299 46.490 75.389 1.00 23.03 834 SER A C 1
ATOM 6105 O O . SER B 2 745 ? 60.169 46.537 74.890 1.00 23.03 834 SER A O 1
ATOM 6108 N N . PRO B 2 746 ? 62.287 47.283 74.967 1.00 23.45 835 PRO A N 1
ATOM 6109 C CA . PRO B 2 746 ? 62.043 48.281 73.911 1.00 23.45 835 PRO A CA 1
ATOM 6110 C C . PRO B 2 746 ? 61.860 47.746 72.499 1.00 23.45 835 PRO A C 1
ATOM 6111 O O . PRO B 2 746 ? 61.011 48.258 71.763 1.00 23.45 835 PRO A O 1
ATOM 6115 N N . HIS B 2 747 ? 62.653 46.758 72.084 1.00 25.21 836 HIS A N 1
ATOM 6116 C CA . HIS B 2 747 ? 62.640 46.326 70.687 1.00 25.21 836 HIS A CA 1
ATOM 6117 C C . HIS B 2 747 ? 61.316 45.715 70.249 1.00 25.21 836 HIS A C 1
ATOM 6118 O O . HIS B 2 747 ? 60.778 46.085 69.201 1.00 25.21 836 HIS A O 1
ATOM 6125 N N . PHE B 2 748 ? 60.763 44.792 71.026 1.00 21.20 837 PHE A N 1
ATOM 6126 C CA . PHE B 2 748 ? 59.515 44.145 70.641 1.00 21.20 837 PHE A CA 1
ATOM 6127 C C . PHE B 2 748 ? 58.536 44.228 71.797 1.00 21.20 837 PHE A C 1
ATOM 6128 O O . PHE B 2 748 ? 58.774 43.644 72.857 1.00 21.20 837 PHE A O 1
ATOM 6136 N N . ASN B 2 749 ? 57.435 44.942 71.585 1.00 19.39 838 ASN A N 1
ATOM 6137 C CA . ASN B 2 749 ? 56.400 45.108 72.593 1.00 19.39 838 ASN A CA 1
ATOM 6138 C C . ASN B 2 749 ? 55.119 45.531 71.893 1.00 19.39 838 ASN A C 1
ATOM 6139 O O . ASN B 2 749 ? 55.137 45.973 70.745 1.00 19.39 838 ASN A O 1
ATOM 6144 N N . HIS B 2 750 ? 54.005 45.389 72.604 1.00 19.51 839 HIS A N 1
ATOM 6145 C CA . HIS B 2 750 ? 52.689 45.712 72.068 1.00 19.51 839 HIS A CA 1
ATOM 6146 C C . HIS B 2 750 ? 52.438 47.198 71.957 1.00 19.51 839 HIS A C 1
ATOM 6147 O O . HIS B 2 750 ? 51.354 47.586 71.522 1.00 19.51 839 HIS A O 1
ATOM 6154 N N . LEU B 2 751 ? 53.392 48.035 72.335 1.00 19.15 840 LEU A N 1
ATOM 6155 C CA . LEU B 2 751 ? 53.221 49.476 72.295 1.00 19.15 840 LEU A CA 1
ATOM 6156 C C . LEU B 2 751 ? 53.936 50.083 71.101 1.00 19.15 840 LEU A C 1
ATOM 6157 O O . LEU B 2 751 ? 54.074 51.304 71.017 1.00 19.15 840 LEU A O 1
ATOM 6162 N N . GLY B 2 752 ? 54.363 49.252 70.159 1.00 20.45 841 GLY A N 1
ATOM 6163 C CA . GLY B 2 752 ? 55.105 49.697 69.002 1.00 20.45 841 GLY A CA 1
ATOM 6164 C C . GLY B 2 752 ? 54.241 50.079 67.822 1.00 20.45 841 GLY A C 1
ATOM 6165 O O . GLY B 2 752 ? 53.198 50.715 67.975 1.00 20.45 841 GLY A O 1
ATOM 6166 N N . ASN B 2 753 ? 54.691 49.708 66.632 1.00 22.52 842 ASN A N 1
ATOM 6167 C CA . ASN B 2 753 ? 54.014 50.010 65.385 1.00 22.52 842 ASN A CA 1
ATOM 6168 C C . ASN B 2 753 ? 52.884 49.017 65.151 1.00 22.52 842 ASN A C 1
ATOM 6169 O O . ASN B 2 753 ? 52.669 48.083 65.921 1.00 22.52 842 ASN A O 1
ATOM 6174 N N . ASP B 2 754 ? 52.134 49.259 64.079 1.00 22.38 843 ASP A N 1
ATOM 6175 C CA . ASP B 2 754 ? 50.986 48.421 63.755 1.00 22.38 843 ASP A CA 1
ATOM 6176 C C . ASP B 2 754 ? 51.381 46.961 63.570 1.00 22.38 843 ASP A C 1
ATOM 6177 O O . ASP B 2 754 ? 50.662 46.062 64.015 1.00 22.38 843 ASP A O 1
ATOM 6182 N N . MET B 2 755 ? 52.509 46.696 62.915 1.00 22.68 844 MET A N 1
ATOM 6183 C CA . MET B 2 755 ? 52.925 45.310 62.733 1.00 22.68 844 MET A CA 1
ATOM 6184 C C . MET B 2 755 ? 53.230 44.647 64.068 1.00 22.68 844 MET A C 1
ATOM 6185 O O . MET B 2 755 ? 52.877 43.482 64.287 1.00 22.68 844 MET A O 1
ATOM 6190 N N . SER B 2 756 ? 53.891 45.368 64.973 1.00 20.14 845 SER A N 1
ATOM 6191 C CA . SER B 2 756 ? 54.217 44.791 66.270 1.00 20.14 845 SER A CA 1
ATOM 6192 C C . SER B 2 756 ? 52.953 44.474 67.050 1.00 20.14 845 SER A C 1
ATOM 6193 O O . SER B 2 756 ? 52.863 43.431 67.704 1.00 20.14 845 SER A O 1
ATOM 6196 N N . ARG B 2 757 ? 51.971 45.376 67.015 1.00 19.07 846 ARG A N 1
ATOM 6197 C CA . ARG B 2 757 ? 50.715 45.119 67.706 1.00 19.07 846 ARG A CA 1
ATOM 6198 C C . ARG B 2 757 ? 50.001 43.928 67.090 1.00 19.07 846 ARG A C 1
ATOM 6199 O O . ARG B 2 757 ? 49.390 43.124 67.799 1.00 19.07 846 ARG A O 1
ATOM 6207 N N . GLY B 2 758 ? 50.045 43.817 65.763 1.00 17.96 847 GLY A N 1
ATOM 6208 C CA . GLY B 2 758 ? 49.403 42.702 65.094 1.00 17.96 847 GLY A CA 1
ATOM 6209 C C . GLY B 2 758 ? 50.010 41.372 65.488 1.00 17.96 847 GLY A C 1
ATOM 6210 O O . GLY B 2 758 ? 49.305 40.374 65.632 1.00 17.96 847 GLY A O 1
ATOM 6211 N N . LEU B 2 759 ? 51.334 41.338 65.637 1.00 18.19 848 LEU A N 1
ATOM 6212 C CA . LEU B 2 759 ? 52.029 40.103 65.991 1.00 18.19 848 LEU A CA 1
ATOM 6213 C C . LEU B 2 759 ? 51.629 39.573 67.366 1.00 18.19 848 LEU A C 1
ATOM 6214 O O . LEU B 2 759 ? 51.575 38.360 67.570 1.00 18.19 848 LEU A O 1
ATOM 6219 N N . LEU B 2 760 ? 51.431 40.446 68.345 1.00 17.36 849 LEU A N 1
ATOM 6220 C CA . LEU B 2 760 ? 51.138 40.006 69.705 1.00 17.36 849 LEU A CA 1
ATOM 6221 C C . LEU B 2 760 ? 49.651 39.759 69.943 1.00 17.36 849 LEU A C 1
ATOM 6222 O O . LEU B 2 760 ? 48.800 40.510 69.464 1.00 17.36 849 LEU A O 1
ATOM 6227 N N . ILE B 2 761 ? 49.347 38.693 70.696 1.00 19.06 850 ILE A N 1
ATOM 6228 C CA . ILE B 2 761 ? 47.992 38.353 71.117 1.00 19.06 850 ILE A CA 1
ATOM 6229 C C . ILE B 2 761 ? 48.053 37.845 72.551 1.00 19.06 850 ILE A C 1
ATOM 6230 O O . ILE B 2 761 ? 49.106 37.451 73.045 1.00 19.06 850 ILE A O 1
ATOM 6235 N N . PHE B 2 762 ? 46.915 37.896 73.238 1.00 22.24 851 PHE A N 1
ATOM 6236 C CA . PHE B 2 762 ? 46.858 37.452 74.626 1.00 22.24 851 PHE A CA 1
ATOM 6237 C C . PHE B 2 762 ? 47.017 35.942 74.736 1.00 22.24 851 PHE A C 1
ATOM 6238 O O . PHE B 2 762 ? 46.418 35.181 73.978 1.00 22.24 851 PHE A O 1
ATOM 6246 N N . TRP B 2 763 ? 47.846 35.509 75.684 1.00 27.53 852 TRP A N 1
ATOM 6247 C CA . TRP B 2 763 ? 48.048 34.080 75.898 1.00 27.53 852 TRP A CA 1
ATOM 6248 C C . TRP B 2 763 ? 46.781 33.404 76.407 1.00 27.53 852 TRP A C 1
ATOM 6249 O O . TRP B 2 763 ? 46.419 32.320 75.941 1.00 27.53 852 TRP A O 1
ATOM 6260 N N . HIS B 2 764 ? 46.095 34.028 77.361 1.00 29.00 853 HIS A N 1
ATOM 6261 C CA . HIS B 2 764 ? 44.878 33.459 77.924 1.00 29.00 853 HIS A CA 1
ATOM 6262 C C . HIS B 2 764 ? 43.711 33.606 76.957 1.00 29.00 853 HIS A C 1
ATOM 6263 O O . HIS B 2 764 ? 43.477 34.687 76.414 1.00 29.00 853 HIS A O 1
ATOM 6270 N N . GLY B 2 765 ? 42.953 32.529 76.772 1.00 33.31 854 GLY A N 1
ATOM 6271 C CA . GLY B 2 765 ? 41.800 32.527 75.887 1.00 33.31 854 GLY A CA 1
ATOM 6272 C C . GLY B 2 765 ? 40.521 32.494 76.706 1.00 33.31 854 GLY A C 1
ATOM 6273 O O . GLY B 2 765 ? 40.362 31.652 77.589 1.00 33.31 854 GLY A O 1
ATOM 6274 N N . LYS B 2 766 ? 39.623 33.426 76.405 1.00 33.70 855 LYS A N 1
ATOM 6275 C CA . LYS B 2 766 ? 38.359 33.557 77.115 1.00 33.70 855 LYS A CA 1
ATOM 6276 C C . LYS B 2 766 ? 37.187 33.423 76.155 1.00 33.70 855 LYS A C 1
ATOM 6277 O O . LYS B 2 766 ? 37.171 34.062 75.099 1.00 33.70 855 LYS A O 1
ATOM 6283 N N . LYS B 2 767 ? 36.210 32.600 76.538 1.00 39.20 856 LYS A N 1
ATOM 6284 C CA . LYS B 2 767 ? 35.041 32.347 75.706 1.00 39.20 856 LYS A CA 1
ATOM 6285 C C . LYS B 2 767 ? 34.350 33.659 75.370 1.00 39.20 856 LYS A C 1
ATOM 6286 O O . LYS B 2 767 ? 34.120 34.488 76.251 1.00 39.20 856 LYS A O 1
ATOM 6292 N N . LEU B 2 768 ? 33.999 33.838 74.093 1.00 37.75 857 LEU A N 1
ATOM 6293 C CA . LEU B 2 768 ? 33.443 35.115 73.653 1.00 37.75 857 LEU A CA 1
ATOM 6294 C C . LEU B 2 768 ? 32.133 35.451 74.352 1.00 37.75 857 LEU A C 1
ATOM 6295 O O . LEU B 2 768 ? 31.964 36.559 74.871 1.00 37.75 857 LEU A O 1
ATOM 6300 N N . GLY B 2 769 ? 31.193 34.518 74.378 1.00 41.54 858 GLY A N 1
ATOM 6301 C CA . GLY B 2 769 ? 29.911 34.786 74.980 1.00 41.54 858 GLY A CA 1
ATOM 6302 C C . GLY B 2 769 ? 29.048 35.610 74.046 1.00 41.54 858 GLY A C 1
ATOM 6303 O O . GLY B 2 769 ? 29.408 35.860 72.893 1.00 41.54 858 GLY A O 1
ATOM 6304 N N . PRO B 2 770 ? 27.887 36.048 74.522 1.00 41.76 859 PRO A N 1
ATOM 6305 C CA . PRO B 2 770 ? 27.015 36.883 73.684 1.00 41.76 859 PRO A CA 1
ATOM 6306 C C . PRO B 2 770 ? 27.625 38.240 73.372 1.00 41.76 859 PRO A C 1
ATOM 6307 O O . PRO B 2 770 ? 27.609 38.709 72.231 1.00 41.76 859 PRO A O 1
ATOM 6311 N N . SER B 2 771 ? 28.159 38.875 74.416 1.00 38.31 860 SER A N 1
ATOM 6312 C CA . SER B 2 771 ? 28.773 40.195 74.300 1.00 38.31 860 SER A CA 1
ATOM 6313 C C . SER B 2 771 ? 30.061 40.154 73.488 1.00 38.31 860 SER A C 1
ATOM 6314 O O . SER B 2 771 ? 30.342 41.078 72.713 1.00 38.31 860 SER A O 1
ATOM 6317 N N . GLY B 2 772 ? 30.874 39.116 73.685 1.00 36.25 861 GLY A N 1
ATOM 6318 C CA . GLY B 2 772 ? 32.166 39.064 73.025 1.00 36.25 861 GLY A CA 1
ATOM 6319 C C . GLY B 2 772 ? 32.080 39.081 71.513 1.00 36.25 861 GLY A C 1
ATOM 6320 O O . GLY B 2 772 ? 32.914 39.696 70.851 1.00 36.25 861 GLY A O 1
ATOM 6321 N N . LEU B 2 773 ? 31.122 38.359 70.939 1.00 33.85 862 LEU A N 1
ATOM 6322 C CA . LEU B 2 773 ? 31.014 38.343 69.485 1.00 33.85 862 LEU A CA 1
ATOM 6323 C C . LEU B 2 773 ? 30.741 39.742 68.950 1.00 33.85 862 LEU A C 1
ATOM 6324 O O . LEU B 2 773 ? 31.361 40.187 67.972 1.00 33.85 862 LEU A O 1
ATOM 6329 N N . LYS B 2 774 ? 29.848 40.469 69.620 1.00 31.61 863 LYS A N 1
ATOM 6330 C CA . LYS B 2 774 ? 29.541 41.835 69.225 1.00 31.61 863 LYS A CA 1
ATOM 6331 C C . LYS B 2 774 ? 30.770 42.711 69.360 1.00 31.61 863 LYS A C 1
ATOM 6332 O O . LYS B 2 774 ? 31.039 43.560 68.505 1.00 31.61 863 LYS A O 1
ATOM 6338 N N . TRP B 2 775 ? 31.543 42.500 70.420 1.00 29.33 864 TRP A N 1
ATOM 6339 C CA . TRP B 2 775 ? 32.709 43.341 70.651 1.00 29.33 864 TRP A CA 1
ATOM 6340 C C . TRP B 2 775 ? 33.814 43.037 69.653 1.00 29.33 864 TRP A C 1
ATOM 6341 O O . TRP B 2 775 ? 34.540 43.944 69.254 1.00 29.33 864 TRP A O 1
ATOM 6352 N N . LEU B 2 776 ? 33.951 41.782 69.230 1.00 28.64 865 LEU A N 1
ATOM 6353 C CA . LEU B 2 776 ? 34.949 41.440 68.222 1.00 28.64 865 LEU A CA 1
ATOM 6354 C C . LEU B 2 776 ? 34.580 42.080 66.891 1.00 28.64 865 LEU A C 1
ATOM 6355 O O . LEU B 2 776 ? 35.441 42.632 66.186 1.00 28.64 865 LEU A O 1
ATOM 6360 N N . LYS B 2 777 ? 33.292 42.035 66.541 1.00 29.87 866 LYS A N 1
ATOM 6361 C CA . LYS B 2 777 ? 32.857 42.659 65.298 1.00 29.87 866 LYS A CA 1
ATOM 6362 C C . LYS B 2 777 ? 33.084 44.162 65.361 1.00 29.87 866 LYS A C 1
ATOM 6363 O O . LYS B 2 777 ? 33.578 44.773 64.400 1.00 29.87 866 LYS A O 1
ATOM 6369 N N . ILE B 2 778 ? 32.746 44.778 66.495 1.00 29.61 867 ILE A N 1
ATOM 6370 C CA . ILE B 2 778 ? 32.950 46.211 66.617 1.00 29.61 867 ILE A CA 1
ATOM 6371 C C . ILE B 2 778 ? 34.438 46.511 66.609 1.00 29.61 867 ILE A C 1
ATOM 6372 O O . ILE B 2 778 ? 34.856 47.587 66.180 1.00 29.61 867 ILE A O 1
ATOM 6377 N N . HIS B 2 779 ? 35.265 45.571 67.070 1.00 26.11 868 HIS A N 1
ATOM 6378 C CA . HIS B 2 779 ? 36.701 45.799 67.053 1.00 26.11 868 HIS A CA 1
ATOM 6379 C C . HIS B 2 779 ? 37.187 45.902 65.623 1.00 26.11 868 HIS A C 1
ATOM 6380 O O . HIS B 2 779 ? 37.987 46.782 65.289 1.00 26.11 868 HIS A O 1
ATOM 6387 N N . LEU B 2 780 ? 36.715 44.999 64.763 1.00 28.28 869 LEU A N 1
ATOM 6388 C CA . LEU B 2 780 ? 37.146 45.056 63.370 1.00 28.28 869 LEU A CA 1
ATOM 6389 C C . LEU B 2 780 ? 36.678 46.359 62.739 1.00 28.28 869 LEU A C 1
ATOM 6390 O O . LEU B 2 780 ? 37.422 47.010 61.991 1.00 28.28 869 LEU A O 1
ATOM 6395 N N . SER B 2 781 ? 35.449 46.769 63.060 1.00 31.49 870 SER A N 1
ATOM 6396 C CA . SER B 2 781 ? 34.936 48.016 62.507 1.00 31.49 870 SER A CA 1
ATOM 6397 C C . SER B 2 781 ? 35.787 49.188 62.969 1.00 31.49 870 SER A C 1
ATOM 6398 O O . SER B 2 781 ? 36.043 50.122 62.203 1.00 31.49 870 SER A O 1
ATOM 6401 N N . ASN B 2 782 ? 36.205 49.166 64.237 1.00 33.21 871 ASN A N 1
ATOM 6402 C CA . ASN B 2 782 ? 37.032 50.232 64.786 1.00 33.21 871 ASN A CA 1
ATOM 6403 C C . ASN B 2 782 ? 38.368 50.279 64.071 1.00 33.21 871 ASN A C 1
ATOM 6404 O O . ASN B 2 782 ? 38.881 51.360 63.762 1.00 33.21 871 ASN A O 1
ATOM 6409 N N . LEU B 2 783 ? 38.955 49.106 63.821 1.00 28.17 872 LEU A N 1
ATOM 6410 C CA . LEU B 2 783 ? 40.253 49.052 63.163 1.00 28.17 872 LEU A CA 1
ATOM 6411 C C . LEU B 2 783 ? 40.159 49.649 61.773 1.00 28.17 872 LEU A C 1
ATOM 6412 O O . LEU B 2 783 ? 41.058 50.375 61.339 1.00 28.17 872 LEU A O 1
ATOM 6417 N N . PHE B 2 784 ? 39.072 49.361 61.057 1.00 31.32 873 PHE A N 1
ATOM 6418 C CA . PHE B 2 784 ? 38.931 49.904 59.710 1.00 31.32 873 PHE A CA 1
ATOM 6419 C C . PHE B 2 784 ? 38.687 51.409 59.696 1.00 31.32 873 PHE A C 1
ATOM 6420 O O . PHE B 2 784 ? 38.547 51.983 58.614 1.00 31.32 873 PHE A O 1
ATOM 6428 N N . GLY B 2 785 ? 38.627 52.055 60.855 1.00 38.66 874 GLY A N 1
ATOM 6429 C CA . GLY B 2 785 ? 38.447 53.486 60.963 1.00 38.66 874 GLY A CA 1
ATOM 6430 C C . GLY B 2 785 ? 37.026 53.965 61.151 1.00 38.66 874 GLY A C 1
ATOM 6431 O O . GLY B 2 785 ? 36.819 55.169 61.343 1.00 38.66 874 GLY A O 1
ATOM 6432 N N . PHE B 2 786 ? 36.041 53.074 61.104 1.00 43.92 875 PHE A N 1
ATOM 6433 C CA . PHE B 2 786 ? 34.645 53.449 61.325 1.00 43.92 875 PHE A CA 1
ATOM 6434 C C . PHE B 2 786 ? 34.278 53.330 62.805 1.00 43.92 875 PHE A C 1
ATOM 6435 O O . PHE B 2 786 ? 33.443 52.524 63.207 1.00 43.92 875 PHE A O 1
ATOM 6443 N N . ASP B 2 787 ? 34.929 54.145 63.630 1.00 49.19 876 ASP A N 1
ATOM 6444 C CA . ASP B 2 787 ? 34.628 54.155 65.054 1.00 49.19 876 ASP A CA 1
ATOM 6445 C C . ASP B 2 787 ? 33.695 55.289 65.454 1.00 49.19 876 ASP A C 1
ATOM 6446 O O . ASP B 2 787 ? 33.248 55.328 66.605 1.00 49.19 876 ASP A O 1
ATOM 6451 N N . LYS B 2 788 ? 33.405 56.209 64.533 1.00 54.28 877 LYS A N 1
ATOM 6452 C CA . LYS B 2 788 ? 32.504 57.318 64.822 1.00 54.28 877 LYS A CA 1
ATOM 6453 C C . LYS B 2 788 ? 31.079 56.826 65.039 1.00 54.28 877 LYS A C 1
ATOM 6454 O O . LYS B 2 788 ? 30.347 57.358 65.881 1.00 54.28 877 LYS A O 1
ATOM 6460 N N . LEU B 2 789 ? 30.679 55.807 64.285 1.00 51.34 878 LEU A N 1
ATOM 6461 C CA . LEU B 2 789 ? 29.325 55.291 64.284 1.00 51.34 878 LEU A CA 1
ATOM 6462 C C . LEU B 2 789 ? 28.968 54.549 65.570 1.00 51.34 878 LEU A C 1
ATOM 6463 O O . LEU B 2 789 ? 29.844 54.107 66.315 1.00 51.34 878 LEU A O 1
ATOM 6468 N N . PRO B 2 790 ? 27.673 54.402 65.841 1.00 48.22 879 PRO A N 1
ATOM 6469 C CA . PRO B 2 790 ? 27.230 53.663 67.026 1.00 48.22 879 PRO A CA 1
ATOM 6470 C C . PRO B 2 790 ? 27.495 52.173 66.880 1.00 48.22 879 PRO A C 1
ATOM 6471 O O . PRO B 2 790 ? 27.742 51.660 65.789 1.00 48.22 879 PRO A O 1
ATOM 6475 N N . LEU B 2 791 ? 27.439 51.478 68.018 1.00 42.67 880 LEU A N 1
ATOM 6476 C CA . LEU B 2 791 ? 27.802 50.064 68.060 1.00 42.67 880 LEU A CA 1
ATOM 6477 C C . LEU B 2 791 ? 26.981 49.239 67.078 1.00 42.67 880 LEU A C 1
ATOM 6478 O O . LEU B 2 791 ? 27.507 48.315 66.443 1.00 42.67 880 LEU A O 1
ATOM 6483 N N . LYS B 2 792 ? 25.690 49.541 66.948 1.00 45.26 881 LYS A N 1
ATOM 6484 C CA . LYS B 2 792 ? 24.856 48.792 66.015 1.00 45.26 881 LYS A CA 1
ATOM 6485 C C . LYS B 2 792 ? 25.369 48.942 64.590 1.00 45.26 881 LYS A C 1
ATOM 6486 O O . LYS B 2 792 ? 25.448 47.960 63.843 1.00 45.26 881 LYS A O 1
ATOM 6492 N N . ASP B 2 793 ? 25.755 50.159 64.207 1.00 47.20 882 ASP A N 1
ATOM 6493 C CA . ASP B 2 793 ? 26.284 50.379 62.866 1.00 47.20 882 ASP A CA 1
ATOM 6494 C C . ASP B 2 793 ? 27.606 49.650 62.670 1.00 47.20 882 ASP A C 1
ATOM 6495 O O . ASP B 2 793 ? 27.868 49.121 61.587 1.00 47.20 882 ASP A O 1
ATOM 6500 N N . ARG B 2 794 ? 28.479 49.659 63.679 1.00 41.83 883 ARG A N 1
ATOM 6501 C CA . ARG B 2 794 ? 29.758 48.971 63.544 1.00 41.83 883 ARG A CA 1
ATOM 6502 C C . ARG B 2 794 ? 29.547 47.473 63.346 1.00 41.83 883 ARG A C 1
ATOM 6503 O O . ARG B 2 794 ? 30.194 46.844 62.489 1.00 41.83 883 ARG A O 1
ATOM 6511 N N . VAL B 2 795 ? 28.626 46.885 64.112 1.00 38.30 884 VAL A N 1
ATOM 6512 C CA . VAL B 2 795 ? 28.353 45.465 63.931 1.00 38.30 884 VAL A CA 1
ATOM 6513 C C . VAL B 2 795 ? 27.796 45.243 62.536 1.00 38.30 884 VAL A C 1
ATOM 6514 O O . VAL B 2 795 ? 28.120 44.252 61.868 1.00 38.30 884 VAL A O 1
ATOM 6518 N N . ALA B 2 796 ? 26.948 46.168 62.073 1.00 39.92 885 ALA A N 1
ATOM 6519 C CA . ALA B 2 796 ? 26.377 46.041 60.741 1.00 39.92 885 ALA A CA 1
ATOM 6520 C C . ALA B 2 796 ? 27.476 46.054 59.693 1.00 39.92 885 ALA A C 1
ATOM 6521 O O . ALA B 2 796 ? 27.408 45.320 58.704 1.00 39.92 885 ALA A O 1
ATOM 6523 N N . PHE B 2 797 ? 28.484 46.908 59.883 1.00 37.08 886 PHE A N 1
ATOM 6524 C CA . PHE B 2 797 ? 29.581 46.989 58.926 1.00 37.08 886 PHE A CA 1
ATOM 6525 C C . PHE B 2 797 ? 30.316 45.662 58.845 1.00 37.08 886 PHE A C 1
ATOM 6526 O O . PHE B 2 797 ? 30.616 45.167 57.749 1.00 37.08 886 PHE A O 1
ATOM 6534 N N . THR B 2 798 ? 30.591 45.053 60.000 1.00 35.99 887 THR A N 1
ATOM 6535 C CA . THR B 2 798 ? 31.314 43.785 59.966 1.00 35.99 887 THR A CA 1
ATOM 6536 C C . THR B 2 798 ? 30.475 42.714 59.280 1.00 35.99 887 THR A C 1
ATOM 6537 O O . THR B 2 798 ? 30.979 41.942 58.445 1.00 35.99 887 THR A O 1
ATOM 6541 N N . GLU B 2 799 ? 29.177 42.678 59.592 1.00 39.60 888 GLU A N 1
ATOM 6542 C CA . GLU B 2 799 ? 28.319 41.668 58.989 1.00 39.60 888 GLU A CA 1
ATOM 6543 C C . GLU B 2 799 ? 28.273 41.861 57.484 1.00 39.60 888 GLU A C 1
ATOM 6544 O O . GLU B 2 799 ? 28.314 40.891 56.720 1.00 39.60 888 GLU A O 1
ATOM 6550 N N . SER B 2 800 ? 28.186 43.117 57.042 1.00 38.49 889 SER A N 1
ATOM 6551 C CA . SER B 2 800 ? 28.122 43.406 55.620 1.00 38.49 889 SER A CA 1
ATOM 6552 C C . SER B 2 800 ? 29.406 42.996 54.924 1.00 38.49 889 SER A C 1
ATOM 6553 O O . SER B 2 800 ? 29.383 42.637 53.742 1.00 38.49 889 SER A O 1
ATOM 6556 N N . HIS B 2 801 ? 30.538 43.055 55.628 1.00 36.75 890 HIS A N 1
ATOM 6557 C CA . HIS B 2 801 ? 31.820 42.735 55.015 1.00 36.75 890 HIS A CA 1
ATOM 6558 C C . HIS B 2 801 ? 32.298 41.329 55.348 1.00 36.75 890 HIS A C 1
ATOM 6559 O O . HIS B 2 801 ? 33.497 41.054 55.262 1.00 36.75 890 HIS A O 1
ATOM 6566 N N . LEU B 2 802 ? 31.381 40.455 55.764 1.00 37.78 891 LEU A N 1
ATOM 6567 C CA . LEU B 2 802 ? 31.743 39.094 56.161 1.00 37.78 891 LEU A CA 1
ATOM 6568 C C . LEU B 2 802 ? 32.452 38.330 55.040 1.00 37.78 891 LEU A C 1
ATOM 6569 O O . LEU B 2 802 ? 33.405 37.582 55.294 1.00 37.78 891 LEU A O 1
ATOM 6574 N N . GLN B 2 803 ? 31.993 38.484 53.795 1.00 42.01 892 GLN A N 1
ATOM 6575 C CA . GLN B 2 803 ? 32.652 37.807 52.676 1.00 42.01 892 GLN A CA 1
ATOM 6576 C C . GLN B 2 803 ? 34.068 38.329 52.484 1.00 42.01 892 GLN A C 1
ATOM 6577 O O . GLN B 2 803 ? 34.988 37.563 52.170 1.00 42.01 892 GLN A O 1
ATOM 6583 N N . ASP B 2 804 ? 34.258 39.635 52.669 1.00 36.73 893 ASP A N 1
ATOM 6584 C CA . ASP B 2 804 ? 35.586 40.218 52.551 1.00 36.73 893 ASP A CA 1
ATOM 6585 C C . ASP B 2 804 ? 36.490 39.667 53.642 1.00 36.73 893 ASP A C 1
ATOM 6586 O O . ASP B 2 804 ? 37.672 39.394 53.404 1.00 36.73 893 ASP A O 1
ATOM 6591 N N . ILE B 2 805 ? 35.947 39.520 54.851 1.00 34.75 894 ILE A N 1
ATOM 6592 C CA . ILE B 2 805 ? 36.724 38.969 55.954 1.00 34.75 894 ILE A CA 1
ATOM 6593 C C . ILE B 2 805 ? 37.147 37.554 55.611 1.00 34.75 894 ILE A C 1
ATOM 6594 O O . ILE B 2 805 ? 38.284 37.144 55.872 1.00 34.75 894 ILE A O 1
ATOM 6599 N N . LYS B 2 806 ? 36.234 36.784 55.019 1.00 39.31 895 LYS A N 1
ATOM 6600 C CA . LYS B 2 806 ? 36.570 35.413 54.663 1.00 39.31 895 LYS A CA 1
ATOM 6601 C C . LYS B 2 806 ? 37.694 35.403 53.644 1.00 39.31 895 LYS A C 1
ATOM 6602 O O . LYS B 2 806 ? 38.630 34.607 53.746 1.00 39.31 895 LYS A O 1
ATOM 6608 N N . ASP B 2 807 ? 37.613 36.282 52.647 1.00 40.40 896 ASP A N 1
ATOM 6609 C CA . ASP B 2 807 ? 38.638 36.304 51.609 1.00 40.40 896 ASP A CA 1
ATOM 6610 C C . ASP B 2 807 ? 39.995 36.674 52.187 1.00 40.40 896 ASP A C 1
ATOM 6611 O O . ASP B 2 807 ? 41.015 36.070 51.839 1.00 40.40 896 ASP A O 1
ATOM 6616 N N . SER B 2 808 ? 40.025 37.684 53.059 1.00 35.36 897 SER A N 1
ATOM 6617 C CA . SER B 2 808 ? 41.278 38.133 53.658 1.00 35.36 897 SER A CA 1
ATOM 6618 C C . SER B 2 808 ? 41.904 37.053 54.529 1.00 35.36 897 SER A C 1
ATOM 6619 O O . SER B 2 808 ? 43.111 36.810 54.461 1.00 35.36 897 SER A O 1
ATOM 6622 N N . ALA B 2 809 ? 41.105 36.406 55.372 1.00 35.45 898 ALA A N 1
ATOM 6623 C CA . ALA B 2 809 ? 41.647 35.366 56.239 1.00 35.45 898 ALA A CA 1
ATOM 6624 C C . ALA B 2 809 ? 42.069 34.128 55.459 1.00 35.45 898 ALA A C 1
ATOM 6625 O O . ALA B 2 809 ? 43.128 33.552 55.730 1.00 35.45 898 ALA A O 1
ATOM 6627 N N . GLU B 2 810 ? 41.244 33.677 54.516 1.00 42.12 899 GLU A N 1
ATOM 6628 C CA . GLU B 2 810 ? 41.557 32.465 53.764 1.00 42.12 899 GLU A CA 1
ATOM 6629 C C . GLU B 2 810 ? 42.780 32.652 52.874 1.00 42.12 899 GLU A C 1
ATOM 6630 O O . GLU B 2 810 ? 43.656 31.783 52.821 1.00 42.12 899 GLU A O 1
ATOM 6636 N N . ASN B 2 811 ? 42.861 33.774 52.163 1.00 39.50 900 ASN A N 1
ATOM 6637 C CA . ASN B 2 811 ? 43.971 34.056 51.253 1.00 39.50 900 ASN A CA 1
ATOM 6638 C C . ASN B 2 811 ? 44.445 35.468 51.566 1.00 39.50 900 ASN A C 1
ATOM 6639 O O . ASN B 2 811 ? 43.959 36.448 50.999 1.00 39.50 900 ASN A O 1
ATOM 6644 N N . PRO B 2 812 ? 45.418 35.546 52.472 1.00 32.32 901 PRO A N 1
ATOM 6645 C CA . PRO B 2 812 ? 45.910 36.826 52.963 1.00 32.32 901 PRO A CA 1
ATOM 6646 C C . PRO B 2 812 ? 46.534 37.674 51.863 1.00 32.32 901 PRO A C 1
ATOM 6647 O O . PRO B 2 812 ? 46.278 38.880 51.786 1.00 32.32 901 PRO A O 1
ATOM 6651 N N . LEU B 2 813 ? 47.362 37.076 51.012 1.00 33.91 902 LEU A N 1
ATOM 6652 C CA . LEU B 2 813 ? 48.066 37.813 49.967 1.00 33.91 902 LEU A CA 1
ATOM 6653 C C . LEU B 2 813 ? 47.575 37.515 48.560 1.00 33.91 902 LEU A C 1
ATOM 6654 O O . LEU B 2 813 ? 47.488 38.428 47.739 1.00 33.91 902 LEU A O 1
ATOM 6659 N N . THR B 2 814 ? 47.254 36.259 48.259 1.00 39.36 903 THR A N 1
ATOM 6660 C CA . THR B 2 814 ? 46.809 35.889 46.923 1.00 39.36 903 THR A CA 1
ATOM 6661 C C . THR B 2 814 ? 45.445 36.472 46.586 1.00 39.36 903 THR A C 1
ATOM 6662 O O . THR B 2 814 ? 45.114 36.597 45.403 1.00 39.36 903 THR A O 1
ATOM 6666 N N . GLY B 2 815 ? 44.647 36.814 47.588 1.00 40.79 904 GLY A N 1
ATOM 6667 C CA . GLY B 2 815 ? 43.317 37.342 47.379 1.00 40.79 904 GLY A CA 1
ATOM 6668 C C . GLY B 2 815 ? 43.297 38.837 47.132 1.00 40.79 904 GLY A C 1
ATOM 6669 O O . GLY B 2 815 ? 44.296 39.454 46.757 1.00 40.79 904 GLY A O 1
ATOM 6670 N N . ASP B 2 816 ? 42.116 39.420 47.332 1.00 42.70 905 ASP A N 1
ATOM 6671 C CA . ASP B 2 816 ? 41.891 40.842 47.105 1.00 42.70 905 ASP A CA 1
ATOM 6672 C C . ASP B 2 816 ? 42.570 41.734 48.133 1.00 42.70 905 ASP A C 1
ATOM 6673 O O . ASP B 2 816 ? 42.645 42.947 47.905 1.00 42.70 905 ASP A O 1
ATOM 6678 N N . ARG B 2 817 ? 43.052 41.182 49.246 1.00 34.25 906 ARG A N 1
ATOM 6679 C CA . ARG B 2 817 ? 43.752 41.960 50.266 1.00 34.25 906 ARG A CA 1
ATOM 6680 C C . ARG B 2 817 ? 42.909 43.130 50.763 1.00 34.25 906 ARG A C 1
ATOM 6681 O O . ARG B 2 817 ? 43.345 44.280 50.782 1.00 34.25 906 ARG A O 1
ATOM 6689 N N . TRP B 2 818 ? 41.669 42.827 51.142 1.00 31.47 907 TRP A N 1
ATOM 6690 C CA . TRP B 2 818 ? 40.787 43.857 51.677 1.00 31.47 907 TRP A CA 1
ATOM 6691 C C . TRP B 2 818 ? 41.345 44.429 52.974 1.00 31.47 907 TRP A C 1
ATOM 6692 O O . TRP B 2 818 ? 41.221 45.631 53.235 1.00 31.47 907 TRP A O 1
ATOM 6703 N N . TRP B 2 819 ? 41.968 43.581 53.796 1.00 28.51 908 TRP A N 1
ATOM 6704 C CA . TRP B 2 819 ? 42.510 44.016 55.081 1.00 28.51 908 TRP A CA 1
ATOM 6705 C C . TRP B 2 819 ? 43.576 45.089 54.915 1.00 28.51 908 TRP A C 1
ATOM 6706 O O . TRP B 2 819 ? 43.748 45.932 55.801 1.00 28.51 908 TRP A O 1
ATOM 6717 N N . THR B 2 820 ? 44.298 45.075 53.796 1.00 29.93 909 THR A N 1
ATOM 6718 C CA . THR B 2 820 ? 45.345 46.061 53.558 1.00 29.93 909 THR A CA 1
ATOM 6719 C C . THR B 2 820 ? 44.793 47.477 53.530 1.00 29.93 909 THR A C 1
ATOM 6720 O O . THR B 2 820 ? 45.508 48.426 53.867 1.00 29.93 909 THR A O 1
ATOM 6724 N N . THR B 2 821 ? 43.538 47.646 53.113 1.00 30.13 910 THR A N 1
ATOM 6725 C CA . THR B 2 821 ? 42.918 48.965 53.054 1.00 30.13 910 THR A CA 1
ATOM 6726 C C . THR B 2 821 ? 42.571 49.526 54.427 1.00 30.13 910 THR A C 1
ATOM 6727 O O . THR B 2 821 ? 42.216 50.705 54.520 1.00 30.13 910 THR A O 1
ATOM 6731 N N . ALA B 2 822 ? 42.655 48.721 55.480 1.00 28.87 911 ALA A N 1
ATOM 6732 C CA . ALA B 2 822 ? 42.306 49.157 56.821 1.00 28.87 911 ALA A CA 1
ATOM 6733 C C . ALA B 2 822 ? 43.297 50.179 57.366 1.00 28.87 911 ALA A C 1
ATOM 6734 O O . ALA B 2 822 ? 44.433 50.301 56.902 1.00 28.87 911 ALA A O 1
ATOM 6736 N N . ASP B 2 823 ? 42.823 50.953 58.344 1.00 30.49 912 ASP A N 1
ATOM 6737 C CA . ASP B 2 823 ? 43.665 51.946 59.005 1.00 30.49 912 ASP A CA 1
ATOM 6738 C C . ASP B 2 823 ? 44.825 51.281 59.740 1.00 30.49 912 ASP A C 1
ATOM 6739 O O . ASP B 2 823 ? 45.938 51.816 59.779 1.00 30.49 912 ASP A O 1
ATOM 6744 N N . LYS B 2 824 ? 44.576 50.117 60.335 1.00 25.61 913 LYS A N 1
ATOM 6745 C CA . LYS B 2 824 ? 45.577 49.334 61.058 1.00 25.61 913 LYS A CA 1
ATOM 6746 C C . LYS B 2 824 ? 45.558 47.954 60.422 1.00 25.61 913 LYS A C 1
ATOM 6747 O O . LYS B 2 824 ? 44.977 47.009 60.969 1.00 25.61 913 LYS A O 1
ATOM 6753 N N . PRO B 2 825 ? 46.201 47.804 59.264 1.00 23.91 914 PRO A N 1
ATOM 6754 C CA . PRO B 2 825 ? 46.093 46.543 58.515 1.00 23.91 914 PRO A CA 1
ATOM 6755 C C . PRO B 2 825 ? 46.578 45.289 59.216 1.00 23.91 914 PRO A C 1
ATOM 6756 O O . PRO B 2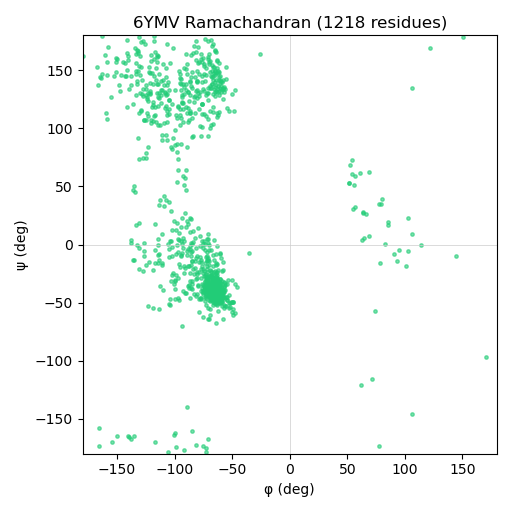 825 ? 45.935 44.253 59.060 1.00 23.91 914 PRO A O 1
ATOM 6760 N N . TRP B 2 826 ? 47.711 45.299 59.910 1.00 22.91 915 TRP A N 1
ATOM 6761 C CA . TRP B 2 826 ? 48.168 44.060 60.538 1.00 22.91 915 TRP A CA 1
ATOM 6762 C C . TRP B 2 826 ? 47.205 43.599 61.628 1.00 22.91 915 TRP A C 1
ATOM 6763 O O . TRP B 2 826 ? 46.882 42.407 61.728 1.00 22.91 915 TRP A O 1
ATOM 6774 N N . GLN B 2 827 ? 46.689 44.537 62.416 1.00 23.07 916 GLN A N 1
ATOM 6775 C CA . GLN B 2 827 ? 45.730 44.184 63.452 1.00 23.07 916 GLN A CA 1
ATOM 6776 C C . GLN B 2 827 ? 44.410 43.788 62.816 1.00 23.07 916 GLN A C 1
ATOM 6777 O O . GLN B 2 827 ? 43.711 42.894 63.311 1.00 23.07 916 GLN A O 1
ATOM 6783 N N . ALA B 2 828 ? 44.047 44.458 61.723 1.00 24.09 917 ALA A N 1
ATOM 6784 C CA . ALA B 2 828 ? 42.830 44.100 61.014 1.00 24.09 917 ALA A CA 1
ATOM 6785 C C . ALA B 2 828 ? 42.941 42.684 60.474 1.00 24.09 917 ALA A C 1
ATOM 6786 O O . ALA B 2 828 ? 41.970 41.930 60.495 1.00 24.09 917 ALA A O 1
ATOM 6788 N N . LEU B 2 829 ? 44.109 42.310 59.958 1.00 25.67 918 LEU A N 1
ATOM 6789 C CA . LEU B 2 829 ? 44.287 40.948 59.477 1.00 25.67 918 LEU A CA 1
ATOM 6790 C C . LEU B 2 829 ? 44.159 39.957 60.622 1.00 25.67 918 LEU A C 1
ATOM 6791 O O . LEU B 2 829 ? 43.553 38.890 60.467 1.00 25.67 918 LEU A O 1
ATOM 6796 N N . ALA B 2 830 ? 44.741 40.279 61.779 1.00 25.82 919 ALA A N 1
ATOM 6797 C CA . ALA B 2 830 ? 44.674 39.341 62.894 1.00 25.82 919 ALA A CA 1
ATOM 6798 C C . ALA B 2 830 ? 43.226 39.123 63.318 1.00 25.82 919 ALA A C 1
ATOM 6799 O O . ALA B 2 830 ? 42.777 37.980 63.518 1.00 25.82 919 ALA A O 1
ATOM 6801 N N . THR B 2 831 ? 42.459 40.213 63.412 1.00 28.35 920 THR A N 1
ATOM 6802 C CA . THR B 2 831 ? 41.057 40.063 63.776 1.00 28.35 920 THR A CA 1
ATOM 6803 C C . THR B 2 831 ? 40.291 39.360 62.662 1.00 28.35 920 THR A C 1
ATOM 6804 O O . THR B 2 831 ? 39.304 38.683 62.943 1.00 28.35 920 THR A O 1
ATOM 6808 N N . CYS B 2 832 ? 40.665 39.571 61.395 1.00 29.44 921 CYS A N 1
ATOM 6809 C CA . CYS B 2 832 ? 39.984 38.877 60.308 1.00 29.44 921 CYS A CA 1
ATOM 6810 C C . CYS B 2 832 ? 40.156 37.380 60.478 1.00 29.44 921 CYS A C 1
ATOM 6811 O O . CYS B 2 832 ? 39.223 36.611 60.243 1.00 29.44 921 CYS A O 1
ATOM 6814 N N . PHE B 2 833 ? 41.355 36.950 60.871 1.00 30.58 922 PHE A N 1
ATOM 6815 C CA . PHE B 2 833 ? 41.587 35.530 61.109 1.00 30.58 922 PHE A CA 1
ATOM 6816 C C . PHE B 2 833 ? 40.681 35.039 62.226 1.00 30.58 922 PHE A C 1
ATOM 6817 O O . PHE B 2 833 ? 40.039 33.982 62.117 1.00 30.58 922 PHE A O 1
ATOM 6825 N N . GLU B 2 834 ? 40.571 35.841 63.286 1.00 34.87 923 GLU A N 1
ATOM 6826 C CA . GLU B 2 834 ? 39.751 35.450 64.429 1.00 34.87 923 GLU A CA 1
ATOM 6827 C C . GLU B 2 834 ? 38.289 35.324 64.013 1.00 34.87 923 GLU A C 1
ATOM 6828 O O . GLU B 2 834 ? 37.628 34.312 64.285 1.00 34.87 923 GLU A O 1
ATOM 6834 N N . LEU B 2 835 ? 37.787 36.328 63.296 1.00 33.89 924 LEU A N 1
ATOM 6835 C CA . LEU B 2 835 ? 36.394 36.337 62.876 1.00 33.89 924 LEU A CA 1
ATOM 6836 C C . LEU B 2 835 ? 36.115 35.202 61.906 1.00 33.89 924 LEU A C 1
ATOM 6837 O O . LEU B 2 835 ? 35.039 34.599 61.947 1.00 33.89 924 LEU A O 1
ATOM 6842 N N . ASN B 2 836 ? 37.053 34.920 61.004 1.00 38.51 925 ASN A N 1
ATOM 6843 C CA . ASN B 2 836 ? 36.844 33.838 60.056 1.00 38.51 925 ASN A CA 1
ATOM 6844 C C . ASN B 2 836 ? 36.677 32.531 60.803 1.00 38.51 925 ASN A C 1
ATOM 6845 O O . ASN B 2 836 ? 35.844 31.697 60.436 1.00 38.51 925 ASN A O 1
ATOM 6850 N N . GLU B 2 837 ? 37.484 32.325 61.846 1.00 42.78 926 GLU A N 1
ATOM 6851 C CA . GLU B 2 837 ? 37.333 31.107 62.630 1.00 42.78 926 GLU A CA 1
ATOM 6852 C C . GLU B 2 837 ? 35.960 31.079 63.288 1.00 42.78 926 GLU A C 1
ATOM 6853 O O . GLU B 2 837 ? 35.325 30.023 63.378 1.00 42.78 926 GLU A O 1
ATOM 6859 N N . VAL B 2 838 ? 35.497 32.236 63.771 1.00 42.60 927 VAL A N 1
ATOM 6860 C CA . VAL B 2 838 ? 34.185 32.303 64.420 1.00 42.60 927 VAL A CA 1
ATOM 6861 C C . VAL B 2 838 ? 33.071 31.937 63.442 1.00 42.60 927 VAL A C 1
ATOM 6862 O O . VAL B 2 838 ? 32.127 31.222 63.794 1.00 42.60 927 VAL A O 1
ATOM 6866 N N . MET B 2 839 ? 33.179 32.399 62.196 1.00 45.34 928 MET A N 1
ATOM 6867 C CA . MET B 2 839 ? 32.154 32.168 61.178 1.00 45.34 928 MET A CA 1
ATOM 6868 C C . MET B 2 839 ? 31.992 30.701 60.812 1.00 45.34 928 MET A C 1
ATOM 6869 O O . MET B 2 839 ? 30.932 30.318 60.309 1.00 45.34 928 MET A O 1
ATOM 6874 N N . LYS B 2 840 ? 33.007 29.880 61.038 1.00 48.20 929 LYS A N 1
ATOM 6875 C CA . LYS B 2 840 ? 32.940 28.458 60.736 1.00 48.20 929 LYS A CA 1
ATOM 6876 C C . LYS B 2 840 ? 32.332 27.664 61.877 1.00 48.20 929 LYS A C 1
ATOM 6877 O O . LYS B 2 840 ? 32.251 26.436 61.789 1.00 48.20 929 LYS A O 1
ATOM 6883 N N . MET B 2 841 ? 31.922 28.333 62.946 1.00 54.24 930 MET A N 1
ATOM 6884 C CA . MET B 2 841 ? 31.386 27.690 64.134 1.00 54.24 930 MET A CA 1
ATOM 6885 C C . MET B 2 841 ? 29.877 27.870 64.179 1.00 54.24 930 MET A C 1
ATOM 6886 O O . MET B 2 841 ? 29.371 28.974 63.953 1.00 54.24 930 MET A O 1
ATOM 6891 N N . ASP B 2 842 ? 29.165 26.774 64.448 1.00 60.49 931 ASP A N 1
ATOM 6892 C CA . ASP B 2 842 ? 27.712 26.835 64.550 1.00 60.49 931 ASP A CA 1
ATOM 6893 C C . ASP B 2 842 ? 27.290 27.743 65.694 1.00 60.49 931 ASP A C 1
ATOM 6894 O O . ASP B 2 842 ? 26.371 28.556 65.546 1.00 60.49 931 ASP A O 1
ATOM 6899 N N . ASN B 2 843 ? 27.951 27.620 66.842 1.00 58.81 932 ASN A N 1
ATOM 6900 C CA . ASN B 2 843 ? 27.674 28.468 67.995 1.00 58.81 932 ASN A CA 1
ATOM 6901 C C . ASN B 2 843 ? 28.886 29.355 68.233 1.00 58.81 932 ASN A C 1
ATOM 6902 O O . ASN B 2 843 ? 29.887 28.905 68.811 1.00 58.81 932 ASN A O 1
ATOM 6907 N N . PRO B 2 844 ? 28.829 30.626 67.838 1.00 50.61 933 PRO A N 1
ATOM 6908 C CA . PRO B 2 844 ? 29.996 31.509 67.989 1.00 50.61 933 PRO A CA 1
ATOM 6909 C C . PRO B 2 844 ? 30.416 31.764 69.423 1.00 50.61 933 PRO A C 1
ATOM 6910 O O . PRO B 2 844 ? 31.613 31.906 69.692 1.00 50.61 933 PRO A O 1
ATOM 6914 N N . GLU B 2 845 ? 29.467 31.829 70.353 1.00 48.12 934 GLU A N 1
ATOM 6915 C CA . GLU B 2 845 ? 29.788 32.173 71.732 1.00 48.12 934 GLU A CA 1
ATOM 6916 C C . GLU B 2 845 ? 30.772 31.194 72.357 1.00 48.12 934 GLU A C 1
ATOM 6917 O O . GLU B 2 845 ? 31.579 31.589 73.202 1.00 48.12 934 GLU A O 1
ATOM 6923 N N . GLU B 2 846 ? 30.712 29.919 71.978 1.00 52.10 935 GLU A N 1
ATOM 6924 C CA . GLU B 2 846 ? 31.627 28.927 72.535 1.00 52.10 935 GLU A CA 1
ATOM 6925 C C . GLU B 2 846 ? 33.081 29.218 72.181 1.00 52.10 935 GLU A C 1
ATOM 6926 O O . GLU B 2 846 ? 33.984 28.867 72.947 1.00 52.10 935 GLU A O 1
ATOM 6932 N N . PHE B 2 847 ? 33.327 29.820 71.018 1.00 41.64 936 PHE A N 1
ATOM 6933 C CA . PHE B 2 847 ? 34.683 30.091 70.558 1.00 41.64 936 PHE A CA 1
ATOM 6934 C C . PHE B 2 847 ? 35.450 30.935 71.565 1.00 41.64 936 PHE A C 1
ATOM 6935 O O . PHE B 2 847 ? 34.935 31.925 72.088 1.00 41.64 936 PHE A O 1
ATOM 6943 N N . ILE B 2 848 ? 36.699 30.547 71.826 1.00 38.66 937 ILE A N 1
ATOM 6944 C CA . ILE B 2 848 ? 37.563 31.270 72.754 1.00 38.66 937 ILE A CA 1
ATOM 6945 C C . ILE B 2 848 ? 38.549 32.103 71.947 1.00 38.66 937 ILE A C 1
ATOM 6946 O O . ILE B 2 848 ? 39.321 31.568 71.144 1.00 38.66 937 ILE A O 1
ATOM 6951 N N . SER B 2 849 ? 38.525 33.413 72.163 1.00 36.16 938 SER A N 1
ATOM 6952 C CA . SER B 2 849 ? 39.332 34.354 71.404 1.00 36.16 938 SER A CA 1
ATOM 6953 C C . SER B 2 849 ? 40.458 34.923 72.247 1.00 36.16 938 SER A C 1
ATOM 6954 O O . SER B 2 849 ? 40.231 35.358 73.378 1.00 36.16 938 SER A O 1
ATOM 6957 N N . HIS B 2 850 ? 41.668 34.899 71.702 1.00 28.99 939 HIS A N 1
ATOM 6958 C CA . HIS B 2 850 ? 42.817 35.492 72.360 1.00 28.99 939 HIS A CA 1
ATOM 6959 C C . HIS B 2 850 ? 43.055 36.916 71.894 1.00 28.99 939 HIS A C 1
ATOM 6960 O O . HIS B 2 850 ? 43.860 37.629 72.498 1.00 28.99 939 HIS A O 1
ATOM 6967 N N . GLN B 2 851 ? 42.360 37.341 70.856 1.00 27.05 940 GLN A N 1
ATOM 6968 C CA . GLN B 2 851 ? 42.580 38.654 70.276 1.00 27.05 940 GLN A CA 1
ATOM 6969 C C . GLN B 2 851 ? 42.208 39.762 71.250 1.00 27.05 940 GLN A C 1
ATOM 6970 O O . GLN B 2 851 ? 41.095 39.759 71.788 1.00 27.05 940 GLN A O 1
ATOM 6976 N N . PRO B 2 852 ? 43.096 40.719 71.498 1.00 22.07 941 PRO A N 1
ATOM 6977 C CA . PRO B 2 852 ? 42.754 41.834 72.378 1.00 22.07 941 PRO A CA 1
ATOM 6978 C C . PRO B 2 852 ? 41.941 42.885 71.648 1.00 22.07 941 PRO A C 1
ATOM 6979 O O . PRO B 2 852 ? 42.201 43.202 70.488 1.00 22.07 941 PRO A O 1
ATOM 6983 N N . VAL B 2 853 ? 40.957 43.438 72.347 1.00 22.11 942 VAL A N 1
ATOM 6984 C CA . VAL B 2 853 ? 40.076 44.470 71.825 1.00 22.11 942 VAL A CA 1
ATOM 6985 C C . VAL B 2 853 ? 40.451 45.768 72.518 1.00 22.11 942 VAL A C 1
ATOM 6986 O O . VAL B 2 853 ? 40.624 45.798 73.748 1.00 22.11 942 VAL A O 1
ATOM 6990 N N . HIS B 2 854 ? 40.639 46.814 71.713 1.00 23.82 943 HIS A N 1
ATOM 6991 C CA . HIS B 2 854 ? 41.070 48.126 72.172 1.00 23.82 943 HIS A CA 1
ATOM 6992 C C . HIS B 2 854 ? 39.869 49.021 72.436 1.00 23.82 943 HIS A C 1
ATOM 6993 O O . HIS B 2 854 ? 39.004 49.170 71.571 1.00 23.82 943 HIS A O 1
ATOM 7000 N N . GLN B 2 855 ? 39.825 49.628 73.614 1.00 31.40 944 GLN A N 1
ATOM 7001 C CA . GLN B 2 855 ? 38.772 50.556 73.996 1.00 31.40 944 GLN A CA 1
ATOM 7002 C C . GLN B 2 855 ? 39.411 51.872 74.402 1.00 31.40 944 GLN A C 1
ATOM 7003 O O . GLN B 2 855 ? 40.310 51.884 75.244 1.00 31.40 944 GLN A O 1
ATOM 7009 N N . ASP B 2 856 ? 38.978 52.974 73.804 1.00 40.29 945 ASP A N 1
ATOM 7010 C CA . ASP B 2 856 ? 39.595 54.233 74.176 1.00 40.29 945 ASP A CA 1
ATOM 7011 C C . ASP B 2 856 ? 38.609 55.376 74.017 1.00 40.29 945 ASP A C 1
ATOM 7012 O O . ASP B 2 856 ? 37.637 55.295 73.263 1.00 40.29 945 ASP A O 1
ATOM 7017 N N . GLY B 2 857 ? 38.881 56.448 74.752 1.00 47.80 946 GLY A N 1
ATOM 7018 C CA . GLY B 2 857 ? 38.064 57.636 74.688 1.00 47.80 946 GLY A CA 1
ATOM 7019 C C . GLY B 2 857 ? 38.635 58.576 73.650 1.00 47.80 946 GLY A C 1
ATOM 7020 O O . GLY B 2 857 ? 39.833 58.574 73.391 1.00 47.80 946 GLY A O 1
ATOM 7021 N N . THR B 2 858 ? 37.779 59.393 73.051 1.00 60.37 947 THR A N 1
ATOM 7022 C CA . THR B 2 858 ? 38.277 60.322 72.045 1.00 60.37 947 THR A CA 1
ATOM 7023 C C . THR B 2 858 ? 38.987 61.461 72.764 1.00 60.37 947 THR A C 1
ATOM 7024 O O . THR B 2 858 ? 38.355 62.259 73.462 1.00 60.37 947 THR A O 1
ATOM 7028 N N . CYS B 2 859 ? 40.305 61.530 72.583 1.00 56.73 948 CYS A N 1
ATOM 7029 C CA . CYS B 2 859 ? 41.181 62.479 73.259 1.00 56.73 948 CYS A CA 1
ATOM 7030 C C . CYS B 2 859 ? 41.182 62.592 74.778 1.00 56.73 948 CYS A C 1
ATOM 7031 O O . CYS B 2 859 ? 40.644 63.560 75.319 1.00 56.73 948 CYS A O 1
ATOM 7034 N N . ASN B 2 860 ? 41.750 61.604 75.473 1.00 45.83 949 ASN A N 1
ATOM 7035 C CA . ASN B 2 860 ? 41.577 61.465 76.918 1.00 45.83 949 ASN A CA 1
ATOM 7036 C C . ASN B 2 860 ? 41.769 62.807 77.611 1.00 45.83 949 ASN A C 1
ATOM 7037 O O . ASN B 2 860 ? 41.099 63.119 78.607 1.00 45.83 949 ASN A O 1
ATOM 7042 N N . GLY B 2 861 ? 42.705 63.606 77.100 1.00 45.82 950 GLY A N 1
ATOM 7043 C CA . GLY B 2 861 ? 42.999 64.886 77.712 1.00 45.82 950 GLY A CA 1
ATOM 7044 C C . GLY B 2 861 ? 41.789 65.791 77.763 1.00 45.82 950 GLY A C 1
ATOM 7045 O O . GLY B 2 861 ? 41.579 66.498 78.748 1.00 45.82 950 GLY A O 1
ATOM 7046 N N . LEU B 2 862 ? 41.008 65.828 76.685 1.00 48.74 951 LEU A N 1
ATOM 7047 C CA . LEU B 2 862 ? 39.818 66.666 76.701 1.00 48.74 951 LEU A CA 1
ATOM 7048 C C . LEU B 2 862 ? 38.841 66.173 77.758 1.00 48.74 951 LEU A C 1
ATOM 7049 O O . LEU B 2 862 ? 38.185 66.978 78.422 1.00 48.74 951 LEU A O 1
ATOM 7054 N N . GLN B 2 863 ? 38.672 64.854 77.872 1.00 44.86 952 GLN A N 1
ATOM 7055 C CA . GLN B 2 863 ? 37.788 64.308 78.897 1.00 44.86 952 GLN A CA 1
ATOM 7056 C C . GLN B 2 863 ? 38.216 64.780 80.277 1.00 44.86 952 GLN A C 1
ATOM 7057 O O . GLN B 2 863 ? 37.382 65.156 81.109 1.00 44.86 952 GLN A O 1
ATOM 7063 N N . HIS B 2 864 ? 39.528 64.843 80.507 1.00 41.07 953 HIS A N 1
ATOM 7064 C CA . HIS B 2 864 ? 40.026 65.308 81.798 1.00 41.07 953 HIS A CA 1
ATOM 7065 C C . HIS B 2 864 ? 39.812 66.807 81.960 1.00 41.07 953 HIS A C 1
ATOM 7066 O O . HIS B 2 864 ? 39.504 67.272 83.060 1.00 41.07 953 HIS A O 1
ATOM 7073 N N . TYR B 2 865 ? 40.020 67.583 80.897 1.00 46.59 954 TYR A N 1
ATOM 7074 C CA . TYR B 2 865 ? 39.798 69.022 80.987 1.00 46.59 954 TYR A CA 1
ATOM 7075 C C . TYR B 2 865 ? 38.342 69.310 81.307 1.00 46.59 954 TYR A C 1
ATOM 7076 O O . TYR B 2 865 ? 38.034 70.203 82.104 1.00 46.59 954 TYR A O 1
ATOM 7085 N N . ALA B 2 866 ? 37.433 68.568 80.680 1.00 49.01 955 ALA A N 1
ATOM 7086 C CA . ALA B 2 866 ? 36.015 68.725 80.959 1.00 49.01 955 ALA A CA 1
ATOM 7087 C C . ALA B 2 866 ? 35.703 68.360 82.400 1.00 49.01 955 ALA A C 1
ATOM 7088 O O . ALA B 2 866 ? 34.937 69.058 83.070 1.00 49.01 955 ALA A O 1
ATOM 7090 N N . ALA B 2 867 ? 36.277 67.264 82.897 1.00 45.73 956 ALA A N 1
ATOM 7091 C CA . ALA B 2 867 ? 35.999 66.876 84.275 1.00 45.73 956 ALA A CA 1
ATOM 7092 C C . ALA B 2 867 ? 36.538 67.902 85.264 1.00 45.73 956 ALA A C 1
ATOM 7093 O O . ALA B 2 867 ? 35.850 68.258 86.225 1.00 45.73 956 ALA A O 1
ATOM 7095 N N . LEU B 2 868 ? 37.772 68.371 85.062 1.00 45.16 957 LEU A N 1
ATOM 7096 C CA . LEU B 2 868 ? 38.364 69.336 85.985 1.00 45.16 957 LEU A CA 1
ATOM 7097 C C . LEU B 2 868 ? 37.598 70.646 85.958 1.00 45.16 957 LEU A C 1
ATOM 7098 O O . LEU B 2 868 ? 37.265 71.216 87.002 1.00 45.16 957 LEU A O 1
ATOM 7103 N N . GLY B 2 869 ? 37.321 71.137 84.754 1.00 57.14 958 GLY A N 1
ATOM 7104 C CA . GLY B 2 869 ? 36.599 72.384 84.602 1.00 57.14 958 GLY A CA 1
ATOM 7105 C C . GLY B 2 869 ? 35.164 72.312 85.077 1.00 57.14 958 GLY A C 1
ATOM 7106 O O . GLY B 2 869 ? 34.655 73.254 85.688 1.00 57.14 958 GLY A O 1
ATOM 7107 N N . GLY B 2 870 ? 34.497 71.192 84.824 1.00 63.13 959 GLY A N 1
ATOM 7108 C CA . GLY B 2 870 ? 33.088 71.100 85.117 1.00 63.13 959 GLY A CA 1
ATOM 7109 C C . GLY B 2 870 ? 32.270 71.633 83.973 1.00 63.13 959 GLY A C 1
ATOM 7110 O O . GLY B 2 870 ? 31.103 71.988 84.153 1.00 63.13 959 GLY A O 1
ATOM 7111 N N . ASP B 2 871 ? 32.896 71.767 82.811 1.00 71.08 960 ASP A N 1
ATOM 7112 C CA . ASP B 2 871 ? 32.254 72.295 81.620 1.00 71.08 960 ASP A CA 1
ATOM 7113 C C . ASP B 2 871 ? 31.064 71.427 81.233 1.00 71.08 960 ASP A C 1
ATOM 7114 O O . ASP B 2 871 ? 31.110 70.202 81.358 1.00 71.08 960 ASP A O 1
ATOM 7119 N N . VAL B 2 872 ? 29.983 72.060 80.791 1.00 72.15 961 VAL A N 1
ATOM 7120 C CA . VAL B 2 872 ? 28.809 71.334 80.317 1.00 72.15 961 VAL A CA 1
ATOM 7121 C C . VAL B 2 872 ? 28.813 71.212 78.802 1.00 72.15 961 VAL A C 1
ATOM 7122 O O . VAL B 2 872 ? 28.556 70.138 78.260 1.00 72.15 961 VAL A O 1
ATOM 7126 N N . GLU B 2 873 ? 29.089 72.308 78.095 1.00 75.56 962 GLU A N 1
ATOM 7127 C CA . GLU B 2 873 ? 29.130 72.233 76.639 1.00 75.56 962 GLU A CA 1
ATOM 7128 C C . GLU B 2 873 ? 30.274 71.333 76.197 1.00 75.56 962 GLU A C 1
ATOM 7129 O O . GLU B 2 873 ? 30.121 70.516 75.282 1.00 75.56 962 GLU A O 1
ATOM 7135 N N . GLY B 2 874 ? 31.434 71.485 76.836 1.00 73.36 963 GLY A N 1
ATOM 7136 C CA . GLY B 2 874 ? 32.586 70.674 76.491 1.00 73.36 963 GLY A CA 1
ATOM 7137 C C . GLY B 2 874 ? 32.386 69.202 76.794 1.00 73.36 963 GLY A C 1
ATOM 7138 O O . GLY B 2 874 ? 32.753 68.342 75.991 1.00 73.36 963 GLY A O 1
ATOM 7139 N N . ALA B 2 875 ? 31.788 68.893 77.946 1.00 65.13 964 ALA A N 1
ATOM 7140 C CA . ALA B 2 875 ? 31.630 67.503 78.364 1.00 65.13 964 ALA A CA 1
ATOM 7141 C C . ALA B 2 875 ? 30.804 66.703 77.366 1.00 65.13 964 ALA A C 1
ATOM 7142 O O . ALA B 2 875 ? 31.043 65.506 77.177 1.00 65.13 964 ALA A O 1
ATOM 7144 N N . THR B 2 876 ? 29.803 67.329 76.747 1.00 69.86 965 THR A N 1
ATOM 7145 C CA . THR B 2 876 ? 28.960 66.601 75.804 1.00 69.86 965 THR A CA 1
ATOM 7146 C C . THR B 2 876 ? 29.781 66.080 74.633 1.00 69.86 965 THR A C 1
ATOM 7147 O O . THR B 2 876 ? 29.588 64.946 74.182 1.00 69.86 965 THR A O 1
ATOM 7151 N N . GLN B 2 877 ? 30.710 66.897 74.136 1.00 70.07 966 GLN A N 1
ATOM 7152 C CA . GLN B 2 877 ? 31.534 66.525 72.991 1.00 70.07 966 GLN A CA 1
ATOM 7153 C C . GLN B 2 877 ? 32.437 65.338 73.289 1.00 70.07 966 GLN A C 1
ATOM 7154 O O . GLN B 2 877 ? 32.786 64.584 72.377 1.00 70.07 966 GLN A O 1
ATOM 7160 N N . VAL B 2 878 ? 32.848 65.168 74.544 1.00 59.53 967 VAL A N 1
ATOM 7161 C CA . VAL B 2 878 ? 33.744 64.086 74.929 1.00 59.53 967 VAL A CA 1
ATOM 7162 C C . VAL B 2 878 ? 32.985 62.882 75.474 1.00 59.53 967 VAL A C 1
ATOM 7163 O O . VAL B 2 878 ? 33.597 61.971 76.033 1.00 59.53 967 VAL A O 1
ATOM 7167 N N . ASN B 2 879 ? 31.659 62.872 75.342 1.00 60.31 968 ASN A N 1
ATOM 7168 C CA . ASN B 2 879 ? 30.796 61.773 75.770 1.00 60.31 968 ASN A CA 1
ATOM 7169 C C . ASN B 2 879 ? 30.776 61.576 77.280 1.00 60.31 968 ASN A C 1
ATOM 7170 O O . ASN B 2 879 ? 30.547 60.465 77.757 1.00 60.31 968 ASN A O 1
ATOM 7175 N N . LEU B 2 880 ? 31.039 62.626 78.053 1.00 58.56 969 LEU A N 1
ATOM 7176 C CA . LEU B 2 880 ? 30.950 62.486 79.501 1.00 58.56 969 LEU A CA 1
ATOM 7177 C C . LEU B 2 880 ? 29.510 62.232 79.932 1.00 58.56 969 LEU A C 1
ATOM 7178 O O . LEU B 2 880 ? 29.257 61.425 80.832 1.00 58.56 969 LEU A O 1
ATOM 7183 N N . VAL B 2 881 ? 28.557 62.913 79.305 1.00 62.86 970 VAL A N 1
ATOM 7184 C CA . VAL B 2 881 ? 27.136 62.774 79.621 1.00 62.86 970 VAL A CA 1
ATOM 7185 C C . VAL B 2 881 ? 26.522 61.743 78.681 1.00 62.86 970 VAL A C 1
ATOM 7186 O O . VAL B 2 881 ? 26.754 61.802 77.465 1.00 62.86 970 VAL A O 1
ATOM 7190 N N . PRO B 2 882 ? 25.740 60.792 79.191 1.00 62.05 971 PRO A N 1
ATOM 7191 C CA . PRO B 2 882 ? 25.205 59.734 78.327 1.00 62.05 971 PRO A CA 1
ATOM 7192 C C . PRO B 2 882 ? 24.374 60.282 77.179 1.00 62.05 971 PRO A C 1
ATOM 7193 O O . PRO B 2 882 ? 23.538 61.169 77.359 1.00 62.05 971 PRO A O 1
ATOM 7197 N N . SER B 2 883 ? 24.614 59.739 75.988 1.00 68.13 972 SER A N 1
ATOM 7198 C CA . SER B 2 883 ? 23.893 60.140 74.790 1.00 68.13 972 SER A CA 1
ATOM 7199 C C . SER B 2 883 ? 23.621 58.918 73.928 1.00 68.13 972 SER A C 1
ATOM 7200 O O . SER B 2 883 ? 24.378 57.945 73.945 1.00 68.13 972 SER A O 1
ATOM 7203 N N . ASP B 2 884 ? 22.518 58.975 73.183 1.00 69.66 973 ASP A N 1
ATOM 7204 C CA . ASP B 2 884 ? 22.157 57.867 72.306 1.00 69.66 973 ASP A CA 1
ATOM 7205 C C . ASP B 2 884 ? 23.181 57.679 71.192 1.00 69.66 973 ASP A C 1
ATOM 7206 O O . ASP B 2 884 ? 23.471 56.547 70.788 1.00 69.66 973 ASP A O 1
ATOM 7211 N N . LYS B 2 885 ? 23.732 58.775 70.679 1.00 67.93 974 LYS A N 1
ATOM 7212 C CA . LYS B 2 885 ? 24.687 58.737 69.588 1.00 67.93 974 LYS A CA 1
ATOM 7213 C C . LYS B 2 885 ? 26.043 59.242 70.061 1.00 67.93 974 LYS A C 1
ATOM 7214 O O . LYS B 2 885 ? 26.118 60.311 70.682 1.00 67.93 974 LYS A O 1
ATOM 7220 N N . PRO B 2 886 ? 27.127 58.511 69.802 1.00 65.52 975 PRO A N 1
ATOM 7221 C CA . PRO B 2 886 ? 28.446 58.962 70.255 1.00 65.52 975 PRO A CA 1
ATOM 7222 C C . PRO B 2 886 ? 28.891 60.219 69.536 1.00 65.52 975 PRO A C 1
ATOM 7223 O O . PRO B 2 886 ? 28.745 60.345 68.319 1.00 65.52 975 PRO A O 1
ATOM 7227 N N . GLN B 2 887 ? 29.479 61.139 70.289 1.00 68.30 976 GLN A N 1
ATOM 7228 C CA . GLN B 2 887 ? 29.928 62.408 69.741 1.00 68.30 976 GLN A CA 1
ATOM 7229 C C . GLN B 2 887 ? 31.443 62.458 69.814 1.00 68.30 976 GLN A C 1
ATOM 7230 O O . GLN B 2 887 ? 32.027 62.176 70.864 1.00 68.30 976 GLN A O 1
ATOM 7236 N N . ASP B 2 888 ? 32.075 62.809 68.701 1.00 79.45 977 ASP A N 1
ATOM 7237 C CA . ASP B 2 888 ? 33.524 62.914 68.618 1.00 79.45 977 ASP A CA 1
ATOM 7238 C C . ASP B 2 888 ? 33.928 64.379 68.568 1.00 79.45 977 ASP A C 1
ATOM 7239 O O . ASP B 2 888 ? 33.392 65.149 67.767 1.00 79.45 977 ASP A O 1
ATOM 7244 N N . VAL B 2 889 ? 34.865 64.758 69.437 1.00 78.53 978 VAL A N 1
ATOM 7245 C CA . VAL B 2 889 ? 35.285 66.152 69.525 1.00 78.53 978 VAL A CA 1
ATOM 7246 C C . VAL B 2 889 ? 35.876 66.608 68.204 1.00 78.53 978 VAL A C 1
ATOM 7247 O O . VAL B 2 889 ? 35.602 67.718 67.734 1.00 78.53 978 VAL A O 1
ATOM 7251 N N . TYR B 2 890 ? 36.726 65.772 67.609 1.00 86.97 979 TYR A N 1
ATOM 7252 C CA . TYR B 2 890 ? 37.399 66.112 66.362 1.00 86.97 979 TYR A CA 1
ATOM 7253 C C . TYR B 2 890 ? 36.420 66.597 65.302 1.00 86.97 979 TYR A C 1
ATOM 7254 O O . TYR B 2 890 ? 36.648 67.627 64.666 1.00 86.97 979 TYR A O 1
ATOM 7263 N N . ALA B 2 891 ? 35.335 65.855 65.072 1.00 88.91 980 ALA A N 1
ATOM 7264 C CA . ALA B 2 891 ? 34.387 66.260 64.037 1.00 88.91 980 ALA A CA 1
ATOM 7265 C C . ALA B 2 891 ? 33.729 67.596 64.365 1.00 88.91 980 ALA A C 1
ATOM 7266 O O . ALA B 2 891 ? 33.569 68.446 63.483 1.00 88.91 980 ALA A O 1
ATOM 7268 N N . HIS B 2 892 ? 33.322 67.796 65.622 1.00 89.98 981 HIS A N 1
ATOM 7269 C CA . HIS B 2 892 ? 32.660 69.047 65.989 1.00 89.98 981 HIS A CA 1
ATOM 7270 C C . HIS B 2 892 ? 33.596 70.237 65.820 1.00 89.98 981 HIS A C 1
ATOM 7271 O O . HIS B 2 892 ? 33.206 71.274 65.263 1.00 89.98 981 HIS A O 1
ATOM 7278 N N . VAL B 2 893 ? 34.841 70.103 66.278 1.00 94.95 982 VAL A N 1
ATOM 7279 C CA . VAL B 2 893 ? 35.792 71.197 66.116 1.00 94.95 982 VAL A CA 1
ATOM 7280 C C . VAL B 2 893 ? 36.096 71.397 64.639 1.00 94.95 982 VAL A C 1
ATOM 7281 O O . VAL B 2 893 ? 36.314 72.523 64.193 1.00 94.95 982 VAL A O 1
ATOM 7285 N N . ALA B 2 894 ? 36.172 70.308 63.868 1.00 99.05 983 ALA A N 1
ATOM 7286 C CA . ALA B 2 894 ? 36.444 70.436 62.443 1.00 99.05 983 ALA A CA 1
ATOM 7287 C C . ALA B 2 894 ? 35.334 71.228 61.774 1.00 99.05 983 ALA A C 1
ATOM 7288 O O . ALA B 2 894 ? 35.597 72.087 60.932 1.00 99.05 983 ALA A O 1
ATOM 7290 N N . ARG B 2 895 ? 34.084 70.949 62.147 1.00 99.92 984 ARG A N 1
ATOM 7291 C CA . ARG B 2 895 ? 32.940 71.670 61.595 1.00 99.92 984 ARG A CA 1
ATOM 7292 C C . ARG B 2 895 ? 33.015 73.148 61.953 1.00 99.92 984 ARG A C 1
ATOM 7293 O O . ARG B 2 895 ? 32.839 74.026 61.096 1.00 99.92 984 ARG A O 1
ATOM 7301 N N . LEU B 2 896 ? 33.317 73.441 63.219 1.00 104.16 985 LEU A N 1
ATOM 7302 C CA . LEU B 2 896 ? 33.399 74.831 63.656 1.00 104.16 985 LEU A CA 1
ATOM 7303 C C . LEU B 2 896 ? 34.540 75.559 62.954 1.00 104.16 985 LEU A C 1
ATOM 7304 O O . LEU B 2 896 ? 34.353 76.670 62.445 1.00 104.16 985 LEU A O 1
ATOM 7309 N N . VAL B 2 897 ? 35.739 74.974 62.949 1.00 109.79 986 VAL A N 1
ATOM 7310 C CA . VAL B 2 897 ? 36.873 75.616 62.293 1.00 109.79 986 VAL A CA 1
ATOM 7311 C C . VAL B 2 897 ? 36.602 75.738 60.799 1.00 109.79 986 VAL A C 1
ATOM 7312 O O . VAL B 2 897 ? 37.100 76.658 60.147 1.00 109.79 986 VAL A O 1
ATOM 7316 N N . GLN B 2 898 ? 35.834 74.804 60.226 1.00 113.57 987 GLN A N 1
ATOM 7317 C CA . GLN B 2 898 ? 35.478 74.896 58.816 1.00 113.57 987 GLN A CA 1
ATOM 7318 C C . GLN B 2 898 ? 34.633 76.136 58.580 1.00 113.57 987 GLN A C 1
ATOM 7319 O O . GLN B 2 898 ? 34.844 76.868 57.608 1.00 113.57 987 GLN A O 1
ATOM 7325 N N . LYS B 2 899 ? 33.670 76.384 59.470 1.00 113.94 988 LYS A N 1
ATOM 7326 C CA . LYS B 2 899 ? 32.842 77.581 59.355 1.00 113.94 988 LYS A CA 1
ATOM 7327 C C . LYS B 2 899 ? 33.699 78.830 59.538 1.00 113.94 988 LYS A C 1
ATOM 7328 O O . LYS B 2 899 ? 33.495 79.848 58.862 1.00 113.94 988 LYS A O 1
ATOM 7334 N N . ARG B 2 900 ? 34.646 78.770 60.477 1.00 118.32 989 ARG A N 1
ATOM 7335 C CA . ARG B 2 900 ? 35.547 79.891 60.729 1.00 118.32 989 ARG A CA 1
ATOM 7336 C C . ARG B 2 900 ? 36.382 80.197 59.491 1.00 118.32 989 ARG A C 1
ATOM 7337 O O . ARG B 2 900 ? 36.554 81.361 59.114 1.00 118.32 989 ARG A O 1
ATOM 7345 N N . LEU B 2 901 ? 36.896 79.160 58.834 1.00 122.39 990 LEU A N 1
ATOM 7346 C CA . LEU B 2 901 ? 37.649 79.378 57.607 1.00 122.39 990 LEU A CA 1
ATOM 7347 C C . LEU B 2 901 ? 36.733 79.902 56.514 1.00 122.39 990 LEU A C 1
ATOM 7348 O O . LEU B 2 901 ? 37.162 80.695 55.675 1.00 122.39 990 LEU A O 1
ATOM 7353 N N . GLU B 2 902 ? 35.494 79.410 56.459 1.00 126.66 991 GLU A N 1
ATOM 7354 C CA . GLU B 2 902 ? 34.561 79.869 55.435 1.00 126.66 991 GLU A CA 1
ATOM 7355 C C . GLU B 2 902 ? 34.332 81.369 55.561 1.00 126.66 991 GLU A C 1
ATOM 7356 O O . GLU B 2 902 ? 34.383 82.109 54.569 1.00 126.66 991 GLU A O 1
ATOM 7362 N N . ILE B 2 903 ? 34.127 81.844 56.795 1.00 127.52 992 ILE A N 1
ATOM 7363 C CA . ILE B 2 903 ? 33.949 83.279 57.001 1.00 127.52 992 ILE A CA 1
ATOM 7364 C C . ILE B 2 903 ? 35.246 84.015 56.687 1.00 127.52 992 ILE A C 1
ATOM 7365 O O . ILE B 2 903 ? 35.224 85.121 56.134 1.00 127.52 992 ILE A O 1
ATOM 7370 N N . ALA B 2 904 ? 36.397 83.421 57.028 1.00 130.37 993 ALA A N 1
ATOM 7371 C CA . ALA B 2 904 ? 37.663 84.087 56.745 1.00 130.37 993 ALA A CA 1
ATOM 7372 C C . ALA B 2 904 ? 37.830 84.261 55.242 1.00 130.37 993 ALA A C 1
ATOM 7373 O O . ALA B 2 904 ? 38.293 85.306 54.769 1.00 130.37 993 ALA A O 1
ATOM 7375 N N . ALA B 2 905 ? 37.470 83.225 54.484 1.00 131.74 994 ALA A N 1
ATOM 7376 C CA . ALA B 2 905 ? 37.551 83.260 53.030 1.00 131.74 994 ALA A CA 1
ATOM 7377 C C . ALA B 2 905 ? 36.631 84.330 52.471 1.00 131.74 994 ALA A C 1
ATOM 7378 O O . ALA B 2 905 ? 36.993 85.042 51.526 1.00 131.74 994 ALA A O 1
ATOM 7380 N N . GLU B 2 906 ? 35.422 84.439 53.031 1.00 131.29 995 GLU A N 1
ATOM 7381 C CA . GLU B 2 906 ? 34.491 85.464 52.571 1.00 131.29 995 GLU A CA 1
ATOM 7382 C C . GLU B 2 906 ? 35.076 86.845 52.829 1.00 131.29 995 GLU A C 1
ATOM 7383 O O . GLU B 2 906 ? 34.881 87.768 52.030 1.00 131.29 995 GLU A O 1
ATOM 7389 N N . LYS B 2 907 ? 35.747 87.013 53.973 1.00 133.95 996 LYS A N 1
ATOM 7390 C CA . LYS B 2 907 ? 36.386 88.285 54.305 1.00 133.95 996 LYS A CA 1
ATOM 7391 C C . LYS B 2 907 ? 37.249 88.763 53.142 1.00 133.95 996 LYS A C 1
ATOM 7392 O O . LYS B 2 907 ? 37.144 89.915 52.707 1.00 133.95 996 LYS A O 1
ATOM 7398 N N . GLY B 2 908 ? 38.105 87.884 52.619 1.00 136.39 997 GLY A N 1
ATOM 7399 C CA . GLY B 2 908 ? 38.972 88.239 51.509 1.00 136.39 997 GLY A CA 1
ATOM 7400 C C . GLY B 2 908 ? 40.363 87.634 51.476 1.00 136.39 997 GLY A C 1
ATOM 7401 O O . GLY B 2 908 ? 41.062 87.769 50.467 1.00 136.39 997 GLY A O 1
ATOM 7402 N N . ASP B 2 909 ? 40.794 86.978 52.549 1.00 135.75 998 ASP A N 1
ATOM 7403 C CA . ASP B 2 909 ? 42.093 86.316 52.533 1.00 135.75 998 ASP A CA 1
ATOM 7404 C C . ASP B 2 909 ? 42.014 85.041 51.692 1.00 135.75 998 ASP A C 1
ATOM 7405 O O . ASP B 2 909 ? 41.071 84.255 51.823 1.00 135.75 998 ASP A O 1
ATOM 7410 N N . GLU B 2 910 ? 42.985 84.852 50.796 1.00 134.42 999 GLU A N 1
ATOM 7411 C CA . GLU B 2 910 ? 42.989 83.690 49.913 1.00 134.42 999 GLU A CA 1
ATOM 7412 C C . GLU B 2 910 ? 43.633 82.463 50.541 1.00 134.42 999 GLU A C 1
ATOM 7413 O O . GLU B 2 910 ? 43.490 81.357 49.997 1.00 134.42 999 GLU A O 1
ATOM 7419 N N . ASN B 2 911 ? 44.282 82.626 51.697 1.00 133.64 1000 ASN A N 1
ATOM 7420 C CA . ASN B 2 911 ? 44.927 81.501 52.364 1.00 133.64 1000 ASN A CA 1
ATOM 7421 C C . ASN B 2 911 ? 43.887 80.465 52.758 1.00 133.64 1000 ASN A C 1
ATOM 7422 O O . ASN B 2 911 ? 44.095 79.257 52.596 1.00 133.64 1000 ASN A O 1
ATOM 7427 N N . ALA B 2 912 ? 42.768 80.928 53.311 1.00 132.03 1001 ALA A N 1
ATOM 7428 C CA . ALA B 2 912 ? 41.691 80.024 53.688 1.00 132.03 1001 ALA A CA 1
ATOM 7429 C C . ALA B 2 912 ? 41.099 79.345 52.459 1.00 132.03 1001 ALA A C 1
ATOM 7430 O O . ALA B 2 912 ? 40.871 78.132 52.464 1.00 132.03 1001 ALA A O 1
ATOM 7432 N N . LYS B 2 913 ? 40.859 80.112 51.390 1.00 130.89 1002 LYS A N 1
ATOM 7433 C CA . LYS B 2 913 ? 40.195 79.562 50.211 1.00 130.89 1002 LYS A CA 1
ATOM 7434 C C . LYS B 2 913 ? 41.012 78.455 49.560 1.00 130.89 1002 LYS A C 1
ATOM 7435 O O . LYS B 2 913 ? 40.466 77.410 49.187 1.00 130.89 1002 LYS A O 1
ATOM 7441 N N . ILE B 2 914 ? 42.318 78.669 49.402 1.00 129.94 1003 ILE A N 1
ATOM 7442 C CA . ILE B 2 914 ? 43.149 77.665 48.739 1.00 129.94 1003 ILE A CA 1
ATOM 7443 C C . ILE B 2 914 ? 43.210 76.371 49.547 1.00 129.94 1003 ILE A C 1
ATOM 7444 O O . ILE B 2 914 ? 43.232 75.269 48.984 1.00 129.94 1003 ILE A O 1
ATOM 7449 N N . LEU B 2 915 ? 43.248 76.483 50.871 1.00 128.89 1004 LEU A N 1
ATOM 7450 C CA . LEU B 2 915 ? 43.393 75.347 51.771 1.00 128.89 1004 LEU A CA 1
ATOM 7451 C C . LEU B 2 915 ? 42.102 74.791 52.369 1.00 128.89 1004 LEU A C 1
ATOM 7452 O O . LEU B 2 915 ? 42.182 73.926 53.245 1.00 128.89 1004 LEU A O 1
ATOM 7457 N N . LYS B 2 916 ? 40.925 75.278 51.979 1.00 125.31 1005 LYS A N 1
ATOM 7458 C CA . LYS B 2 916 ? 39.700 74.739 52.570 1.00 125.31 1005 LYS A CA 1
ATOM 7459 C C . LYS B 2 916 ? 39.532 73.261 52.238 1.00 125.31 1005 LYS A C 1
ATOM 7460 O O . LYS B 2 916 ? 39.204 72.449 53.109 1.00 125.31 1005 LYS A O 1
ATOM 7466 N N . ASP B 2 917 ? 39.752 72.898 50.975 1.00 128.08 1006 ASP A N 1
ATOM 7467 C CA . ASP B 2 917 ? 39.599 71.509 50.554 1.00 128.08 1006 ASP A CA 1
ATOM 7468 C C . ASP B 2 917 ? 40.611 70.591 51.231 1.00 128.08 1006 ASP A C 1
ATOM 7469 O O . ASP B 2 917 ? 40.276 69.462 51.607 1.00 128.08 1006 ASP A O 1
ATOM 7474 N N . LYS B 2 918 ? 41.855 71.050 51.387 1.00 121.64 1007 LYS A N 1
ATOM 7475 C CA . LYS B 2 918 ? 42.892 70.196 51.962 1.00 121.64 1007 LYS A CA 1
ATOM 7476 C C . LYS B 2 918 ? 42.568 69.798 53.402 1.00 121.64 1007 LYS A C 1
ATOM 7477 O O . LYS B 2 918 ? 42.896 68.684 53.827 1.00 121.64 1007 LYS A O 1
ATOM 7483 N N . ILE B 2 919 ? 41.948 70.698 54.175 1.00 118.16 1008 ILE A N 1
ATOM 7484 C CA . ILE B 2 919 ? 41.665 70.404 55.578 1.00 118.16 1008 ILE A CA 1
ATOM 7485 C C . ILE B 2 919 ? 40.817 69.146 55.678 1.00 118.16 1008 ILE A C 1
ATOM 7486 O O . ILE B 2 919 ? 39.826 68.976 54.957 1.00 118.16 1008 ILE A O 1
ATOM 7491 N N . THR B 2 920 ? 41.206 68.260 56.592 1.00 105.00 1009 THR A N 1
ATOM 7492 C CA . THR B 2 920 ? 40.546 66.985 56.822 1.00 105.00 1009 THR A CA 1
ATOM 7493 C C . THR B 2 920 ? 40.512 66.699 58.315 1.00 105.00 1009 THR A C 1
ATOM 7494 O O . THR B 2 920 ? 41.018 67.472 59.130 1.00 105.00 1009 THR A O 1
ATOM 7498 N N . ARG B 2 921 ? 39.857 65.596 58.675 1.00 94.47 1010 ARG A N 1
ATOM 7499 C CA . ARG B 2 921 ? 39.763 65.221 60.082 1.00 94.47 1010 ARG A CA 1
ATOM 7500 C C . ARG B 2 921 ? 41.135 64.963 60.697 1.00 94.47 1010 ARG A C 1
ATOM 7501 O O . ARG B 2 921 ? 41.375 65.333 61.850 1.00 94.47 1010 ARG A O 1
ATOM 7509 N N . LYS B 2 922 ? 42.041 64.317 59.960 1.00 97.85 1011 LYS A N 1
ATOM 7510 C CA . LYS B 2 922 ? 43.354 64.001 60.523 1.00 97.85 1011 LYS A CA 1
ATOM 7511 C C . LYS B 2 922 ? 44.137 65.250 60.930 1.00 97.85 1011 LYS A C 1
ATOM 7512 O O . LYS B 2 922 ? 44.817 65.241 61.960 1.00 97.85 1011 LYS A O 1
ATOM 7518 N N . VAL B 2 923 ? 44.099 66.319 60.127 1.00 97.69 1012 VAL A N 1
ATOM 7519 C CA . VAL B 2 923 ? 44.857 67.516 60.497 1.00 97.69 1012 VAL A CA 1
ATOM 7520 C C . VAL B 2 923 ? 44.331 68.099 61.806 1.00 97.69 1012 VAL A C 1
ATOM 7521 O O . VAL B 2 923 ? 45.108 68.525 62.672 1.00 97.69 1012 VAL A O 1
ATOM 7525 N N . VAL B 2 924 ? 43.009 68.119 61.976 1.00 92.96 1013 VAL A N 1
ATOM 7526 C CA . VAL B 2 924 ? 42.425 68.600 63.222 1.00 92.96 1013 VAL A CA 1
ATOM 7527 C C . VAL B 2 924 ? 42.789 67.670 64.369 1.00 92.96 1013 VAL A C 1
ATOM 7528 O O . VAL B 2 924 ? 43.088 68.118 65.478 1.00 92.96 1013 VAL A O 1
ATOM 7532 N N . LYS B 2 925 ? 42.770 66.362 64.117 1.00 89.44 1014 LYS A N 1
ATOM 7533 C CA . LYS B 2 925 ? 43.103 65.380 65.144 1.00 89.44 1014 LYS A CA 1
ATOM 7534 C C . LYS B 2 925 ? 44.535 65.561 65.620 1.00 89.44 1014 LYS A C 1
ATOM 7535 O O . LYS B 2 925 ? 44.804 65.536 66.825 1.00 89.44 1014 LYS A O 1
ATOM 7541 N N . GLN B 2 926 ? 45.435 65.894 64.700 1.00 87.17 1015 GLN A N 1
ATOM 7542 C CA . GLN B 2 926 ? 46.840 66.079 65.038 1.00 87.17 1015 GLN A CA 1
ATOM 7543 C C . GLN B 2 926 ? 47.064 67.400 65.753 1.00 87.17 1015 GLN A C 1
ATOM 7544 O O . GLN B 2 926 ? 47.764 67.439 66.771 1.00 87.17 1015 GLN A O 1
ATOM 7550 N N . THR B 2 927 ? 46.439 68.478 65.292 1.00 86.03 1016 THR A N 1
ATOM 7551 C CA . THR B 2 927 ? 46.677 69.751 65.956 1.00 86.03 1016 THR A CA 1
ATOM 7552 C C . THR B 2 927 ? 46.036 69.753 67.338 1.00 86.03 1016 THR A C 1
ATOM 7553 O O . THR B 2 927 ? 46.644 70.230 68.302 1.00 86.03 1016 THR A O 1
ATOM 7557 N N . VAL B 2 928 ? 44.812 69.234 67.460 1.00 78.68 1017 VAL A N 1
ATOM 7558 C CA . VAL B 2 928 ? 44.148 69.182 68.758 1.00 78.68 1017 VAL A CA 1
ATOM 7559 C C . VAL B 2 928 ? 44.924 68.273 69.706 1.00 78.68 1017 VAL A C 1
ATOM 7560 O O . VAL B 2 928 ? 45.082 68.582 70.895 1.00 78.68 1017 VAL A O 1
ATOM 7564 N N . MET B 2 929 ? 45.412 67.131 69.202 1.00 77.81 1018 MET A N 1
ATOM 7565 C CA . MET B 2 929 ? 46.164 66.219 70.051 1.00 77.81 1018 MET A CA 1
ATOM 7566 C C . MET B 2 929 ? 47.426 66.891 70.564 1.00 77.81 1018 MET A C 1
ATOM 7567 O O . MET B 2 929 ? 47.764 66.770 71.747 1.00 77.81 1018 MET A O 1
ATOM 7572 N N . THR B 2 930 ? 48.134 67.618 69.695 1.00 73.82 1019 THR A N 1
ATOM 7573 C CA . THR B 2 930 ? 49.330 68.309 70.159 1.00 73.82 1019 THR A CA 1
ATOM 7574 C C . THR B 2 930 ? 48.964 69.380 71.175 1.00 73.82 1019 THR A C 1
ATOM 7575 O O . THR B 2 930 ? 49.644 69.528 72.194 1.00 73.82 1019 THR A O 1
ATOM 7579 N N . ASN B 2 931 ? 47.894 70.136 70.916 1.00 72.07 1020 ASN A N 1
ATOM 7580 C CA . ASN B 2 931 ? 47.529 71.223 71.816 1.00 72.07 1020 ASN A CA 1
ATOM 7581 C C . ASN B 2 931 ? 47.231 70.686 73.207 1.00 72.07 1020 ASN A C 1
ATOM 7582 O O . ASN B 2 931 ? 47.716 71.219 74.210 1.00 72.07 1020 ASN A O 1
ATOM 7587 N N . VAL B 2 932 ? 46.436 69.617 73.287 1.00 59.63 1021 VAL A N 1
ATOM 7588 C CA . VAL B 2 932 ? 46.075 69.074 74.593 1.00 59.63 1021 VAL A CA 1
ATOM 7589 C C . VAL B 2 932 ? 47.197 68.240 75.189 1.00 59.63 1021 VAL A C 1
ATOM 7590 O O . VAL B 2 932 ? 47.165 67.927 76.385 1.00 59.63 1021 VAL A O 1
ATOM 7594 N N . TYR B 2 933 ? 48.229 67.922 74.402 1.00 50.67 1022 TYR A N 1
ATOM 7595 C CA . TYR B 2 933 ? 49.314 67.070 74.868 1.00 50.67 1022 TYR A CA 1
ATOM 7596 C C . TYR B 2 933 ? 50.688 67.658 74.571 1.00 50.67 1022 TYR A C 1
ATOM 7597 O O . TYR B 2 933 ? 51.680 66.925 74.581 1.00 50.67 1022 TYR A O 1
ATOM 7606 N N . GLY B 2 934 ? 50.771 68.953 74.297 1.00 58.48 1023 GLY A N 1
ATOM 7607 C CA . GLY B 2 934 ? 52.054 69.589 74.063 1.00 58.48 1023 GLY A CA 1
ATOM 7608 C C . GLY B 2 934 ? 51.932 71.009 73.543 1.00 58.48 1023 GLY A C 1
ATOM 7609 O O . GLY B 2 934 ? 51.199 71.830 74.098 1.00 58.48 1023 GLY A O 1
ATOM 7610 N N . PHE B 2 961 ? 52.803 78.099 53.877 1.00 138.03 1050 PHE A N 1
ATOM 7611 C CA . PHE B 2 961 ? 52.264 79.433 53.628 1.00 138.03 1050 PHE A CA 1
ATOM 7612 C C . PHE B 2 961 ? 51.048 79.703 54.499 1.00 138.03 1050 PHE A C 1
ATOM 7613 O O . PHE B 2 961 ? 50.535 80.822 54.527 1.00 138.03 1050 PHE A O 1
ATOM 7621 N N . SER B 2 962 ? 50.583 78.682 55.213 1.00 135.32 1051 SER A N 1
ATOM 7622 C CA . SER B 2 962 ? 49.397 78.804 56.047 1.00 135.32 1051 SER A CA 1
ATOM 7623 C C . SER B 2 962 ? 49.712 78.727 57.532 1.00 135.32 1051 SER A C 1
ATOM 7624 O O . SER B 2 962 ? 50.389 77.800 57.990 1.00 135.32 1051 SER A O 1
ATOM 7627 N N . LYS B 2 963 ? 49.214 79.718 58.267 1.00 132.78 1052 LYS A N 1
ATOM 7628 C CA . LYS B 2 963 ? 49.330 79.815 59.711 1.00 132.78 1052 LYS A CA 1
ATOM 7629 C C . LYS B 2 963 ? 47.959 80.009 60.333 1.00 132.78 1052 LYS A C 1
ATOM 7630 O O . LYS B 2 963 ? 47.841 80.015 61.562 1.00 132.78 1052 LYS A O 1
ATOM 7636 N N . TYR B 2 964 ? 46.927 80.168 59.500 1.00 129.10 1053 TYR A N 1
ATOM 7637 C CA . TYR B 2 964 ? 45.547 80.332 59.944 1.00 129.10 1053 TYR A CA 1
ATOM 7638 C C . TYR B 2 964 ? 45.031 79.096 60.665 1.00 129.10 1053 TYR A C 1
ATOM 7639 O O . TYR B 2 964 ? 44.234 79.205 61.604 1.00 129.10 1053 TYR A O 1
ATOM 7648 N N . LEU B 2 965 ? 45.433 77.910 60.204 1.00 121.05 1054 LEU A N 1
ATOM 7649 C CA . LEU B 2 965 ? 44.903 76.671 60.765 1.00 121.05 1054 LEU A CA 1
ATOM 7650 C C . LEU B 2 965 ? 45.205 76.521 62.253 1.00 121.05 1054 LEU A C 1
ATOM 7651 O O . LEU B 2 965 ? 44.304 76.203 63.033 1.00 121.05 1054 LEU A O 1
ATOM 7656 N N . THR B 2 966 ? 46.450 76.748 62.679 1.00 115.38 1055 THR A N 1
ATOM 7657 C CA . THR B 2 966 ? 46.765 76.541 64.094 1.00 115.38 1055 THR A CA 1
ATOM 7658 C C . THR B 2 966 ? 46.015 77.521 64.990 1.00 115.38 1055 THR A C 1
ATOM 7659 O O . THR B 2 966 ? 45.426 77.125 66.009 1.00 115.38 1055 THR A O 1
ATOM 7663 N N . LYS B 2 967 ? 45.972 78.794 64.599 1.00 114.37 1056 LYS A N 1
ATOM 7664 C CA . LYS B 2 967 ? 45.266 79.772 65.415 1.00 114.37 1056 LYS A CA 1
ATOM 7665 C C . LYS B 2 967 ? 43.776 79.470 65.452 1.00 114.37 1056 LYS A C 1
ATOM 7666 O O . LYS B 2 967 ? 43.150 79.538 66.516 1.00 114.37 1056 LYS A O 1
ATOM 7672 N N . HIS B 2 968 ? 43.191 79.132 64.302 1.00 114.21 1057 HIS A N 1
ATOM 7673 C CA . HIS B 2 968 ? 41.758 78.877 64.263 1.00 114.21 1057 HIS A CA 1
ATOM 7674 C C . HIS B 2 968 ? 41.392 77.624 65.052 1.00 114.21 1057 HIS A C 1
ATOM 7675 O O . HIS B 2 968 ? 40.374 77.608 65.753 1.00 114.21 1057 HIS A O 1
ATOM 7682 N N . VAL B 2 969 ? 42.185 76.556 64.933 1.00 104.28 1058 VAL A N 1
ATOM 7683 C CA . VAL B 2 969 ? 41.881 75.328 65.665 1.00 104.28 1058 VAL A CA 1
ATOM 7684 C C . VAL B 2 969 ? 41.965 75.589 67.164 1.00 104.28 1058 VAL A C 1
ATOM 7685 O O . VAL B 2 969 ? 41.109 75.135 67.937 1.00 104.28 1058 VAL A O 1
ATOM 7689 N N . PHE B 2 970 ? 42.993 76.329 67.603 1.00 96.84 1059 PHE A N 1
ATOM 7690 C CA . PHE B 2 970 ? 43.092 76.650 69.023 1.00 96.84 1059 PHE A CA 1
ATOM 7691 C C . PHE B 2 970 ? 41.914 77.507 69.467 1.00 96.84 1059 PHE A C 1
ATOM 7692 O O . PHE B 2 970 ? 41.359 77.291 70.546 1.00 96.84 1059 PHE A O 1
ATOM 7700 N N . SER B 2 971 ? 41.515 78.483 68.652 1.00 98.38 1060 SER A N 1
ATOM 7701 C CA . SER B 2 971 ? 40.393 79.342 69.021 1.00 98.38 1060 SER A CA 1
ATOM 7702 C C . SER B 2 971 ? 39.112 78.528 69.159 1.00 98.38 1060 SER A C 1
ATOM 7703 O O . SER B 2 971 ? 38.342 78.711 70.113 1.00 98.38 1060 SER A O 1
ATOM 7706 N N . ALA B 2 972 ? 38.881 77.607 68.222 1.00 92.46 1061 ALA A N 1
ATOM 7707 C CA . ALA B 2 972 ? 37.679 76.785 68.259 1.00 92.46 1061 ALA A CA 1
ATOM 7708 C C . ALA B 2 972 ? 37.680 75.880 69.479 1.00 92.46 1061 ALA A C 1
ATOM 7709 O O . ALA B 2 972 ? 36.661 75.761 70.170 1.00 92.46 1061 ALA A O 1
ATOM 7711 N N . ILE B 2 973 ? 38.807 75.224 69.764 1.00 85.61 1062 ILE A N 1
ATOM 7712 C CA . ILE B 2 973 ? 38.830 74.342 70.926 1.00 85.61 1062 ILE A CA 1
ATOM 7713 C C . ILE B 2 973 ? 38.661 75.165 72.199 1.00 85.61 1062 ILE A C 1
ATOM 7714 O O . ILE B 2 973 ? 38.021 74.720 73.159 1.00 85.61 1062 ILE A O 1
ATOM 7719 N N . ARG B 2 974 ? 39.252 76.367 72.240 1.00 84.58 1063 ARG A N 1
ATOM 7720 C CA . ARG B 2 974 ? 39.136 77.220 73.417 1.00 84.58 1063 ARG A CA 1
ATOM 7721 C C . ARG B 2 974 ? 37.681 77.571 73.674 1.00 84.58 1063 ARG A C 1
ATOM 7722 O O . ARG B 2 974 ? 37.216 77.538 74.818 1.00 84.58 1063 ARG A O 1
ATOM 7730 N N . GLU B 2 975 ? 36.951 77.928 72.614 1.00 85.63 1064 GLU A N 1
ATOM 7731 C CA . GLU B 2 975 ? 35.539 78.260 72.774 1.00 85.63 1064 GLU A CA 1
ATOM 7732 C C . GLU B 2 975 ? 34.746 77.027 73.187 1.00 85.63 1064 GLU A C 1
ATOM 7733 O O . GLU B 2 975 ? 33.862 77.106 74.048 1.00 85.63 1064 GLU A O 1
ATOM 7739 N N . LEU B 2 976 ? 35.054 75.880 72.578 1.00 78.66 1065 LEU A N 1
ATOM 7740 C CA . LEU B 2 976 ? 34.340 74.643 72.874 1.00 78.66 1065 LEU A CA 1
ATOM 7741 C C . LEU B 2 976 ? 34.523 74.237 74.332 1.00 78.66 1065 LEU A C 1
ATOM 7742 O O . LEU B 2 976 ? 33.587 73.740 74.967 1.00 78.66 1065 LEU A O 1
ATOM 7747 N N . PHE B 2 977 ? 35.728 74.438 74.881 1.00 70.79 1066 PHE A N 1
ATOM 7748 C CA . PHE B 2 977 ? 36.044 74.096 76.269 1.00 70.79 1066 PHE A CA 1
ATOM 7749 C C . PHE B 2 977 ? 36.587 75.349 76.957 1.00 70.79 1066 PHE A C 1
ATOM 7750 O O . PHE B 2 977 ? 37.789 75.471 77.189 1.00 70.79 1066 PHE A O 1
ATOM 7758 N N . HIS B 2 978 ? 35.696 76.293 77.266 1.00 71.03 1067 HIS A N 1
ATOM 7759 C CA . HIS B 2 978 ? 36.140 77.537 77.888 1.00 71.03 1067 HIS A CA 1
ATOM 7760 C C . HIS B 2 978 ? 36.758 77.277 79.253 1.00 71.03 1067 HIS A C 1
ATOM 7761 O O . HIS B 2 978 ? 37.768 77.894 79.618 1.00 71.03 1067 HIS A O 1
ATOM 7768 N N . SER B 2 979 ? 36.158 76.370 80.026 1.00 65.65 1068 SER A N 1
ATOM 7769 C CA . SER B 2 979 ? 36.678 76.065 81.352 1.00 65.65 1068 SER A CA 1
ATOM 7770 C C . SER B 2 979 ? 38.085 75.505 81.236 1.00 65.65 1068 SER A C 1
ATOM 7771 O O . SER B 2 979 ? 38.967 75.832 82.040 1.00 65.65 1068 SER A O 1
ATOM 7774 N N . ALA B 2 980 ? 38.302 74.633 80.252 1.00 63.02 1069 ALA A N 1
ATOM 7775 C CA . ALA B 2 980 ? 39.622 74.059 80.048 1.00 63.02 1069 ALA A CA 1
ATOM 7776 C C . ALA B 2 980 ? 40.627 75.153 79.735 1.00 63.02 1069 ALA A C 1
ATOM 7777 O O . ALA B 2 980 ? 41.758 75.118 80.222 1.00 63.02 1069 ALA A O 1
ATOM 7779 N N . HIS B 2 981 ? 40.244 76.113 78.893 1.00 62.82 1070 HIS A N 1
ATOM 7780 C CA . HIS B 2 981 ? 41.146 77.211 78.562 1.00 62.82 1070 HIS A CA 1
ATOM 7781 C C . HIS B 2 981 ? 41.487 78.025 79.804 1.00 62.82 1070 HIS A C 1
ATOM 7782 O O . HIS B 2 981 ? 42.634 78.454 79.983 1.00 62.82 1070 HIS A O 1
ATOM 7789 N N . LEU B 2 982 ? 40.504 78.247 80.677 1.00 59.27 1071 LEU A N 1
ATOM 7790 C CA . LEU B 2 982 ? 40.776 78.964 81.919 1.00 59.27 1071 LEU A CA 1
ATOM 7791 C C . LEU B 2 982 ? 41.755 78.186 82.792 1.00 59.27 1071 LEU A C 1
ATOM 7792 O O . LEU B 2 982 ? 42.681 78.767 83.376 1.00 59.27 1071 LEU A O 1
ATOM 7797 N N . ILE B 2 983 ? 41.572 76.868 82.889 1.00 52.69 1072 ILE A N 1
ATOM 7798 C CA . ILE B 2 983 ? 42.483 76.056 83.691 1.00 52.69 1072 ILE A CA 1
ATOM 7799 C C . ILE B 2 983 ? 43.878 76.075 83.082 1.00 52.69 1072 ILE A C 1
ATOM 7800 O O . ILE B 2 983 ? 44.881 76.107 83.802 1.00 52.69 1072 ILE A O 1
ATOM 7805 N N . GLN B 2 984 ? 43.968 76.017 81.753 1.00 50.48 1073 GLN A N 1
ATOM 7806 C CA . GLN B 2 984 ? 45.273 76.051 81.104 1.00 50.48 1073 GLN A CA 1
ATOM 7807 C C . GLN B 2 984 ? 45.969 77.367 81.406 1.00 50.48 1073 GLN A C 1
ATOM 7808 O O . GLN B 2 984 ? 47.182 77.400 81.649 1.00 50.48 1073 GLN A O 1
ATOM 7814 N N . ASP B 2 985 ? 45.212 78.467 81.389 1.00 50.97 1074 ASP A N 1
ATOM 7815 C CA . ASP B 2 985 ? 45.796 79.765 81.697 1.00 50.97 1074 ASP A CA 1
ATOM 7816 C C . ASP B 2 985 ? 46.315 79.777 83.124 1.00 50.97 1074 ASP A C 1
ATOM 7817 O O . ASP B 2 985 ? 47.412 80.279 83.394 1.00 50.97 1074 ASP A O 1
ATOM 7822 N N . TRP B 2 986 ? 45.534 79.224 84.053 1.00 46.37 1075 TRP A N 1
ATOM 7823 C CA . TRP B 2 986 ? 45.950 79.203 85.450 1.00 46.37 1075 TRP A CA 1
ATOM 7824 C C . TRP B 2 986 ? 47.224 78.389 85.619 1.00 46.37 1075 TRP A C 1
ATOM 7825 O O . TRP B 2 986 ? 48.138 78.793 86.345 1.00 46.37 1075 TRP A O 1
ATOM 7836 N N . LEU B 2 987 ? 47.295 77.230 84.964 1.00 42.20 1076 LEU A N 1
ATOM 7837 C CA . LEU B 2 987 ? 48.473 76.376 85.066 1.00 42.20 1076 LEU A CA 1
ATOM 7838 C C . LEU B 2 987 ? 49.700 77.085 84.512 1.00 42.20 1076 LEU A C 1
ATOM 7839 O O . LEU B 2 987 ? 50.774 77.058 85.119 1.00 42.20 1076 LEU A O 1
ATOM 7844 N N . GLY B 2 988 ? 49.559 77.734 83.358 1.00 43.80 1077 GLY A N 1
ATOM 7845 C CA . GLY B 2 988 ? 50.692 78.442 82.784 1.00 43.80 1077 GLY A CA 1
ATOM 7846 C C . GLY B 2 988 ? 51.165 79.576 83.674 1.00 43.80 1077 GLY A C 1
ATOM 7847 O O . GLY B 2 988 ? 52.369 79.754 83.886 1.00 43.80 1077 GLY A O 1
ATOM 7848 N N . GLU B 2 989 ? 50.223 80.352 84.218 1.00 47.67 1078 GLU A N 1
ATOM 7849 C CA . GLU B 2 989 ? 50.587 81.467 85.088 1.00 47.67 1078 GLU A CA 1
ATOM 7850 C C . GLU B 2 989 ? 51.279 80.959 86.344 1.00 47.67 1078 GLU A C 1
ATOM 7851 O O . GLU B 2 989 ? 52.280 81.534 86.790 1.00 47.67 1078 GLU A O 1
ATOM 7857 N N . SER B 2 990 ? 50.760 79.879 86.928 1.00 44.67 1079 SER A N 1
ATOM 7858 C CA . SER B 2 990 ? 51.373 79.318 88.122 1.00 44.67 1079 SER A CA 1
ATOM 7859 C C . SER B 2 990 ? 52.783 78.832 87.818 1.00 44.67 1079 SER A C 1
ATOM 7860 O O . SER B 2 990 ? 53.698 79.020 88.627 1.00 44.67 1079 SER A O 1
ATOM 7863 N N . ALA B 2 991 ? 52.977 78.191 86.662 1.00 42.52 1080 ALA A N 1
ATOM 7864 C CA . ALA B 2 991 ? 54.310 77.712 86.316 1.00 42.52 1080 ALA A CA 1
ATOM 7865 C C . ALA B 2 991 ? 55.271 78.873 86.173 1.00 42.52 1080 ALA A C 1
ATOM 7866 O O . ALA B 2 991 ? 56.417 78.797 86.624 1.00 42.52 1080 ALA A O 1
ATOM 7868 N N . LYS B 2 992 ? 54.822 79.958 85.541 1.00 44.39 1081 LYS A N 1
ATOM 7869 C CA . LYS B 2 992 ? 55.698 81.108 85.358 1.00 44.39 1081 LYS A CA 1
ATOM 7870 C C . LYS B 2 992 ? 56.086 81.702 86.706 1.00 44.39 1081 LYS A C 1
ATOM 7871 O O . LYS B 2 992 ? 57.265 82.004 86.954 1.00 44.39 1081 LYS A O 1
ATOM 7877 N N . ARG B 2 993 ? 55.114 81.821 87.614 1.00 45.77 1082 ARG A N 1
ATOM 7878 C CA . ARG B 2 993 ? 55.418 82.392 88.918 1.00 45.77 1082 ARG A CA 1
ATOM 7879 C C . ARG B 2 993 ? 56.402 81.511 89.665 1.00 45.77 1082 ARG A C 1
ATOM 7880 O O . ARG B 2 993 ? 57.351 82.009 90.276 1.00 45.77 1082 ARG A O 1
ATOM 7888 N N . ILE B 2 994 ? 56.189 80.194 89.631 1.00 43.23 1083 ILE A N 1
ATOM 7889 C CA . ILE B 2 994 ? 57.083 79.292 90.347 1.00 43.23 1083 ILE A CA 1
ATOM 7890 C C . ILE B 2 994 ? 58.479 79.389 89.759 1.00 43.23 1083 ILE A C 1
ATOM 7891 O O . ILE B 2 994 ? 59.481 79.361 90.480 1.00 43.23 1083 ILE A O 1
ATOM 7896 N N . SER B 2 995 ? 58.560 79.511 88.435 1.00 44.12 1084 SER A N 1
ATOM 7897 C CA . SER B 2 995 ? 59.848 79.593 87.763 1.00 44.12 1084 SER A CA 1
ATOM 7898 C C . SER B 2 995 ? 60.618 80.817 88.223 1.00 44.12 1084 SER A C 1
ATOM 7899 O O . SER B 2 995 ? 61.846 80.775 88.341 1.00 44.12 1084 SER A O 1
ATOM 7902 N N . LYS B 2 996 ? 59.921 81.924 88.473 1.00 46.71 1085 LYS A N 1
ATOM 7903 C CA . LYS B 2 996 ? 60.619 83.130 88.905 1.00 46.71 1085 LYS A CA 1
ATOM 7904 C C . LYS B 2 996 ? 60.857 83.188 90.412 1.00 46.71 1085 LYS A C 1
ATOM 7905 O O . LYS B 2 996 ? 61.539 84.103 90.877 1.00 46.71 1085 LYS A O 1
ATOM 7911 N N . SER B 2 997 ? 60.316 82.246 91.178 1.00 50.76 1086 SER A N 1
ATOM 7912 C CA . SER B 2 997 ? 60.491 82.233 92.624 1.00 50.76 1086 SER A CA 1
ATOM 7913 C C . SER B 2 997 ? 61.905 81.816 93.012 1.00 50.76 1086 SER A C 1
ATOM 7914 O O . SER B 2 997 ? 62.581 81.084 92.289 1.00 50.76 1086 SER A O 1
ATOM 7917 N N . ILE B 2 998 ? 62.351 82.301 94.172 1.00 60.33 1087 ILE A N 1
ATOM 7918 C CA . ILE B 2 998 ? 63.658 81.991 94.732 1.00 60.33 1087 ILE A CA 1
ATOM 7919 C C . ILE B 2 998 ? 63.477 81.496 96.163 1.00 60.33 1087 ILE A C 1
ATOM 7920 O O . ILE B 2 998 ? 62.780 82.136 96.960 1.00 60.33 1087 ILE A O 1
ATOM 7925 N N . ARG B 2 999 ? 64.055 80.332 96.466 1.00 71.04 1088 ARG A N 1
ATOM 7926 C CA . ARG B 2 999 ? 63.963 79.732 97.794 1.00 71.04 1088 ARG A CA 1
ATOM 7927 C C . ARG B 2 999 ? 64.741 80.552 98.814 1.00 71.04 1088 ARG A C 1
ATOM 7928 O O . ARG B 2 999 ? 65.883 80.935 98.560 1.00 71.04 1088 ARG A O 1
ATOM 7936 N N . LEU B 2 1000 ? 64.145 80.799 99.982 1.00 73.49 1089 LEU A N 1
ATOM 7937 C CA . LEU B 2 1000 ? 64.818 81.626 100.984 1.00 73.49 1089 LEU A CA 1
ATOM 7938 C C . LEU B 2 1000 ? 66.116 80.994 101.490 1.00 73.49 1089 LEU A C 1
ATOM 7939 O O . LEU B 2 1000 ? 67.155 81.659 101.562 1.00 73.49 1089 LEU A O 1
ATOM 7944 N N . ASP B 2 1001 ? 66.079 79.708 101.838 1.00 82.61 1090 ASP A N 1
ATOM 7945 C CA . ASP B 2 1001 ? 67.263 79.044 102.385 1.00 82.61 1090 ASP A CA 1
ATOM 7946 C C . ASP B 2 1001 ? 68.402 78.924 101.376 1.00 82.61 1090 ASP A C 1
ATOM 7947 O O . ASP B 2 1001 ? 69.572 79.095 101.735 1.00 82.61 1090 ASP A O 1
ATOM 7952 N N . VAL B 2 1002 ? 68.089 78.638 100.112 1.00 86.91 1091 VAL A N 1
ATOM 7953 C CA . VAL B 2 1002 ? 69.136 78.429 99.117 1.00 86.91 1091 VAL A CA 1
ATOM 7954 C C . VAL B 2 1002 ? 69.824 79.729 98.707 1.00 86.91 1091 VAL A C 1
ATOM 7955 O O . VAL B 2 1002 ? 70.914 79.696 98.126 1.00 86.91 1091 VAL A O 1
ATOM 7959 N N . ASP B 2 1003 ? 69.236 80.879 99.003 1.00 89.87 1092 ASP A N 1
ATOM 7960 C CA . ASP B 2 1003 ? 69.850 82.141 98.616 1.00 89.87 1092 ASP A CA 1
ATOM 7961 C C . ASP B 2 1003 ? 70.955 82.571 99.573 1.00 89.87 1092 ASP A C 1
ATOM 7962 O O . ASP B 2 1003 ? 70.738 82.688 100.783 1.00 89.87 1092 ASP A O 1
ATOM 7967 N N . GLU B 2 1004 ? 72.133 82.832 99.012 1.00 95.49 1093 GLU A N 1
ATOM 7968 C CA . GLU B 2 1004 ? 73.327 83.231 99.746 1.00 95.49 1093 GLU A CA 1
ATOM 7969 C C . GLU B 2 1004 ? 74.151 84.123 98.829 1.00 95.49 1093 GLU A C 1
ATOM 7970 O O . GLU B 2 1004 ? 73.673 84.590 97.792 1.00 95.49 1093 GLU A O 1
ATOM 7976 N N . LYS B 2 1005 ? 75.407 84.327 99.200 1.00 101.04 1094 LYS A N 1
ATOM 7977 C CA . LYS B 2 1005 ? 76.334 85.155 98.445 1.00 101.04 1094 LYS A CA 1
ATOM 7978 C C . LYS B 2 1005 ? 76.993 84.371 97.322 1.00 101.04 1094 LYS A C 1
ATOM 7979 O O . LYS B 2 1005 ? 77.850 84.913 96.616 1.00 101.04 1094 LYS A O 1
ATOM 7985 N N . SER B 2 1006 ? 76.609 83.103 97.158 1.00 100.52 1095 SER A N 1
ATOM 7986 C CA . SER B 2 1006 ? 77.164 82.252 96.113 1.00 100.52 1095 SER A CA 1
ATOM 7987 C C . SER B 2 1006 ? 76.846 82.763 94.713 1.00 100.52 1095 SER A C 1
ATOM 7988 O O . SER B 2 1006 ? 77.588 82.463 93.770 1.00 100.52 1095 SER A O 1
ATOM 7991 N N . PHE B 2 1007 ? 75.753 83.508 94.546 1.00 96.22 1096 PHE A N 1
ATOM 7992 C CA . PHE B 2 1007 ? 75.373 83.983 93.219 1.00 96.22 1096 PHE A CA 1
ATOM 7993 C C . PHE B 2 1007 ? 76.485 84.815 92.590 1.00 96.22 1096 PHE A C 1
ATOM 7994 O O . PHE B 2 1007 ? 77.162 85.594 93.267 1.00 96.22 1096 PHE A O 1
ATOM 8002 N N . LYS B 2 1008 ? 76.663 84.645 91.276 1.00 97.66 1097 LYS A N 1
ATOM 8003 C CA . LYS B 2 1008 ? 77.696 85.387 90.559 1.00 97.66 1097 LYS A CA 1
ATOM 8004 C C . LYS B 2 1008 ? 77.449 86.884 90.659 1.00 97.66 1097 LYS A C 1
ATOM 8005 O O . LYS B 2 1008 ? 78.388 87.671 90.826 1.00 97.66 1097 LYS A O 1
ATOM 8011 N N . ASN B 2 1009 ? 76.193 87.296 90.536 1.00 95.81 1098 ASN A N 1
ATOM 8012 C CA . ASN B 2 1009 ? 75.781 88.676 90.732 1.00 95.81 1098 ASN A CA 1
ATOM 8013 C C . ASN B 2 1009 ? 74.890 88.716 91.964 1.00 95.81 1098 ASN A C 1
ATOM 8014 O O . ASN B 2 1009 ? 73.912 87.967 92.052 1.00 95.81 1098 ASN A O 1
ATOM 8019 N N . GLY B 2 1010 ? 75.236 89.582 92.914 1.00 96.91 1099 GLY A N 1
ATOM 8020 C CA . GLY B 2 1010 ? 74.481 89.645 94.153 1.00 96.91 1099 GLY A CA 1
ATOM 8021 C C . GLY B 2 1010 ? 73.025 90.007 93.937 1.00 96.91 1099 GLY A C 1
ATOM 8022 O O . GLY B 2 1010 ? 72.137 89.475 94.606 1.00 96.91 1099 GLY A O 1
ATOM 8023 N N . ASN B 2 1011 ? 72.761 90.912 93.001 1.00 92.69 1100 ASN A N 1
ATOM 8024 C CA . ASN B 2 1011 ? 71.414 91.381 92.724 1.00 92.69 1100 ASN A CA 1
ATOM 8025 C C . ASN B 2 1011 ? 70.714 90.592 91.627 1.00 92.69 1100 ASN A C 1
ATOM 8026 O O . ASN B 2 1011 ? 69.612 90.971 91.222 1.00 92.69 1100 ASN A O 1
ATOM 8031 N N . LYS B 2 1012 ? 71.319 89.516 91.128 1.00 88.58 1101 LYS A N 1
ATOM 8032 C CA . LYS B 2 1012 ? 70.738 88.718 90.048 1.00 88.58 1101 LYS A CA 1
ATOM 8033 C C . LYS B 2 1012 ? 70.701 87.253 90.461 1.00 88.58 1101 LYS A C 1
ATOM 8034 O O . LYS B 2 1012 ? 71.490 86.434 89.976 1.00 88.58 1101 LYS A O 1
ATOM 8040 N N . PRO B 2 1013 ? 69.785 86.889 91.356 1.00 78.67 1102 PRO A N 1
ATOM 8041 C CA . PRO B 2 1013 ? 69.714 85.500 91.819 1.00 78.67 1102 PRO A CA 1
ATOM 8042 C C . PRO B 2 1013 ? 69.275 84.550 90.718 1.00 78.67 1102 PRO A C 1
ATOM 8043 O O . PRO B 2 1013 ? 68.462 84.899 89.860 1.00 78.67 1102 PRO A O 1
ATOM 8047 N N . ASP B 2 1014 ? 69.840 83.347 90.739 1.00 67.15 1103 ASP A N 1
ATOM 8048 C CA . ASP B 2 1014 ? 69.459 82.320 89.783 1.00 67.15 1103 ASP A CA 1
ATOM 8049 C C . ASP B 2 1014 ? 68.096 81.749 90.157 1.00 67.15 1103 ASP A C 1
ATOM 8050 O O . ASP B 2 1014 ? 67.695 81.765 91.323 1.00 67.15 1103 ASP A O 1
ATOM 8055 N N . PHE B 2 1015 ? 67.373 81.241 89.163 1.00 52.62 1104 PHE A N 1
ATOM 8056 C CA . PHE B 2 1015 ? 66.075 80.620 89.402 1.00 52.62 1104 PHE A CA 1
ATOM 8057 C C . PHE B 2 1015 ? 66.242 79.115 89.251 1.00 52.62 1104 PHE A C 1
ATOM 8058 O O . PHE B 2 1015 ? 66.334 78.606 88.131 1.00 52.62 1104 PHE A O 1
ATOM 8066 N N . MET B 2 1016 ? 66.254 78.404 90.377 1.00 46.87 1105 MET A N 1
ATOM 8067 C CA . MET B 2 1016 ? 66.505 76.970 90.395 1.00 46.87 1105 MET A CA 1
ATOM 8068 C C . MET B 2 1016 ? 65.284 76.148 90.773 1.00 46.87 1105 MET A C 1
ATOM 8069 O O . MET B 2 1016 ? 65.410 74.940 90.990 1.00 46.87 1105 MET A O 1
ATOM 8074 N N . SER B 2 1017 ? 64.111 76.763 90.864 1.00 42.99 1106 SER A N 1
ATOM 8075 C CA . SER B 2 1017 ? 62.904 76.052 91.261 1.00 42.99 1106 SER A CA 1
ATOM 8076 C C . SER B 2 1017 ? 62.148 75.551 90.039 1.00 42.99 1106 SER A C 1
ATOM 8077 O O . SER B 2 1017 ? 61.839 76.326 89.130 1.00 42.99 1106 SER A O 1
ATOM 8080 N N . SER B 2 1018 ? 61.843 74.260 90.029 1.00 36.70 1107 SER A N 1
ATOM 8081 C CA . SER B 2 1018 ? 61.091 73.625 88.960 1.00 36.70 1107 SER A CA 1
ATOM 8082 C C . SER B 2 1018 ? 59.754 73.156 89.508 1.00 36.70 1107 SER A C 1
ATOM 8083 O O . SER B 2 1018 ? 59.652 72.775 90.676 1.00 36.70 1107 SER A O 1
ATOM 8086 N N . VAL B 2 1019 ? 58.720 73.204 88.667 1.00 32.17 1108 VAL A N 1
ATOM 8087 C CA . VAL B 2 1019 ? 57.397 72.825 89.137 1.00 32.17 1108 VAL A CA 1
ATOM 8088 C C . VAL B 2 1019 ? 57.485 71.388 89.616 1.00 32.17 1108 VAL A C 1
ATOM 8089 O O . VAL B 2 1019 ? 58.010 70.512 88.922 1.00 32.17 1108 VAL A O 1
ATOM 8093 N N . ILE B 2 1020 ? 56.965 71.139 90.811 1.00 30.25 1109 ILE A N 1
ATOM 8094 C CA . ILE B 2 1020 ? 56.878 69.804 91.380 1.00 30.25 1109 ILE A CA 1
ATOM 8095 C C . ILE B 2 1020 ? 55.486 69.628 91.951 1.00 30.25 1109 ILE A C 1
ATOM 8096 O O . ILE B 2 1020 ? 55.021 70.471 92.723 1.00 30.25 1109 ILE A O 1
ATOM 8101 N N . TRP B 2 1021 ? 54.821 68.545 91.574 1.00 28.02 1110 TRP A N 1
ATOM 8102 C CA . TRP B 2 1021 ? 53.482 68.286 92.081 1.00 28.02 1110 TRP A CA 1
ATOM 8103 C C . TRP B 2 1021 ? 53.341 66.799 92.339 1.00 28.02 1110 TRP A C 1
ATOM 8104 O O . TRP B 2 1021 ? 54.182 65.999 91.941 1.00 28.02 1110 TRP A O 1
ATOM 8115 N N . THR B 2 1022 ? 52.315 66.436 93.090 1.00 30.21 1111 THR A N 1
ATOM 8116 C CA . THR B 2 1022 ? 52.081 65.044 93.432 1.00 30.21 1111 THR A CA 1
ATOM 8117 C C . THR B 2 1022 ? 50.818 64.544 92.748 1.00 30.21 1111 THR A C 1
ATOM 8118 O O . THR B 2 1022 ? 49.782 65.214 92.764 1.00 30.21 1111 THR A O 1
ATOM 8122 N N . THR B 2 1023 ? 50.927 63.369 92.142 1.00 28.03 1112 THR A N 1
ATOM 8123 C CA . THR B 2 1023 ? 49.832 62.722 91.458 1.00 28.03 1112 THR A CA 1
ATOM 8124 C C . THR B 2 1023 ? 48.796 62.248 92.476 1.00 28.03 1112 THR A C 1
ATOM 8125 O O . THR B 2 1023 ? 49.116 62.060 93.651 1.00 28.03 1112 THR A O 1
ATOM 8129 N N . PRO B 2 1024 ? 47.538 62.063 92.059 1.00 28.09 1113 PRO A N 1
ATOM 8130 C CA . PRO B 2 1024 ? 46.539 61.548 93.004 1.00 28.09 1113 PRO A CA 1
ATOM 8131 C C . PRO B 2 1024 ? 46.953 60.225 93.608 1.00 28.09 1113 PRO A C 1
ATOM 8132 O O . PRO B 2 1024 ? 46.621 59.940 94.764 1.00 28.09 1113 PRO A O 1
ATOM 8136 N N . LEU B 2 1025 ? 47.661 59.400 92.843 1.00 27.53 1114 LEU A N 1
ATOM 8137 C CA . LEU B 2 1025 ? 48.242 58.158 93.330 1.00 27.53 1114 LEU A CA 1
ATOM 8138 C C . LEU B 2 1025 ? 49.431 58.397 94.249 1.00 27.53 1114 LEU A C 1
ATOM 8139 O O . LEU B 2 1025 ? 49.884 57.458 94.909 1.00 27.53 1114 LEU A O 1
ATOM 8144 N N . GLY B 2 1026 ? 49.961 59.617 94.277 1.00 28.23 1115 GLY A N 1
ATOM 8145 C CA . GLY B 2 1026 ? 51.044 60.004 95.154 1.00 28.23 1115 GLY A CA 1
ATOM 8146 C C . GLY B 2 1026 ? 52.402 60.095 94.497 1.00 28.23 1115 GLY A C 1
ATOM 8147 O O . GLY B 2 1026 ? 53.357 60.525 95.151 1.00 28.23 1115 GLY A O 1
ATOM 8148 N N . LEU B 2 1027 ? 52.512 59.716 93.233 1.00 26.00 1116 LEU A N 1
ATOM 8149 C CA . LEU B 2 1027 ? 53.785 59.784 92.540 1.00 26.00 1116 LEU A CA 1
ATOM 8150 C C . LEU B 2 1027 ? 54.233 61.239 92.416 1.00 26.00 1116 LEU A C 1
ATOM 8151 O O . LEU B 2 1027 ? 53.424 62.107 92.078 1.00 26.00 1116 LEU A O 1
ATOM 8156 N N . PRO B 2 1028 ? 55.502 61.546 92.681 1.00 24.41 1117 PRO A N 1
ATOM 8157 C CA . PRO B 2 1028 ? 55.972 62.924 92.523 1.00 24.41 1117 PRO A CA 1
ATOM 8158 C C . PRO B 2 1028 ? 56.422 63.183 91.097 1.00 24.41 1117 PRO A C 1
ATOM 8159 O O . PRO B 2 1028 ? 57.066 62.350 90.459 1.00 24.41 1117 PRO A O 1
ATOM 8163 N N . ILE B 2 1029 ? 56.082 64.362 90.591 1.00 24.57 1118 ILE A N 1
ATOM 8164 C CA . ILE B 2 1029 ? 56.382 64.749 89.222 1.00 24.57 1118 ILE A CA 1
ATOM 8165 C C . ILE B 2 1029 ? 57.171 66.042 89.255 1.00 24.57 1118 ILE A C 1
ATOM 8166 O O . ILE B 2 1029 ? 56.720 67.035 89.842 1.00 24.57 1118 ILE A O 1
ATOM 8171 N N . VAL B 2 1030 ? 58.344 66.025 88.621 1.00 28.04 1119 VAL A N 1
ATOM 8172 C CA . VAL B 2 1030 ? 59.321 67.106 88.667 1.00 28.04 1119 VAL A CA 1
ATOM 8173 C C . VAL B 2 1030 ? 59.656 67.479 87.232 1.00 28.04 1119 VAL A C 1
ATOM 8174 O O . VAL B 2 1030 ? 60.368 66.736 86.550 1.00 28.04 1119 VAL A O 1
ATOM 8178 N N . GLN B 2 1031 ? 59.165 68.623 86.777 1.00 31.29 1120 GLN A N 1
ATOM 8179 C CA . GLN B 2 1031 ? 59.403 69.059 85.406 1.00 31.29 1120 GLN A CA 1
ATOM 8180 C C . GLN B 2 1031 ? 60.888 69.283 85.155 1.00 31.29 1120 GLN A C 1
ATOM 8181 O O . GLN B 2 1031 ? 61.483 70.204 85.726 1.00 31.29 1120 GLN A O 1
ATOM 8187 N N . PRO B 2 1032 ? 61.524 68.468 84.301 1.00 34.62 1121 PRO A N 1
ATOM 8188 C CA . PRO B 2 1032 ? 62.980 68.501 84.134 1.00 34.62 1121 PRO A CA 1
ATOM 8189 C C . PRO B 2 1032 ? 63.468 69.463 83.056 1.00 34.62 1121 PRO A C 1
ATOM 8190 O O . PRO B 2 1032 ? 64.312 69.117 82.228 1.00 34.62 1121 PRO A O 1
ATOM 8194 N N . TYR B 2 1033 ? 62.950 70.684 83.056 1.00 37.17 1122 TYR A N 1
ATOM 8195 C CA . TYR B 2 1033 ? 63.304 71.650 82.021 1.00 37.17 1122 TYR A CA 1
ATOM 8196 C C . TYR B 2 1033 ? 64.304 72.637 82.610 1.00 37.17 1122 TYR A C 1
ATOM 8197 O O . TYR B 2 1033 ? 63.960 73.733 83.044 1.00 37.17 1122 TYR A O 1
ATOM 8206 N N . ARG B 2 1034 ? 65.566 72.229 82.619 1.00 40.25 1123 ARG A N 1
ATOM 8207 C CA . ARG B 2 1034 ? 66.658 73.075 83.067 1.00 40.25 1123 ARG A CA 1
ATOM 8208 C C . ARG B 2 1034 ? 67.400 73.650 81.870 1.00 40.25 1123 ARG A C 1
ATOM 8209 O O . ARG B 2 1034 ? 67.195 73.251 80.725 1.00 40.25 1123 ARG A O 1
ATOM 8217 N N . GLU B 2 1035 ? 68.273 74.607 82.152 1.00 45.37 1124 GLU A N 1
ATOM 8218 C CA . GLU B 2 1035 ? 69.083 75.256 81.132 1.00 45.37 1124 GLU A CA 1
ATOM 8219 C C . GLU B 2 1035 ? 70.458 74.606 81.125 1.00 45.37 1124 GLU A C 1
ATOM 8220 O O . GLU B 2 1035 ? 71.251 74.803 82.049 1.00 45.37 1124 GLU A O 1
ATOM 8226 N N . GLU B 2 1036 ? 70.738 73.836 80.080 1.00 42.90 1125 GLU A N 1
ATOM 8227 C CA . GLU B 2 1036 ? 72.020 73.166 79.959 1.00 42.90 1125 GLU A CA 1
ATOM 8228 C C . GLU B 2 1036 ? 73.118 74.163 79.622 1.00 42.90 1125 GLU A C 1
ATOM 8229 O O . GLU B 2 1036 ? 72.905 75.144 78.908 1.00 42.90 1125 GLU A O 1
ATOM 8235 N N . SER B 2 1037 ? 74.307 73.902 80.150 1.00 39.15 1126 SER A N 1
ATOM 8236 C CA . SER B 2 1037 ? 75.495 74.690 79.848 1.00 39.15 1126 SER A CA 1
ATOM 8237 C C . SER B 2 1037 ? 76.570 73.725 79.379 1.00 39.15 1126 SER A C 1
ATOM 8238 O O . SER B 2 1037 ? 77.127 72.974 80.185 1.00 39.15 1126 SER A O 1
ATOM 8241 N N . LYS B 2 1038 ? 76.850 73.739 78.082 1.00 29.93 1127 LYS A N 1
ATOM 8242 C CA . LYS B 2 1038 ? 77.797 72.813 77.489 1.00 29.93 1127 LYS A CA 1
ATOM 8243 C C . LYS B 2 1038 ? 79.201 73.395 77.517 1.00 29.93 1127 LYS A C 1
ATOM 8244 O O . LYS B 2 1038 ? 79.398 74.609 77.564 1.00 29.93 1127 LYS A O 1
ATOM 8250 N N . LYS B 2 1039 ? 80.186 72.503 77.491 1.00 26.13 1128 LYS A N 1
ATOM 8251 C CA . LYS B 2 1039 ? 81.581 72.903 77.474 1.00 26.13 1128 LYS A CA 1
ATOM 8252 C C . LYS B 2 1039 ? 82.385 71.833 76.759 1.00 26.13 1128 LYS A C 1
ATOM 8253 O O . LYS B 2 1039 ? 81.945 70.689 76.617 1.00 26.13 1128 LYS A O 1
ATOM 8259 N N . GLN B 2 1040 ? 83.574 72.220 76.309 1.00 22.92 1129 GLN A N 1
ATOM 8260 C CA . GLN B 2 1040 ? 84.472 71.320 75.600 1.00 22.92 1129 GLN A CA 1
ATOM 8261 C C . GLN B 2 1040 ? 85.341 70.584 76.606 1.00 22.92 1129 GLN A C 1
ATOM 8262 O O . GLN B 2 1040 ? 86.255 71.173 77.188 1.00 22.92 1129 GLN A O 1
ATOM 8268 N N . VAL B 2 1041 ? 85.070 69.311 76.811 1.00 25.27 1130 VAL A N 1
ATOM 8269 C CA . VAL B 2 1041 ? 85.954 68.490 77.627 1.00 25.27 1130 VAL A CA 1
ATOM 8270 C C . VAL B 2 1041 ? 86.918 67.779 76.692 1.00 25.27 1130 VAL A C 1
ATOM 8271 O O . VAL B 2 1041 ? 86.535 67.333 75.606 1.00 25.27 1130 VAL A O 1
ATOM 8275 N N . GLU B 2 1042 ? 88.180 67.697 77.097 1.00 30.43 1131 GLU A N 1
ATOM 8276 C CA . GLU B 2 1042 ? 89.231 67.201 76.225 1.00 30.43 1131 GLU A CA 1
ATOM 8277 C C . GLU B 2 1042 ? 89.320 65.687 76.316 1.00 30.43 1131 GLU A C 1
ATOM 8278 O O . GLU B 2 1042 ? 89.403 65.129 77.412 1.00 30.43 1131 GLU A O 1
ATOM 8284 N N . THR B 2 1043 ? 89.303 65.030 75.161 1.00 24.58 1132 THR A N 1
ATOM 8285 C CA . THR B 2 1043 ? 89.440 63.588 75.051 1.00 24.58 1132 THR A CA 1
ATOM 8286 C C . THR B 2 1043 ? 90.558 63.277 74.065 1.00 24.58 1132 THR A C 1
ATOM 8287 O O . THR B 2 1043 ? 91.133 64.173 73.445 1.00 24.58 1132 THR A O 1
ATOM 8291 N N . ASN B 2 1044 ? 90.879 61.987 73.934 1.00 23.13 1133 ASN A N 1
ATOM 8292 C CA . ASN B 2 1044 ? 91.971 61.583 73.051 1.00 23.13 1133 ASN A CA 1
ATOM 8293 C C . ASN B 2 1044 ? 91.681 61.938 71.601 1.00 23.13 1133 ASN A C 1
ATOM 8294 O O . ASN B 2 1044 ? 92.560 62.435 70.890 1.00 23.13 1133 ASN A O 1
ATOM 8299 N N . LEU B 2 1045 ? 90.455 61.694 71.145 1.00 19.82 1134 LEU A N 1
ATOM 8300 C CA . LEU B 2 1045 ? 90.104 61.946 69.753 1.00 19.82 1134 LEU A CA 1
ATOM 8301 C C . LEU B 2 1045 ? 89.883 63.428 69.488 1.00 19.82 1134 LEU A C 1
ATOM 8302 O O . LEU B 2 1045 ? 90.385 63.971 68.501 1.00 19.82 1134 LEU A O 1
ATOM 8307 N N . GLN B 2 1046 ? 89.138 64.094 70.358 1.00 20.33 1135 GLN A N 1
ATOM 8308 C CA . GLN B 2 1046 ? 88.761 65.480 70.144 1.00 20.33 1135 GLN A CA 1
ATOM 8309 C C . GLN B 2 1046 ? 88.297 66.058 71.471 1.00 20.33 1135 GLN A C 1
ATOM 8310 O O . GLN B 2 1046 ? 88.269 65.368 72.490 1.00 20.33 1135 GLN A O 1
ATOM 8316 N N . THR B 2 1047 ? 87.929 67.333 71.455 1.00 21.14 1136 THR A N 1
ATOM 8317 C CA . THR B 2 1047 ? 87.293 67.970 72.599 1.00 21.14 1136 THR A CA 1
ATOM 8318 C C . THR B 2 1047 ? 85.798 67.981 72.328 1.00 21.14 1136 THR A C 1
ATOM 8319 O O . THR B 2 1047 ? 85.327 68.704 71.446 1.00 21.14 1136 THR A O 1
ATOM 8323 N N . VAL B 2 1048 ? 85.063 67.206 73.088 1.00 20.63 1137 VAL A N 1
ATOM 8324 C CA . VAL B 2 1048 ? 83.637 67.038 72.851 1.00 20.63 1137 VAL A CA 1
ATOM 8325 C C . VAL B 2 1048 ? 82.862 68.087 73.629 1.00 20.63 1137 VAL A C 1
ATOM 8326 O O . VAL B 2 1048 ? 83.179 68.394 74.782 1.00 20.63 1137 VAL A O 1
ATOM 8330 N N . PHE B 2 1049 ? 81.843 68.647 72.981 1.00 22.29 1138 PHE A N 1
ATOM 8331 C CA . PHE B 2 1049 ? 80.997 69.696 73.546 1.00 22.29 1138 PHE A CA 1
ATOM 8332 C C . PHE B 2 1049 ? 79.844 69.036 74.286 1.00 22.29 1138 PHE A C 1
ATOM 8333 O O . PHE B 2 1049 ? 78.745 68.863 73.760 1.00 22.29 1138 PHE A O 1
ATOM 8341 N N . ILE B 2 1050 ? 80.099 68.665 75.534 1.00 26.28 1139 ILE A N 1
ATOM 8342 C CA . ILE B 2 1050 ? 79.099 67.945 76.305 1.00 26.28 1139 ILE A CA 1
ATOM 8343 C C . ILE B 2 1050 ? 78.658 68.806 77.476 1.00 26.28 1139 ILE A C 1
ATOM 8344 O O . ILE B 2 1050 ? 79.312 69.779 77.850 1.00 26.28 1139 ILE A O 1
ATOM 8349 N N . SER B 2 1051 ? 77.519 68.434 78.049 1.00 37.01 1140 SER A N 1
ATOM 8350 C CA . SER B 2 1051 ? 76.939 69.128 79.185 1.00 37.01 1140 SER A CA 1
ATOM 8351 C C . SER B 2 1051 ? 76.879 68.183 80.374 1.00 37.01 1140 SER A C 1
ATOM 8352 O O . SER B 2 1051 ? 76.652 66.982 80.220 1.00 37.01 1140 SER A O 1
ATOM 8355 N N . ASP B 2 1052 ? 77.078 68.738 81.563 1.00 47.67 1141 ASP A N 1
ATOM 8356 C CA . ASP B 2 1052 ? 77.110 67.940 82.780 1.00 47.67 1141 ASP A CA 1
ATOM 8357 C C . ASP B 2 1052 ? 75.728 67.891 83.414 1.00 47.67 1141 ASP A C 1
ATOM 8358 O O . ASP B 2 1052 ? 75.167 68.949 83.729 1.00 47.67 1141 ASP A O 1
ATOM 8363 N N . PRO B 2 1053 ? 75.143 66.707 83.617 1.00 50.63 1142 PRO A N 1
ATOM 8364 C CA . PRO B 2 1053 ? 73.836 66.644 84.285 1.00 50.63 1142 PRO A CA 1
ATOM 8365 C C . PRO B 2 1053 ? 73.910 66.888 85.781 1.00 50.63 1142 PRO A C 1
ATOM 8366 O O . PRO B 2 1053 ? 72.898 67.276 86.377 1.00 50.63 1142 PRO A O 1
ATOM 8370 N N . PHE B 2 1054 ? 75.068 66.669 86.408 1.00 55.35 1143 PHE A N 1
ATOM 8371 C CA . PHE B 2 1054 ? 75.210 66.960 87.830 1.00 55.35 1143 PHE A CA 1
ATOM 8372 C C . PHE B 2 1054 ? 75.288 68.455 88.092 1.00 55.35 1143 PHE A C 1
ATOM 8373 O O . PHE B 2 1054 ? 74.931 68.909 89.183 1.00 55.35 1143 PHE A O 1
ATOM 8381 N N . ALA B 2 1055 ? 75.761 69.230 87.120 1.00 54.09 1144 ALA A N 1
ATOM 8382 C CA . ALA B 2 1055 ? 75.829 70.675 87.276 1.00 54.09 1144 ALA A CA 1
ATOM 8383 C C . ALA B 2 1055 ? 74.436 71.245 87.485 1.00 54.09 1144 ALA A C 1
ATOM 8384 O O . ALA B 2 1055 ? 73.587 71.162 86.592 1.00 54.09 1144 ALA A O 1
ATOM 8386 N N . VAL B 2 1056 ? 74.186 71.803 88.672 1.00 53.98 1145 VAL A N 1
ATOM 8387 C CA . VAL B 2 1056 ? 72.901 72.433 88.933 1.00 53.98 1145 VAL A CA 1
ATOM 8388 C C . VAL B 2 1056 ? 72.687 73.550 87.928 1.00 53.98 1145 VAL A C 1
ATOM 8389 O O . VAL B 2 1056 ? 73.620 74.280 87.568 1.00 53.98 1145 VAL A O 1
ATOM 8393 N N . ASN B 2 1057 ? 71.456 73.671 87.441 1.00 48.05 1146 ASN A N 1
ATOM 8394 C CA . ASN B 2 1057 ? 71.204 74.520 86.298 1.00 48.05 1146 ASN A CA 1
ATOM 8395 C C . ASN B 2 1057 ? 69.933 75.332 86.488 1.00 48.05 1146 ASN A C 1
ATOM 8396 O O . ASN B 2 1057 ? 68.919 74.797 86.959 1.00 48.05 1146 ASN A O 1
ATOM 8401 N N . PRO B 2 1058 ? 69.961 76.614 86.139 1.00 46.18 1147 PRO A N 1
ATOM 8402 C CA . PRO B 2 1058 ? 68.741 77.422 86.202 1.00 46.18 1147 PRO A CA 1
ATOM 8403 C C . PRO B 2 1058 ? 67.627 76.783 85.394 1.00 46.18 1147 PRO A C 1
ATOM 8404 O O . PRO B 2 1058 ? 67.855 76.208 84.331 1.00 46.18 1147 PRO A O 1
ATOM 8408 N N . VAL B 2 1059 ? 66.418 76.881 85.912 1.00 41.90 1148 VAL A N 1
ATOM 8409 C CA . VAL B 2 1059 ? 65.286 76.189 85.317 1.00 41.90 1148 VAL A CA 1
ATOM 8410 C C . VAL B 2 1059 ? 64.873 76.947 84.065 1.00 41.90 1148 VAL A C 1
ATOM 8411 O O . VAL B 2 1059 ? 64.988 78.175 83.994 1.00 41.90 1148 VAL A O 1
ATOM 8415 N N . ASN B 2 1060 ? 64.430 76.210 83.050 1.00 42.32 1149 ASN A N 1
ATOM 8416 C CA . ASN B 2 1060 ? 64.008 76.809 81.785 1.00 42.32 1149 ASN A CA 1
ATOM 8417 C C . ASN B 2 1060 ? 62.559 77.246 81.934 1.00 42.32 1149 ASN A C 1
ATOM 8418 O O . ASN B 2 1060 ? 61.630 76.480 81.691 1.00 42.32 1149 ASN A O 1
ATOM 8423 N N . ALA B 2 1061 ? 62.369 78.513 82.307 1.00 44.62 1150 ALA A N 1
ATOM 8424 C CA . ALA B 2 1061 ? 61.036 79.009 82.632 1.00 44.62 1150 ALA A CA 1
ATOM 8425 C C . ALA B 2 1061 ? 60.074 78.864 81.462 1.00 44.62 1150 ALA A C 1
ATOM 8426 O O . ALA B 2 1061 ? 58.896 78.535 81.652 1.00 44.62 1150 ALA A O 1
ATOM 8428 N N . ARG B 2 1062 ? 60.555 79.105 80.244 1.00 51.42 1151 ARG A N 1
ATOM 8429 C CA . ARG B 2 1062 ? 59.690 79.022 79.073 1.00 51.42 1151 ARG A CA 1
ATOM 8430 C C . ARG B 2 1062 ? 59.134 77.614 78.895 1.00 51.42 1151 ARG A C 1
ATOM 8431 O O . ARG B 2 1062 ? 57.929 77.430 78.680 1.00 51.42 1151 ARG A O 1
ATOM 8439 N N . ARG B 2 1063 ? 59.990 76.602 79.012 1.00 43.77 1152 ARG A N 1
ATOM 8440 C CA . ARG B 2 1063 ? 59.506 75.237 78.865 1.00 43.77 1152 ARG A CA 1
ATOM 8441 C C . ARG B 2 1063 ? 58.659 74.802 80.052 1.00 43.77 1152 ARG A C 1
ATOM 8442 O O . ARG B 2 1063 ? 57.713 74.033 79.877 1.00 43.77 1152 ARG A O 1
ATOM 8450 N N . GLN B 2 1064 ? 58.964 75.281 81.256 1.00 37.68 1153 GLN A N 1
ATOM 8451 C CA . GLN B 2 1064 ? 58.113 74.996 82.409 1.00 37.68 1153 GLN A CA 1
ATOM 8452 C C . GLN B 2 1064 ? 56.690 75.488 82.177 1.00 37.68 1153 GLN A C 1
ATOM 8453 O O . GLN B 2 1064 ? 55.710 74.764 82.421 1.00 37.68 1153 GLN A O 1
ATOM 8459 N N . LYS B 2 1065 ? 56.560 76.736 81.730 1.00 38.74 1154 LYS A N 1
ATOM 8460 C CA . LYS B 2 1065 ? 55.239 77.295 81.474 1.00 38.74 1154 LYS A CA 1
ATOM 8461 C C . LYS B 2 1065 ? 54.551 76.558 80.338 1.00 38.74 1154 LYS A C 1
ATOM 8462 O O . LYS B 2 1065 ? 53.350 76.279 80.412 1.00 38.74 1154 LYS A O 1
ATOM 8468 N N . ALA B 2 1066 ? 55.290 76.235 79.275 1.00 38.45 1155 ALA A N 1
ATOM 8469 C CA . ALA B 2 1066 ? 54.697 75.485 78.178 1.00 38.45 1155 ALA A CA 1
ATOM 8470 C C . ALA B 2 1066 ? 54.425 74.031 78.534 1.00 38.45 1155 ALA A C 1
ATOM 8471 O O . ALA B 2 1066 ? 53.758 73.339 77.760 1.00 38.45 1155 ALA A O 1
ATOM 8473 N N . GLY B 2 1067 ? 54.912 73.555 79.674 1.00 34.09 1156 GLY A N 1
ATOM 8474 C CA . GLY B 2 1067 ? 54.771 72.157 80.011 1.00 34.09 1156 GLY A CA 1
ATOM 8475 C C . GLY B 2 1067 ? 53.847 71.801 81.155 1.00 34.09 1156 GLY A C 1
ATOM 8476 O O . GLY B 2 1067 ? 53.516 70.623 81.298 1.00 34.09 1156 GLY A O 1
ATOM 8477 N N . LEU B 2 1068 ? 53.448 72.753 82.002 1.00 33.65 1157 LEU A N 1
ATOM 8478 C CA . LEU B 2 1068 ? 52.469 72.385 83.031 1.00 33.65 1157 LEU A CA 1
ATOM 8479 C C . LEU B 2 1068 ? 51.176 71.786 82.493 1.00 33.65 1157 LEU A C 1
ATOM 8480 O O . LEU B 2 1068 ? 50.778 70.720 82.989 1.00 33.65 1157 LEU A O 1
ATOM 8485 N N . PRO B 2 1069 ? 50.450 72.403 81.564 1.00 34.41 1158 PRO A N 1
ATOM 8486 C CA . PRO B 2 1069 ? 49.161 71.829 81.152 1.00 34.41 1158 PRO A CA 1
ATOM 8487 C C . PRO B 2 1069 ? 49.304 70.421 80.590 1.00 34.41 1158 PRO A C 1
ATOM 8488 O O . PRO B 2 1069 ? 48.613 69.499 81.061 1.00 34.41 1158 PRO A O 1
ATOM 8492 N N . PRO B 2 1070 ? 50.184 70.188 79.597 1.00 33.06 1159 PRO A N 1
ATOM 8493 C CA . PRO B 2 1070 ? 50.278 68.825 79.054 1.00 33.06 1159 PRO A CA 1
ATOM 8494 C C . PRO B 2 1070 ? 50.752 67.805 80.066 1.00 33.06 1159 PRO A C 1
ATOM 8495 O O . PRO B 2 1070 ? 50.259 66.675 80.069 1.00 33.06 1159 PRO A O 1
ATOM 8499 N N . ASN B 2 1071 ? 51.699 68.167 80.930 1.00 29.12 1160 ASN A N 1
ATOM 8500 C CA . ASN B 2 1071 ? 52.216 67.196 81.884 1.00 29.12 1160 ASN A CA 1
ATOM 8501 C C . ASN B 2 1071 ? 51.208 66.900 82.980 1.00 29.12 1160 ASN A C 1
ATOM 8502 O O . ASN B 2 1071 ? 51.125 65.763 83.449 1.00 29.12 1160 ASN A O 1
ATOM 8507 N N . PHE B 2 1072 ? 50.428 67.898 83.394 1.00 29.78 1161 PHE A N 1
ATOM 8508 C CA . PHE B 2 1072 ? 49.356 67.646 84.348 1.00 29.78 1161 PHE A CA 1
ATOM 8509 C C . PHE B 2 1072 ? 48.322 66.699 83.756 1.00 29.78 1161 PHE A C 1
ATOM 8510 O O . PHE B 2 1072 ? 47.879 65.751 84.418 1.00 29.78 1161 PHE A O 1
ATOM 8518 N N . ILE B 2 1073 ? 47.946 66.922 82.497 1.00 31.73 1162 ILE A N 1
ATOM 8519 C CA . ILE B 2 1073 ? 46.978 66.034 81.864 1.00 31.73 1162 ILE A CA 1
ATOM 8520 C C . ILE B 2 1073 ? 47.546 64.628 81.706 1.00 31.73 1162 ILE A C 1
ATOM 8521 O O . ILE B 2 1073 ? 46.836 63.636 81.901 1.00 31.73 1162 ILE A O 1
ATOM 8526 N N . HIS B 2 1074 ? 48.823 64.512 81.342 1.00 29.61 1163 HIS A N 1
ATOM 8527 C CA . HIS B 2 1074 ? 49.440 63.196 81.225 1.00 29.61 1163 HIS A CA 1
ATOM 8528 C C . HIS B 2 1074 ? 49.477 62.486 82.569 1.00 29.61 1163 HIS A C 1
ATOM 8529 O O . HIS B 2 1074 ? 49.292 61.269 82.640 1.00 29.61 1163 HIS A O 1
ATOM 8536 N N . SER B 2 1075 ? 49.736 63.229 83.645 1.00 27.52 1164 SER A N 1
ATOM 8537 C CA . SER B 2 1075 ? 49.707 62.643 84.979 1.00 27.52 1164 SER A CA 1
ATOM 8538 C C . SER B 2 1075 ? 48.322 62.127 85.321 1.00 27.52 1164 SER A C 1
ATOM 8539 O O . SER B 2 1075 ? 48.180 61.057 85.922 1.00 27.52 1164 SER A O 1
ATOM 8542 N N . LEU B 2 1076 ? 47.284 62.874 84.950 1.00 29.50 1165 LEU A N 1
ATOM 8543 C CA . LEU B 2 1076 ? 45.926 62.408 85.218 1.00 29.50 1165 LEU A CA 1
ATOM 8544 C C . LEU B 2 1076 ? 45.592 61.170 84.395 1.00 29.50 1165 LEU A C 1
ATOM 8545 O O . LEU B 2 1076 ? 44.958 60.234 84.897 1.00 29.50 1165 LEU A O 1
ATOM 8550 N N . ASP B 2 1077 ? 46.009 61.147 83.129 1.00 32.12 1166 ASP A N 1
ATOM 8551 C CA . ASP B 2 1077 ? 45.798 59.968 82.297 1.00 32.12 1166 ASP A CA 1
ATOM 8552 C C . ASP B 2 1077 ? 46.482 58.751 82.893 1.00 32.12 1166 ASP A C 1
ATOM 8553 O O . ASP B 2 1077 ? 45.894 57.670 82.968 1.00 32.12 1166 ASP A O 1
ATOM 8558 N N . ALA B 2 1078 ? 47.739 58.902 83.304 1.00 26.59 1167 ALA A N 1
ATOM 8559 C CA . ALA B 2 1078 ? 48.462 57.783 83.893 1.00 26.59 1167 ALA A CA 1
ATOM 8560 C C . ALA B 2 1078 ? 47.832 57.342 85.206 1.00 26.59 1167 ALA A C 1
ATOM 8561 O O . ALA B 2 1078 ? 47.808 56.149 85.518 1.00 26.59 1167 ALA A O 1
ATOM 8563 N N . SER B 2 1079 ? 47.306 58.288 85.986 1.00 26.87 1168 SER A N 1
ATOM 8564 C CA . SER B 2 1079 ? 46.642 57.934 87.235 1.00 26.87 1168 SER A CA 1
ATOM 8565 C C . SER B 2 1079 ? 45.389 57.117 86.969 1.00 26.87 1168 SER A C 1
ATOM 8566 O O . SER B 2 1079 ? 45.149 56.094 87.620 1.00 26.87 1168 SER A O 1
ATOM 8569 N N . HIS B 2 1080 ? 44.568 57.567 86.018 1.00 27.86 1169 HIS A N 1
ATOM 8570 C CA . HIS B 2 1080 ? 43.372 56.821 85.648 1.00 27.86 1169 HIS A CA 1
ATOM 8571 C C . HIS B 2 1080 ? 43.731 55.440 85.125 1.00 27.86 1169 HIS A C 1
ATOM 8572 O O . HIS B 2 1080 ? 43.080 54.449 85.471 1.00 27.86 1169 HIS A O 1
ATOM 8579 N N . MET B 2 1081 ? 44.790 55.349 84.319 1.00 26.71 1170 MET A N 1
ATOM 8580 C CA . MET B 2 1081 ? 45.202 54.056 83.790 1.00 26.71 1170 MET A CA 1
ATOM 8581 C C . MET B 2 1081 ? 45.660 53.123 84.896 1.00 26.71 1170 MET A C 1
ATOM 8582 O O . MET B 2 1081 ? 45.319 51.941 84.890 1.00 26.71 1170 MET A O 1
ATOM 8587 N N . LEU B 2 1082 ? 46.434 53.627 85.856 1.00 25.59 1171 LEU A N 1
ATOM 8588 C CA . LEU B 2 1082 ? 46.953 52.749 86.898 1.00 25.59 1171 LEU A CA 1
ATOM 8589 C C . LEU B 2 1082 ? 45.849 52.325 87.854 1.00 25.59 1171 LEU A C 1
ATOM 8590 O O . LEU B 2 1082 ? 45.838 51.184 88.327 1.00 25.59 1171 LEU A O 1
ATOM 8595 N N . LEU B 2 1083 ? 44.892 53.215 88.122 1.00 26.31 1172 LEU A N 1
ATOM 8596 C CA . LEU B 2 1083 ? 43.750 52.841 88.949 1.00 26.31 1172 LEU A CA 1
ATOM 8597 C C . LEU B 2 1083 ? 42.919 51.761 88.272 1.00 26.31 1172 LEU A C 1
ATOM 8598 O O . LEU B 2 1083 ? 42.601 50.728 88.879 1.00 26.31 1172 LEU A O 1
ATOM 8603 N N . SER B 2 1084 ? 42.561 51.981 87.006 1.00 26.39 1173 SER A N 1
ATOM 8604 C CA . SER B 2 1084 ? 41.764 50.992 86.297 1.00 26.39 1173 SER A CA 1
ATOM 8605 C C . SER B 2 1084 ? 42.534 49.697 86.084 1.00 26.39 1173 SER A C 1
ATOM 8606 O O . SER B 2 1084 ? 41.936 48.622 86.097 1.00 26.39 1173 SER A O 1
ATOM 8609 N N . ALA B 2 1085 ? 43.854 49.765 85.931 1.00 25.80 1174 ALA A N 1
ATOM 8610 C CA . ALA B 2 1085 ? 44.643 48.550 85.797 1.00 25.80 1174 ALA A CA 1
ATOM 8611 C C . ALA B 2 1085 ? 44.635 47.753 87.090 1.00 25.80 1174 ALA A C 1
ATOM 8612 O O . ALA B 2 1085 ? 44.451 46.533 87.072 1.00 25.80 1174 ALA A O 1
ATOM 8614 N N . ALA B 2 1086 ? 44.829 48.423 88.226 1.00 27.73 1175 ALA A N 1
ATOM 8615 C CA . ALA B 2 1086 ? 44.746 47.727 89.504 1.00 27.73 1175 ALA A CA 1
ATOM 8616 C C . ALA B 2 1086 ? 43.383 47.076 89.683 1.00 27.73 1175 ALA A C 1
ATOM 8617 O O . ALA B 2 1086 ? 43.288 45.914 90.097 1.00 27.73 1175 ALA A O 1
ATOM 8619 N N . GLU B 2 1087 ? 42.313 47.799 89.346 1.00 31.72 1176 GLU A N 1
ATOM 8620 C CA . GLU B 2 1087 ? 40.973 47.253 89.543 1.00 31.72 1176 GLU A CA 1
ATOM 8621 C C . GLU B 2 1087 ? 40.716 46.060 88.630 1.00 31.72 1176 GLU A C 1
ATOM 8622 O O . GLU B 2 1087 ? 40.214 45.023 89.079 1.00 31.72 1176 GLU A O 1
ATOM 8628 N N . CYS B 2 1088 ? 41.047 46.185 87.341 1.00 31.24 1177 CYS A N 1
ATOM 8629 C CA . CYS B 2 1088 ? 40.852 45.072 86.418 1.00 31.24 1177 CYS A CA 1
ATOM 8630 C C . CYS B 2 1088 ? 41.669 43.860 86.834 1.00 31.24 1177 CYS A C 1
ATOM 8631 O O . CYS B 2 1088 ? 41.175 42.731 86.796 1.00 31.24 1177 CYS A O 1
ATOM 8634 N N . GLY B 2 1089 ? 42.918 44.068 87.240 1.00 31.30 1178 GLY A N 1
ATOM 8635 C CA . GLY B 2 1089 ? 43.711 42.954 87.718 1.00 31.30 1178 GLY A CA 1
ATOM 8636 C C . GLY B 2 1089 ? 43.139 42.324 88.967 1.00 31.30 1178 GLY A C 1
ATOM 8637 O O . GLY B 2 1089 ? 43.342 41.133 89.215 1.00 31.30 1178 GLY A O 1
ATOM 8638 N N . LYS B 2 1090 ? 42.428 43.110 89.778 1.00 34.45 1179 LYS A N 1
ATOM 8639 C CA . LYS B 2 1090 ? 41.760 42.534 90.940 1.00 34.45 1179 LYS A CA 1
ATOM 8640 C C . LYS B 2 1090 ? 40.551 41.704 90.526 1.00 34.45 1179 LYS A C 1
ATOM 8641 O O . LYS B 2 1090 ? 40.299 40.636 91.095 1.00 34.45 1179 LYS A O 1
ATOM 8647 N N . GLN B 2 1091 ? 39.796 42.173 89.530 1.00 33.92 1180 GLN A N 1
ATOM 8648 C CA . GLN B 2 1091 ? 38.619 41.454 89.058 1.00 33.92 1180 GLN A CA 1
ATOM 8649 C C . GLN B 2 1091 ? 38.959 40.263 88.174 1.00 33.92 1180 GLN A C 1
ATOM 8650 O O . GLN B 2 1091 ? 38.078 39.440 87.913 1.00 33.92 1180 GLN A O 1
ATOM 8656 N N . GLY B 2 1092 ? 40.194 40.156 87.705 1.00 32.58 1181 GLY A N 1
ATOM 8657 C CA . GLY B 2 1092 ? 40.624 39.025 86.914 1.00 32.58 1181 GLY A CA 1
ATOM 8658 C C . GLY B 2 1092 ? 40.732 39.267 85.428 1.00 32.58 1181 GLY A C 1
ATOM 8659 O O . GLY B 2 1092 ? 40.667 38.302 84.661 1.00 32.58 1181 GLY A O 1
ATOM 8660 N N . LEU B 2 1093 ? 40.890 40.511 84.997 1.00 29.25 1182 LEU A N 1
ATOM 8661 C CA . LEU B 2 1093 ? 41.031 40.841 83.589 1.00 29.25 1182 LEU A CA 1
ATOM 8662 C C . LEU B 2 1093 ? 42.497 40.977 83.201 1.00 29.25 1182 LEU A C 1
ATOM 8663 O O . LEU B 2 1093 ? 43.342 41.355 84.013 1.00 29.25 1182 LEU A O 1
ATOM 8668 N N . ASP B 2 1094 ? 42.789 40.653 81.947 1.00 25.55 1183 ASP A N 1
ATOM 8669 C CA . ASP B 2 1094 ? 44.106 40.878 81.365 1.00 25.55 1183 ASP A CA 1
ATOM 8670 C C . ASP B 2 1094 ? 44.070 42.285 80.794 1.00 25.55 1183 ASP A C 1
ATOM 8671 O O . ASP B 2 1094 ? 43.432 42.522 79.768 1.00 25.55 1183 ASP A O 1
ATOM 8676 N N . PHE B 2 1095 ? 44.722 43.225 81.462 1.00 22.29 1184 PHE A N 1
ATOM 8677 C CA . PHE B 2 1095 ? 44.657 44.619 81.062 1.00 22.29 1184 PHE A CA 1
ATOM 8678 C C . PHE B 2 1095 ? 45.951 45.046 80.387 1.00 22.29 1184 PHE A C 1
ATOM 8679 O O . PHE B 2 1095 ? 47.036 44.884 80.949 1.00 22.29 1184 PHE A O 1
ATOM 8687 N N . ALA B 2 1096 ? 45.825 45.560 79.168 1.00 20.06 1185 ALA A N 1
ATOM 8688 C CA . ALA B 2 1096 ? 46.928 46.100 78.391 1.00 20.06 1185 ALA A CA 1
ATOM 8689 C C . ALA B 2 1096 ? 46.572 47.524 78.006 1.00 20.06 1185 ALA A C 1
ATOM 8690 O O . ALA B 2 1096 ? 45.478 47.765 77.495 1.00 20.06 1185 ALA A O 1
ATOM 8692 N N . SER B 2 1097 ? 47.466 48.466 78.268 1.00 19.71 1186 SER A N 1
ATOM 8693 C CA . SER B 2 1097 ? 47.224 49.867 77.952 1.00 19.71 1186 SER A CA 1
ATOM 8694 C C . SER B 2 1097 ? 48.321 50.403 77.048 1.00 19.71 1186 SER A C 1
ATOM 8695 O O . SER B 2 1097 ? 49.506 50.225 77.341 1.00 19.71 1186 SER A O 1
ATOM 8698 N N . VAL B 2 1098 ? 47.933 51.054 75.952 1.00 22.07 1187 VAL A N 1
ATOM 8699 C CA . VAL B 2 1098 ? 48.919 51.609 75.032 1.00 22.07 1187 VAL A CA 1
ATOM 8700 C C . VAL B 2 1098 ? 48.843 53.129 75.073 1.00 22.07 1187 VAL A C 1
ATOM 8701 O O . VAL B 2 1098 ? 48.962 53.801 74.045 1.00 22.07 1187 VAL A O 1
ATOM 8705 N N . HIS B 2 1099 ? 48.621 53.660 76.275 1.00 24.59 1188 HIS A N 1
ATOM 8706 C CA . HIS B 2 1099 ? 48.456 55.071 76.616 1.00 24.59 1188 HIS A CA 1
ATOM 8707 C C . HIS B 2 1099 ? 47.136 55.715 76.213 1.00 24.59 1188 HIS A C 1
ATOM 8708 O O . HIS B 2 1099 ? 46.417 56.233 77.072 1.00 24.59 1188 HIS A O 1
ATOM 8715 N N . ASP B 2 1100 ? 46.790 55.677 74.927 1.00 28.77 1189 ASP A N 1
ATOM 8716 C CA . ASP B 2 1100 ? 45.443 56.062 74.518 1.00 28.77 1189 ASP A CA 1
ATOM 8717 C C . ASP B 2 1100 ? 44.403 54.964 74.707 1.00 28.77 1189 ASP A C 1
ATOM 8718 O O . ASP B 2 1100 ? 43.300 55.241 75.187 1.00 28.77 1189 ASP A O 1
ATOM 8723 N N . SER B 2 1101 ? 44.726 53.721 74.371 1.00 25.75 1190 SER A N 1
ATOM 8724 C CA . SER B 2 1101 ? 43.764 52.631 74.415 1.00 25.75 1190 SER A CA 1
ATOM 8725 C C . SER B 2 1101 ? 44.033 51.678 75.567 1.00 25.75 1190 SER A C 1
ATOM 8726 O O . SER B 2 1101 ? 45.166 51.529 76.025 1.00 25.75 1190 SER A O 1
ATOM 8729 N N . TYR B 2 1102 ? 42.965 51.044 76.039 1.00 25.31 1191 TYR A N 1
ATOM 8730 C CA . TYR B 2 1102 ? 43.017 50.008 77.059 1.00 25.31 1191 TYR A CA 1
ATOM 8731 C C . TYR B 2 1102 ? 42.556 48.722 76.394 1.00 25.31 1191 TYR A C 1
ATOM 8732 O O . TYR B 2 1102 ? 41.490 48.694 75.778 1.00 25.31 1191 TYR A O 1
ATOM 8741 N N . TRP B 2 1103 ? 43.346 47.667 76.501 1.00 18.83 1192 TRP A N 1
ATOM 8742 C CA . TRP B 2 1103 ? 43.062 46.437 75.782 1.00 18.83 1192 TRP A CA 1
ATOM 8743 C C . TRP B 2 1103 ? 42.666 45.334 76.739 1.00 18.83 1192 TRP A C 1
ATOM 8744 O O . TRP B 2 1103 ? 43.254 45.194 77.813 1.00 18.83 1192 TRP A O 1
ATOM 8755 N N . THR B 2 1104 ? 41.693 44.532 76.330 1.00 24.33 1193 THR A N 1
ATOM 8756 C CA . THR B 2 1104 ? 41.354 43.353 77.122 1.00 24.33 1193 THR A CA 1
ATOM 8757 C C . THR B 2 1104 ? 40.737 42.322 76.189 1.00 24.33 1193 THR A C 1
ATOM 8758 O O . THR B 2 1104 ? 40.772 42.477 74.971 1.00 24.33 1193 THR A O 1
ATOM 8762 N N . HIS B 2 1105 ? 40.174 41.259 76.746 1.00 27.50 1194 HIS A N 1
ATOM 8763 C CA . HIS B 2 1105 ? 39.514 40.309 75.869 1.00 27.50 1194 HIS A CA 1
ATOM 8764 C C . HIS B 2 1105 ? 38.182 40.869 75.397 1.00 27.50 1194 HIS A C 1
ATOM 8765 O O . HIS B 2 1105 ? 37.636 41.803 75.979 1.00 27.50 1194 HIS A O 1
ATOM 8772 N N . ALA B 2 1106 ? 37.668 40.303 74.305 1.00 29.86 1195 ALA A N 1
ATOM 8773 C CA . ALA B 2 1106 ? 36.367 40.743 73.819 1.00 29.86 1195 ALA A CA 1
ATOM 8774 C C . ALA B 2 1106 ? 35.269 40.424 74.818 1.00 29.86 1195 ALA A C 1
ATOM 8775 O O . ALA B 2 1106 ? 34.277 41.154 74.901 1.00 29.86 1195 ALA A O 1
ATOM 8777 N N . SER B 2 1107 ? 35.430 39.354 75.590 1.00 30.74 1196 SER A N 1
ATOM 8778 C CA . SER B 2 1107 ? 34.422 38.948 76.556 1.00 30.74 1196 SER A CA 1
ATOM 8779 C C . SER B 2 1107 ? 34.502 39.723 77.856 1.00 30.74 1196 SER A C 1
ATOM 8780 O O . SER B 2 1107 ? 33.676 39.491 78.743 1.00 30.74 1196 SER A O 1
ATOM 8783 N N . ASP B 2 1108 ? 35.476 40.619 77.999 1.00 30.87 1197 ASP A N 1
ATOM 8784 C CA . ASP B 2 1108 ? 35.636 41.405 79.209 1.00 30.87 1197 ASP A CA 1
ATOM 8785 C C . ASP B 2 1108 ? 35.405 42.886 78.990 1.00 30.87 1197 ASP A C 1
ATOM 8786 O O . ASP B 2 1108 ? 35.329 43.628 79.973 1.00 30.87 1197 ASP A O 1
ATOM 8791 N N . ILE B 2 1109 ? 35.276 43.328 77.736 1.00 29.04 1198 ILE A N 1
ATOM 8792 C CA . ILE B 2 1109 ? 35.214 44.757 77.442 1.00 29.04 1198 ILE A CA 1
ATOM 8793 C C . ILE B 2 1109 ? 34.148 45.426 78.291 1.00 29.04 1198 ILE A C 1
ATOM 8794 O O . ILE B 2 1109 ? 34.422 46.390 79.015 1.00 29.04 1198 ILE A O 1
ATOM 8799 N N . ASP B 2 1110 ? 32.924 44.898 78.238 1.00 32.12 1199 ASP A N 1
ATOM 8800 C CA . ASP B 2 1110 ? 31.833 45.431 79.045 1.00 32.12 1199 ASP A CA 1
ATOM 8801 C C . ASP B 2 1110 ? 32.263 45.591 80.496 1.00 32.12 1199 ASP A C 1
ATOM 8802 O O . ASP B 2 1110 ? 32.222 46.696 81.048 1.00 32.12 1199 ASP A O 1
ATOM 8807 N N . THR B 2 1111 ? 32.735 44.502 81.107 1.00 29.55 1200 THR A N 1
ATOM 8808 C CA . THR B 2 1111 ? 33.275 44.578 82.459 1.00 29.55 1200 THR A CA 1
ATOM 8809 C C . THR B 2 1111 ? 34.250 45.737 82.581 1.00 29.55 1200 THR A C 1
ATOM 8810 O O . THR B 2 1111 ? 34.035 46.673 83.360 1.00 29.55 1200 THR A O 1
ATOM 8814 N N . MET B 2 1112 ? 35.306 45.712 81.765 1.00 28.90 1201 MET A N 1
ATOM 8815 C CA . MET B 2 1112 ? 36.321 46.752 81.832 1.00 28.90 1201 MET A CA 1
ATOM 8816 C C . MET B 2 1112 ? 35.693 48.126 81.729 1.00 28.90 1201 MET A C 1
ATOM 8817 O O . MET B 2 1112 ? 36.033 49.028 82.502 1.00 28.90 1201 MET A O 1
ATOM 8822 N N . ASN B 2 1113 ? 34.736 48.287 80.813 1.00 30.71 1202 ASN A N 1
ATOM 8823 C CA . ASN B 2 1113 ? 34.121 49.592 80.620 1.00 30.71 1202 ASN A CA 1
ATOM 8824 C C . ASN B 2 1113 ? 33.607 50.136 81.940 1.00 30.71 1202 ASN A C 1
ATOM 8825 O O . ASN B 2 1113 ? 33.945 51.256 82.338 1.00 30.71 1202 ASN A O 1
ATOM 8830 N N . VAL B 2 1114 ? 32.842 49.318 82.668 1.00 30.13 1203 VAL A N 1
ATOM 8831 C CA . VAL B 2 1114 ? 32.349 49.724 83.981 1.00 30.13 1203 VAL A CA 1
ATOM 8832 C C . VAL B 2 1114 ? 33.500 50.252 84.820 1.00 30.13 1203 VAL A C 1
ATOM 8833 O O . VAL B 2 1114 ? 33.511 51.419 85.232 1.00 30.13 1203 VAL A O 1
ATOM 8837 N N . VAL B 2 1115 ? 34.521 49.411 85.015 1.00 30.30 1204 VAL A N 1
ATOM 8838 C CA . VAL B 2 1115 ? 35.679 49.793 85.818 1.00 30.30 1204 VAL A CA 1
ATOM 8839 C C . VAL B 2 1115 ? 36.197 51.151 85.377 1.00 30.30 1204 VAL A C 1
ATOM 8840 O O . VAL B 2 1115 ? 36.362 52.065 86.193 1.00 30.30 1204 VAL A O 1
ATOM 8844 N N . LEU B 2 1116 ? 36.399 51.317 84.068 1.00 31.00 1205 LEU A N 1
ATOM 8845 C CA . LEU B 2 1116 ? 36.904 52.580 83.550 1.00 31.00 1205 LEU A CA 1
ATOM 8846 C C . LEU B 2 1116 ? 36.104 53.738 84.118 1.00 31.00 1205 LEU A C 1
ATOM 8847 O O . LEU B 2 1116 ? 36.634 54.570 84.864 1.00 31.00 1205 LEU A O 1
ATOM 8852 N N . ARG B 2 1117 ? 34.796 53.747 83.850 1.00 36.34 1206 ARG A N 1
ATOM 8853 C CA . ARG B 2 1117 ? 33.949 54.825 84.337 1.00 36.34 1206 ARG A CA 1
ATOM 8854 C C . ARG B 2 1117 ? 34.137 55.015 85.832 1.00 36.34 1206 ARG A C 1
ATOM 8855 O O . ARG B 2 1117 ? 34.434 56.122 86.297 1.00 36.34 1206 ARG A O 1
ATOM 8863 N N . GLU B 2 1118 ? 34.044 53.921 86.590 1.00 36.07 1207 GLU A N 1
ATOM 8864 C CA . GLU B 2 1118 ? 34.134 54.017 88.039 1.00 36.07 1207 GLU A CA 1
ATOM 8865 C C . GLU B 2 1118 ? 35.409 54.726 88.448 1.00 36.07 1207 GLU A C 1
ATOM 8866 O O . GLU B 2 1118 ? 35.378 55.682 89.230 1.00 36.07 1207 GLU A O 1
ATOM 8872 N N . GLN B 2 1119 ? 36.539 54.315 87.873 1.00 32.84 1208 GLN A N 1
ATOM 8873 C CA . GLN B 2 1119 ? 37.804 54.890 88.304 1.00 32.84 1208 GLN A CA 1
ATOM 8874 C C . GLN B 2 1119 ? 37.878 56.363 87.946 1.00 32.84 1208 GLN A C 1
ATOM 8875 O O . GLN B 2 1119 ? 38.402 57.167 88.725 1.00 32.84 1208 GLN A O 1
ATOM 8881 N N . PHE B 2 1120 ? 37.313 56.744 86.799 1.00 35.53 1209 PHE A N 1
ATOM 8882 C CA . PHE B 2 1120 ? 37.233 58.158 86.465 1.00 35.53 1209 PHE A CA 1
ATOM 8883 C C . PHE B 2 1120 ? 36.550 58.919 87.588 1.00 35.53 1209 PHE A C 1
ATOM 8884 O O . PHE B 2 1120 ? 37.065 59.931 88.076 1.00 35.53 1209 PHE A O 1
ATOM 8892 N N . ILE B 2 1121 ? 35.415 58.402 88.059 1.00 37.96 1210 ILE A N 1
ATOM 8893 C CA . ILE B 2 1121 ? 34.757 59.007 89.211 1.00 37.96 1210 ILE A CA 1
ATOM 8894 C C . ILE B 2 1121 ? 35.711 59.035 90.393 1.00 37.96 1210 ILE A C 1
ATOM 8895 O O . ILE B 2 1121 ? 35.978 60.091 90.976 1.00 37.96 1210 ILE A O 1
ATOM 8900 N N . LYS B 2 1122 ? 36.295 57.882 90.716 1.00 36.67 1211 LYS A N 1
ATOM 8901 C CA . LYS B 2 1122 ? 37.199 57.788 91.852 1.00 36.67 1211 LYS A CA 1
ATOM 8902 C C . LYS B 2 1122 ? 38.396 58.714 91.714 1.00 36.67 1211 LYS A C 1
ATOM 8903 O O . LYS B 2 1122 ? 39.118 58.919 92.694 1.00 36.67 1211 LYS A O 1
ATOM 8909 N N . LEU B 2 1123 ? 38.618 59.290 90.536 1.00 35.56 1212 LEU A N 1
ATOM 8910 C CA . LEU B 2 1123 ? 39.715 60.227 90.364 1.00 35.56 1212 LEU A CA 1
ATOM 8911 C C . LEU B 2 1123 ? 39.266 61.673 90.417 1.00 35.56 1212 LEU A C 1
ATOM 8912 O O . LEU B 2 1123 ? 40.035 62.530 90.859 1.00 35.56 1212 LEU A O 1
ATOM 8917 N N . HIS B 2 1124 ? 38.036 61.962 90.001 1.00 40.46 1213 HIS A N 1
ATOM 8918 C CA . HIS B 2 1124 ? 37.586 63.334 89.834 1.00 40.46 1213 HIS A CA 1
ATOM 8919 C C . HIS B 2 1124 ? 36.482 63.728 90.800 1.00 40.46 1213 HIS A C 1
ATOM 8920 O O . HIS B 2 1124 ? 35.953 64.837 90.691 1.00 40.46 1213 HIS A O 1
ATOM 8927 N N . GLU B 2 1125 ? 36.115 62.854 91.735 1.00 47.26 1214 GLU A N 1
ATOM 8928 C CA . GLU B 2 1125 ? 35.193 63.262 92.785 1.00 47.26 1214 GLU A CA 1
ATOM 8929 C C . GLU B 2 1125 ? 35.811 64.333 93.670 1.00 47.26 1214 GLU A C 1
ATOM 8930 O O . GLU B 2 1125 ? 35.090 65.131 94.277 1.00 47.26 1214 GLU A O 1
ATOM 8936 N N . VAL B 2 1126 ? 37.138 64.374 93.741 1.00 45.93 1215 VAL A N 1
ATOM 8937 C CA . VAL B 2 1126 ? 37.869 65.378 94.504 1.00 45.93 1215 VAL A CA 1
ATOM 8938 C C . VAL B 2 1126 ? 38.353 66.461 93.551 1.00 45.93 1215 VAL A C 1
ATOM 8939 O O . VAL B 2 1126 ? 38.882 66.163 92.474 1.00 45.93 1215 VAL A O 1
ATOM 8943 N N . ASP B 2 1127 ? 38.140 67.721 93.928 1.00 50.50 1216 ASP A N 1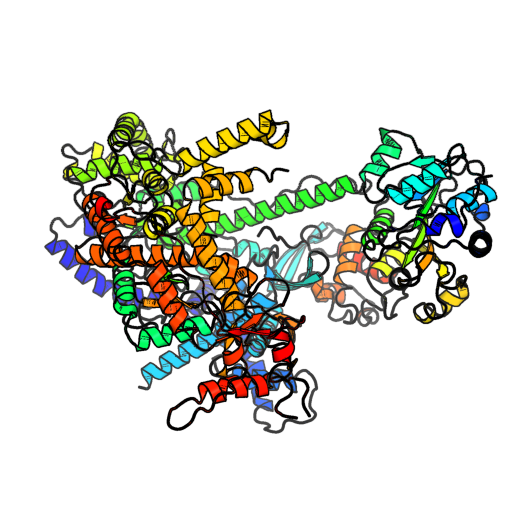
ATOM 8944 C CA . ASP B 2 1127 ? 38.579 68.838 93.102 1.00 50.50 1216 ASP A CA 1
ATOM 8945 C C . ASP B 2 1127 ? 40.093 68.814 92.975 1.00 50.50 1216 ASP A C 1
ATOM 8946 O O . ASP B 2 1127 ? 40.806 69.055 93.953 1.00 50.50 1216 ASP A O 1
ATOM 8951 N N . LEU B 2 1128 ? 40.594 68.524 91.775 1.00 44.40 1217 LEU A N 1
ATOM 8952 C CA . LEU B 2 1128 ? 42.026 68.317 91.610 1.00 44.40 1217 LEU A CA 1
ATOM 8953 C C . LEU B 2 1128 ? 42.780 69.621 91.416 1.00 44.40 1217 LEU A C 1
ATOM 8954 O O . LEU B 2 1128 ? 43.926 69.729 91.856 1.00 44.40 1217 LEU A O 1
ATOM 8959 N N . VAL B 2 1129 ? 42.178 70.611 90.757 1.00 43.40 1218 VAL A N 1
ATOM 8960 C CA . VAL B 2 1129 ? 42.846 71.902 90.623 1.00 43.40 1218 VAL A CA 1
ATOM 8961 C C . VAL B 2 1129 ? 43.013 72.547 91.991 1.00 43.40 1218 VAL A C 1
ATOM 8962 O O . VAL B 2 1129 ? 44.055 73.140 92.295 1.00 43.40 1218 VAL A O 1
ATOM 8966 N N . LEU B 2 1130 ? 42.003 72.417 92.849 1.00 45.22 1219 LEU A N 1
ATOM 8967 C CA . LEU B 2 1130 ? 42.111 72.960 94.197 1.00 45.22 1219 LEU A CA 1
ATOM 8968 C C . LEU B 2 1130 ? 43.172 72.226 95.004 1.00 45.22 1219 LEU A C 1
ATOM 8969 O O . LEU B 2 1130 ? 43.958 72.854 95.722 1.00 45.22 1219 LEU A O 1
ATOM 8974 N N . ARG B 2 1131 ? 43.207 70.898 94.907 1.00 43.51 1220 ARG A N 1
ATOM 8975 C CA . ARG B 2 1131 ? 44.216 70.134 95.629 1.00 43.51 1220 ARG A CA 1
ATOM 8976 C C . ARG B 2 1131 ? 45.611 70.484 95.142 1.00 43.51 1220 ARG A C 1
ATOM 8977 O O . ARG B 2 1131 ? 46.555 70.571 95.936 1.00 43.51 1220 ARG A O 1
ATOM 8985 N N . LEU B 2 1132 ? 45.753 70.716 93.838 1.00 39.99 1221 LEU A N 1
ATOM 8986 C CA . LEU B 2 1132 ? 47.036 71.123 93.283 1.00 39.99 1221 LEU A CA 1
ATOM 8987 C C . LEU B 2 1132 ? 47.450 72.491 93.796 1.00 39.99 1221 LEU A C 1
ATOM 8988 O O . LEU B 2 1132 ? 48.617 72.700 94.137 1.00 39.99 1221 LEU A O 1
ATOM 8993 N N . LYS B 2 1133 ? 46.512 73.438 93.853 1.00 43.18 1222 LYS A N 1
ATOM 8994 C CA . LYS B 2 1133 ? 46.844 74.764 94.363 1.00 43.18 1222 LYS A CA 1
ATOM 8995 C C . LYS B 2 1133 ? 47.231 74.708 95.832 1.00 43.18 1222 LYS A C 1
ATOM 8996 O O . LYS B 2 1133 ? 48.147 75.410 96.264 1.00 43.18 1222 LYS A O 1
ATOM 9002 N N . GLU B 2 1134 ? 46.550 73.877 96.616 1.00 45.54 1223 GLU A N 1
ATOM 9003 C CA . GLU B 2 1134 ? 46.926 73.733 98.019 1.00 45.54 1223 GLU A CA 1
ATOM 9004 C C . GLU B 2 1134 ? 48.315 73.123 98.162 1.00 45.54 1223 GLU A C 1
ATOM 9005 O O . GLU B 2 1134 ? 49.112 73.565 98.999 1.00 45.54 1223 GLU A O 1
ATOM 9011 N N . GLU B 2 1135 ? 48.621 72.102 97.359 1.00 41.48 1224 GLU A N 1
ATOM 9012 C CA . GLU B 2 1135 ? 49.947 71.498 97.411 1.00 41.48 1224 GLU A CA 1
ATOM 9013 C C . GLU B 2 1135 ? 51.023 72.491 96.996 1.00 41.48 1224 GLU A C 1
ATOM 9014 O O . GLU B 2 1135 ? 52.111 72.521 97.581 1.00 41.48 1224 GLU A O 1
ATOM 9020 N N . PHE B 2 1136 ? 50.739 73.310 95.985 1.00 40.83 1225 PHE A N 1
ATOM 9021 C CA . PHE B 2 1136 ? 51.665 74.369 95.605 1.00 40.83 1225 PHE A CA 1
ATOM 9022 C C . PHE B 2 1136 ? 51.860 75.359 96.743 1.00 40.83 1225 PHE A C 1
ATOM 9023 O O . PHE B 2 1136 ? 52.986 75.780 97.023 1.00 40.83 1225 PHE A O 1
ATOM 9031 N N . ASP B 2 1137 ? 50.770 75.741 97.413 1.00 45.82 1226 ASP A N 1
ATOM 9032 C CA . ASP B 2 1137 ? 50.858 76.691 98.515 1.00 45.82 1226 ASP A CA 1
ATOM 9033 C C . ASP B 2 1137 ? 51.681 76.140 99.665 1.00 45.82 1226 ASP A C 1
ATOM 9034 O O . ASP B 2 1137 ? 52.345 76.902 100.373 1.00 45.82 1226 ASP A O 1
ATOM 9039 N N . GLN B 2 1138 ? 51.638 74.829 99.883 1.00 43.70 1227 GLN A N 1
ATOM 9040 C CA . GLN B 2 1138 ? 52.447 74.256 100.952 1.00 43.70 1227 GLN A CA 1
ATOM 9041 C C . GLN B 2 1138 ? 53.908 74.129 100.537 1.00 43.70 1227 GLN A C 1
ATOM 9042 O O . GLN B 2 1138 ? 54.810 74.494 101.296 1.00 43.70 1227 GLN A O 1
ATOM 9048 N N . ARG B 2 1139 ? 54.160 73.609 99.336 1.00 40.41 1228 ARG A N 1
ATOM 9049 C CA . ARG B 2 1139 ? 55.533 73.346 98.920 1.00 40.41 1228 ARG A CA 1
ATOM 9050 C C . ARG B 2 1139 ? 56.283 74.627 98.587 1.00 40.41 1228 ARG A C 1
ATOM 9051 O O . ARG B 2 1139 ? 57.498 74.702 98.796 1.00 40.41 1228 ARG A O 1
ATOM 9059 N N . TYR B 2 1140 ? 55.589 75.641 98.087 1.00 44.71 1229 TYR A N 1
ATOM 9060 C CA . TYR B 2 1140 ? 56.193 76.917 97.722 1.00 44.71 1229 TYR A CA 1
ATOM 9061 C C . TYR B 2 1140 ? 55.779 78.015 98.694 1.00 44.71 1229 TYR A C 1
ATOM 9062 O O . TYR B 2 1140 ? 55.470 79.138 98.297 1.00 44.71 1229 TYR A O 1
ATOM 9071 N N . LYS B 2 1141 ? 55.759 77.688 99.985 1.00 54.22 1230 LYS A N 1
ATOM 9072 C CA . LYS B 2 1141 ? 55.273 78.627 100.989 1.00 54.22 1230 LYS A CA 1
ATOM 9073 C C . LYS B 2 1141 ? 56.242 79.786 101.181 1.00 54.22 1230 LYS A C 1
ATOM 9074 O O . LYS B 2 1141 ? 55.912 80.942 100.895 1.00 54.22 1230 LYS A O 1
ATOM 9080 N N . ASN B 2 1142 ? 57.446 79.497 101.657 1.00 61.08 1231 ASN A N 1
ATOM 9081 C CA . ASN B 2 1142 ? 58.417 80.542 101.978 1.00 61.08 1231 ASN A CA 1
ATOM 9082 C C . ASN B 2 1142 ? 59.398 80.747 100.827 1.00 61.08 1231 ASN A C 1
ATOM 9083 O O . ASN B 2 1142 ? 60.599 80.516 100.935 1.00 61.08 1231 ASN A O 1
ATOM 9088 N N . TYR B 2 1143 ? 58.851 81.188 99.704 1.00 55.35 1232 TYR A N 1
ATOM 9089 C CA . TYR B 2 1143 ? 59.628 81.590 98.547 1.00 55.35 1232 TYR A CA 1
ATOM 9090 C C . TYR B 2 1143 ? 59.404 83.075 98.319 1.00 55.35 1232 TYR A C 1
ATOM 9091 O O . TYR B 2 1143 ? 58.444 83.654 98.828 1.00 55.35 1232 TYR A O 1
ATOM 9100 N N . VAL B 2 1144 ? 60.301 83.705 97.567 1.00 60.23 1233 VAL A N 1
ATOM 9101 C CA . VAL B 2 1144 ? 60.156 85.120 97.246 1.00 60.23 1233 VAL A CA 1
ATOM 9102 C C . VAL B 2 1144 ? 60.388 85.308 95.757 1.00 60.23 1233 VAL A C 1
ATOM 9103 O O . VAL B 2 1144 ? 61.265 84.671 95.175 1.00 60.23 1233 VAL A O 1
ATOM 9107 N N . LYS B 2 1145 ? 59.605 86.176 95.136 1.00 65.36 1234 LYS A N 1
ATOM 9108 C CA . LYS B 2 1145 ? 59.644 86.354 93.695 1.00 65.36 1234 LYS A CA 1
ATOM 9109 C C . LYS B 2 1145 ? 60.255 87.704 93.346 1.00 65.36 1234 LYS A C 1
ATOM 9110 O O . LYS B 2 1145 ? 60.029 88.698 94.041 1.00 65.36 1234 LYS A O 1
ATOM 9116 N N . ILE B 2 1146 ? 61.047 87.728 92.280 1.00 75.10 1235 ILE A N 1
ATOM 9117 C CA . ILE B 2 1146 ? 61.544 88.980 91.721 1.00 75.10 1235 ILE A CA 1
ATOM 9118 C C . ILE B 2 1146 ? 60.453 89.582 90.848 1.00 75.10 1235 ILE A C 1
ATOM 9119 O O . ILE B 2 1146 ? 59.860 88.887 90.015 1.00 75.10 1235 ILE A O 1
ATOM 9124 N N . GLY B 2 1147 ? 60.187 90.871 91.028 1.00 92.58 1236 GLY A N 1
ATOM 9125 C CA . GLY B 2 1147 ? 59.152 91.543 90.270 1.00 92.58 1236 GLY A CA 1
ATOM 9126 C C . GLY B 2 1147 ? 59.622 92.876 89.729 1.00 92.58 1236 GLY A C 1
ATOM 9127 O O . GLY B 2 1147 ? 60.434 93.571 90.340 1.00 92.58 1236 GLY A O 1
ATOM 9128 N N . LYS B 2 1148 ? 59.097 93.221 88.557 1.00 104.58 1237 LYS A N 1
ATOM 9129 C CA . LYS B 2 1148 ? 59.342 94.523 87.953 1.00 104.58 1237 LYS A CA 1
ATOM 9130 C C . LYS B 2 1148 ? 58.410 95.551 88.587 1.00 104.58 1237 LYS A C 1
ATOM 9131 O O . LYS B 2 1148 ? 57.705 95.270 89.560 1.00 104.58 1237 LYS A O 1
ATOM 9137 N N . LEU B 2 1149 ? 58.398 96.764 88.043 1.00 111.15 1238 LEU A N 1
ATOM 9138 C CA . LEU B 2 1149 ? 57.517 97.817 88.533 1.00 111.15 1238 LEU A CA 1
ATOM 9139 C C . LEU B 2 1149 ? 56.868 98.531 87.347 1.00 111.15 1238 LEU A C 1
ATOM 9140 O O . LEU B 2 1149 ? 56.909 99.754 87.218 1.00 111.15 1238 LEU A O 1
ATOM 9145 N N . LYS B 2 1150 ? 56.288 97.748 86.438 1.00 109.11 1239 LYS A N 1
ATOM 9146 C CA . LYS B 2 1150 ? 55.551 98.286 85.305 1.00 109.11 1239 LYS A CA 1
ATOM 9147 C C . LYS B 2 1150 ? 54.059 97.983 85.351 1.00 109.11 1239 LYS A C 1
ATOM 9148 O O . LYS B 2 1150 ? 53.312 98.528 84.531 1.00 109.11 1239 LYS A O 1
ATOM 9150 N N . ARG B 2 1151 ? 53.604 97.156 86.288 0.59 100.62 1240 ARG A N 1
ATOM 9151 C CA . ARG B 2 1151 ? 52.201 96.782 86.417 0.59 100.62 1240 ARG A CA 1
ATOM 9152 C C . ARG B 2 1151 ? 51.666 97.250 87.771 0.59 100.62 1240 ARG A C 1
ATOM 9153 O O . ARG B 2 1151 ? 52.384 97.848 88.576 0.59 100.62 1240 ARG A O 1
ATOM 9161 N N . SER B 2 1152 ? 50.386 96.978 88.016 1.00 99.57 1241 SER A N 1
ATOM 9162 C CA . SER B 2 1152 ? 49.743 97.430 89.238 1.00 99.57 1241 SER A CA 1
ATOM 9163 C C . SER B 2 1152 ? 50.004 96.459 90.390 1.00 99.57 1241 SER A C 1
ATOM 9164 O O . SER B 2 1152 ? 50.437 95.319 90.203 1.00 99.57 1241 SER A O 1
ATOM 9167 N N . THR B 2 1153 ? 49.728 96.934 91.601 0.46 94.48 1242 THR A N 1
ATOM 9168 C CA . THR B 2 1153 ? 49.923 96.162 92.817 0.46 94.48 1242 THR A CA 1
ATOM 9169 C C . THR B 2 1153 ? 48.668 95.356 93.136 0.46 94.48 1242 THR A C 1
ATOM 9170 O O . THR B 2 1153 ? 47.545 95.787 92.865 0.46 94.48 1242 THR A O 1
ATOM 9174 N N . ASP B 2 1154 ? 48.870 94.178 93.725 1.00 92.82 1243 ASP A N 1
ATOM 9175 C CA . ASP B 2 1154 ? 47.786 93.228 93.938 1.00 92.82 1243 ASP A CA 1
ATOM 9176 C C . ASP B 2 1154 ? 47.174 93.314 95.333 1.00 92.82 1243 ASP A C 1
ATOM 9177 O O . ASP B 2 1154 ? 45.949 93.371 95.460 1.00 92.82 1243 ASP A O 1
ATOM 9182 N N . LEU B 2 1155 ? 47.994 93.350 96.382 1.00 92.33 1244 LEU A N 1
ATOM 9183 C CA . LEU B 2 1155 ? 47.505 93.322 97.759 1.00 92.33 1244 LEU A CA 1
ATOM 9184 C C . LEU B 2 1155 ? 48.326 94.303 98.592 1.00 92.33 1244 LEU A C 1
ATOM 9185 O O . LEU B 2 1155 ? 49.034 95.162 98.057 1.00 92.33 1244 LEU A O 1
ATOM 9190 N N . ALA B 2 1156 ? 48.221 94.185 99.922 1.00 94.63 1245 ALA A N 1
ATOM 9191 C CA . ALA B 2 1156 ? 48.795 95.178 100.823 1.00 94.63 1245 ALA A CA 1
ATOM 9192 C C . ALA B 2 1156 ? 49.589 94.561 101.972 1.00 94.63 1245 ALA A C 1
ATOM 9193 O O . ALA B 2 1156 ? 49.861 95.248 102.961 1.00 94.63 1245 ALA A O 1
ATOM 9195 N N . GLN B 2 1157 ? 49.970 93.290 101.874 1.00 91.08 1246 GLN A N 1
ATOM 9196 C CA . GLN B 2 1157 ? 50.793 92.659 102.897 1.00 91.08 1246 GLN A CA 1
ATOM 9197 C C . GLN B 2 1157 ? 52.235 92.455 102.457 1.00 91.08 1246 GLN A C 1
ATOM 9198 O O . GLN B 2 1157 ? 53.037 91.922 103.230 1.00 91.08 1246 GLN A O 1
ATOM 9200 N N . LYS B 2 1158 ? 52.584 92.863 101.237 1.00 94.10 1247 LYS A N 1
ATOM 9201 C CA . LYS B 2 1158 ? 53.956 92.718 100.763 1.00 94.10 1247 LYS A CA 1
ATOM 9202 C C . LYS B 2 1158 ? 54.893 93.697 101.455 1.00 94.10 1247 LYS A C 1
ATOM 9203 O O . LYS B 2 1158 ? 56.025 93.340 101.807 1.00 94.10 1247 LYS A O 1
ATOM 9209 N N . ILE B 2 1159 ? 54.433 94.935 101.664 1.00 100.83 1248 ILE A N 1
ATOM 9210 C CA . ILE B 2 1159 ? 55.321 96.013 102.088 1.00 100.83 1248 ILE A CA 1
ATOM 9211 C C . ILE B 2 1159 ? 55.914 95.725 103.457 1.00 100.83 1248 ILE A C 1
ATOM 9212 O O . ILE B 2 1159 ? 57.024 96.173 103.767 1.00 100.83 1248 ILE A O 1
ATOM 9217 N N . ILE B 2 1160 ? 55.197 94.973 104.293 1.00 100.05 1249 ILE A N 1
ATOM 9218 C CA . ILE B 2 1160 ? 55.733 94.570 105.585 1.00 100.05 1249 ILE A CA 1
ATOM 9219 C C . ILE B 2 1160 ? 56.437 93.222 105.507 1.00 100.05 1249 ILE A C 1
ATOM 9220 O O . ILE B 2 1160 ? 57.313 92.941 106.337 1.00 100.05 1249 ILE A O 1
ATOM 9222 N N . ARG B 2 1161 ? 56.083 92.384 104.533 1.00 101.99 1250 ARG A N 1
ATOM 9223 C CA . ARG B 2 1161 ? 56.721 91.079 104.413 1.00 101.99 1250 ARG A CA 1
ATOM 9224 C C . ARG B 2 1161 ? 58.165 91.210 103.954 1.00 101.99 1250 ARG A C 1
ATOM 9225 O O . ARG B 2 1161 ? 59.042 90.487 104.438 1.00 101.99 1250 ARG A O 1
ATOM 9227 N N . ILE B 2 1162 ? 58.438 92.133 103.029 1.00 101.30 1251 ILE A N 1
ATOM 9228 C CA . ILE B 2 1162 ? 59.785 92.208 102.471 1.00 101.30 1251 ILE A CA 1
ATOM 9229 C C . ILE B 2 1162 ? 60.781 92.722 103.501 1.00 101.30 1251 ILE A C 1
ATOM 9230 O O . ILE B 2 1162 ? 61.971 92.396 103.438 1.00 101.30 1251 ILE A O 1
ATOM 9235 N N . ARG B 2 1163 ? 60.329 93.645 104.340 1.00 103.95 1252 ARG A N 1
ATOM 9236 C CA . ARG B 2 1163 ? 61.180 94.229 105.365 1.00 103.95 1252 ARG A CA 1
ATOM 9237 C C . ARG B 2 1163 ? 61.533 93.275 106.489 1.00 103.95 1252 ARG A C 1
ATOM 9238 O O . ARG B 2 1163 ? 62.674 93.209 106.925 1.00 103.95 1252 ARG A O 1
ATOM 9240 N N . LYS B 2 1164 ? 60.531 92.538 106.953 1.00 107.46 1253 LYS A N 1
ATOM 9241 C CA . LYS B 2 1164 ? 60.698 91.627 108.072 1.00 107.46 1253 LYS A CA 1
ATOM 9242 C C . LYS B 2 1164 ? 61.063 92.490 109.288 1.00 107.46 1253 LYS A C 1
ATOM 9243 O O . LYS B 2 1164 ? 61.736 92.041 110.213 1.00 107.46 1253 LYS A O 1
ATOM 9245 N N . ASP B 2 1165 ? 60.613 93.741 109.259 1.00 107.52 1254 ASP A N 1
ATOM 9246 C CA . ASP B 2 1165 ? 60.883 94.725 110.309 1.00 107.52 1254 ASP A CA 1
ATOM 9247 C C . ASP B 2 1165 ? 60.317 94.498 111.720 1.00 107.52 1254 ASP A C 1
ATOM 9248 O O . ASP B 2 1165 ? 60.995 94.771 112.709 1.00 107.52 1254 ASP A O 1
ATOM 9253 N N . LEU B 2 1166 ? 59.086 94.005 111.819 1.00 108.46 1255 LEU A N 1
ATOM 9254 C CA . LEU B 2 1166 ? 58.448 93.809 113.124 1.00 108.46 1255 LEU A CA 1
ATOM 9255 C C . LEU B 2 1166 ? 59.188 92.840 114.027 1.00 108.46 1255 LEU A C 1
ATOM 9256 O O . LEU B 2 1166 ? 59.770 91.862 113.563 1.00 108.46 1255 LEU A O 1
ATOM 9261 N N . SER B 2 1167 ? 59.159 93.129 115.325 1.00 111.05 1256 SER A N 1
ATOM 9262 C CA . SER B 2 1167 ? 59.840 92.303 116.313 1.00 111.05 1256 SER A CA 1
ATOM 9263 C C . SER B 2 1167 ? 59.289 90.897 116.281 1.00 111.05 1256 SER A C 1
ATOM 9264 O O . SER B 2 1167 ? 58.080 90.686 116.258 1.00 111.05 1256 SER A O 1
ATOM 9267 N N . ARG B 2 1168 ? 60.194 89.933 116.295 1.00 109.68 1257 ARG A N 1
ATOM 9268 C CA . ARG B 2 1168 ? 59.812 88.539 116.243 1.00 109.68 1257 ARG A CA 1
ATOM 9269 C C . ARG B 2 1168 ? 60.523 87.739 117.318 1.00 109.68 1257 ARG A C 1
ATOM 9270 O O . ARG B 2 1168 ? 61.443 86.976 117.024 1.00 109.68 1257 ARG A O 1
ATOM 9278 N N . LYS B 2 1169 ? 60.094 87.913 118.561 1.00 111.82 1258 LYS A N 1
ATOM 9279 C CA . LYS B 2 1169 ? 60.703 87.207 119.675 1.00 111.82 1258 LYS A CA 1
ATOM 9280 C C . LYS B 2 1169 ? 59.645 86.526 120.530 1.00 111.82 1258 LYS A C 1
ATOM 9281 O O . LYS B 2 1169 ? 58.499 86.962 120.586 1.00 111.82 1258 LYS A O 1
ATOM 9287 N N . LEU B 2 1170 ? 60.044 85.442 121.183 1.00 116.50 1259 LEU A N 1
ATOM 9288 C CA . LEU B 2 1170 ? 59.157 84.661 122.046 1.00 116.50 1259 LEU A CA 1
ATOM 9289 C C . LEU B 2 1170 ? 58.326 83.687 121.216 1.00 116.50 1259 LEU A C 1
ATOM 9290 O O . LEU B 2 1170 ? 57.500 82.936 121.738 1.00 116.50 1259 LEU A O 1
ATOM 9295 N N . GLY B 2 1171 ? 58.570 83.718 119.913 1.00 117.21 1260 GLY A N 1
ATOM 9296 C CA . GLY B 2 1171 ? 57.914 82.855 118.957 1.00 117.21 1260 GLY A CA 1
ATOM 9297 C C . GLY B 2 1171 ? 59.003 82.553 117.957 1.00 117.21 1260 GLY A C 1
ATOM 9298 O O . GLY B 2 1171 ? 59.940 83.341 117.833 1.00 117.21 1260 GLY A O 1
ATOM 9299 N N . ARG B 2 1172 ? 58.907 81.440 117.239 1.00 116.60 1261 ARG A N 1
ATOM 9300 C CA . ARG B 2 1172 ? 59.950 81.138 116.269 1.00 116.60 1261 ARG A CA 1
ATOM 9301 C C . ARG B 2 1172 ? 59.608 81.867 114.980 1.00 116.60 1261 ARG A C 1
ATOM 9302 O O . ARG B 2 1172 ? 58.876 81.367 114.123 1.00 116.60 1261 ARG A O 1
ATOM 9310 N N . SER B 2 1173 ? 60.165 83.070 114.879 1.00 113.38 1262 SER A N 1
ATOM 9311 C CA . SER B 2 1173 ? 59.974 83.977 113.755 1.00 113.38 1262 SER A CA 1
ATOM 9312 C C . SER B 2 1173 ? 61.273 84.174 112.993 1.00 113.38 1262 SER A C 1
ATOM 9313 O O . SER B 2 1173 ? 61.552 85.247 112.461 1.00 113.38 1262 SER A O 1
ATOM 9316 N N . THR B 2 1174 ? 62.063 83.115 112.948 1.00 107.80 1263 THR A N 1
ATOM 9317 C CA . THR B 2 1174 ? 63.334 83.143 112.261 1.00 107.80 1263 THR A CA 1
ATOM 9318 C C . THR B 2 1174 ? 63.096 83.219 110.762 1.00 107.80 1263 THR A C 1
ATOM 9319 O O . THR B 2 1174 ? 64.039 83.352 109.979 1.00 107.80 1263 THR A O 1
ATOM 9323 N N . THR B 2 1175 ? 61.830 83.150 110.363 1.00 103.49 1264 THR A N 1
ATOM 9324 C CA . THR B 2 1175 ? 61.440 83.428 108.998 1.00 103.49 1264 THR A CA 1
ATOM 9325 C C . THR B 2 1175 ? 61.554 84.928 108.807 1.00 103.49 1264 THR A C 1
ATOM 9326 O O . THR B 2 1175 ? 62.092 85.384 107.797 1.00 103.49 1264 THR A O 1
ATOM 9330 N N . LEU B 2 1176 ? 61.078 85.700 109.779 1.00 103.94 1265 LEU A N 1
ATOM 9331 C CA . LEU B 2 1176 ? 61.212 87.143 109.683 1.00 103.94 1265 LEU A CA 1
ATOM 9332 C C . LEU B 2 1176 ? 62.708 87.380 109.716 1.00 103.94 1265 LEU A C 1
ATOM 9333 O O . LEU B 2 1176 ? 63.244 88.212 108.984 1.00 103.94 1265 LEU A O 1
ATOM 9338 N N . ALA B 2 1177 ? 63.381 86.632 110.584 1.00 101.93 1266 ALA A N 1
ATOM 9339 C CA . ALA B 2 1177 ? 64.823 86.723 110.685 1.00 101.93 1266 ALA A CA 1
ATOM 9340 C C . ALA B 2 1177 ? 65.398 86.239 109.364 1.00 101.93 1266 ALA A C 1
ATOM 9341 O O . ALA B 2 1177 ? 66.328 86.831 108.822 1.00 101.93 1266 ALA A O 1
ATOM 9343 N N . ASP B 2 1178 ? 64.827 85.148 108.857 1.00 98.58 1267 ASP A N 1
ATOM 9344 C CA . ASP B 2 1178 ? 65.247 84.554 107.589 1.00 98.58 1267 ASP A CA 1
ATOM 9345 C C . ASP B 2 1178 ? 64.988 85.400 106.338 1.00 98.58 1267 ASP A C 1
ATOM 9346 O O . ASP B 2 1178 ? 65.828 85.454 105.448 1.00 98.58 1267 ASP A O 1
ATOM 9351 N N . GLU B 2 1179 ? 63.831 86.053 106.263 1.00 99.27 1268 GLU A N 1
ATOM 9352 C CA . GLU B 2 1179 ? 63.531 86.890 105.101 1.00 99.27 1268 GLU A CA 1
ATOM 9353 C C . GLU B 2 1179 ? 64.462 88.096 105.050 1.00 99.27 1268 GLU A C 1
ATOM 9354 O O . GLU B 2 1179 ? 64.986 88.448 103.996 1.00 99.27 1268 GLU A O 1
ATOM 9360 N N . ILE B 2 1180 ? 64.661 88.718 106.205 1.00 101.71 1269 ILE A N 1
ATOM 9361 C CA . ILE B 2 1180 ? 65.551 89.858 106.331 1.00 101.71 1269 ILE A CA 1
ATOM 9362 C C . ILE B 2 1180 ? 66.959 89.372 106.054 1.00 101.71 1269 ILE A C 1
ATOM 9363 O O . ILE B 2 1180 ? 67.773 90.068 105.459 1.00 101.71 1269 ILE A O 1
ATOM 9368 N N . TYR B 2 1181 ? 67.241 88.161 106.508 1.00 101.58 1270 TYR A N 1
ATOM 9369 C CA . TYR B 2 1181 ? 68.549 87.576 106.305 1.00 101.58 1270 TYR A CA 1
ATOM 9370 C C . TYR B 2 1181 ? 68.789 87.447 104.816 1.00 101.58 1270 TYR A C 1
ATOM 9371 O O . TYR B 2 1181 ? 69.890 87.700 104.339 1.00 101.58 1270 TYR A O 1
ATOM 9380 N N . PHE B 2 1182 ? 67.757 87.060 104.076 1.00 96.88 1271 PHE A N 1
ATOM 9381 C CA . PHE B 2 1182 ? 67.906 86.925 102.636 1.00 96.88 1271 PHE A CA 1
ATOM 9382 C C . PHE B 2 1182 ? 68.243 88.278 102.025 1.00 96.88 1271 PHE A C 1
ATOM 9383 O O . PHE B 2 1182 ? 69.089 88.369 101.135 1.00 96.88 1271 PHE A O 1
ATOM 9391 N N . GLU B 2 1183 ? 67.606 89.337 102.510 1.00 101.45 1272 GLU A N 1
ATOM 9392 C CA . GLU B 2 1183 ? 67.888 90.657 101.967 1.00 101.45 1272 GLU A CA 1
ATOM 9393 C C . GLU B 2 1183 ? 69.371 90.885 102.206 1.00 101.45 1272 GLU A C 1
ATOM 9394 O O . GLU B 2 1183 ? 70.069 91.452 101.366 1.00 101.45 1272 GLU A O 1
ATOM 9400 N N . LYS B 2 1184 ? 69.844 90.402 103.351 1.00 101.77 1273 LYS A N 1
ATOM 9401 C CA . LYS B 2 1184 ? 71.251 90.489 103.690 1.00 101.77 1273 LYS A CA 1
ATOM 9402 C C . LYS B 2 1184 ? 71.953 89.702 102.602 1.00 101.77 1273 LYS A C 1
ATOM 9403 O O . LYS B 2 1184 ? 73.012 90.087 102.118 1.00 101.77 1273 LYS A O 1
ATOM 9409 N N . LYS B 2 1185 ? 71.336 88.583 102.237 1.00 103.75 1274 LYS A N 1
ATOM 9410 C CA . LYS B 2 1185 ? 71.820 87.686 101.189 1.00 103.75 1274 LYS A CA 1
ATOM 9411 C C . LYS B 2 1185 ? 71.801 88.329 99.805 1.00 103.75 1274 LYS A C 1
ATOM 9412 O O . LYS B 2 1185 ? 72.662 88.059 98.970 1.00 103.75 1274 LYS A O 1
ATOM 9414 N N . ARG B 2 1186 ? 70.794 89.158 99.563 1.00 99.88 1275 ARG A N 1
ATOM 9415 C CA . ARG B 2 1186 ? 70.618 89.809 98.267 1.00 99.88 1275 ARG A CA 1
ATOM 9416 C C . ARG B 2 1186 ? 71.528 90.947 97.777 1.00 99.88 1275 ARG A C 1
ATOM 9417 O O . ARG B 2 1186 ? 71.491 91.289 96.594 1.00 99.88 1275 ARG A O 1
ATOM 9425 N N . GLN B 2 1187 ? 72.318 91.546 98.667 1.00 104.77 1276 GLN A N 1
ATOM 9426 C CA . GLN B 2 1187 ? 73.328 92.520 98.260 1.00 104.77 1276 GLN A CA 1
ATOM 9427 C C . GLN B 2 1187 ? 72.683 93.809 97.751 1.00 104.77 1276 GLN A C 1
ATOM 9428 O O . GLN B 2 1187 ? 72.825 94.202 96.592 1.00 104.77 1276 GLN A O 1
ATOM 9430 N N . GLU B 2 1188 ? 71.952 94.458 98.651 1.00 105.75 1277 GLU A N 1
ATOM 9431 C CA . GLU B 2 1188 ? 71.568 95.842 98.444 1.00 105.75 1277 GLU A CA 1
ATOM 9432 C C . GLU B 2 1188 ? 72.795 96.740 98.599 1.00 105.75 1277 GLU A C 1
ATOM 9433 O O . GLU B 2 1188 ? 73.890 96.290 98.948 1.00 105.75 1277 GLU A O 1
ATOM 9439 N N . LEU B 2 1189 ? 72.611 98.032 98.344 1.00 106.71 1278 LEU A N 1
ATOM 9440 C CA . LEU B 2 1189 ? 73.701 98.995 98.481 1.00 106.71 1278 LEU A CA 1
ATOM 9441 C C . LEU B 2 1189 ? 74.076 99.104 99.952 1.00 106.71 1278 LEU A C 1
ATOM 9442 O O . LEU B 2 1189 ? 73.374 99.739 100.743 1.00 106.71 1278 LEU A O 1
ATOM 9444 N N . LEU B 2 1190 ? 75.190 98.480 100.325 1.00 107.48 1279 LEU A N 1
ATOM 9445 C CA . LEU B 2 1190 ? 75.601 98.421 101.719 1.00 107.48 1279 LEU A CA 1
ATOM 9446 C C . LEU B 2 1190 ? 77.093 98.148 101.785 1.00 107.48 1279 LEU A C 1
ATOM 9447 O O . LEU B 2 1190 ? 77.644 97.434 100.944 1.00 107.48 1279 LEU A O 1
ATOM 9449 N N . ASN B 2 1191 ? 77.738 98.721 102.793 1.00 111.01 1280 ASN A N 1
ATOM 9450 C CA . ASN B 2 1191 ? 79.165 98.513 102.988 1.00 111.01 1280 ASN A CA 1
ATOM 9451 C C . ASN B 2 1191 ? 79.420 97.190 103.698 1.00 111.01 1280 ASN A C 1
ATOM 9452 O O . ASN B 2 1191 ? 78.494 96.412 103.929 1.00 111.01 1280 ASN A O 1
ATOM 9454 N N . GLU B 2 1212 ? 74.537 101.017 105.989 1.00 110.12 1301 GLU A N 1
ATOM 9455 C CA . GLU B 2 1212 ? 75.309 99.799 106.196 1.00 110.12 1301 GLU A CA 1
ATOM 9456 C C . GLU B 2 1212 ? 74.406 98.577 106.257 1.00 110.12 1301 GLU A C 1
ATOM 9457 O O . GLU B 2 1212 ? 74.627 97.598 105.549 1.00 110.12 1301 GLU A O 1
ATOM 9463 N N . ASP B 2 1213 ? 73.390 98.627 107.117 1.00 110.07 1302 ASP A N 1
ATOM 9464 C CA . ASP B 2 1213 ? 72.462 97.515 107.265 1.00 110.07 1302 ASP A CA 1
ATOM 9465 C C . ASP B 2 1213 ? 71.057 97.880 106.804 1.00 110.07 1302 ASP A C 1
ATOM 9466 O O . ASP B 2 1213 ? 70.495 97.199 105.942 1.00 110.07 1302 ASP A O 1
ATOM 9471 N N . ILE B 2 1214 ? 70.471 98.941 107.348 1.00 108.62 1303 ILE A N 1
ATOM 9472 C CA . ILE B 2 1214 ? 69.121 99.357 106.977 1.00 108.62 1303 ILE A CA 1
ATOM 9473 C C . ILE B 2 1214 ? 69.272 100.475 105.949 1.00 108.62 1303 ILE A C 1
ATOM 9474 O O . ILE B 2 1214 ? 69.287 101.666 106.267 1.00 108.62 1303 ILE A O 1
ATOM 9479 N N . THR B 2 1215 ? 69.401 100.077 104.684 1.00 110.40 1304 THR A N 1
ATOM 9480 C CA . THR B 2 1215 ? 69.387 101.006 103.562 1.00 110.40 1304 THR A CA 1
ATOM 9481 C C . THR B 2 1215 ? 68.454 100.587 102.438 1.00 110.40 1304 THR A C 1
ATOM 9482 O O . THR B 2 1215 ? 68.060 101.446 101.640 1.00 110.40 1304 THR A O 1
ATOM 9486 N N . ASP B 2 1216 ? 68.088 99.308 102.345 1.00 113.12 1305 ASP A N 1
ATOM 9487 C CA . ASP B 2 1216 ? 67.078 98.845 101.405 1.00 113.12 1305 ASP A CA 1
ATOM 9488 C C . ASP B 2 1216 ? 65.701 98.750 102.047 1.00 113.12 1305 ASP A C 1
ATOM 9489 O O . ASP B 2 1216 ? 64.695 98.721 101.331 1.00 113.12 1305 ASP A O 1
ATOM 9494 N N . LEU B 2 1217 ? 65.645 98.704 103.379 1.00 112.85 1306 LEU A N 1
ATOM 9495 C CA . LEU B 2 1217 ? 64.369 98.659 104.083 1.00 112.85 1306 LEU A CA 1
ATOM 9496 C C . LEU B 2 1217 ? 63.680 100.016 104.033 1.00 112.85 1306 LEU A C 1
ATOM 9497 O O . LEU B 2 1217 ? 62.476 100.108 103.768 1.00 112.85 1306 LEU A O 1
ATOM 9502 N N . ASP B 2 1218 ? 64.436 101.082 104.287 1.00 113.28 1307 ASP A N 1
ATOM 9503 C CA . ASP B 2 1218 ? 63.891 102.430 104.308 1.00 113.28 1307 ASP A CA 1
ATOM 9504 C C . ASP B 2 1218 ? 63.745 103.038 102.920 1.00 113.28 1307 ASP A C 1
ATOM 9505 O O . ASP B 2 1218 ? 63.102 104.084 102.788 1.00 113.28 1307 ASP A O 1
ATOM 9510 N N . ALA B 2 1219 ? 64.326 102.419 101.891 1.00 112.40 1308 ALA A N 1
ATOM 9511 C CA . ALA B 2 1219 ? 64.172 102.929 100.533 1.00 112.40 1308 ALA A CA 1
ATOM 9512 C C . ALA B 2 1219 ? 62.804 102.575 99.966 1.00 112.40 1308 ALA A C 1
ATOM 9513 O O . ALA B 2 1219 ? 62.111 103.432 99.406 1.00 112.40 1308 ALA A O 1
ATOM 9515 N N . LEU B 2 1220 ? 62.398 101.312 100.120 1.00 113.81 1309 LEU A N 1
ATOM 9516 C CA . LEU B 2 1220 ? 61.129 100.839 99.580 1.00 113.81 1309 LEU A CA 1
ATOM 9517 C C . LEU B 2 1220 ? 59.936 101.620 100.105 1.00 113.81 1309 LEU A C 1
ATOM 9518 O O . LEU B 2 1220 ? 58.845 101.504 99.541 1.00 113.81 1309 LEU A O 1
ATOM 9523 N N . GLU B 2 1221 ? 60.104 102.392 101.178 1.00 115.95 1310 GLU A N 1
ATOM 9524 C CA . GLU B 2 1221 ? 58.990 103.197 101.664 1.00 115.95 1310 GLU A CA 1
ATOM 9525 C C . GLU B 2 1221 ? 58.608 104.272 100.657 1.00 115.95 1310 GLU A C 1
ATOM 9526 O O . GLU B 2 1221 ? 57.422 104.589 100.504 1.00 115.95 1310 GLU A O 1
ATOM 9532 N N . LEU B 2 1222 ? 59.590 104.840 99.952 1.00 116.60 1311 LEU A N 1
ATOM 9533 C CA . LEU B 2 1222 ? 59.250 105.678 98.807 1.00 116.60 1311 LEU A CA 1
ATOM 9534 C C . LEU B 2 1222 ? 58.540 104.854 97.741 1.00 116.60 1311 LEU A C 1
ATOM 9535 O O . LEU B 2 1222 ? 57.633 105.344 97.058 1.00 116.60 1311 LEU A O 1
ATOM 9540 N N . GLU B 2 1223 ? 58.940 103.592 97.592 1.00 114.14 1312 GLU A N 1
ATOM 9541 C CA . GLU B 2 1223 ? 58.171 102.647 96.794 1.00 114.14 1312 GLU A CA 1
ATOM 9542 C C . GLU B 2 1223 ? 56.851 102.288 97.467 1.00 114.14 1312 GLU A C 1
ATOM 9543 O O . GLU B 2 1223 ? 55.870 101.987 96.779 1.00 114.14 1312 GLU A O 1
ATOM 9549 N N . ASN B 2 1224 ? 56.799 102.311 98.798 1.00 113.69 1313 ASN A N 1
ATOM 9550 C CA . ASN B 2 1224 ? 55.558 102.006 99.497 1.00 113.69 1313 ASN A CA 1
ATOM 9551 C C . ASN B 2 1224 ? 54.646 103.214 99.646 1.00 113.69 1313 ASN A C 1
ATOM 9552 O O . ASN B 2 1224 ? 53.520 103.063 100.129 1.00 113.69 1313 ASN A O 1
ATOM 9557 N N . GLY B 2 1225 ? 55.097 104.397 99.244 1.00 112.78 1314 GLY A N 1
ATOM 9558 C CA . GLY B 2 1225 ? 54.263 105.582 99.287 1.00 112.78 1314 GLY A CA 1
ATOM 9559 C C . GLY B 2 1225 ? 53.711 105.958 97.925 1.00 112.78 1314 GLY A C 1
ATOM 9560 O O . GLY B 2 1225 ? 54.385 105.806 96.906 1.00 112.78 1314 GLY A O 1
ATOM 9561 N N . ASN B 2 1229 ? 54.683 104.361 93.647 1.00 113.02 1318 ASN A N 1
ATOM 9562 C CA . ASN B 2 1229 ? 55.974 103.715 93.854 1.00 113.02 1318 ASN A CA 1
ATOM 9563 C C . ASN B 2 1229 ? 57.027 104.249 92.889 1.00 113.02 1318 ASN A C 1
ATOM 9564 O O . ASN B 2 1229 ? 56.718 105.018 91.978 1.00 113.02 1318 ASN A O 1
ATOM 9569 N N . SER B 2 1230 ? 58.274 103.839 93.103 1.00 114.25 1319 SER A N 1
ATOM 9570 C CA . SER B 2 1230 ? 59.393 104.210 92.249 1.00 114.25 1319 SER A CA 1
ATOM 9571 C C . SER B 2 1230 ? 60.000 102.953 91.646 1.00 114.25 1319 SER A C 1
ATOM 9572 O O . SER B 2 1230 ? 60.168 101.945 92.337 1.00 114.25 1319 SER A O 1
ATOM 9575 N N . GLY B 2 1231 ? 60.339 103.025 90.360 1.00 114.13 1320 GLY A N 1
ATOM 9576 C CA . GLY B 2 1231 ? 60.800 101.867 89.614 1.00 114.13 1320 GLY A CA 1
ATOM 9577 C C . GLY B 2 1231 ? 61.977 101.198 90.296 1.00 114.13 1320 GLY A C 1
ATOM 9578 O O . GLY B 2 1231 ? 63.046 101.798 90.447 1.00 114.13 1320 GLY A O 1
ATOM 9579 N N . MET B 2 1232 ? 61.788 99.944 90.702 1.00 110.12 1321 MET A N 1
ATOM 9580 C CA . MET B 2 1232 ? 62.856 99.137 91.273 1.00 110.12 1321 MET A CA 1
ATOM 9581 C C . MET B 2 1232 ? 62.431 97.676 91.229 1.00 110.12 1321 MET A C 1
ATOM 9582 O O . MET B 2 1232 ? 61.244 97.361 91.347 1.00 110.12 1321 MET A O 1
ATOM 9587 N N . SER B 2 1233 ? 63.406 96.790 91.044 1.00 103.77 1322 SER A N 1
ATOM 9588 C CA . SER B 2 1233 ? 63.140 95.353 91.052 1.00 103.77 1322 SER A CA 1
ATOM 9589 C C . SER B 2 1233 ? 62.790 94.946 92.475 1.00 103.77 1322 SER A C 1
ATOM 9590 O O . SER B 2 1233 ? 63.669 94.778 93.322 1.00 103.77 1322 SER A O 1
ATOM 9593 N N . VAL B 2 1234 ? 61.504 94.791 92.746 1.00 93.79 1323 VAL A N 1
ATOM 9594 C CA . VAL B 2 1234 ? 61.039 94.550 94.101 1.00 93.79 1323 VAL A CA 1
ATOM 9595 C C . VAL B 2 1234 ? 60.992 93.053 94.376 1.00 93.79 1323 VAL A C 1
ATOM 9596 O O . VAL B 2 1234 ? 61.047 92.219 93.469 1.00 93.79 1323 VAL A O 1
ATOM 9600 N N . LEU B 2 1235 ? 60.909 92.716 95.658 1.00 84.36 1324 LEU A N 1
ATOM 9601 C CA . LEU B 2 1235 ? 60.838 91.338 96.135 1.00 84.36 1324 LEU A CA 1
ATOM 9602 C C . LEU B 2 1235 ? 59.416 91.050 96.606 1.00 84.36 1324 LEU A C 1
ATOM 9603 O O . LEU B 2 1235 ? 59.095 91.229 97.778 1.00 84.36 1324 LEU A O 1
ATOM 9608 N N . LEU B 2 1236 ? 58.574 90.576 95.705 1.00 72.76 1325 LEU A N 1
ATOM 9609 C CA . LEU B 2 1236 ? 57.240 90.202 96.132 1.00 72.76 1325 LEU A CA 1
ATOM 9610 C C . LEU B 2 1236 ? 57.279 88.858 96.847 1.00 72.76 1325 LEU A C 1
ATOM 9611 O O . LEU B 2 1236 ? 58.269 88.131 96.763 1.00 72.76 1325 LEU A O 1
ATOM 9616 N N . PRO B 2 1237 ? 56.229 88.514 97.583 1.00 63.54 1326 PRO A N 1
ATOM 9617 C CA . PRO B 2 1237 ? 56.076 87.133 98.043 1.00 63.54 1326 PRO A CA 1
ATOM 9618 C C . PRO B 2 1237 ? 55.398 86.284 96.980 1.00 63.54 1326 PRO A C 1
ATOM 9619 O O . PRO B 2 1237 ? 54.575 86.757 96.195 1.00 63.54 1326 PRO A O 1
ATOM 9623 N N . LEU B 2 1238 ? 55.765 85.007 96.952 1.00 57.07 1327 LEU A N 1
ATOM 9624 C CA . LEU B 2 1238 ? 55.199 84.097 95.963 1.00 57.07 1327 LEU A CA 1
ATOM 9625 C C . LEU B 2 1238 ? 53.773 83.748 96.357 1.00 57.07 1327 LEU A C 1
ATOM 9626 O O . LEU B 2 1238 ? 53.545 83.072 97.365 1.00 57.07 1327 LEU A O 1
ATOM 9631 N N . ARG B 2 1239 ? 52.814 84.204 95.558 1.00 62.77 1328 ARG A N 1
ATOM 9632 C CA . ARG B 2 1239 ? 51.397 83.961 95.795 1.00 62.77 1328 ARG A CA 1
ATOM 9633 C C . ARG B 2 1239 ? 50.790 83.416 94.512 1.00 62.77 1328 ARG A C 1
ATOM 9634 O O . ARG B 2 1239 ? 50.737 84.122 93.500 1.00 62.77 1328 ARG A O 1
ATOM 9642 N N . LEU B 2 1240 ? 50.335 82.176 94.553 1.00 54.22 1329 LEU A N 1
ATOM 9643 C CA . LEU B 2 1240 ? 49.740 81.583 93.369 1.00 54.22 1329 LEU A CA 1
ATOM 9644 C C . LEU B 2 1240 ? 48.305 82.074 93.191 1.00 54.22 1329 LEU A C 1
ATOM 9645 O O . LEU B 2 1240 ? 47.605 82.332 94.173 1.00 54.22 1329 LEU A O 1
ATOM 9650 N N . PRO B 2 1241 ? 47.847 82.217 91.951 1.00 52.82 1330 PRO A N 1
ATOM 9651 C CA . PRO B 2 1241 ? 46.510 82.770 91.715 1.00 52.82 1330 PRO A CA 1
ATOM 9652 C C . PRO B 2 1241 ? 45.427 81.853 92.261 1.00 52.82 1330 PRO A C 1
ATOM 9653 O O . PRO B 2 1241 ? 45.662 80.702 92.626 1.00 52.82 1330 PRO A O 1
ATOM 9657 N N . GLU B 2 1242 ? 44.216 82.393 92.322 1.00 57.00 1331 GLU A N 1
ATOM 9658 C CA . GLU B 2 1242 ? 43.066 81.599 92.719 1.00 57.00 1331 GLU A CA 1
ATOM 9659 C C . GLU B 2 1242 ? 42.550 80.820 91.522 1.00 57.00 1331 GLU A C 1
ATOM 9660 O O . GLU B 2 1242 ? 42.586 81.304 90.388 1.00 57.00 1331 GLU A O 1
ATOM 9666 N N . ILE B 2 1243 ? 42.078 79.604 91.778 1.00 56.02 1332 ILE A N 1
ATOM 9667 C CA . ILE B 2 1243 ? 41.623 78.716 90.714 1.00 56.02 1332 ILE A CA 1
ATOM 9668 C C . ILE B 2 1243 ? 40.458 79.378 89.987 1.00 56.02 1332 ILE A C 1
ATOM 9669 O O . ILE B 2 1243 ? 39.707 80.150 90.600 1.00 56.02 1332 ILE A O 1
ATOM 9674 N N . PRO B 2 1244 ? 40.286 79.139 88.692 1.00 58.56 1333 PRO A N 1
ATOM 9675 C CA . PRO B 2 1244 ? 39.185 79.769 87.956 1.00 58.56 1333 PRO A CA 1
ATOM 9676 C C . PRO B 2 1244 ? 37.841 79.285 88.470 1.00 58.56 1333 PRO A C 1
ATOM 9677 O O . PRO B 2 1244 ? 37.775 78.306 89.229 1.00 58.56 1333 PRO A O 1
ATOM 9681 N N . PRO B 2 1245 ? 36.745 79.948 88.100 1.00 64.10 1334 PRO A N 1
ATOM 9682 C CA . PRO B 2 1245 ? 35.425 79.477 88.538 1.00 64.10 1334 PRO A CA 1
ATOM 9683 C C . PRO B 2 1245 ? 35.095 78.133 87.906 1.00 64.10 1334 PRO A C 1
ATOM 9684 O O . PRO B 2 1245 ? 35.195 77.961 86.689 1.00 64.10 1334 PRO A O 1
ATOM 9688 N N . LYS B 2 1246 ? 34.700 77.180 88.743 1.00 65.68 1335 LYS A N 1
ATOM 9689 C CA . LYS B 2 1246 ? 34.428 75.818 88.300 1.00 65.68 1335 LYS A CA 1
ATOM 9690 C C . LYS B 2 1246 ? 32.986 75.729 87.820 1.00 65.68 1335 LYS A C 1
ATOM 9691 O O . LYS B 2 1246 ? 32.053 75.866 88.615 1.00 65.68 1335 LYS A O 1
ATOM 9697 N N . GLY B 2 1247 ? 32.804 75.508 86.520 1.00 68.49 1336 GLY A N 1
ATOM 9698 C CA . GLY B 2 1247 ? 31.469 75.280 86.003 1.00 68.49 1336 GLY A CA 1
ATOM 9699 C C . GLY B 2 1247 ? 30.846 74.036 86.605 1.00 68.49 1336 GLY A C 1
ATOM 9700 O O . GLY B 2 1247 ? 31.534 73.082 86.964 1.00 68.49 1336 GLY A O 1
ATOM 9701 N N . ASP B 2 1248 ? 29.524 74.054 86.733 1.00 74.26 1337 ASP A N 1
ATOM 9702 C CA . ASP B 2 1248 ? 28.820 72.962 87.393 1.00 74.26 1337 ASP A CA 1
ATOM 9703 C C . ASP B 2 1248 ? 28.588 71.829 86.404 1.00 74.26 1337 ASP A C 1
ATOM 9704 O O . ASP B 2 1248 ? 27.959 72.027 85.361 1.00 74.26 1337 ASP A O 1
ATOM 9709 N N . PHE B 2 1249 ? 29.090 70.643 86.741 1.00 68.80 1338 PHE A N 1
ATOM 9710 C CA . PHE B 2 1249 ? 28.849 69.437 85.951 1.00 68.80 1338 PHE A CA 1
ATOM 9711 C C . PHE B 2 1249 ? 29.116 68.235 86.843 1.00 68.80 1338 PHE A C 1
ATOM 9712 O O . PHE B 2 1249 ? 30.259 68.007 87.248 1.00 68.80 1338 PHE A O 1
ATOM 9720 N N . ASP B 2 1250 ? 28.065 67.487 87.158 1.00 67.68 1339 ASP A N 1
ATOM 9721 C CA . ASP B 2 1250 ? 28.201 66.298 87.988 1.00 67.68 1339 ASP A CA 1
ATOM 9722 C C . ASP B 2 1250 ? 28.874 65.205 87.174 1.00 67.68 1339 ASP A C 1
ATOM 9723 O O . ASP B 2 1250 ? 28.287 64.681 86.223 1.00 67.68 1339 ASP A O 1
ATOM 9728 N N . VAL B 2 1251 ? 30.115 64.865 87.531 1.00 61.41 1340 VAL A N 1
ATOM 9729 C CA . VAL B 2 1251 ? 30.812 63.811 86.811 1.00 61.41 1340 VAL A CA 1
ATOM 9730 C C . VAL B 2 1251 ? 30.139 62.468 87.018 1.00 61.41 1340 VAL A C 1
ATOM 9731 O O . VAL B 2 1251 ? 30.281 61.574 86.179 1.00 61.41 1340 VAL A O 1
ATOM 9735 N N . THR B 2 1252 ? 29.392 62.303 88.108 1.00 58.95 1341 THR A N 1
ATOM 9736 C CA . THR B 2 1252 ? 28.800 61.011 88.429 1.00 58.95 1341 THR A CA 1
ATOM 9737 C C . THR B 2 1252 ? 27.702 60.607 87.457 1.00 58.95 1341 THR A C 1
ATOM 9738 O O . THR B 2 1252 ? 27.193 59.488 87.557 1.00 58.95 1341 THR A O 1
ATOM 9742 N N . VAL B 2 1253 ? 27.336 61.475 86.507 1.00 60.34 1342 VAL A N 1
ATOM 9743 C CA . VAL B 2 1253 ? 26.455 61.069 85.415 1.00 60.34 1342 VAL A CA 1
ATOM 9744 C C . VAL B 2 1253 ? 27.191 60.251 84.372 1.00 60.34 1342 VAL A C 1
ATOM 9745 O O . VAL B 2 1253 ? 26.595 59.872 83.357 1.00 60.34 1342 VAL A O 1
ATOM 9749 N N . LEU B 2 1254 ? 28.472 59.970 84.596 1.00 55.12 1343 LEU A N 1
ATOM 9750 C CA . LEU B 2 1254 ? 29.284 59.197 83.671 1.00 55.12 1343 LEU A CA 1
ATOM 9751 C C . LEU B 2 1254 ? 29.034 57.699 83.773 1.00 55.12 1343 LEU A C 1
ATOM 9752 O O . LEU B 2 1254 ? 29.408 56.960 82.859 1.00 55.12 1343 LEU A O 1
ATOM 9757 N N . ARG B 2 1255 ? 28.384 57.237 84.841 1.00 57.15 1344 ARG A N 1
ATOM 9758 C CA . ARG B 2 1255 ? 28.187 55.810 85.070 1.00 57.15 1344 ARG A CA 1
ATOM 9759 C C . ARG B 2 1255 ? 27.333 55.145 83.997 1.00 57.15 1344 ARG A C 1
ATOM 9760 O O . ARG B 2 1255 ? 27.109 53.932 84.049 1.00 57.15 1344 ARG A O 1
ATOM 9768 N N . ASN B 2 1256 ? 26.850 55.917 83.024 1.00 58.54 1345 ASN A N 1
ATOM 9769 C CA . ASN B 2 1256 ? 25.920 55.402 82.034 1.00 58.54 1345 ASN A CA 1
ATOM 9770 C C . ASN B 2 1256 ? 26.307 55.726 80.600 1.00 58.54 1345 ASN A C 1
ATOM 9771 O O . ASN B 2 1256 ? 25.607 55.290 79.680 1.00 58.54 1345 ASN A O 1
ATOM 9776 N N . SER B 2 1257 ? 27.382 56.475 80.374 1.00 57.90 1346 SER A N 1
ATOM 9777 C CA . SER B 2 1257 ? 27.746 56.888 79.021 1.00 57.90 1346 SER A CA 1
ATOM 9778 C C . SER B 2 1257 ? 28.401 55.711 78.311 1.00 57.90 1346 SER A C 1
ATOM 9779 O O . SER B 2 1257 ? 29.575 55.409 78.529 1.00 57.90 1346 SER A O 1
ATOM 9782 N N . GLN B 2 1258 ? 27.639 55.042 77.447 1.00 61.15 1347 GLN A N 1
ATOM 9783 C CA . GLN B 2 1258 ? 28.162 53.877 76.748 1.00 61.15 1347 GLN A CA 1
ATOM 9784 C C . GLN B 2 1258 ? 29.188 54.240 75.688 1.00 61.15 1347 GLN A C 1
ATOM 9785 O O . GLN B 2 1258 ? 29.785 53.336 75.097 1.00 61.15 1347 GLN A O 1
ATOM 9791 N N . TYR B 2 1259 ? 29.403 55.526 75.428 1.00 57.55 1348 TYR A N 1
ATOM 9792 C CA . TYR B 2 1259 ? 30.423 55.966 74.486 1.00 57.55 1348 TYR A CA 1
ATOM 9793 C C . TYR B 2 1259 ? 31.500 56.794 75.169 1.00 57.55 1348 TYR A C 1
ATOM 9794 O O . TYR B 2 1259 ? 32.241 57.516 74.498 1.00 57.55 1348 TYR A O 1
ATOM 9803 N N . PHE B 2 1260 ? 31.589 56.710 76.496 1.00 47.60 1349 PHE A N 1
ATOM 9804 C CA . PHE B 2 1260 ? 32.638 57.409 77.228 1.00 47.60 1349 PHE A CA 1
ATOM 9805 C C . PHE B 2 1260 ? 34.013 56.981 76.738 1.00 47.60 1349 PHE A C 1
ATOM 9806 O O . PHE B 2 1260 ? 34.766 57.783 76.176 1.00 47.60 1349 PHE A O 1
ATOM 9814 N N . PHE B 2 1261 ? 34.347 55.710 76.924 1.00 42.72 1350 PHE A N 1
ATOM 9815 C CA . PHE B 2 1261 ? 35.472 55.063 76.264 1.00 42.72 1350 PHE A CA 1
ATOM 9816 C C . PHE B 2 1261 ? 34.929 54.113 75.207 1.00 42.72 1350 PHE A C 1
ATOM 9817 O O . PHE B 2 1261 ? 34.191 53.178 75.534 1.00 42.72 1350 PHE A O 1
ATOM 9825 N N . SER B 2 1262 ? 35.285 54.353 73.949 1.00 44.96 1351 SER A N 1
ATOM 9826 C CA . SER B 2 1262 ? 34.873 53.468 72.862 1.00 44.96 1351 SER A CA 1
ATOM 9827 C C . SER B 2 1262 ? 35.740 53.629 71.615 1.00 44.96 1351 SER A C 1
ATOM 9828 O O . SER B 2 1262 ? 36.228 52.649 71.054 1.00 44.96 1351 SER A O 1
#

InterPro domains:
  IPR002092 DNA-directed RNA polymerase, phage-type [PS00489] (1008-1022)
  IPR002092 DNA-directed RNA polymerase, phage-type [PS00900] (941-952)
  IPR002092 DNA-directed RNA polymerase, phage-type [PTHR10102] (335-1351)
  IPR024075 DNA-directed RNA polymerase, helix hairpin domain superfamily [G3DSA:1.10.287.260] (732-815)
  IPR029262 DNA-directed RNA polymerase, N-terminal [PF14700] (415-731)
  IPR029262 DNA-directed RNA polymerase, N-terminal [SM01311] (414-731)
  IPR037159 DNA-directed RNA polymerase, N-terminal domain superfamily [G3DSA:1.10.1320.10] (397-730)
  IPR043502 DNA/RNA polymerase superfamily [SSF56672] (387-1351)
  IPR046950 DNA-directed RNA polymerase, C-terminal domain, phage-type [PF00940] (855-1351)

Nearest PDB structures (foldseek):
  6ymv-assembly1_A  TM=1.001E+00  e=0.000E+00  Saccharomyces cerevisiae S288C
  6ymw-assembly1_A  TM=9.702E-01  e=0.000E+00  Saccharomyces cerevisiae S288C
  8atw-assembly1_A  TM=9.173E-01  e=0.000E+00  Saccharomyces cerevisiae S288C
  8att-assembly1_A  TM=9.344E-01  e=0.000E+00  Saccharomyces cerevisiae S288C
  8c5u-assembly1_A  TM=8.246E-01  e=0.000E+00  Saccharomyces cerevisiae S288C

B-factor: mean 56.27, std 42.95, range [16.0, 244.52]

Secondary structure (DSSP, 8-state):
--HHHHHHH--SHHHHHHHHHHHHHHHHHHHHHHT--HHHHHHHHHHHHHHHHHHH---SSTTHHHHHHHHHHHHHHHHHHHHHHHHHHHHSS----S--TTTTTTTHHHHHHHHTTS-HHHHHHHHHHHHHHTTT-TT-SSEEEHHHHHHHHHHHHHHHHHHHHHHHHHHH---S--HHHHHHHHHHHHHHHHHH-EEEEEEE-TTT--EEEEEEESEEEEEEESSS-EEEEEEE-HHHHHHHTSTTHHHHS--SS--BSSPPEEEEETTEEESSSS---SBS--S-HHHHHHHHHHHHHTTTHHHHHHHHHHHS-EEEE-HHHHHHHHHHHHH-S--SS-----SS--PPPPPPTTS-HHHHHHHHHHHHHHHHHHHHHHHHHHHHHHHHHHHHHTSSS-EE--EEE-SS--EEES-SSS-TTS-HHHHHHEEESS-EE-HHHHHHHHHHHHHHHTT--SS-HHHHHHHHHHTHHHHHHHHHSTTTS--GGGGSSSHHHHHHHHHHHHHHHT-SSGGG-EE--EEEEE-TTHHHHHHHHHHT-SHHHHHTT-S--SS---HHHHHHHHHHHHHHHHHHHT-HHHHHHTTT--HHHHHHHHHHHHH----HHHHHHHHHHHHHTHHHHHHHHHHHHHHHHHHHEEETTT-STTSSSTTS-------EEE-TT--EEE---B---EEEEE-SS-EEEEE-SSS---B-HHHHHHHHHHHHHHHHHHHHHHHHHHHHHHHT---EE-SSEEEEETTTHHHHHHHHHHHHHHHHSS-HHHHHHHHHHHHTTTEEEEE-SSS----SSHHHHTT--S---SS--HHHHHHHHHHHHHT-S----SSSTTTHHHHH------EEEE--PPPPPP-----GGGGGG-TTS--/-PPPP-HHHHTS----TT---B--HHHHHHHHHHH-GGGT-S-GGG-EEEEES-TT-HHHHHHHHHH--SEEEEE---HHHHHHHHHHSSSSSEEEE---SS-HHHHIIIIIIS-SS------SSSEEEEEEEEEE---TTTTHHHHHHHHHHHHT-SSGGGSEEEEEEEEEHHHHHHHTPPTTSTT--HHHHHHHHHEEEEEEEES-TTTGGGS-HHHHHHH--EE--TTSBSS-SS--EEEEEEEE----S-HHHHHHHHHHHSSSTTS-TTTSGGGTSTTHHHHHHHH---TTGGGS-TTT--HHHHHHHHHHHHT-TT---SSS-S--TT-

Sequence (1222 aa):
SVPIPGIKDISKLKFFYGFKYLWNPTVYNKIFDKLDLTKTYKHPEELKVLDLYPGVGIQSAIFYNKYCPRQYSLLEKRSSLYKFLNAKFEGSPLQILKRDPYDWSTYSNLIDEERIFVPEVQSSDHINDKFLTVANVTGEGSEGLIMQWLSCIGNKNWLYRFGKVKMLLWMPSTTARKLLARPGMHSRSKCSVVREAFTDTKLIAISDANELKGFDSQCIEEWDPILFSAAEIWPTKGKPIALVEMDPIDFDFDVDNWDYVTRHLMILKRTPLNTVMDSLGHGGQQYFNSRITDKDLLKKCPIDLTNDEFIYLTKLFMEWPFKPDILMDFVDMYQINFFEIYNSLPTLEEKKAFESALNIFNQDRQKVLENRATEAARERWKHDFEEAKARGDISIEKNLNVKLWKWYNEMLPLVKEEINHCRSLLSEKLSDKKGLNKVDTNRLGYGPYLTLIDPGKMCVITILELLKLNSTGGVIEGMRTARAVISVGKAIEMEFRSEQVLKSESQAKILWPQSIRARIGSVLISMLIQVAKVSVQGVDPVTKAKVHGEAPAFAHGYQYHNGSKLGVLKIHKTLIRQLNGERLIASVQPQLLPMLVEPKPWVNWRSGGYHYTQSTLLRTKDSPEQVAYLKAASDNGDIDRVYDGLNVLGRTPWTVNRKVFDVVSQVWNKGEGFLDIPGAQDEMVLPPAPPKNSDPSILRAWKLQVKTIANKFSSDRSNRCDTNYKLEIARAFLGEKLYFPHNLDFRGRAYPLSPHFNHLGNDMSRGLLIFWHGKKLGPSGLKWLKIHLSNLFGFDKLPLKDRVAFTESHLQDIKDSAENPLTGDRWWTTADKPWQALATCFELNEVMKMDNPEEFISHQPVHQDGTCNGLQHYAALGGDVEGATQVNLVPSDKPQDVYAHVARLVQKRLEIAAEKGDENAKILKDKITRKVVKQTVMTNVYGFSKYLTKHVFSAIRELFHSAHLIQDWLGESAKRISKSIRLDVDEKSFKNGNKPDFMSSVIWTTPLGLPIVQPYREESKKQVETNLQTVFISDPFAVNPVNARRQKAGLPPNFIHSLDASHMLLSAAECGKQGLDFASVHDSYWTHASDIDTMNVVLREQFIKLHEVDLVLRLKEEFDQRYKNYVKIGKLKRSTDLAQKIIRIRKDLSRKLGRSTTLADEIYFEKKRQELLNEDITDLDALELENGNSGMSVLLPLRLPEIPPKGDFDVTVLRNSQYFFS

Solvent-accessible surface area: 54215 Å² total; per-residue (Å²): 127,3,77,74,2,34,51,152,46,0,34,134,21,158,139,17,166,42,10,11,6,1,50,30,55,85,5,8,71,104,2,1,86,77,20,68,4,62,136,40,3,142,125,32,114,70,2,26,0,0,5,0,14,11,0,2,1,1,19,1,0,10,2,23,63,97,20,55,5,142,24,1,0,0,0,0,89,15,61,27,0,45,145,20,0,53,85,69,4,124,84,22,74,12,58,24,24,100,60,39,0,123,67,52,60,10,6,32,46,0,8,72,133,91,155,69,0,50,6,102,100,40,55,66,106,78,41,0,43,58,0,0,0,4,0,11,0,0,3,86,78,35,51,41,6,1,50,77,4,2,55,4,5,3,47,106,2,8,0,11,94,10,7,22,0,5,1,0,1,2,0,7,0,42,2,0,56,75,0,1,0,61,53,31,45,162,24,0,39,48,22,0,0,15,12,45,5,4,5,72,8,59,0,6,0,0,4,51,75,98,27,30,158,19,14,40,76,125,9,24,133,135,27,93,3,21,84,16,58,58,70,32,4,64,13,99,184,33,97,28,0,0,1,0,14,4,12,7,61,85,33,136,22,53,34,76,11,3,51,10,0,0,63,6,0,16,19,48,66,151,35,48,0,61,88,1,0,60,14,4,8,25,13,0,17,115,28,0,54,92,81,0,122,74,113,97,13,10,135,65,18,0,2,50,0,46,10,104,34,0,29,80,0,0,93,9,0,53,54,7,37,60,81,41,86,44,52,29,23,33,10,6,103,192,90,163,33,22,23,94,65,11,51,82,32,112,54,130,120,76,33,93,64,39,22,70,58,6,65,138,113,1,60,109,70,1,100,107,47,16,54,85,15,1,77,20,4,39,106,88,1,108,100,8,58,97,27,9,141,74,165,27,141,100,101,73,73,30,32,7,2,34,35,0,27,110,1,15,67,67,0,33,72,52,0,87,111,19,11,93,78,1,124,69,15,62,75,91,177,122,91,68,195,35,43,146,112,108,16,35,106,23,25,47,28,7,0,61,21,0,55,58,4,66,31,6,36,0,0,0,10,0,1,6,28,0,5,100,6,23,23,31,31,2,0,16,29,0,0,75,0,28,128,0,0,24,17,0,0,75,21,0,0,81,9,30,66,20,63,56,61,97,99,55,127,98,133,119,152,145,63,1,35,21,52,20,27,0,29,0,0,0,2,0,0,26,13,0,30,117,17,0,71,2,67,16,106,11,71,18,62,96,92,130,45,131,53,132,28,107,6,21,0,2,10,30,8,35,2,78,61,148,67,69,111,31,8,2,0,36,0,16,73,26,0,2,162,43,2,44,25,105,116,26,40,11,3,11,53,11,60,59,25,0,0,4,0,79,17,95,77,9,106,57,24,114,28,4,0,8,64,104,43,98,19,28,0,8,125,32,102,96,14,71,49,8,26,60,74,4,83,54,10,13,97,120,29,71,0,81,106,0,13,72,0,1,23,10,6,3,112,3,5,4,0,4,14,99,102,0,8,62,6,0,15,92,3,20,114,112,20,117,51,34,67,105,8,38,11,74,90,149,132,27,115,47,41,126,71,27,84,143,99,19,44,17,50,89,32,129,57,36,96,76,94,4,76,61,52,0,22,117,16,19,47,48,64,43,78,36,23,93,12,15,31,16,2,44,2,0,113,72,10,20,8,25,10,0,13,1,2,2,7,0,8,26,62,1,16,2,44,11,17,1,80,87,0,14,2,38,34,72,27,7,2,55,0,0,0,14,0,0,43,26,52,103,1,8,104,35,0,26,71,4,0,20,0,1,0,0,22,2,19,24,78,62,90,62,30,27,147,62,2,18,52,28,0,84,86,53,56,122,49,1,86,33,0,8,79,69,25,16,116,25,120,86,35,0,26,102,8,103,82,10,3,5,0,0,1,0,0,15,24,0,10,73,0,65,135,58,134,68,37,69,89,28,66,0,16,5,2,0,21,0,43,5,30,11,8,0,1,0,2,1,0,4,8,1,0,11,84,86,0,0,40,15,1,10,0,39,60,31,133,101,11,58,26,0,10,36,50,0,21,156,36,6,58,129,101,7,91,88,1,11,134,146,60,36,99,25,3,124,95,44,49,122,85,25,63,87,132,25,6,67,80,27,1,66,79,23,2,53,69,226,32,155,58,46,61,117,32,6,70,39,4,9,100,101,12,2,99,10,5,47,54,5,39,78,12,1,5,65,0,0,86,45,0,0,68,0,6,120,12,89,78,8,83,133,91,34,192,80,25,63,132,8,46,51,60,16,5,0,9,1,34,6,27,0,12,5,19,0,3,0,35,38,65,85,120,84,95,127,115,13,108,13,83,37,27,55,1,120,9,22,48,59,102,50,124,21,41,8,24,28,188,106,0,94,71,7,0,11,10,2,8,0,17,2,0,2,3,0,0,3,4,11,0,0,26,45,0,22,168,93,50,20,16,0,2,3,7,32,88,10,1,3,0,0,0,30,13,0,66,56,0,7,76,3,0,36,65,11,0,11,110,3,16,125,71,42,6,5,78,84,5,32,91,27,0,52,126,77,6,136,78,30,8,26,44,11,134,45,82,97,91,91,110,120,90,54,16,80,58,32,9,6,1,82,117,96,69,170,172,38,212,38,95,62,35,32,41,28,50,126,3,10,111,3,11,50,34,92,48,114,122,116,97,56,14,40,82,50,6,90,131,25,37,81,94,48,69,63,48,5,11,23,29,13,96,9,31,133,46,22,110,102,32,129,22,89,16,56,54,0,109,97,1,67,18,2,6,20